Protein 3K53 (pdb70)

Secondary structure (DSSP, 8-state):
---EEEEEEE-SSSSHHHHHHHHHTT-EEEEE-TTSS-EEEEEEEEETTEEEEEEEPPP-S---SS-HHHHHHHHHHHTT--SEEEEEEEGGGHHHHHHHHHHHHHTT--SEEEEEE-HHHHHHHT----HHHHHHHHSS-EEE-BGGGTBTHHHHHHHHHHHHHT------------HHHHHHHHHHHHHHHSSSSTTTS-HHHHHHHHHTT-HHHHHHHHHHS-HHHHHHHHHHHHHHHHT-SS-HHHHHHHHHHHHHHHHHHTT-/---EEEEEEE-TTSSHHHHHHHHHTT-EEEEE-TTSS-EEEEEEEEETTEEEEEEEPPP-S---SSSHHHHHHHHHHHTT--SEEEEEEEGGGHHHHHHHHHHHHHTT--SEEEEEET------B-HHHHHHHHTS-EEE-BTTTTBTHHHHHHHHHHHHTT------------HHHHHHHHHHHTTTSSSTHHHHS-HHHHHHHHHTT-HHHHHHHHHHS-HHHHHHHHHHHHHHHHHSSS-HHHHHHHHHHHHHHHHHHHHB-/---EEEEEEESTTSSHHHHHHHHHTT-EEEEE-TTS--EEEEEEEEETTEEEEEEEPPP-S--SSSSHHHHHHHHHHHTT--SEEEEEEEGGGHHHHHHHHHHHHHTT--SEEEEEETGGG--EE-HHHHHHHHTS-EEEEBTTTTBSHHHHHHHHHHHHHT------------HHHHHHHHHHHHTTTTSHHHHHS-HHHHHHHHHTT-HHHHHHHHTTS-HHHHHHHHHHHHHHHHH-SS-HHHHHHHHHHHHHHHHHHHHEE--/-PPEEEEEEESS-HHHHHHHHHHHTT-EEEEE-TTS--EEEEEEEESSS-EEEEEEPPP-S---SSSHHHHHHHHHHHTT--SEEEEEEEGGGHHHHHHHHHHHHHTT--SEEEEEE--HHHHTTS--B-HHHHHHHT-S-EEE-BGGGTBSHHHHHHHHHHHHTT------------HHHHHHHHHHHHHHTTSHHHHHS-HHHHHHHHHTT-HHHHHHHHHHS-HHHHHHHHHHHHHHHTT-SS-HHHHHHHHHHHHHHHHHHHHB--

Organism: Pyrococcus furiosus (strain ATCC 43587 / DSM 3638 / JCM 8422 / Vc1) (NCBI:txid186497)

Sequence (1070 aa):
MVLKTVALVGNPNVGKTTIFNALTGLRQHVGNWPGVTVEKKEGIMEYREKEFLVVDLPGIYSLTAHSIDELIARNFILDGNADVIVDIVDSTCLMRNLFLTLELFEMEVKNIILVLNKFDLLKKKGAKIDIKKMRKELGVPVIPTNAKKGEGVEELKRMIALMAEGKVTTNPIIPRYDEDIEREIKHISELLRGTPLAEKYPIRWLALKLLQRDEEVIKLVLKYLGQEKMDEILKHISELEEKYKRPLDIVIASQKYEFLEQLLRKFVMVLKTVALVGNPNVGKTTIFNALTGLRQHVGNWPGVTVEKKEGIMEYREKEFLVVDLPGIYSLTAHSIDELIARNFILDGNADVIVDIVDSTCLMRNLFLTLELFEMEVKNIILVLNKFDLLAKIDIKKMRKELGVPVIPTNAKKGEGVEELKRMIALMAEGKVTTNPIIPRYDEDIEREIKHISELLRGTPLAEKYPIRWLALKLLQRDEEVIKLVLKYLGQEKMDEILKHISELEEKYKRPLDIVIASQKYEFLEQLLRKFVVMVLKTVALVGNPNVGKTTIFNALTGLRQHVGNWPGVTVEKKEGIMEYREKEFLVVDLPGIYSLTAHSIDELIARNFILDGNADVIVDIVDSTCLMRNLFLTLELFEMEVKNIILVLNKFDLLAKIDIKKMRKELGVPVIPTNAKKGEGVEELKRMIALMAEGKVTTNPIIPRYDEDIEREIKHISELLRGTPLAEKYPIRWLALKLLQRDEEVIKLVLKYLGQEKMDEILKHISELEEKYKRPLDIVIASQKYEFLEQLLRKFVVHEMVLKTVALVGNPNVGKTTIFNALTGLRQHVGNWPGVTVEKKEGIMEYREKEFLVVDLPGIYSLTAHSIDELIARNFILDGNADVIVDIVDSTCLMRNLFLTLELFEMEVKNIILVLNKFDLLKKKGAKIDIKKMRKELGVPVIPTNAKKGEGVEELKRMIALMAEGKVTTNPIIPRYDEDIEREIKHISELLRGTPLAEKYPIRWLALKLLQRDEEVIKLVLKYLGQEKMDEILKHISELEEKYKRPLDIVIASQKYEFLEQLLRKFVVH

Foldseek 3Di:
DPAAEEEEEWAPPLCLVLLQCLQAPPQKDWDADPPDPHIKIWGWGDDPRDIYIYTYQPHDQAQALPDPRSVVVVCCVLQPVHLAYEYGGALVDCLSTCLRVLRCVQQVDWRYAYEHEPVVVACVVPHFFQQVQLCVLQFHHYFYYHSVVSGRSNVVVVSNVCVSVVNDGTDGDHDDDDDLLVVLLVVQLVLPVDFPQVVRGPSSNLSVNVLQPRPVSLVVCVVRHPPVSSVVSVVSSVVSCVVDDDRPVVVVSVVSSVRVVVSRVRTD/DPAAEEEEEWAPPLCSVLLQCLFAPPFKDWDAPPPDPHIWIWGWGDDPNDIYIYTYQPGDQAQAQPDPRSVVVCVCVQQPVHLAYEQGGNLVCCLSTCLRVQNVVQQVDWRYAYEHEPLVPDDAWDQVLVCVQQFHHYFYDDSVVSPSSNVVVVVNVCVSVVNDGGDGDHDDADPLLVVLLVVQQVVPVVDCVVVRGPSSSLSLNVLQVRVVSLVVSCVTDPPVVSVVSVVSSVVVCVVVVHRSVVRVSVRSSVVVVVSVVVTRD/DDEAEEEEEWAPPQCSVLLQCLFAPPQKDWDADPPDDHIKIWGWGDDPNDIYIYTYQDHDQAQAQPDDSNVVVVCCPLQPVHLAYEYEDALVDPLSTCLRVQNVVQQVDWRYEYEHEPQVVALPFQQVQLCVLQFHHYFYAHSVVSPSSNVVVVSNVCSSVPVDGGDGDHQDFDPLLNVLLVVQLVLCPPQPCVVSGPSSSLSLNVLQVGVVSLVVCVPSHPVVSVVVNVVSNVVSVVPDDPRPVVVVSVSSSVVVVVSCVGGGDDD/DDAAEEEEEWADDVLSVLLVCLFFPVQKDWDAPPPDRHIKMWGWGDDPNHIYIYTYAHHDQAQALPDPRNVVVVVCVLQPVHLAYEQEAAQVCCLSTCLNVQRVVLQVDWRYEYEHEPVCVAVVVPWFFDLVLCCVQQWHHYFYYYRVVGPSSSVVVVSNVCSSVVNGGTDGDHFDAPPLLVVLLVVQLVLCPPFVVVVSGPSSSLSLCLLQVGVVSLVVCCVRPPVVSSVVNVVSSVVSQVVDPDRPVVRVSVSVSVVVVVSCVRTTDD

B-factor: mean 72.71, std 17.11, range [20.0, 121.01]

CATH classification: 3.40.50.300 (+1 more: 1.10.287.1770)

Radius of gyration: 41.49 Å; Cα contacts (8 Å, |Δi|>4): 1842; chains: 4; bounding box: 59×57×132 Å

InterPro domains:
  IPR003373 Ferrous iron transport protein B [TIGR00437] (9-630)
  IPR005225 Small GTP-binding domain [TIGR00231] (4-159)
  IPR006073 GTP binding domain [PR00326] (5-25)
  IPR006073 GTP b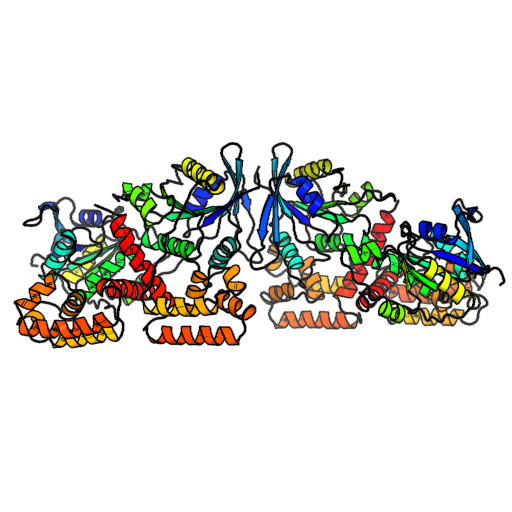inding domain [PR00326] (26-44)
  IPR006073 GTP binding domain [PR00326] (53-68)
  IPR011640 Ferrous iron transport protein B, C-terminal [PF07664] (458-509)
  IPR011642 Nucleoside transporter/FeoB GTPase, Gate domain [PF07670] (353-448)
  IPR011642 Nucleoside transporter/FeoB GTPase, Gate domain [PF07670] (514-634)
  IPR027417 P-loop containing nucleoside triphosphate hydrolase [G3DSA:3.40.50.300] (1-169)
  IPR027417 P-loop containing nucleoside triphosphate hydrolase [SSF52540] (4-172)
  IPR030389 FeoB-type guanine nucleotide-binding (G) domain [PF02421] (4-158)
  IPR030389 FeoB-type guanine nucleotide-binding (G) domain [PS51711] (2-165)
  IPR030389 FeoB-type guanine nucleotide-binding (G) domain [cd01879] (6-165)
  IPR041069 FeoB, cytosolic helical domain [PF17910] (176-267)
  IPR050860 Fe(2+) Transporter FeoB GTPase [PTHR43185] (4-661)

Solvent-accessible surface area: 46391 Å² total; per-residue (Å²): 116,112,106,50,27,0,0,0,0,0,6,46,92,4,13,16,71,50,0,0,65,45,5,3,39,175,126,55,105,87,28,90,17,109,86,44,137,34,103,52,46,38,3,49,0,74,28,189,154,53,74,0,36,0,4,11,0,20,21,5,63,13,3,36,16,113,44,91,47,19,34,21,0,7,74,23,14,26,88,62,73,13,55,0,2,0,1,0,1,16,4,34,12,18,17,27,6,3,9,1,2,2,20,0,1,6,5,46,12,110,45,0,0,0,0,0,2,63,32,66,71,4,98,164,79,58,20,138,11,59,51,176,96,0,80,177,43,2,12,0,2,8,13,40,4,16,9,193,149,38,102,25,13,113,68,0,36,87,24,0,0,46,16,12,75,59,141,29,123,38,120,9,53,52,1,159,12,43,93,39,0,25,123,12,4,123,60,0,9,77,52,0,143,73,25,73,2,14,144,134,37,28,40,48,9,0,0,4,20,4,1,47,102,10,114,58,3,41,127,38,1,72,166,76,14,46,107,132,54,6,67,59,0,54,125,35,2,54,73,0,54,143,104,30,72,39,80,8,53,32,8,1,8,3,22,6,1,12,27,0,19,46,6,27,155,100,4,68,102,74,2,49,2,0,0,0,2,1,1,48,89,2,16,19,66,52,0,0,68,36,6,3,49,141,70,33,12,84,9,24,9,52,60,41,122,34,96,26,44,18,0,2,0,66,21,181,170,56,21,0,0,0,5,13,0,19,21,6,86,21,2,35,9,145,50,91,39,21,35,18,0,6,45,21,16,36,50,41,12,12,42,0,1,0,1,0,1,16,24,73,5,20,2,67,3,1,23,2,1,1,11,2,1,6,7,82,15,110,49,0,0,0,0,2,4,75,73,76,97,115,64,133,38,54,41,181,89,0,78,176,41,2,11,0,2,14,7,44,3,11,8,192,145,37,91,27,13,105,69,0,40,93,30,0,3,47,14,11,79,64,145,30,128,32,108,8,58,69,2,165,3,7,80,42,0,16,119,22,6,106,80,2,9,96,79,0,136,75,20,79,2,38,155,140,55,22,22,51,7,1,0,2,13,0,1,43,96,10,121,63,6,39,139,43,0,63,149,78,20,40,107,115,81,2,57,68,5,34,122,86,0,49,104,17,48,128,107,23,152,35,68,4,57,6,1,0,15,0,7,4,31,10,37,0,24,65,9,1,146,103,0,51,123,126,111,113,49,25,0,0,0,1,0,3,45,73,6,10,16,72,54,0,0,72,37,6,6,44,180,109,65,108,87,29,91,14,109,93,40,136,31,97,53,46,40,4,61,0,73,25,179,158,65,71,0,47,0,4,12,1,19,22,6,68,14,2,34,15,144,49,92,46,19,42,28,0,0,50,25,14,28,90,55,76,12,49,0,2,0,1,1,0,14,4,30,12,13,17,32,7,1,9,1,0,0,12,1,1,6,7,56,14,109,43,1,0,1,0,0,3,40,54,72,100,54,62,127,17,76,45,176,100,0,80,179,40,1,14,0,2,11,9,47,4,10,10,188,142,44,89,25,12,111,64,0,36,93,28,0,1,45,17,12,75,56,162,29,126,26,115,9,52,36,1,122,7,20,110,58,0,35,116,10,5,131,62,0,16,117,29,0,155,65,35,67,0,32,160,125,30,30,31,34,5,0,0,1,12,1,1,37,119,11,92,37,0,41,131,24,0,74,153,94,11,44,91,149,76,7,56,52,1,50,117,46,1,49,110,5,57,155,93,36,154,46,88,11,46,30,3,0,9,2,21,5,2,11,22,0,18,48,4,29,151,100,0,29,85,106,180,113,79,6,48,1,0,0,0,0,1,11,68,37,119,5,10,39,37,0,0,65,35,6,3,42,149,48,35,14,74,13,22,5,52,53,38,115,30,109,18,46,16,0,0,0,90,26,173,187,47,28,0,0,0,6,14,1,18,24,4,71,16,0,31,18,144,41,95,46,18,36,20,0,0,30,24,10,26,43,49,11,11,42,0,1,0,1,4,0,21,3,42,5,9,2,82,3,0,18,1,0,0,12,1,2,6,1,72,23,111,37,1,0,1,0,0,5,51,31,58,58,17,139,128,61,45,18,112,20,50,46,172,82,0,89,178,48,0,10,0,1,11,9,45,4,16,11,196,150,49,97,32,12,103,63,0,28,96,27,0,1,42,15,12,80,63,138,26,114,30,113,10,60,62,2,155,5,12,50,37,0,15,127,15,6,114,70,0,16,79,45,0,166,74,23,100,0,22,159,136,30,28,62,44,5,0,0,4,13,0,0,42,101,10,90,44,1,41,143,32,0,74,146,99,19,43,101,125,52,4,70,73,0,50,128,41,0,48,66,2,59,133,103,46,130,28,77,6,43,8,0,1,12,0,12,6,25,3,39,0,19,51,12,0,141,100,0,36,70,194

Structure (mmCIF, N/CA/C/O backbone):
data_3K53
#
_entry.id   3K53
#
_cell.length_a   55.256
_cell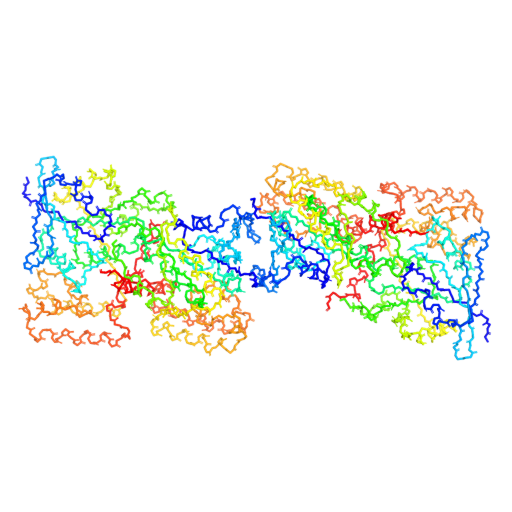.length_b   106.108
_cell.length_c   253.892
_cell.angle_alpha   90.00
_cell.angle_beta   90.00
_cell.angle_gamma   90.00
#
_symmetry.space_group_name_H-M   'P 21 21 21'
#
loop_
_entity.id
_entity.type
_entity.pdbx_description
1 polymer 'Ferrous iron transport protein b'
2 water water
#
loop_
_atom_site.group_PDB
_atom_site.id
_atom_site.type_symbol
_atom_site.label_atom_id
_atom_site.label_alt_id
_atom_site.label_comp_id
_atom_site.label_asym_id
_atom_site.label_entity_id
_atom_site.label_seq_id
_atom_site.pdbx_PDB_ins_code
_atom_site.Cartn_x
_atom_site.Cartn_y
_atom_site.Cartn_z
_atom_site.occupancy
_atom_site.B_iso_or_equiv
_atom_site.auth_seq_id
_atom_site.auth_comp_id
_atom_site.auth_asym_id
_atom_site.auth_atom_id
_atom_site.pdbx_PDB_model_num
ATOM 1 N N . MET A 1 1 ? 5.993 78.693 75.841 1.00 76.64 1 MET A N 1
ATOM 2 C CA . MET A 1 1 ? 7.156 77.927 76.389 1.00 76.25 1 MET A CA 1
ATOM 3 C C . MET A 1 1 ? 7.321 76.571 75.664 1.00 74.50 1 MET A C 1
ATOM 4 O O . MET A 1 1 ? 6.338 75.976 75.198 1.00 74.13 1 MET A O 1
ATOM 9 N N . VAL A 1 2 ? 8.566 76.109 75.542 1.00 70.97 2 VAL A N 1
ATOM 10 C CA . VAL A 1 2 ? 8.834 74.820 74.913 1.00 67.70 2 VAL A CA 1
ATOM 11 C C . VAL A 1 2 ? 8.550 73.798 76.005 1.00 66.60 2 VAL A C 1
ATOM 12 O O . VAL A 1 2 ? 8.593 74.139 77.189 1.00 67.05 2 VAL A O 1
ATOM 16 N N . LEU A 1 3 ? 8.265 72.557 75.626 1.00 63.31 3 LEU A N 1
ATOM 17 C CA . LEU A 1 3 ? 7.967 71.535 76.615 1.00 60.06 3 LEU A CA 1
ATOM 18 C C . LEU A 1 3 ? 9.132 71.282 77.566 1.00 58.70 3 LEU A C 1
ATOM 19 O O . LEU A 1 3 ? 10.166 70.740 77.175 1.00 58.84 3 LEU A O 1
ATOM 24 N N . LYS A 1 4 ? 8.959 71.689 78.819 1.00 56.15 4 LYS A N 1
ATOM 25 C CA . LYS A 1 4 ? 9.974 71.487 79.849 1.00 54.31 4 LYS A CA 1
ATOM 26 C C . LYS A 1 4 ? 9.615 70.223 80.633 1.00 53.24 4 LYS A C 1
ATOM 27 O O . LYS A 1 4 ? 8.438 69.941 80.875 1.00 52.14 4 LYS A O 1
ATOM 33 N N . THR A 1 5 ? 10.626 69.464 81.031 1.00 52.34 5 THR A N 1
ATOM 34 C CA . THR A 1 5 ? 10.382 68.244 81.779 1.00 53.81 5 THR A CA 1
ATOM 35 C C . THR A 1 5 ? 10.665 68.396 83.263 1.00 53.88 5 THR A C 1
ATOM 36 O O . THR A 1 5 ? 11.577 69.107 83.671 1.00 53.86 5 THR A O 1
ATOM 40 N N . VAL A 1 6 ? 9.879 67.716 84.079 1.00 52.88 6 VAL A N 1
ATOM 41 C CA . VAL A 1 6 ? 10.089 67.763 85.501 1.00 52.13 6 VAL A CA 1
ATOM 42 C C . VAL A 1 6 ? 10.114 66.340 85.994 1.00 49.88 6 VAL A C 1
ATOM 43 O O . VAL A 1 6 ? 9.167 65.590 85.787 1.00 48.59 6 VAL A O 1
ATOM 47 N N . ALA A 1 7 ? 11.215 65.971 86.636 1.00 48.70 7 ALA A N 1
ATOM 48 C CA . ALA A 1 7 ? 11.386 64.620 87.168 1.00 48.41 7 ALA A CA 1
ATOM 49 C C . ALA A 1 7 ? 11.228 64.584 88.688 1.00 46.88 7 ALA A C 1
ATOM 50 O O . ALA A 1 7 ? 11.807 65.410 89.389 1.00 47.56 7 ALA A O 1
ATOM 52 N N . LEU A 1 8 ? 10.447 63.635 89.198 1.00 45.72 8 LEU A N 1
ATOM 53 C CA . LEU A 1 8 ? 10.279 63.515 90.644 1.00 45.38 8 LEU A CA 1
ATOM 54 C C . LEU A 1 8 ? 11.104 62.327 91.122 1.00 44.90 8 LEU A C 1
ATOM 55 O O . LEU A 1 8 ? 10.964 61.228 90.603 1.00 44.57 8 LEU A O 1
ATOM 60 N N . VAL A 1 9 ? 11.963 62.541 92.109 1.00 44.63 9 VAL A N 1
ATOM 61 C CA . VAL A 1 9 ? 12.810 61.472 92.614 1.00 44.44 9 VAL A CA 1
ATOM 62 C C . VAL A 1 9 ? 12.803 61.475 94.135 1.00 45.36 9 VAL A C 1
ATOM 63 O O . VAL A 1 9 ? 12.715 62.527 94.735 1.00 47.88 9 VAL A O 1
ATOM 67 N N . GLY A 1 10 ? 12.891 60.309 94.761 1.00 46.73 10 GLY A N 1
ATOM 68 C CA . GLY A 1 10 ? 12.900 60.252 96.216 1.00 48.23 10 GLY A CA 1
ATOM 69 C C . GLY A 1 10 ? 12.766 58.835 96.732 1.00 49.93 10 GLY A C 1
ATOM 70 O O . GLY A 1 10 ? 12.713 57.906 95.935 1.00 51.99 10 GLY A O 1
ATOM 71 N N . ASN A 1 11 ? 12.721 58.648 98.049 1.00 52.00 11 ASN A N 1
ATOM 72 C CA . ASN A 1 11 ? 12.563 57.296 98.593 1.00 54.20 11 ASN A CA 1
ATOM 73 C C . ASN A 1 11 ? 11.137 56.811 98.354 1.00 55.49 11 ASN A C 1
ATOM 74 O O . ASN A 1 11 ? 10.262 57.588 97.985 1.00 55.40 11 ASN A O 1
ATOM 79 N N . PRO A 1 12 ? 10.886 55.508 98.536 1.00 57.76 12 PRO A N 1
ATOM 80 C CA . PRO A 1 12 ? 9.522 55.007 98.328 1.00 58.71 12 PRO A CA 1
ATOM 81 C C . PRO A 1 12 ? 8.678 55.519 99.489 1.00 58.85 12 PRO A C 1
ATOM 82 O O . PRO A 1 12 ? 9.212 55.765 100.569 1.00 57.18 12 PRO A O 1
ATOM 86 N N . ASN A 1 13 ? 7.380 55.692 99.275 1.00 60.54 13 ASN A N 1
ATOM 87 C CA . ASN A 1 13 ? 6.492 56.174 100.341 1.00 65.25 13 ASN A CA 1
ATOM 88 C C . ASN A 1 13 ? 7.019 57.394 101.083 1.00 64.95 13 ASN A C 1
ATOM 89 O O . ASN A 1 13 ? 7.481 57.298 102.218 1.00 67.48 13 ASN A O 1
ATOM 94 N N . VAL A 1 14 ? 6.938 58.545 100.435 1.00 62.89 14 VAL A N 1
ATOM 95 C CA . VAL A 1 14 ? 7.398 59.798 101.017 1.00 61.38 14 VAL A CA 1
ATOM 96 C C . VAL A 1 14 ? 6.407 60.844 100.555 1.00 59.62 14 VAL A C 1
ATOM 97 O O . VAL A 1 14 ? 6.391 61.971 101.045 1.00 58.79 14 VAL A O 1
ATOM 101 N N . GLY A 1 15 ? 5.586 60.449 99.592 1.00 57.90 15 GLY A N 1
ATOM 102 C CA . GLY A 1 15 ? 4.594 61.349 99.062 1.00 57.23 15 GLY A CA 1
ATOM 103 C C . GLY A 1 15 ? 4.834 61.606 97.596 1.00 56.78 15 GLY A C 1
ATOM 104 O O . GLY A 1 15 ? 4.044 62.295 96.953 1.00 55.21 15 GLY A O 1
ATOM 105 N N . LYS A 1 16 ? 5.927 61.059 97.069 1.00 57.54 16 LYS A N 1
ATOM 106 C CA . LYS A 1 16 ? 6.273 61.226 95.661 1.00 56.61 16 LYS A CA 1
ATOM 107 C C . LYS A 1 16 ? 5.044 60.970 94.777 1.00 55.75 16 LYS A C 1
ATOM 108 O O . LYS A 1 16 ? 4.729 61.770 93.901 1.00 53.70 16 LYS A O 1
ATOM 114 N N . THR A 1 17 ? 4.325 59.880 95.018 1.00 55.65 17 THR A N 1
ATOM 115 C CA . THR A 1 17 ? 3.135 59.600 94.213 1.00 56.23 17 THR A CA 1
ATOM 116 C C . THR A 1 17 ? 2.018 60.635 94.420 1.00 56.58 17 THR A C 1
ATOM 117 O O . THR A 1 17 ? 1.326 61.011 93.471 1.00 55.14 17 THR A O 1
ATOM 121 N N . THR A 1 18 ? 1.852 61.086 95.662 1.00 57.55 18 THR A N 1
ATOM 122 C CA . THR A 1 18 ? 0.837 62.079 96.003 1.00 57.68 18 THR A CA 1
ATOM 123 C C . THR A 1 18 ? 1.165 63.420 95.354 1.00 57.60 18 THR A C 1
ATOM 124 O O . THR A 1 18 ? 0.267 64.137 94.917 1.00 57.53 18 THR A O 1
ATOM 128 N N . ILE A 1 19 ? 2.451 63.767 95.320 1.00 56.79 19 ILE A N 1
ATOM 129 C CA . ILE A 1 19 ? 2.876 65.014 94.707 1.00 56.09 19 ILE A CA 1
ATOM 130 C C . ILE A 1 19 ? 2.603 64.852 93.219 1.00 57.70 19 ILE A C 1
ATOM 131 O O . ILE A 1 19 ? 2.046 65.752 92.585 1.00 57.84 19 ILE A O 1
ATOM 136 N N . PHE A 1 20 ? 2.964 63.690 92.669 1.00 57.40 20 PHE A N 1
ATOM 137 C CA . PHE A 1 20 ? 2.752 63.434 91.244 1.00 56.69 20 PHE A CA 1
ATOM 138 C C . PHE A 1 20 ? 1.303 63.600 90.843 1.00 56.40 20 PHE A C 1
ATOM 139 O O . PHE A 1 20 ? 1.010 64.151 89.785 1.00 57.70 20 PHE A O 1
ATOM 147 N N . ASN A 1 21 ? 0.391 63.129 91.682 1.00 55.28 21 ASN A N 1
ATOM 148 C CA . ASN A 1 21 ? -1.017 63.266 91.368 1.00 53.92 21 ASN A CA 1
ATOM 149 C C . ASN A 1 21 ? -1.489 64.700 91.509 1.00 54.42 21 ASN A C 1
ATOM 150 O O . ASN A 1 21 ? -2.285 65.172 90.702 1.00 54.10 21 ASN A O 1
ATOM 155 N N . ALA A 1 22 ? -0.984 65.403 92.516 1.00 54.73 22 ALA A N 1
ATOM 156 C CA . ALA A 1 22 ? -1.370 66.794 92.724 1.00 54.30 22 ALA A CA 1
ATOM 157 C C . ALA A 1 22 ? -0.905 67.648 91.553 1.00 54.43 22 ALA A C 1
ATOM 158 O O . ALA A 1 22 ? -1.613 68.551 91.113 1.00 56.44 22 ALA A O 1
ATOM 160 N N . LEU A 1 23 ? 0.281 67.353 91.036 1.00 53.78 23 LEU A N 1
ATOM 161 C CA . LEU A 1 23 ? 0.823 68.132 89.929 1.00 54.29 23 LEU A CA 1
ATOM 162 C C . LEU A 1 23 ? 0.247 67.802 88.553 1.00 54.60 23 LEU A C 1
ATOM 163 O O . LEU A 1 23 ? 0.169 68.684 87.683 1.00 53.49 23 LEU A O 1
ATOM 168 N N . THR A 1 24 ? -0.162 66.553 88.347 1.00 54.40 24 THR A N 1
ATOM 169 C CA . THR A 1 24 ? -0.658 66.186 87.035 1.00 56.64 24 THR A CA 1
ATOM 170 C C . THR A 1 24 ? -2.143 65.973 86.930 1.00 58.85 24 THR A C 1
ATOM 171 O O . THR A 1 24 ? -2.651 65.732 85.834 1.00 59.68 24 THR A O 1
ATOM 175 N N . GLY A 1 25 ? -2.850 66.072 88.048 1.00 60.79 25 GLY A N 1
ATOM 176 C CA . GLY A 1 25 ? -4.281 65.837 87.992 1.00 62.29 25 GLY A CA 1
ATOM 177 C C . GLY A 1 25 ? -4.446 64.462 87.371 1.00 62.59 25 GLY A C 1
ATOM 178 O O . GLY A 1 25 ? -3.659 63.547 87.660 1.00 63.36 25 GLY A O 1
ATOM 179 N N . LEU A 1 26 ? -5.431 64.279 86.506 1.00 60.97 26 LEU A N 1
ATOM 180 C CA . LEU A 1 26 ? -5.549 62.961 85.923 1.00 62.73 26 LEU A CA 1
ATOM 181 C C . LEU A 1 26 ? -4.933 62.858 84.540 1.00 62.53 26 LEU A C 1
ATOM 182 O O . LEU A 1 26 ? -5.097 61.850 83.849 1.00 62.60 26 LEU A O 1
ATOM 187 N N . ARG A 1 27 ? -4.205 63.900 84.146 1.00 61.64 27 ARG A N 1
ATOM 188 C CA . ARG A 1 27 ? -3.538 63.906 82.851 1.00 61.93 27 ARG A CA 1
ATOM 189 C C . ARG A 1 27 ? -2.246 63.100 82.960 1.00 59.30 27 ARG A C 1
ATOM 190 O O . ARG A 1 27 ? -1.142 63.631 82.807 1.00 58.50 27 ARG A O 1
ATOM 198 N N . GLN A 1 28 ? -2.401 61.807 83.236 1.00 56.43 28 GLN A N 1
ATOM 199 C CA . GLN A 1 28 ? -1.269 60.900 83.387 1.00 54.64 28 GLN A CA 1
ATOM 200 C C . GLN A 1 28 ? -1.285 59.845 82.299 1.00 53.91 28 GLN A C 1
ATOM 201 O O . GLN A 1 28 ? -2.314 59.585 81.700 1.00 53.78 28 GLN A O 1
ATOM 207 N N . HIS A 1 29 ? -0.128 59.257 82.040 1.00 53.84 29 HIS A N 1
ATOM 208 C CA . HIS A 1 29 ? 0.006 58.190 81.060 1.00 53.37 29 HIS A CA 1
ATOM 209 C C . HIS A 1 29 ? 0.811 57.104 81.744 1.00 54.00 29 HIS A C 1
ATOM 210 O O . HIS A 1 29 ? 1.811 57.392 82.398 1.00 54.44 29 HIS A O 1
ATOM 217 N N . VAL A 1 30 ? 0.385 55.854 81.605 1.00 55.31 30 VAL A N 1
ATOM 218 C CA . VAL A 1 30 ? 1.126 54.770 82.229 1.00 55.10 30 VAL A CA 1
ATOM 219 C C . VAL A 1 30 ? 1.760 53.932 81.135 1.00 55.49 30 VAL A C 1
ATOM 220 O O . VAL A 1 30 ? 1.129 53.631 80.131 1.00 56.05 30 VAL A O 1
ATOM 224 N N . GLY A 1 31 ? 3.027 53.600 81.323 1.00 56.83 31 GLY A N 1
ATOM 225 C CA . GLY A 1 31 ? 3.752 52.803 80.345 1.00 57.34 31 GLY A CA 1
ATOM 226 C C . GLY A 1 31 ? 4.919 52.198 81.084 1.00 57.65 31 GLY A C 1
ATOM 227 O O . GLY A 1 31 ? 4.896 52.134 82.308 1.00 57.44 31 GLY A O 1
ATOM 228 N N . ASN A 1 32 ? 5.948 51.754 80.387 1.00 59.05 32 ASN A N 1
ATOM 229 C CA . ASN A 1 32 ? 7.070 51.177 81.110 1.00 60.86 32 ASN A CA 1
ATOM 230 C C . ASN A 1 32 ? 8.412 51.553 80.533 1.00 59.85 32 ASN A C 1
ATOM 231 O O . ASN A 1 32 ? 8.541 51.782 79.332 1.00 58.19 32 ASN A O 1
ATOM 236 N N . TRP A 1 33 ? 9.410 51.590 81.410 1.00 60.51 33 TRP A N 1
ATOM 237 C CA . TRP A 1 33 ? 10.772 51.930 81.035 1.00 61.74 33 TRP A CA 1
ATOM 238 C C . TRP A 1 33 ? 11.356 50.929 80.047 1.00 63.69 33 TRP A C 1
ATOM 239 O O . TRP A 1 33 ? 11.204 49.723 80.209 1.00 64.56 33 TRP A O 1
ATOM 250 N N . PRO A 1 34 ? 12.041 51.426 79.011 1.00 65.72 34 PRO A N 1
ATOM 251 C CA . PRO A 1 34 ? 12.674 50.637 77.952 1.00 67.66 34 PRO A CA 1
ATOM 252 C C . PRO A 1 34 ? 13.280 49.310 78.384 1.00 69.82 34 PRO A C 1
ATOM 253 O O . PRO A 1 34 ? 14.023 49.245 79.366 1.00 70.12 34 PRO A O 1
ATOM 257 N N . GLY A 1 35 ? 12.945 48.254 77.645 1.00 71.43 35 GLY A N 1
ATOM 258 C CA . GLY A 1 35 ? 13.471 46.927 77.928 1.00 72.34 35 GLY A CA 1
ATOM 259 C C . GLY A 1 35 ? 13.577 46.479 79.382 1.00 72.99 35 GLY A C 1
ATOM 260 O O . GLY A 1 35 ? 14.569 45.844 79.774 1.00 71.19 35 GLY A O 1
ATOM 261 N N . VAL A 1 36 ? 12.566 46.822 80.180 1.00 73.51 36 VAL A N 1
ATOM 262 C CA . VAL A 1 36 ? 12.488 46.422 81.586 1.00 73.60 36 VAL A CA 1
ATOM 263 C C . VAL A 1 36 ? 11.032 46.430 82.024 1.00 73.04 36 VAL A C 1
ATOM 264 O O . VAL A 1 36 ? 10.195 47.136 81.446 1.00 72.07 36 VAL A O 1
ATOM 268 N N . THR A 1 37 ? 10.729 45.634 83.044 1.00 73.12 37 THR A N 1
ATOM 269 C CA . THR A 1 37 ? 9.365 45.528 83.554 1.00 73.50 37 THR A CA 1
ATOM 270 C C . THR A 1 37 ? 8.922 46.778 84.311 1.00 72.64 37 THR A C 1
ATOM 271 O O . THR A 1 37 ? 7.737 47.127 84.322 1.00 73.13 37 THR A O 1
ATOM 275 N N . VAL A 1 38 ? 9.883 47.454 84.931 1.00 69.60 38 VAL A N 1
ATOM 276 C CA . VAL A 1 38 ? 9.617 48.669 85.691 1.00 65.78 38 VAL A CA 1
ATOM 277 C C . VAL A 1 38 ? 8.617 49.634 85.036 1.00 63.05 38 VAL A C 1
ATOM 278 O O . VAL A 1 38 ? 8.815 50.095 83.911 1.00 61.52 38 VAL A O 1
ATOM 282 N N . GLU A 1 39 ? 7.552 49.948 85.766 1.00 60.84 39 GLU A N 1
ATOM 283 C CA . GLU A 1 39 ? 6.521 50.865 85.292 1.00 60.11 39 GLU A CA 1
ATOM 284 C C . GLU A 1 39 ? 7.014 52.319 85.237 1.00 59.52 39 GLU A C 1
ATOM 285 O O . GLU A 1 39 ? 7.749 52.774 86.120 1.00 58.64 39 GLU A O 1
ATOM 291 N N . LYS A 1 40 ? 6.608 53.039 84.194 1.00 59.00 40 LYS A N 1
ATOM 292 C CA . LYS A 1 40 ? 6.978 54.438 84.017 1.00 57.97 40 LYS A CA 1
ATOM 293 C C . LYS A 1 40 ? 5.728 55.310 83.937 1.00 57.36 40 LYS A C 1
ATOM 294 O O . LYS A 1 40 ? 4.926 55.178 83.011 1.00 55.66 40 LYS A O 1
ATOM 300 N N . LYS A 1 41 ? 5.562 56.198 84.918 1.00 57.49 41 LYS A N 1
ATOM 301 C CA . LYS A 1 41 ? 4.403 57.088 84.956 1.00 56.76 41 LYS A CA 1
ATOM 302 C C . LYS A 1 41 ? 4.829 58.498 84.579 1.00 55.86 41 LYS A C 1
ATOM 303 O O . LYS A 1 41 ? 5.899 58.947 84.974 1.00 55.98 41 LYS A O 1
ATOM 309 N N . GLU A 1 42 ? 3.988 59.198 83.835 1.00 53.69 42 GLU A N 1
ATOM 310 C CA . GLU A 1 42 ? 4.298 60.557 83.433 1.00 52.70 42 GLU A CA 1
ATOM 311 C C . GLU A 1 42 ? 2.992 61.293 83.152 1.00 51.05 42 GLU A C 1
ATOM 312 O O . GLU A 1 42 ? 1.993 60.666 82.816 1.00 51.70 42 GLU A O 1
ATOM 318 N N . GLY A 1 43 ? 2.989 62.615 83.285 1.00 48.90 43 GLY A N 1
ATOM 319 C CA . GLY A 1 43 ? 1.766 63.354 83.032 1.00 47.43 43 GLY A CA 1
ATOM 320 C C . GLY A 1 43 ? 2.001 64.826 82.783 1.00 47.01 43 GLY A C 1
ATOM 321 O O . GLY A 1 43 ? 3.130 65.304 82.850 1.00 45.57 43 GLY A O 1
ATOM 322 N N . ILE A 1 44 ? 0.938 65.566 82.505 1.00 47.01 44 ILE A N 1
ATOM 323 C CA . ILE A 1 44 ? 1.113 66.984 82.251 1.00 48.99 44 ILE A CA 1
ATOM 324 C C . ILE A 1 44 ? 0.782 67.886 83.432 1.00 50.68 44 ILE A C 1
ATOM 325 O O . ILE A 1 44 ? -0.304 67.778 84.027 1.00 49.77 44 ILE A O 1
ATOM 330 N N . MET A 1 45 ? 1.729 68.766 83.765 1.00 50.76 45 MET A N 1
ATOM 331 C CA . MET A 1 45 ? 1.543 69.744 84.834 1.00 51.72 45 MET A CA 1
ATOM 332 C C . MET A 1 45 ? 1.284 71.085 84.161 1.00 54.25 45 MET A C 1
ATOM 333 O O . MET A 1 45 ? 1.970 71.434 83.196 1.00 55.21 45 MET A O 1
ATOM 338 N N . GLU A 1 46 ? 0.309 71.840 84.664 1.00 56.32 46 GLU A N 1
ATOM 339 C CA . GLU A 1 46 ? 0.000 73.138 84.070 1.00 57.75 46 GLU A CA 1
ATOM 340 C C . GLU A 1 46 ? 0.177 74.281 85.062 1.00 58.73 46 GLU A C 1
ATOM 341 O O . GLU A 1 46 ? -0.093 74.149 86.251 1.00 56.86 46 GLU A O 1
ATOM 347 N N . TYR A 1 47 ? 0.643 75.406 84.546 1.00 61.86 47 TYR A N 1
ATOM 348 C CA . TYR A 1 47 ? 0.878 76.584 85.357 1.00 64.73 47 TYR A CA 1
ATOM 349 C C . TYR A 1 47 ? 0.798 77.836 84.501 1.00 65.71 47 TYR A C 1
ATOM 350 O O . TYR A 1 47 ? 1.700 78.107 83.709 1.00 66.50 47 TYR A O 1
ATOM 359 N N . ARG A 1 48 ? -0.279 78.597 84.661 1.00 67.24 48 ARG A N 1
ATOM 360 C CA . ARG A 1 48 ? -0.453 79.820 83.897 1.00 68.69 48 ARG A CA 1
ATOM 361 C C . ARG A 1 48 ? -0.351 79.491 82.405 1.00 69.65 48 ARG A C 1
ATOM 362 O O . ARG A 1 48 ? 0.308 80.189 81.633 1.00 68.91 48 ARG A O 1
ATOM 370 N N . GLU A 1 49 ? -1.017 78.404 82.028 1.00 70.80 49 GLU A N 1
ATOM 371 C CA . GLU A 1 49 ? -1.064 77.912 80.660 1.00 71.74 49 GLU A CA 1
ATOM 372 C C . GLU A 1 49 ? 0.214 77.277 80.139 1.00 71.62 49 GLU A C 1
ATOM 373 O O . GLU A 1 49 ? 0.231 76.762 79.029 1.00 72.33 49 GLU A O 1
ATOM 379 N N . LYS A 1 50 ? 1.290 77.309 80.915 1.00 71.22 50 LYS A N 1
ATOM 380 C CA . LYS A 1 50 ? 2.516 76.665 80.454 1.00 71.51 50 LYS A CA 1
ATOM 381 C C . LYS A 1 50 ? 2.353 75.179 80.764 1.00 69.61 50 LYS A C 1
ATOM 382 O O . LYS A 1 50 ? 1.797 74.824 81.800 1.00 68.58 50 LYS A O 1
ATOM 388 N N . GLU A 1 51 ? 2.825 74.307 79.882 1.00 67.50 51 GLU A N 1
ATOM 389 C CA . GLU A 1 51 ? 2.692 72.881 80.127 1.00 65.27 51 GLU A CA 1
ATOM 390 C C . GLU A 1 51 ? 4.017 72.209 80.426 1.00 62.17 51 GLU A C 1
ATOM 391 O O . GLU A 1 51 ? 5.026 72.482 79.798 1.00 62.11 51 GLU A O 1
ATOM 397 N N . PHE A 1 52 ? 4.014 71.336 81.416 1.00 58.79 52 PHE A N 1
ATOM 398 C CA . PHE A 1 52 ? 5.229 70.652 81.814 1.00 54.97 52 PHE A CA 1
ATOM 399 C C . PHE A 1 52 ? 5.007 69.159 81.766 1.00 53.74 52 PHE A C 1
ATOM 400 O O . PHE A 1 52 ? 3.894 68.678 82.008 1.00 54.78 52 PHE A O 1
ATOM 408 N N . LEU A 1 53 ? 6.066 68.423 81.458 1.00 51.09 53 LEU A N 1
ATOM 409 C CA . LEU A 1 53 ? 5.972 66.979 81.414 1.00 49.32 53 LEU A CA 1
ATOM 410 C C . LEU A 1 53 ? 6.662 66.396 82.648 1.00 48.41 53 LEU A C 1
ATOM 411 O O . LEU A 1 53 ? 7.891 66.349 82.717 1.00 46.44 53 LEU A O 1
ATOM 416 N N . VAL A 1 54 ? 5.860 65.974 83.625 1.00 46.59 54 VAL A N 1
ATOM 417 C CA . VAL A 1 54 ? 6.384 65.393 84.846 1.00 44.83 54 VAL A CA 1
ATOM 418 C C . VAL A 1 54 ? 6.591 63.904 84.671 1.00 45.07 54 VAL A C 1
ATOM 419 O O . VAL A 1 54 ? 5.714 63.195 84.189 1.00 45.29 54 VAL A O 1
ATOM 423 N N . VAL A 1 55 ? 7.758 63.435 85.079 1.00 45.88 55 VAL A N 1
ATOM 424 C CA . VAL A 1 55 ? 8.095 62.029 84.991 1.00 45.33 55 VAL A CA 1
ATOM 425 C C . VAL A 1 55 ? 8.421 61.574 86.402 1.00 47.31 55 VAL A C 1
ATOM 426 O O . VAL A 1 55 ? 9.242 62.181 87.101 1.00 49.34 55 VAL A O 1
ATOM 430 N N . ASP A 1 56 ? 7.750 60.516 86.836 1.00 48.37 56 ASP A N 1
ATOM 431 C CA . ASP A 1 56 ? 7.952 59.986 88.182 1.00 48.44 56 ASP A CA 1
ATOM 432 C C . ASP A 1 56 ? 8.966 58.846 88.130 1.00 47.64 56 ASP A C 1
ATOM 433 O O . ASP A 1 56 ? 8.709 57.805 87.535 1.00 49.14 56 ASP A O 1
ATOM 438 N N . LEU A 1 57 ? 10.121 59.032 88.738 1.00 47.52 57 LEU A N 1
ATOM 439 C CA . LEU A 1 57 ? 11.113 57.974 88.714 1.00 48.11 57 LEU A CA 1
ATOM 440 C C . LEU A 1 57 ? 10.870 57.012 89.873 1.00 48.19 57 LEU A C 1
ATOM 441 O O . LEU A 1 57 ? 10.464 57.417 90.963 1.00 45.66 57 LEU A O 1
ATOM 446 N N . PRO A 1 58 ? 11.110 55.716 89.649 1.00 49.03 58 PRO A N 1
ATOM 447 C CA . PRO A 1 58 ? 10.897 54.746 90.725 1.00 49.99 58 PRO A CA 1
ATOM 448 C C . PRO A 1 58 ? 11.559 55.202 92.023 1.00 50.20 58 PRO A C 1
ATOM 449 O O . PRO A 1 58 ? 12.641 55.788 91.998 1.00 52.13 58 PRO A O 1
ATOM 453 N N . GLY A 1 59 ? 10.900 54.953 93.153 1.00 49.35 59 GLY A N 1
ATOM 454 C CA . GLY A 1 59 ? 11.469 55.344 94.433 1.00 49.34 59 GLY A CA 1
ATOM 455 C C . GLY A 1 59 ? 12.797 54.647 94.690 1.00 49.54 59 GLY A C 1
ATOM 456 O O . GLY A 1 59 ? 12.941 53.449 94.413 1.00 48.52 59 GLY A O 1
ATOM 457 N N . ILE A 1 60 ? 13.757 55.390 95.236 1.00 49.01 60 ILE A N 1
ATOM 458 C CA . ILE A 1 60 ? 15.093 54.869 95.513 1.00 48.63 60 ILE A CA 1
ATOM 459 C C . ILE A 1 60 ? 15.689 55.489 96.776 1.00 50.32 60 ILE A C 1
ATOM 460 O O . ILE A 1 60 ? 15.249 56.559 97.210 1.00 51.06 60 ILE A O 1
ATOM 465 N N . TYR A 1 61 ? 16.701 54.824 97.346 1.00 50.86 61 TYR A N 1
ATOM 466 C CA . TYR A 1 61 ? 17.378 55.292 98.559 1.00 50.99 61 TYR A CA 1
ATOM 467 C C . TYR A 1 61 ? 18.778 55.789 98.289 1.00 52.31 61 TYR A C 1
ATOM 468 O O . TYR A 1 61 ? 19.441 56.271 99.197 1.00 52.01 61 TYR A O 1
ATOM 477 N N . SER A 1 62 ? 19.226 55.644 97.048 1.00 53.65 62 SER A N 1
ATOM 478 C CA . SER A 1 62 ? 20.555 56.092 96.625 1.00 55.35 62 SER A CA 1
ATOM 479 C C . SER A 1 62 ? 20.678 55.995 95.106 1.00 55.93 62 SER A C 1
ATOM 480 O O . SER A 1 62 ? 19.699 55.729 94.411 1.00 55.98 62 SER A O 1
ATOM 483 N N . LEU A 1 63 ? 21.885 56.207 94.596 1.00 56.50 63 LEU A N 1
ATOM 484 C CA . LEU A 1 63 ? 22.115 56.147 93.156 1.00 57.70 63 LEU A CA 1
ATOM 485 C C . LEU A 1 63 ? 23.313 55.270 92.786 1.00 58.87 63 LEU A C 1
ATOM 486 O O . LEU A 1 63 ? 24.177 55.669 92.001 1.00 60.45 63 LEU A O 1
ATOM 491 N N . THR A 1 64 ? 23.360 54.075 93.365 1.00 59.48 64 THR A N 1
ATOM 492 C CA . THR A 1 64 ? 24.439 53.130 93.094 1.00 58.39 64 THR A CA 1
ATOM 493 C C . THR A 1 64 ? 24.130 52.438 91.782 1.00 57.65 64 THR A C 1
ATOM 494 O O . THR A 1 64 ? 23.234 52.863 91.044 1.00 58.58 64 THR A O 1
ATOM 498 N N . ALA A 1 65 ? 24.865 51.363 91.515 1.00 57.07 65 ALA A N 1
ATOM 499 C CA . ALA A 1 65 ? 24.693 50.583 90.293 1.00 57.77 65 ALA A CA 1
ATOM 500 C C . ALA A 1 65 ? 23.902 49.320 90.603 1.00 57.56 65 ALA A C 1
ATOM 501 O O . ALA A 1 65 ? 23.379 48.653 89.710 1.00 56.31 65 ALA A O 1
ATOM 503 N N . HIS A 1 66 ? 23.807 49.029 91.893 1.00 58.17 66 HIS A N 1
ATOM 504 C CA . HIS A 1 66 ? 23.143 47.846 92.416 1.00 59.45 66 HIS A CA 1
ATOM 505 C C . HIS A 1 66 ? 21.689 47.503 92.064 1.00 59.46 66 HIS A C 1
ATOM 506 O O . HIS A 1 66 ? 21.215 46.430 92.448 1.00 59.08 66 HIS A O 1
ATOM 513 N N . SER A 1 67 ? 20.969 48.366 91.352 1.00 58.76 67 SER A N 1
ATOM 514 C CA . SER A 1 67 ? 19.587 48.013 91.015 1.00 58.15 67 SER A CA 1
ATOM 515 C C . SER A 1 67 ? 18.994 48.703 89.789 1.00 57.72 67 SER A C 1
ATOM 516 O O . SER A 1 67 ? 19.405 49.798 89.410 1.00 58.00 67 SER A O 1
ATOM 519 N N . ILE A 1 68 ? 18.026 48.046 89.159 1.00 57.05 68 ILE A N 1
ATOM 520 C CA . ILE A 1 68 ? 17.380 48.604 87.978 1.00 58.13 68 ILE A CA 1
ATOM 521 C C . ILE A 1 68 ? 16.872 50.004 88.279 1.00 58.83 68 ILE A C 1
ATOM 522 O O . ILE A 1 68 ? 17.195 50.963 87.573 1.00 56.70 68 ILE A O 1
ATOM 527 N N . ASP A 1 69 ? 16.078 50.117 89.341 1.00 60.11 69 ASP A N 1
ATOM 528 C CA . ASP A 1 69 ? 15.513 51.408 89.696 1.00 61.32 69 ASP A CA 1
ATOM 529 C C . ASP A 1 69 ? 16.535 52.524 89.865 1.00 60.88 69 ASP A C 1
ATOM 530 O O . ASP A 1 69 ? 16.326 53.624 89.346 1.00 60.76 69 ASP A O 1
ATOM 535 N N . GLU A 1 70 ? 17.637 52.261 90.561 1.00 58.63 70 GLU A N 1
ATOM 536 C CA . GLU A 1 70 ? 18.632 53.307 90.751 1.00 57.52 70 GLU A CA 1
ATOM 537 C C . GLU A 1 70 ? 19.272 53.710 89.424 1.00 58.22 70 GLU A C 1
ATOM 538 O O . GLU A 1 70 ? 19.579 54.887 89.191 1.00 58.84 70 GLU A O 1
ATOM 544 N N . LEU A 1 71 ? 19.476 52.735 88.547 1.00 56.81 71 LEU A N 1
ATOM 545 C CA . LEU A 1 71 ? 20.087 53.025 87.263 1.00 56.29 71 LEU A CA 1
ATOM 546 C C . LEU A 1 71 ? 19.144 53.808 86.362 1.00 55.68 71 LEU A C 1
ATOM 547 O O . LEU A 1 71 ? 19.589 54.588 85.523 1.00 54.99 71 LEU A O 1
ATOM 552 N N . ILE A 1 72 ? 17.840 53.622 86.542 1.00 55.47 72 ILE A N 1
ATOM 553 C CA . ILE A 1 72 ? 16.881 54.353 85.729 1.00 55.81 72 ILE A CA 1
ATOM 554 C C . ILE A 1 72 ? 16.948 55.836 86.084 1.00 56.46 72 ILE A C 1
ATOM 555 O O . ILE A 1 72 ? 16.970 56.692 85.191 1.00 57.85 72 ILE A O 1
ATOM 560 N N . ALA A 1 73 ? 17.003 56.140 87.380 1.00 56.22 73 ALA A N 1
ATOM 561 C CA . ALA A 1 73 ? 17.081 57.532 87.827 1.00 56.76 73 ALA A CA 1
ATOM 562 C C . ALA A 1 73 ? 18.436 58.088 87.421 1.00 56.44 73 ALA A C 1
ATOM 563 O O . ALA A 1 73 ? 18.546 59.192 86.892 1.00 54.90 73 ALA A O 1
ATOM 565 N N . ARG A 1 74 ? 19.467 57.301 87.686 1.00 57.36 74 ARG A N 1
ATOM 566 C CA . ARG A 1 74 ? 20.835 57.655 87.344 1.00 58.28 74 ARG A CA 1
ATOM 567 C C . ARG A 1 74 ? 20.917 58.142 85.903 1.00 59.15 74 ARG A C 1
ATOM 568 O O . ARG A 1 74 ? 21.312 59.271 85.640 1.00 60.70 74 ARG A O 1
ATOM 576 N N . ASN A 1 75 ? 20.522 57.278 84.973 1.00 59.21 75 ASN A N 1
ATOM 577 C CA . ASN A 1 75 ? 20.587 57.587 83.551 1.00 58.68 75 ASN A CA 1
ATOM 578 C C . ASN A 1 75 ? 19.674 58.718 83.122 1.00 57.09 75 ASN A C 1
ATOM 579 O O . ASN A 1 75 ? 20.116 59.633 82.430 1.00 57.27 75 ASN A O 1
ATOM 584 N N . PHE A 1 76 ? 18.407 58.665 83.528 1.00 55.61 76 PHE A N 1
ATOM 585 C CA . PHE A 1 76 ? 17.456 59.703 83.133 1.00 53.05 76 PHE A CA 1
ATOM 586 C C . PHE A 1 76 ? 17.984 61.090 83.447 1.00 53.49 76 PHE A C 1
ATOM 587 O O . PHE A 1 76 ? 17.911 61.986 82.607 1.00 54.17 76 PHE A O 1
ATOM 595 N N . ILE A 1 77 ? 18.524 61.265 84.647 1.00 53.54 77 ILE A N 1
ATOM 596 C CA . ILE A 1 77 ? 19.043 62.562 85.039 1.00 53.56 77 ILE A CA 1
ATOM 597 C C . ILE A 1 77 ? 20.337 62.916 84.328 1.00 55.21 77 ILE A C 1
ATOM 598 O O . ILE A 1 77 ? 20.433 63.978 83.714 1.00 54.97 77 ILE A O 1
ATOM 603 N N . LEU A 1 78 ? 21.321 62.023 84.396 1.00 57.12 78 LEU A N 1
ATOM 604 C CA . LEU A 1 78 ? 22.627 62.265 83.781 1.00 58.87 78 LEU A CA 1
ATOM 605 C C . LEU A 1 78 ? 22.644 62.517 82.280 1.00 59.90 78 LEU A C 1
ATOM 606 O O . LEU A 1 78 ? 23.518 63.225 81.784 1.00 60.51 78 LEU A O 1
ATOM 611 N N . ASP A 1 79 ? 21.695 61.936 81.555 1.00 60.75 79 ASP A N 1
ATOM 612 C CA . ASP A 1 79 ? 21.652 62.120 80.116 1.00 61.61 79 ASP A CA 1
ATOM 613 C C . ASP A 1 79 ? 20.854 63.367 79.733 1.00 61.61 79 ASP A C 1
ATOM 614 O O . ASP A 1 79 ? 20.466 63.552 78.567 1.00 62.11 79 ASP A O 1
ATOM 619 N N . GLY A 1 80 ? 20.616 64.213 80.731 1.00 59.89 80 GLY A N 1
ATOM 620 C CA . GLY A 1 80 ? 19.900 65.455 80.526 1.00 59.13 80 GLY A CA 1
ATOM 621 C C . GLY A 1 80 ? 18.434 65.400 80.147 1.00 59.27 80 GLY A C 1
ATOM 622 O O . GLY A 1 80 ? 17.950 66.247 79.399 1.00 59.92 80 GLY A O 1
ATOM 623 N N . ASN A 1 81 ? 17.696 64.432 80.659 1.00 59.00 81 ASN A N 1
ATOM 624 C CA . ASN A 1 81 ? 16.286 64.387 80.310 1.00 59.24 81 ASN A CA 1
ATOM 625 C C . ASN A 1 81 ? 15.436 65.220 81.238 1.00 58.22 81 ASN A C 1
ATOM 626 O O . ASN A 1 81 ? 14.234 65.356 81.021 1.00 58.14 81 ASN A O 1
ATOM 631 N N . ALA A 1 82 ? 16.071 65.801 82.251 1.00 57.77 82 ALA A N 1
ATOM 632 C CA . ALA A 1 82 ? 15.342 66.582 83.236 1.00 57.69 82 ALA A CA 1
ATOM 633 C C . ALA A 1 82 ? 15.669 68.064 83.290 1.00 57.57 82 ALA A C 1
ATOM 634 O O . ALA A 1 82 ? 16.776 68.464 83.646 1.00 56.80 82 ALA A O 1
ATOM 636 N N . ASP A 1 83 ? 14.686 68.880 82.931 1.00 57.79 83 ASP A N 1
ATOM 637 C CA . ASP A 1 83 ? 14.850 70.323 82.981 1.00 59.06 83 ASP A CA 1
ATOM 638 C C . ASP A 1 83 ? 14.803 70.762 84.441 1.00 58.36 83 ASP A C 1
ATOM 639 O O . ASP A 1 83 ? 15.506 71.672 84.848 1.00 57.23 83 ASP A O 1
ATOM 644 N N . VAL A 1 84 ? 13.970 70.096 85.226 1.00 57.47 84 VAL A N 1
ATOM 645 C CA . VAL A 1 84 ? 13.839 70.407 86.631 1.00 56.23 84 VAL A CA 1
ATOM 646 C C . VAL A 1 84 ? 13.776 69.105 87.399 1.00 56.02 84 VAL A C 1
ATOM 647 O O . VAL A 1 84 ? 13.135 68.159 86.968 1.00 56.35 84 VAL A O 1
ATOM 651 N N . ILE A 1 85 ? 14.436 69.059 88.546 1.00 55.05 85 ILE A N 1
ATOM 652 C CA . ILE A 1 85 ? 14.441 67.856 89.356 1.00 52.54 85 ILE A CA 1
ATOM 653 C C . ILE A 1 85 ? 13.867 68.137 90.737 1.00 52.26 85 ILE A C 1
ATOM 654 O O . ILE A 1 85 ? 14.464 68.874 91.521 1.00 51.43 85 ILE A O 1
ATOM 659 N N . VAL A 1 86 ? 12.714 67.545 91.035 1.00 51.26 86 VAL A N 1
ATOM 660 C CA . VAL A 1 86 ? 12.080 67.751 92.329 1.00 49.70 86 VAL A CA 1
ATOM 661 C C . VAL A 1 86 ? 12.379 66.587 93.252 1.00 49.62 86 VAL A C 1
ATOM 662 O O . VAL A 1 86 ? 11.917 65.480 93.021 1.00 50.74 86 VAL A O 1
ATOM 666 N N . ASP A 1 87 ? 13.154 66.842 94.298 1.00 49.37 87 ASP A N 1
ATOM 667 C CA . ASP A 1 87 ? 13.512 65.807 95.261 1.00 49.99 87 ASP A CA 1
ATOM 668 C C . ASP A 1 87 ? 12.541 65.795 96.454 1.00 49.66 87 ASP A C 1
ATOM 669 O O . ASP A 1 87 ? 12.583 66.687 97.303 1.00 49.56 87 ASP A O 1
ATOM 674 N N . ILE A 1 88 ? 11.665 64.787 96.514 1.00 50.41 88 ILE A N 1
ATOM 675 C CA . ILE A 1 88 ? 10.671 64.676 97.596 1.00 51.15 88 ILE A CA 1
ATOM 676 C C . ILE A 1 88 ? 11.252 63.950 98.792 1.00 51.83 88 ILE A C 1
ATOM 677 O O . ILE A 1 88 ? 11.735 62.829 98.683 1.00 52.16 88 ILE A O 1
ATOM 682 N N . VAL A 1 89 ? 11.153 64.584 99.947 1.00 53.27 89 VAL A N 1
ATOM 683 C CA . VAL A 1 89 ? 11.715 64.053 101.180 1.00 54.64 89 VAL A CA 1
ATOM 684 C C . VAL A 1 89 ? 10.729 63.977 102.324 1.00 56.23 89 VAL A C 1
ATOM 685 O O . VAL A 1 89 ? 9.900 64.861 102.490 1.00 56.61 89 VAL A O 1
ATOM 689 N N . ASP A 1 90 ? 10.816 62.923 103.123 1.00 59.10 90 ASP A N 1
ATOM 690 C CA . ASP A 1 90 ? 9.926 62.819 104.258 1.00 61.74 90 ASP A CA 1
ATOM 691 C C . ASP A 1 90 ? 10.560 63.613 105.384 1.00 62.23 90 ASP A C 1
ATOM 692 O O . ASP A 1 90 ? 11.634 63.259 105.866 1.00 62.41 90 ASP A O 1
ATOM 697 N N . SER A 1 91 ? 9.893 64.685 105.802 1.00 62.46 91 SER A N 1
ATOM 698 C CA . SER A 1 91 ? 10.403 65.554 106.863 1.00 62.24 91 SER A CA 1
ATOM 699 C C . SER A 1 91 ? 10.609 64.867 108.205 1.00 61.80 91 SER A C 1
ATOM 700 O O . SER A 1 91 ? 11.400 65.332 109.024 1.00 62.01 91 SER A O 1
ATOM 703 N N . THR A 1 92 ? 9.914 63.758 108.425 1.00 61.25 92 THR A N 1
ATOM 704 C CA . THR A 1 92 ? 10.032 63.049 109.687 1.00 62.97 92 THR A CA 1
ATOM 705 C C . THR A 1 92 ? 11.162 62.017 109.757 1.00 64.07 92 THR A C 1
ATOM 706 O O . THR A 1 92 ? 11.299 61.314 110.756 1.00 65.43 92 THR A O 1
ATOM 710 N N . CYS A 1 93 ? 11.976 61.923 108.713 1.00 63.51 93 CYS A N 1
ATOM 711 C CA . CYS A 1 93 ? 13.063 60.954 108.703 1.00 62.19 93 CYS A CA 1
ATOM 712 C C . CYS A 1 93 ? 14.184 61.487 107.793 1.00 60.66 93 CYS A C 1
ATOM 713 O O . CYS A 1 93 ? 14.581 60.840 106.819 1.00 61.33 93 CYS A O 1
ATOM 716 N N . LEU A 1 94 ? 14.697 62.670 108.131 1.00 57.79 94 LEU A N 1
ATOM 717 C CA . LEU A 1 94 ? 15.731 63.327 107.334 1.00 57.05 94 LEU A CA 1
ATOM 718 C C . LEU A 1 94 ? 17.010 62.581 107.020 1.00 56.86 94 LEU A C 1
ATOM 719 O O . LEU A 1 94 ? 17.378 62.505 105.853 1.00 58.55 94 LEU A O 1
ATOM 724 N N . MET A 1 95 ? 17.695 62.043 108.030 1.00 56.15 95 MET A N 1
ATOM 725 C CA . MET A 1 95 ? 18.943 61.300 107.807 1.00 54.55 95 MET A CA 1
ATOM 726 C C . MET A 1 95 ? 18.794 60.317 106.635 1.00 53.95 95 MET A C 1
ATOM 727 O O . MET A 1 95 ? 19.484 60.454 105.628 1.00 53.93 95 MET A O 1
ATOM 732 N N . ARG A 1 96 ? 17.895 59.340 106.750 1.00 50.96 96 ARG A N 1
ATOM 733 C CA . ARG A 1 96 ? 17.701 58.373 105.666 1.00 50.52 96 ARG A CA 1
ATOM 734 C C . ARG A 1 96 ? 17.517 59.097 104.328 1.00 49.63 96 ARG A C 1
ATOM 735 O O . ARG A 1 96 ? 18.297 58.908 103.390 1.00 48.80 96 ARG A O 1
ATOM 743 N N . ASN A 1 97 ? 16.480 59.924 104.256 1.00 47.65 97 ASN A N 1
ATOM 744 C CA . ASN A 1 97 ? 16.161 60.663 103.044 1.00 46.27 97 ASN A CA 1
ATOM 745 C C . ASN A 1 97 ? 17.251 61.534 102.432 1.00 47.05 97 ASN A C 1
ATOM 746 O O . ASN A 1 97 ? 17.446 61.515 101.228 1.00 47.32 97 ASN A O 1
ATOM 751 N N . LEU A 1 98 ? 17.959 62.304 103.251 1.00 48.26 98 LEU A N 1
ATOM 752 C CA . LEU A 1 98 ? 18.976 63.208 102.732 1.00 47.27 98 LEU A CA 1
ATOM 753 C C . LEU A 1 98 ? 20.192 62.546 102.100 1.00 50.46 98 LEU A C 1
ATOM 754 O O . LEU A 1 98 ? 20.931 63.192 101.352 1.00 51.89 98 LEU A O 1
ATOM 759 N N . PHE A 1 99 ? 20.402 61.262 102.376 1.00 51.43 99 PHE A N 1
ATOM 760 C CA . PHE A 1 99 ? 21.525 60.566 101.768 1.00 50.83 99 PHE A CA 1
ATOM 761 C C . PHE A 1 99 ? 21.312 60.668 100.264 1.00 50.80 99 PHE A C 1
ATOM 762 O O . PHE A 1 99 ? 22.214 61.065 99.523 1.00 50.31 99 PHE A O 1
ATOM 770 N N . LEU A 1 100 ? 20.111 60.313 99.818 1.00 49.82 100 LEU A N 1
ATOM 771 C CA . LEU A 1 100 ? 19.789 60.391 98.400 1.00 48.57 100 LEU A CA 1
ATOM 772 C C . LEU A 1 100 ? 19.938 61.816 97.894 1.00 48.57 100 LEU A C 1
ATOM 773 O O . LEU A 1 100 ? 20.318 62.043 96.748 1.00 50.62 100 LEU A O 1
ATOM 778 N N . THR A 1 101 ? 19.647 62.788 98.741 1.00 46.82 101 THR A N 1
ATOM 779 C CA . THR A 1 101 ? 19.771 64.170 98.302 1.00 46.09 101 THR A CA 1
ATOM 780 C C . THR A 1 101 ? 21.231 64.531 98.026 1.00 47.16 101 THR A C 1
ATOM 781 O O . THR A 1 101 ? 21.537 65.214 97.042 1.00 46.17 101 THR A O 1
ATOM 785 N N . LEU A 1 102 ? 22.131 64.061 98.887 1.00 49.44 102 LEU A N 1
ATOM 786 C CA . LEU A 1 102 ? 23.550 64.335 98.720 1.00 50.45 102 LEU A CA 1
ATOM 787 C C . LEU A 1 102 ? 24.067 63.707 97.425 1.00 50.39 102 LEU A C 1
ATOM 788 O O . LEU A 1 102 ? 24.932 64.263 96.756 1.00 51.95 102 LEU A O 1
ATOM 793 N N . GLU A 1 103 ? 23.518 62.559 97.055 1.00 50.54 103 GLU A N 1
ATOM 794 C CA . GLU A 1 103 ? 23.943 61.903 95.833 1.00 52.85 103 GLU A CA 1
ATOM 795 C C . GLU A 1 103 ? 23.569 62.764 94.630 1.00 54.19 103 GLU A C 1
ATOM 796 O O . GLU A 1 103 ? 24.407 63.018 93.760 1.00 55.11 103 GLU A O 1
ATOM 802 N N . LEU A 1 104 ? 22.316 63.214 94.570 1.00 53.98 104 LEU A N 1
ATOM 803 C CA . LEU A 1 104 ? 21.896 64.031 93.439 1.00 53.52 104 LEU A CA 1
ATOM 804 C C . LEU A 1 104 ? 22.827 65.236 93.332 1.00 54.00 104 LEU A C 1
ATOM 805 O O . LEU A 1 104 ? 23.227 65.639 92.235 1.00 53.17 104 LEU A O 1
ATOM 810 N N . PHE A 1 105 ? 23.183 65.809 94.474 1.00 54.56 105 PHE A N 1
ATOM 811 C CA . PHE A 1 105 ? 24.060 66.959 94.455 1.00 55.73 105 PHE A CA 1
ATOM 812 C C . PHE A 1 105 ? 25.399 66.580 93.829 1.00 56.94 105 PHE A C 1
ATOM 813 O O . PHE A 1 105 ? 25.943 67.325 93.008 1.00 58.40 105 PHE A O 1
ATOM 821 N N . GLU A 1 106 ? 25.912 65.408 94.193 1.00 56.66 106 GLU A N 1
ATOM 822 C CA . GLU A 1 106 ? 27.190 64.969 93.678 1.00 56.74 106 GLU A CA 1
ATOM 823 C C . GLU A 1 106 ? 27.180 64.691 92.185 1.00 57.16 106 GLU A C 1
ATOM 824 O O . GLU A 1 106 ? 28.238 64.644 91.562 1.00 57.39 106 GLU A O 1
ATOM 830 N N . MET A 1 107 ? 25.999 64.506 91.601 1.00 57.61 107 MET A N 1
ATOM 831 C CA . MET A 1 107 ? 25.917 64.282 90.162 1.00 56.86 107 MET A CA 1
ATOM 832 C C . MET A 1 107 ? 25.987 65.657 89.489 1.00 58.20 107 MET A C 1
ATOM 833 O O . MET A 1 107 ? 25.692 65.810 88.301 1.00 59.68 107 MET A O 1
ATOM 838 N N . GLU A 1 108 ? 26.396 66.654 90.267 1.00 59.29 108 GLU A N 1
ATOM 839 C CA . GLU A 1 108 ? 26.536 68.028 89.793 1.00 60.13 108 GLU A CA 1
ATOM 840 C C . GLU A 1 108 ? 25.232 68.595 89.273 1.00 59.09 108 GLU A C 1
ATOM 841 O O . GLU A 1 108 ? 25.225 69.576 88.526 1.00 58.08 108 GLU A O 1
ATOM 847 N N . VAL A 1 109 ? 24.129 67.967 89.659 1.00 57.93 109 VAL A N 1
ATOM 848 C CA . VAL A 1 109 ? 22.816 68.446 89.258 1.00 58.04 109 VAL A CA 1
ATOM 849 C C . VAL A 1 109 ? 22.720 69.837 89.870 1.00 56.50 109 VAL A C 1
ATOM 850 O O . VAL A 1 109 ? 23.205 70.049 90.976 1.00 54.84 109 VAL A O 1
ATOM 854 N N . LYS A 1 110 ? 22.115 70.782 89.162 1.00 56.62 110 LYS A N 1
ATOM 855 C CA . LYS A 1 110 ? 22.000 72.135 89.693 1.00 58.48 110 LYS A CA 1
ATOM 856 C C . LYS A 1 110 ? 20.554 72.626 89.743 1.00 58.31 110 LYS A C 1
ATOM 857 O O . LYS A 1 110 ? 20.161 73.349 90.647 1.00 58.88 110 LYS A O 1
ATOM 863 N N . ASN A 1 111 ? 19.770 72.221 88.760 1.00 58.65 111 ASN A N 1
ATOM 864 C CA . ASN A 1 111 ? 18.369 72.601 88.632 1.00 59.58 111 ASN A CA 1
ATOM 865 C C . ASN A 1 111 ? 17.464 71.757 89.551 1.00 58.23 111 ASN A C 1
ATOM 866 O O . ASN A 1 111 ? 16.486 71.157 89.113 1.00 58.66 111 ASN A O 1
ATOM 871 N N . ILE A 1 112 ? 17.770 71.749 90.838 1.00 56.68 112 ILE A N 1
ATOM 872 C CA . ILE A 1 112 ? 17.027 70.926 91.772 1.00 54.78 112 ILE A CA 1
ATOM 873 C C . ILE A 1 112 ? 16.251 71.677 92.842 1.00 54.82 112 ILE A C 1
ATOM 874 O O . ILE A 1 112 ? 16.667 72.725 93.307 1.00 56.06 112 ILE A O 1
ATOM 879 N N . ILE A 1 113 ? 15.106 71.123 93.215 1.00 53.59 113 ILE A N 1
ATOM 880 C CA . ILE A 1 113 ? 14.248 71.701 94.229 1.00 52.57 113 ILE A CA 1
ATOM 881 C C . ILE A 1 113 ? 13.972 70.637 95.284 1.00 53.15 113 ILE A C 1
ATOM 882 O O . ILE A 1 113 ? 13.545 69.536 94.950 1.00 53.98 113 ILE A O 1
ATOM 887 N N . LEU A 1 114 ? 14.204 70.960 96.551 1.00 52.93 114 LEU A N 1
ATOM 888 C CA . LEU A 1 114 ? 13.967 70.008 97.621 1.00 51.50 114 LEU A CA 1
ATOM 889 C C . LEU A 1 114 ? 12.596 70.284 98.230 1.00 51.87 114 LEU A C 1
ATOM 890 O O . LEU A 1 114 ? 12.266 71.426 98.565 1.00 51.47 114 LEU A O 1
ATOM 895 N N . VAL A 1 115 ? 11.801 69.224 98.357 1.00 51.14 115 VAL A N 1
ATOM 896 C CA . VAL A 1 115 ? 10.457 69.310 98.906 1.00 51.92 115 VAL A CA 1
ATOM 897 C C . VAL A 1 115 ? 10.323 68.599 100.248 1.00 53.56 115 VAL A C 1
ATOM 898 O O . VAL A 1 115 ? 10.339 67.377 100.299 1.00 54.66 115 VAL A O 1
ATOM 902 N N . LEU A 1 116 ? 10.200 69.362 101.331 1.00 54.54 116 LEU A N 1
ATOM 903 C CA . LEU A 1 116 ? 10.035 68.785 102.661 1.00 55.43 116 LEU A CA 1
ATOM 904 C C . LEU A 1 116 ? 8.574 68.404 102.828 1.00 54.54 116 LEU A C 1
ATOM 905 O O . LEU A 1 116 ? 7.760 69.247 103.173 1.00 55.35 116 LEU A O 1
ATOM 910 N N . ASN A 1 117 ? 8.237 67.143 102.579 1.00 53.72 117 ASN A N 1
ATOM 911 C CA . ASN A 1 117 ? 6.860 66.704 102.700 1.00 52.49 117 ASN A CA 1
ATOM 912 C C . ASN A 1 117 ? 6.542 66.141 104.065 1.00 53.38 117 ASN A C 1
ATOM 913 O O . ASN A 1 117 ? 7.433 65.807 104.832 1.00 51.62 117 ASN A O 1
ATOM 918 N N . LYS A 1 118 ? 5.254 65.996 104.343 1.00 56.61 118 LYS A N 1
ATOM 919 C CA . LYS A 1 118 ? 4.787 65.519 105.645 1.00 58.16 118 LYS A CA 1
ATOM 920 C C . LYS A 1 118 ? 5.278 66.489 106.712 1.00 60.14 118 LYS A C 1
ATOM 921 O O . LYS A 1 118 ? 5.671 66.086 107.799 1.00 60.87 118 LYS A O 1
ATOM 927 N N . PHE A 1 119 ? 5.244 67.778 106.378 1.00 63.30 119 PHE A N 1
ATOM 928 C CA . PHE A 1 119 ? 5.682 68.831 107.283 1.00 66.69 119 PHE A CA 1
ATOM 929 C C . PHE A 1 119 ? 4.728 68.944 108.462 1.00 68.91 119 PHE A C 1
ATOM 930 O O . PHE A 1 119 ? 5.103 69.417 109.532 1.00 67.71 119 PHE A O 1
ATOM 938 N N . ASP A 1 120 ? 3.485 68.521 108.257 1.00 73.40 120 ASP A N 1
ATOM 939 C CA . ASP A 1 120 ? 2.489 68.565 109.320 1.00 77.04 120 ASP A CA 1
ATOM 940 C C . ASP A 1 120 ? 2.907 67.603 110.432 1.00 78.68 120 ASP A C 1
ATOM 941 O O . ASP A 1 120 ? 2.997 67.995 111.599 1.00 79.06 120 ASP A O 1
ATOM 946 N N . LEU A 1 121 ? 3.184 66.355 110.067 1.00 80.29 121 LEU A N 1
ATOM 947 C CA . LEU A 1 121 ? 3.597 65.345 111.035 1.00 82.17 121 LEU A CA 1
ATOM 948 C C . LEU A 1 121 ? 4.876 65.768 111.753 1.00 84.11 121 LEU A C 1
ATOM 949 O O . LEU A 1 121 ? 5.211 65.250 112.815 1.00 82.78 121 LEU A O 1
ATOM 954 N N . LEU A 1 122 ? 5.587 66.716 111.157 1.00 87.78 122 LEU A N 1
ATOM 955 C CA . LEU A 1 122 ? 6.832 67.226 111.721 1.00 91.46 122 LEU A CA 1
ATOM 956 C C . LEU A 1 122 ? 6.557 68.037 112.976 1.00 94.24 122 LEU A C 1
ATOM 957 O O . LEU A 1 122 ? 6.786 67.572 114.097 1.00 95.14 122 LEU A O 1
ATOM 962 N N . LYS A 1 123 ? 6.067 69.259 112.762 1.00 97.31 123 LYS A N 1
ATOM 963 C CA . LYS A 1 123 ? 5.748 70.197 113.836 1.00 99.56 123 LYS A CA 1
ATOM 964 C C . LYS A 1 123 ? 4.770 69.597 114.849 1.00 100.55 123 LYS A C 1
ATOM 965 O O . LYS A 1 123 ? 4.504 70.195 115.897 1.00 100.87 123 LYS A O 1
ATOM 971 N N . LYS A 1 124 ? 4.240 68.416 114.527 1.00 101.13 124 LYS A N 1
ATOM 972 C CA . LYS A 1 124 ? 3.314 67.709 115.412 1.00 102.03 124 LYS A CA 1
ATOM 973 C C . LYS A 1 124 ? 4.103 66.995 116.517 1.00 102.48 124 LYS A C 1
ATOM 974 O O . LYS A 1 124 ? 3.999 67.350 117.691 1.00 102.35 124 LYS A O 1
ATOM 980 N N . LYS A 1 125 ? 4.893 65.994 116.135 1.00 102.91 125 LYS A N 1
ATOM 981 C CA . LYS A 1 125 ? 5.698 65.251 117.096 1.00 103.34 125 LYS A CA 1
ATOM 982 C C . LYS A 1 125 ? 6.566 66.242 117.868 1.00 103.90 125 LYS A C 1
ATOM 983 O O . LYS A 1 125 ? 7.206 65.887 118.857 1.00 103.97 125 LYS A O 1
ATOM 989 N N . GLY A 1 126 ? 6.582 67.488 117.405 1.00 103.88 126 GLY A N 1
ATOM 990 C CA . GLY A 1 126 ? 7.359 68.517 118.070 1.00 103.23 126 GLY A CA 1
ATOM 991 C C . GLY A 1 126 ? 8.774 68.656 117.547 1.00 102.64 126 GLY A C 1
ATOM 992 O O . GLY A 1 126 ? 9.698 68.913 118.322 1.00 102.24 126 GLY A O 1
ATOM 993 N N . ALA A 1 127 ? 8.947 68.477 116.237 1.00 101.73 127 ALA A N 1
ATOM 994 C CA . ALA A 1 127 ? 10.260 68.603 115.607 1.00 99.83 127 ALA A CA 1
ATOM 995 C C . ALA A 1 127 ? 10.450 70.067 115.232 1.00 98.06 127 ALA A C 1
ATOM 996 O O . ALA A 1 127 ? 9.493 70.842 115.270 1.00 98.28 127 ALA A O 1
ATOM 998 N N . LYS A 1 128 ? 11.666 70.443 114.846 1.00 95.19 128 LYS A N 1
ATOM 999 C CA . LYS A 1 128 ? 11.952 71.839 114.524 1.00 92.08 128 LYS A CA 1
ATOM 1000 C C . LYS A 1 128 ? 12.907 72.078 113.357 1.00 90.35 128 LYS A C 1
ATOM 1001 O O . LYS A 1 128 ? 14.122 72.087 113.549 1.00 90.24 128 LYS A O 1
ATOM 1007 N N . ILE A 1 129 ? 12.384 72.303 112.157 1.00 88.03 129 ILE A N 1
ATOM 1008 C CA . ILE A 1 129 ? 13.273 72.548 111.028 1.00 85.26 129 ILE A CA 1
ATOM 1009 C C . ILE A 1 129 ? 13.300 74.022 110.649 1.00 83.60 129 ILE A C 1
ATOM 1010 O O . ILE A 1 129 ? 12.260 74.609 110.360 1.00 83.67 129 ILE A O 1
ATOM 1015 N N . ASP A 1 130 ? 14.495 74.611 110.656 1.00 81.56 130 ASP A N 1
ATOM 1016 C CA . ASP A 1 130 ? 14.676 76.016 110.305 1.00 80.26 130 ASP A CA 1
ATOM 1017 C C . ASP A 1 130 ? 14.826 76.166 108.790 1.00 79.88 130 ASP A C 1
ATOM 1018 O O . ASP A 1 130 ? 15.926 76.387 108.282 1.00 80.51 130 ASP A O 1
ATOM 1023 N N . ILE A 1 131 ? 13.712 76.058 108.074 1.00 77.68 131 ILE A N 1
ATOM 1024 C CA . ILE A 1 131 ? 13.702 76.160 106.619 1.00 74.87 131 ILE A CA 1
ATOM 1025 C C . ILE A 1 131 ? 14.605 77.234 106.005 1.00 73.59 131 ILE A C 1
ATOM 1026 O O . ILE A 1 131 ? 15.266 76.983 104.996 1.00 73.32 131 ILE A O 1
ATOM 1031 N N . LYS A 1 132 ? 14.651 78.417 106.603 1.00 71.87 132 LYS A N 1
ATOM 1032 C CA . LYS A 1 132 ? 15.485 79.489 106.058 1.00 70.64 132 LYS A CA 1
ATOM 1033 C C . LYS A 1 132 ? 16.964 79.106 106.065 1.00 68.39 132 LYS A C 1
ATOM 1034 O O . LYS A 1 132 ? 17.678 79.300 105.077 1.00 66.81 132 LYS A O 1
ATOM 1040 N N . LYS A 1 133 ? 17.415 78.551 107.184 1.00 67.62 133 LYS A N 1
ATOM 1041 C CA . LYS A 1 133 ? 18.804 78.138 107.323 1.00 66.18 133 LYS A CA 1
ATOM 1042 C C . LYS A 1 133 ? 19.105 76.921 106.445 1.00 64.10 133 LYS A C 1
ATOM 1043 O O . LYS A 1 133 ? 20.165 76.852 105.827 1.00 64.73 133 LYS A O 1
ATOM 1049 N N . MET A 1 134 ? 18.166 75.979 106.371 1.00 60.72 134 MET A N 1
ATOM 1050 C CA . MET A 1 134 ? 18.342 74.782 105.549 1.00 58.97 134 MET A CA 1
ATOM 1051 C C . MET A 1 134 ? 18.570 75.169 104.080 1.00 60.18 134 MET A C 1
ATOM 1052 O O . MET A 1 134 ? 19.453 74.623 103.409 1.00 58.70 134 MET A O 1
ATOM 1057 N N . ARG A 1 135 ? 17.779 76.118 103.584 1.00 61.30 135 ARG A N 1
ATOM 1058 C CA . ARG A 1 135 ? 17.916 76.546 102.201 1.00 62.93 135 ARG A CA 1
ATOM 1059 C C . ARG A 1 135 ? 19.279 77.184 102.000 1.00 62.91 135 ARG A C 1
ATOM 1060 O O . ARG A 1 135 ? 19.929 76.964 100.982 1.00 62.14 135 ARG A O 1
ATOM 1068 N N . LYS A 1 136 ? 19.724 77.971 102.968 1.00 63.92 136 LYS A N 1
ATOM 1069 C CA . LYS A 1 136 ? 21.024 78.621 102.834 1.00 64.74 136 LYS A CA 1
ATOM 1070 C C . LYS A 1 136 ? 22.127 77.572 102.846 1.00 64.35 136 LYS A C 1
ATOM 1071 O O . LYS A 1 136 ? 23.087 77.661 102.081 1.00 64.58 136 LYS A O 1
ATOM 1077 N N . GLU A 1 137 ? 21.968 76.583 103.722 1.00 63.91 137 GLU A N 1
ATOM 1078 C CA . GLU A 1 137 ? 22.922 75.493 103.892 1.00 63.43 137 GLU A CA 1
ATOM 1079 C C . GLU A 1 137 ? 23.043 74.536 102.717 1.00 62.72 137 GLU A C 1
ATOM 1080 O O . GLU A 1 137 ? 24.144 74.270 102.255 1.00 63.29 137 GLU A O 1
ATOM 1086 N N . LEU A 1 138 ? 21.921 73.994 102.252 1.00 61.05 138 LEU A N 1
ATOM 1087 C CA . LEU A 1 138 ? 21.953 73.039 101.154 1.00 58.55 138 LEU A CA 1
ATOM 1088 C C . LEU A 1 138 ? 22.188 73.676 99.796 1.00 58.06 138 LEU A C 1
ATOM 1089 O O . LEU A 1 138 ? 22.692 73.031 98.879 1.00 59.34 138 LEU A O 1
ATOM 1094 N N . GLY A 1 139 ? 21.822 74.940 99.654 1.00 55.97 139 GLY A N 1
ATOM 1095 C CA . GLY A 1 139 ? 22.039 75.601 98.386 1.00 53.12 139 GLY A CA 1
ATOM 1096 C C . GLY A 1 139 ? 20.937 75.431 97.365 1.00 52.53 139 GLY A C 1
ATOM 1097 O O . GLY A 1 139 ? 21.139 75.765 96.197 1.00 53.59 139 GLY A O 1
ATOM 1098 N N . VAL A 1 140 ? 19.781 74.912 97.777 1.00 51.62 140 VAL A N 1
ATOM 1099 C CA . VAL A 1 140 ? 18.646 74.737 96.857 1.00 51.40 140 VAL A CA 1
ATOM 1100 C C . VAL A 1 140 ? 17.342 75.233 97.487 1.00 50.07 140 VAL A C 1
ATOM 1101 O O . VAL A 1 140 ? 17.224 75.350 98.710 1.00 50.01 140 VAL A O 1
ATOM 1105 N N . PRO A 1 141 ? 16.352 75.562 96.660 1.00 48.01 141 PRO A N 1
ATOM 1106 C CA . PRO A 1 141 ? 15.124 76.017 97.306 1.00 46.85 141 PRO A CA 1
ATOM 1107 C C . PRO A 1 141 ? 14.521 74.863 98.116 1.00 45.44 141 PRO A C 1
ATOM 1108 O O . PRO A 1 141 ? 14.762 73.688 97.816 1.00 42.72 141 PRO A O 1
ATOM 1112 N N . VAL A 1 142 ? 13.761 75.206 99.152 1.00 45.44 142 VAL A N 1
ATOM 1113 C CA . VAL A 1 142 ? 13.147 74.218 100.032 1.00 45.91 142 VAL A CA 1
ATOM 1114 C C . VAL A 1 142 ? 11.676 74.521 100.274 1.00 46.48 142 VAL A C 1
ATOM 1115 O O . VAL A 1 142 ? 11.340 75.495 100.935 1.00 46.75 142 VAL A O 1
ATOM 1119 N N . ILE A 1 143 ? 10.800 73.669 99.764 1.00 47.19 143 ILE A N 1
ATOM 1120 C CA . ILE A 1 143 ? 9.386 73.899 99.930 1.00 46.87 143 ILE A CA 1
ATOM 1121 C C . ILE A 1 143 ? 8.698 72.884 100.825 1.00 46.77 143 ILE A C 1
ATOM 1122 O O . ILE A 1 143 ? 8.671 71.688 100.523 1.00 45.59 143 ILE A O 1
ATOM 1127 N N . PRO A 1 144 ? 8.128 73.351 101.944 1.00 46.46 144 PRO A N 1
ATOM 1128 C CA . PRO A 1 144 ? 7.414 72.485 102.889 1.00 46.87 144 PRO A CA 1
ATOM 1129 C C . PRO A 1 144 ? 6.067 72.164 102.250 1.00 48.57 144 PRO A C 1
ATOM 1130 O O . PRO A 1 144 ? 5.450 73.033 101.628 1.00 48.95 144 PRO A O 1
ATOM 1134 N N . THR A 1 145 ? 5.614 70.926 102.388 1.00 49.55 145 THR A N 1
ATOM 1135 C CA . THR A 1 145 ? 4.336 70.526 101.815 1.00 51.91 145 THR A CA 1
ATOM 1136 C C . THR A 1 145 ? 3.676 69.474 102.680 1.00 53.05 145 THR A C 1
ATOM 1137 O O . THR A 1 145 ? 4.292 68.892 103.576 1.00 51.47 145 THR A O 1
ATOM 1141 N N . ASN A 1 146 ? 2.410 69.236 102.372 1.00 55.33 146 ASN A N 1
ATOM 1142 C CA . ASN A 1 146 ? 1.604 68.234 103.040 1.00 58.89 146 ASN A CA 1
ATOM 1143 C C . ASN A 1 146 ? 0.767 67.661 101.900 1.00 60.34 146 ASN A C 1
ATOM 1144 O O . ASN A 1 146 ? -0.450 67.870 101.826 1.00 59.53 146 ASN A O 1
ATOM 1149 N N . ALA A 1 147 ? 1.451 66.960 101.001 1.00 61.02 147 ALA A N 1
ATOM 1150 C CA . ALA A 1 147 ? 0.845 66.366 99.818 1.00 61.36 147 ALA A CA 1
ATOM 1151 C C . ALA A 1 147 ? -0.644 66.027 99.920 1.00 61.56 147 ALA A C 1
ATOM 1152 O O . ALA A 1 147 ? -1.461 66.553 99.170 1.00 61.33 147 ALA A O 1
ATOM 1154 N N . LYS A 1 148 ? -0.979 65.136 100.843 1.00 61.71 148 LYS A N 1
ATOM 1155 C CA . LYS A 1 148 ? -2.345 64.686 101.052 1.00 62.25 148 LYS A CA 1
ATOM 1156 C C . LYS A 1 148 ? -3.342 65.836 101.209 1.00 62.90 148 LYS A C 1
ATOM 1157 O O . LYS A 1 148 ? -4.421 65.802 100.631 1.00 62.52 148 LYS A O 1
ATOM 1163 N N . LYS A 1 149 ? -2.988 66.854 101.986 1.00 63.66 149 LYS A N 1
ATOM 1164 C CA . LYS A 1 149 ? -3.886 67.990 102.191 1.00 64.01 149 LYS A CA 1
ATOM 1165 C C . LYS A 1 149 ? -3.779 69.006 101.041 1.00 64.05 149 LYS A C 1
ATOM 1166 O O . LYS A 1 149 ? -4.611 69.911 100.920 1.00 64.55 149 LYS A O 1
ATOM 1172 N N . GLY A 1 150 ? -2.752 68.858 100.206 1.00 62.97 150 GLY A N 1
ATOM 1173 C CA . GLY A 1 150 ? -2.565 69.759 99.078 1.00 60.69 150 GLY A CA 1
ATOM 1174 C C . GLY A 1 150 ? -1.844 71.059 99.396 1.00 60.45 150 GLY A C 1
ATOM 1175 O O . GLY A 1 150 ? -1.733 71.947 98.550 1.00 60.43 150 GLY A O 1
ATOM 1176 N N . GLU A 1 151 ? -1.327 71.163 100.612 1.00 59.94 151 GLU A N 1
ATOM 1177 C CA . GLU A 1 151 ? -0.646 72.369 101.044 1.00 59.65 151 GLU A CA 1
ATOM 1178 C C . GLU A 1 151 ? 0.800 72.493 100.582 1.00 58.61 151 GLU A C 1
ATOM 1179 O O . GLU A 1 151 ? 1.637 71.624 100.850 1.00 60.92 151 GLU A O 1
ATOM 1185 N N . GLY A 1 152 ? 1.092 73.584 99.883 1.00 57.09 152 GLY A N 1
ATOM 1186 C CA . GLY A 1 152 ? 2.442 73.819 99.394 1.00 54.37 152 GLY A CA 1
ATOM 1187 C C . GLY A 1 152 ? 2.597 73.453 97.932 1.00 54.10 152 GLY A C 1
ATOM 1188 O O . GLY A 1 152 ? 3.517 73.916 97.253 1.00 53.19 152 GLY A O 1
ATOM 1189 N N . VAL A 1 153 ? 1.684 72.625 97.438 1.00 53.28 153 VAL A N 1
ATOM 1190 C CA . VAL A 1 153 ? 1.750 72.200 96.057 1.00 52.76 153 VAL A CA 1
ATOM 1191 C C . VAL A 1 153 ? 1.765 73.368 95.078 1.00 53.62 153 VAL A C 1
ATOM 1192 O O . VAL A 1 153 ? 2.572 73.385 94.135 1.00 53.47 153 VAL A O 1
ATOM 1196 N N . GLU A 1 154 ? 0.888 74.345 95.299 1.00 54.73 154 GLU A N 1
ATOM 1197 C CA . GLU A 1 154 ? 0.822 75.518 94.425 1.00 56.06 154 GLU A CA 1
ATOM 1198 C C . GLU A 1 154 ? 2.131 76.295 94.518 1.00 57.12 154 GLU A C 1
ATOM 1199 O O . GLU A 1 154 ? 2.603 76.847 93.530 1.00 57.02 154 GLU A O 1
ATOM 1205 N N . GLU A 1 155 ? 2.720 76.337 95.707 1.00 58.45 155 GLU A N 1
ATOM 1206 C CA . GLU A 1 155 ? 3.980 77.039 95.873 1.00 59.75 155 GLU A CA 1
ATOM 1207 C C . GLU A 1 155 ? 5.075 76.243 95.158 1.00 58.77 155 GLU A C 1
ATOM 1208 O O . GLU A 1 155 ? 6.071 76.812 94.695 1.00 58.53 155 GLU A O 1
ATOM 1214 N N . LEU A 1 156 ? 4.874 74.930 95.052 1.00 57.76 156 LEU A N 1
ATOM 1215 C CA . LEU A 1 156 ? 5.838 74.056 94.382 1.00 57.54 156 LEU A CA 1
ATOM 1216 C C . LEU A 1 156 ? 5.844 74.310 92.871 1.00 57.68 156 LEU A C 1
ATOM 1217 O O . LEU A 1 156 ? 6.904 74.375 92.245 1.00 56.51 156 LEU A O 1
ATOM 1222 N N . LYS A 1 157 ? 4.655 74.451 92.290 1.00 57.57 157 LYS A N 1
ATOM 1223 C CA . LYS A 1 157 ? 4.537 74.726 90.862 1.00 57.15 157 LYS A CA 1
ATOM 1224 C C . LYS A 1 157 ? 5.217 76.044 90.530 1.00 57.72 157 LYS A C 1
ATOM 1225 O O . LYS A 1 157 ? 5.895 76.175 89.519 1.00 56.85 157 LYS A O 1
ATOM 1231 N N . ARG A 1 158 ? 5.000 77.030 91.392 1.00 59.40 158 ARG A N 1
ATOM 1232 C CA . ARG A 1 158 ? 5.574 78.356 91.223 1.00 60.55 158 ARG A CA 1
ATOM 1233 C C . ARG A 1 158 ? 7.095 78.244 91.087 1.00 59.14 158 ARG A C 1
ATOM 1234 O O . ARG A 1 158 ? 7.686 78.768 90.138 1.00 58.26 158 ARG A O 1
ATOM 1242 N N . MET A 1 159 ? 7.721 77.548 92.037 1.00 56.75 159 MET A N 1
ATOM 1243 C CA . MET A 1 159 ? 9.165 77.377 92.025 1.00 53.03 159 MET A CA 1
ATOM 1244 C C . MET A 1 159 ? 9.583 76.586 90.797 1.00 52.50 159 MET A C 1
ATOM 1245 O O . MET A 1 159 ? 10.535 76.951 90.110 1.00 52.90 159 MET A O 1
ATOM 1250 N N . ILE A 1 160 ? 8.874 75.502 90.511 1.00 52.05 160 ILE A N 1
ATOM 1251 C CA . ILE A 1 160 ? 9.207 74.707 89.341 1.00 51.83 160 ILE A CA 1
ATOM 1252 C C . ILE A 1 160 ? 9.225 75.585 88.099 1.00 51.43 160 ILE A C 1
ATOM 1253 O O . ILE A 1 160 ? 10.226 75.665 87.408 1.00 50.55 160 ILE A O 1
ATOM 1258 N N . ALA A 1 161 ? 8.114 76.251 87.821 1.00 51.34 161 ALA A N 1
ATOM 1259 C CA . ALA A 1 161 ? 8.028 77.092 86.640 1.00 52.90 161 ALA A CA 1
ATOM 1260 C C . ALA A 1 161 ? 9.141 78.138 86.671 1.00 53.86 161 ALA A C 1
ATOM 1261 O O . ALA A 1 161 ? 9.766 78.454 85.656 1.00 53.03 161 ALA A O 1
ATOM 1263 N N . LEU A 1 162 ? 9.396 78.664 87.854 1.00 54.13 162 LEU A N 1
ATOM 1264 C CA . LEU A 1 162 ? 10.424 79.668 87.996 1.00 54.42 162 LEU A CA 1
ATOM 1265 C C . LEU A 1 162 ? 11.798 79.115 87.577 1.00 54.47 162 LEU A C 1
ATOM 1266 O O . LEU A 1 162 ? 12.525 79.746 86.800 1.00 54.04 162 LEU A O 1
ATOM 1271 N N . MET A 1 163 ? 12.151 77.937 88.083 1.00 53.59 163 MET A N 1
ATOM 1272 C CA . MET A 1 163 ? 13.436 77.338 87.741 1.00 53.60 163 MET A CA 1
ATOM 1273 C C . MET A 1 163 ? 13.499 77.012 86.241 1.00 55.07 163 MET A C 1
ATOM 1274 O O . MET A 1 163 ? 14.544 77.170 85.601 1.00 55.75 163 MET A O 1
ATOM 1279 N N . ALA A 1 164 ? 12.381 76.560 85.680 1.00 55.72 164 ALA A N 1
ATOM 1280 C CA . ALA A 1 164 ? 12.348 76.261 84.258 1.00 56.79 164 ALA A CA 1
ATOM 1281 C C . ALA A 1 164 ? 12.675 77.556 83.509 1.00 57.36 164 ALA A C 1
ATOM 1282 O O . ALA A 1 164 ? 13.516 77.552 82.612 1.00 56.97 164 ALA A O 1
ATOM 1284 N N . GLU A 1 165 ? 12.027 78.662 83.878 1.00 57.82 165 GLU A N 1
ATOM 1285 C CA . GLU A 1 165 ? 12.301 79.936 83.215 1.00 60.10 165 GLU A CA 1
ATOM 1286 C C . GLU A 1 165 ? 13.773 80.331 83.399 1.00 60.25 165 GLU A C 1
ATOM 1287 O O . GLU A 1 165 ? 14.293 81.168 82.671 1.00 59.63 165 GLU A O 1
ATOM 1293 N N . GLY A 1 166 ? 14.446 79.722 84.371 1.00 60.99 166 GLY A N 1
ATOM 1294 C CA . GLY A 1 166 ? 15.843 80.047 84.618 1.00 61.13 166 GLY A CA 1
ATOM 1295 C C . GLY A 1 166 ? 15.994 81.268 85.513 1.00 62.81 166 GLY A C 1
ATOM 1296 O O . GLY A 1 166 ? 17.008 81.960 85.462 1.00 63.70 166 GLY A O 1
ATOM 1297 N N . LYS A 1 167 ? 14.993 81.530 86.349 1.00 62.38 167 LYS A N 1
ATOM 1298 C CA . LYS A 1 167 ? 15.023 82.692 87.228 1.00 62.43 167 LYS A CA 1
ATOM 1299 C C . LYS A 1 167 ? 15.405 82.343 88.661 1.00 62.79 167 LYS A C 1
ATOM 1300 O O . LYS A 1 167 ? 15.296 83.177 89.563 1.00 62.91 167 LYS A O 1
ATOM 1306 N N . VAL A 1 168 ? 15.851 81.112 88.877 1.00 61.69 168 VAL A N 1
ATOM 1307 C CA . VAL A 1 168 ? 16.241 80.699 90.212 1.00 59.55 168 VAL A CA 1
ATOM 1308 C C . VAL A 1 168 ? 17.713 80.332 90.243 1.00 60.26 168 VAL A C 1
ATOM 1309 O O . VAL A 1 168 ? 18.227 79.701 89.316 1.00 60.30 168 VAL A O 1
ATOM 1313 N N . THR A 1 169 ? 18.406 80.733 91.299 1.00 59.83 169 THR A N 1
ATOM 1314 C CA . THR A 1 169 ? 19.817 80.394 91.402 1.00 59.16 169 THR A CA 1
ATOM 1315 C C . THR A 1 169 ? 20.042 79.455 92.578 1.00 57.64 169 THR A C 1
ATOM 1316 O O . THR A 1 169 ? 19.382 79.569 93.618 1.00 57.13 169 THR A O 1
ATOM 1320 N N . THR A 1 170 ? 20.952 78.507 92.389 1.00 55.33 170 THR A N 1
ATOM 1321 C CA . THR A 1 170 ? 21.269 77.530 93.418 1.00 54.64 170 THR A CA 1
ATOM 1322 C C . THR A 1 170 ? 22.756 77.253 93.365 1.00 55.10 170 THR A C 1
ATOM 1323 O O . THR A 1 170 ? 23.434 77.625 92.411 1.00 55.22 170 THR A O 1
ATOM 1327 N N . ASN A 1 171 ? 23.247 76.570 94.387 1.00 55.43 171 ASN A N 1
ATOM 1328 C CA . ASN A 1 171 ? 24.656 76.223 94.504 1.00 56.06 171 ASN A CA 1
ATOM 1329 C C . ASN A 1 171 ? 24.661 75.122 95.553 1.00 56.49 171 ASN A C 1
ATOM 1330 O O . ASN A 1 171 ? 25.006 75.353 96.710 1.00 55.17 171 ASN A O 1
ATOM 1335 N N . PRO A 1 172 ? 24.237 73.910 95.153 1.00 57.73 172 PRO A N 1
ATOM 1336 C CA . PRO A 1 172 ? 24.152 72.717 95.999 1.00 58.49 172 PRO A CA 1
ATOM 1337 C C . PRO A 1 172 ? 25.435 72.431 96.742 1.00 58.93 172 PRO A C 1
ATOM 1338 O O . PRO A 1 172 ? 26.479 72.254 96.126 1.00 58.91 172 PRO A O 1
ATOM 1342 N N . ILE A 1 173 ? 25.351 72.385 98.069 1.00 59.34 173 ILE A N 1
ATOM 1343 C CA . ILE A 1 173 ? 26.514 72.117 98.902 1.00 58.98 173 ILE A CA 1
ATOM 1344 C C . ILE A 1 173 ? 27.028 70.728 98.521 1.00 60.31 173 ILE A C 1
ATOM 1345 O O . ILE A 1 173 ? 26.241 69.804 98.365 1.00 59.87 173 ILE A O 1
ATOM 1350 N N . ILE A 1 174 ? 28.337 70.589 98.328 1.00 62.64 174 ILE A N 1
ATOM 1351 C CA . ILE A 1 174 ? 28.920 69.293 97.965 1.00 65.52 174 ILE A CA 1
ATOM 1352 C C . ILE A 1 174 ? 29.760 68.744 99.108 1.00 66.55 174 ILE A C 1
ATOM 1353 O O . ILE A 1 174 ? 30.612 69.435 99.661 1.00 66.83 174 ILE A O 1
ATOM 1358 N N . PRO A 1 175 ? 29.527 67.485 99.483 1.00 67.53 175 PRO A N 1
ATOM 1359 C CA . PRO A 1 175 ? 30.325 66.949 100.583 1.00 67.90 175 PRO A CA 1
ATOM 1360 C C . PRO A 1 175 ? 31.781 66.789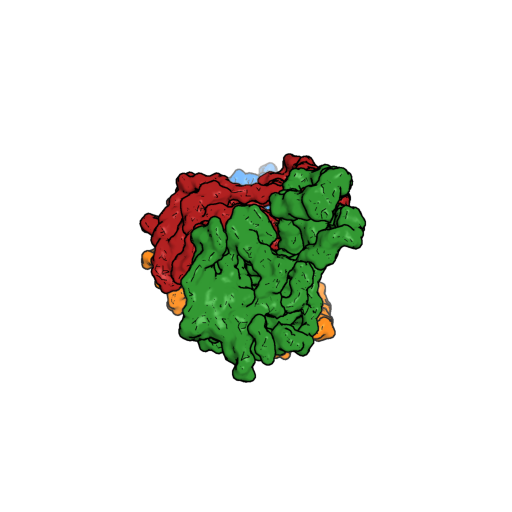 100.197 1.00 69.97 175 PRO A C 1
ATOM 1361 O O . PRO A 1 175 ? 32.095 66.605 99.025 1.00 70.10 175 PRO A O 1
ATOM 1365 N N . ARG A 1 176 ? 32.670 66.885 101.178 1.00 72.51 176 ARG A N 1
ATOM 1366 C CA . ARG A 1 176 ? 34.099 66.703 100.936 1.00 74.58 176 ARG A CA 1
ATOM 1367 C C . ARG A 1 176 ? 34.631 65.588 101.823 1.00 74.99 176 ARG A C 1
ATOM 1368 O O . ARG A 1 176 ? 34.489 65.622 103.046 1.00 75.56 176 ARG A O 1
ATOM 1376 N N . TYR A 1 177 ? 35.226 64.580 101.193 1.00 76.22 177 TYR A N 1
ATOM 1377 C CA . TYR A 1 177 ? 35.768 63.437 101.919 1.00 77.88 177 TYR A CA 1
ATOM 1378 C C . TYR A 1 177 ? 37.156 63.760 102.453 1.00 78.58 177 TYR A C 1
ATOM 1379 O O . TYR A 1 177 ? 37.690 64.840 102.198 1.00 79.03 177 TYR A O 1
ATOM 1388 N N . ASP A 1 178 ? 37.740 62.823 103.192 1.00 80.59 178 ASP A N 1
ATOM 1389 C CA . ASP A 1 178 ? 39.071 63.039 103.757 1.00 82.57 178 ASP A CA 1
ATOM 1390 C C . ASP A 1 178 ? 40.139 63.263 102.690 1.00 84.42 178 ASP A C 1
ATOM 1391 O O . ASP A 1 178 ? 39.942 62.936 101.511 1.00 83.60 178 ASP A O 1
ATOM 1396 N N . GLU A 1 179 ? 41.274 63.807 103.128 1.00 86.62 179 GLU A N 1
ATOM 1397 C CA . GLU A 1 179 ? 42.396 64.117 102.249 1.00 89.19 179 GLU A CA 1
ATOM 1398 C C . GLU A 1 179 ? 42.763 63.027 101.259 1.00 90.19 179 GLU A C 1
ATOM 1399 O O . GLU A 1 179 ? 42.757 63.259 100.044 1.00 90.51 179 GLU A O 1
ATOM 1405 N N . ASP A 1 180 ? 43.083 61.843 101.768 1.00 90.23 180 ASP A N 1
ATOM 1406 C CA . ASP A 1 180 ? 43.452 60.741 100.893 1.00 90.36 180 ASP A CA 1
ATOM 1407 C C . ASP A 1 180 ? 42.419 60.478 99.802 1.00 90.30 180 ASP A C 1
ATOM 1408 O O . ASP A 1 180 ? 42.774 60.288 98.637 1.00 90.36 180 ASP A O 1
ATOM 1413 N N . ILE A 1 181 ? 41.143 60.492 100.163 1.00 89.78 181 ILE A N 1
ATOM 1414 C CA . ILE A 1 181 ? 40.110 60.231 99.174 1.00 89.88 181 ILE A CA 1
ATOM 1415 C C . ILE A 1 181 ? 39.989 61.347 98.150 1.00 90.43 181 ILE A C 1
ATOM 1416 O O . ILE A 1 181 ? 39.698 61.096 96.979 1.00 88.91 181 ILE A O 1
ATOM 1421 N N . GLU A 1 182 ? 40.214 62.581 98.585 1.00 92.03 182 GLU A N 1
ATOM 1422 C CA . GLU A 1 182 ? 40.111 63.712 97.672 1.00 94.02 182 GLU A CA 1
ATOM 1423 C C . GLU A 1 182 ? 41.216 63.689 96.621 1.00 94.23 182 GLU A C 1
ATOM 1424 O O . GLU A 1 182 ? 40.996 64.064 95.463 1.00 93.73 182 GLU A O 1
ATOM 1430 N N . ARG A 1 183 ? 42.404 63.247 97.022 1.00 94.67 183 ARG A N 1
ATOM 1431 C CA . ARG A 1 183 ? 43.525 63.185 96.095 1.00 95.44 183 ARG A CA 1
ATOM 1432 C C . ARG A 1 183 ? 43.237 62.262 94.915 1.00 94.69 183 ARG A C 1
ATOM 1433 O O . ARG A 1 183 ? 43.373 62.669 93.759 1.00 93.88 183 ARG A O 1
ATOM 1441 N N . GLU A 1 184 ? 42.825 61.029 95.198 1.00 93.50 184 GLU A N 1
ATOM 1442 C CA . GLU A 1 184 ? 42.542 60.088 94.123 1.00 92.54 184 GLU A CA 1
ATOM 1443 C C . GLU A 1 184 ? 41.421 60.576 93.227 1.00 92.74 184 GLU A C 1
ATOM 1444 O O . GLU A 1 184 ? 41.357 60.220 92.049 1.00 92.59 184 GLU A O 1
ATOM 1450 N N . ILE A 1 185 ? 40.532 61.389 93.783 1.00 93.10 185 ILE A N 1
ATOM 1451 C CA . ILE A 1 185 ? 39.446 61.937 92.985 1.00 92.96 185 ILE A CA 1
ATOM 1452 C C . ILE A 1 185 ? 40.105 62.946 92.053 1.00 92.95 185 ILE A C 1
ATOM 1453 O O . ILE A 1 185 ? 39.747 63.058 90.878 1.00 92.31 185 ILE A O 1
ATOM 1458 N N . LYS A 1 186 ? 41.089 63.666 92.592 1.00 93.18 186 LYS A N 1
ATOM 1459 C CA . LYS A 1 186 ? 41.820 64.673 91.829 1.00 92.78 186 LYS A CA 1
ATOM 1460 C C . LYS A 1 186 ? 42.499 64.016 90.631 1.00 92.49 186 LYS A C 1
ATOM 1461 O O . LYS A 1 186 ? 42.394 64.499 89.501 1.00 91.91 186 LYS A O 1
ATOM 1467 N N . HIS A 1 187 ? 43.198 62.915 90.887 1.00 91.96 187 HIS A N 1
ATOM 1468 C CA . HIS A 1 187 ? 43.877 62.197 89.821 1.00 91.31 187 HIS A CA 1
ATOM 1469 C C . HIS A 1 187 ? 42.865 61.784 88.764 1.00 90.65 187 HIS A C 1
ATOM 1470 O O . HIS A 1 187 ? 42.779 62.411 87.716 1.00 90.38 187 HIS A O 1
ATOM 1477 N N . ILE A 1 188 ? 42.092 60.741 89.050 1.00 90.20 188 ILE A N 1
ATOM 1478 C CA . ILE A 1 188 ? 41.100 60.241 88.107 1.00 90.23 188 ILE A CA 1
ATOM 1479 C C . ILE A 1 188 ? 40.446 61.365 87.328 1.00 91.08 188 ILE A C 1
ATOM 1480 O O . ILE A 1 188 ? 40.213 61.244 86.125 1.00 90.62 188 ILE A O 1
ATOM 1485 N N . SER A 1 189 ? 40.149 62.460 88.015 1.00 92.37 189 SER A N 1
ATOM 1486 C CA . SER A 1 189 ? 39.537 63.606 87.358 1.00 93.73 189 SER A CA 1
ATOM 1487 C C . SER A 1 189 ? 40.499 64.072 86.262 1.00 94.43 189 SER A C 1
ATOM 1488 O O . SER A 1 189 ? 40.122 64.187 85.095 1.00 95.04 189 SER A O 1
ATOM 1491 N N . GLU A 1 190 ? 41.744 64.330 86.656 1.00 94.30 190 GLU A N 1
ATOM 1492 C CA . GLU A 1 190 ? 42.784 64.767 85.733 1.00 94.47 190 GLU A CA 1
ATOM 1493 C C . GLU A 1 190 ? 42.855 63.837 84.519 1.00 94.55 190 GLU A C 1
ATOM 1494 O O . GLU A 1 190 ? 42.746 64.289 83.375 1.00 95.18 190 GLU A O 1
ATOM 1500 N N . LEU A 1 191 ? 43.024 62.541 84.773 1.00 93.64 191 LEU A N 1
ATOM 1501 C CA . LEU A 1 191 ? 43.108 61.544 83.711 1.00 92.68 191 LEU A CA 1
ATOM 1502 C C . LEU A 1 191 ? 41.879 61.520 82.809 1.00 92.75 191 LEU A C 1
ATOM 1503 O O . LEU A 1 191 ? 41.915 60.932 81.730 1.00 92.53 191 LEU A O 1
ATOM 1508 N N . LEU A 1 192 ? 40.792 62.148 83.246 1.00 93.36 192 LEU A N 1
ATOM 1509 C CA . LEU A 1 192 ? 39.561 62.178 82.456 1.00 94.52 192 LEU A CA 1
ATOM 1510 C C . LEU A 1 192 ? 39.285 63.566 81.889 1.00 95.03 192 LEU A C 1
ATOM 1511 O O . LEU A 1 192 ? 38.517 63.715 80.939 1.00 95.06 192 LEU A O 1
ATOM 1516 N N . ARG A 1 193 ? 39.929 64.571 82.479 1.00 95.77 193 ARG A N 1
ATOM 1517 C CA . ARG A 1 193 ? 39.763 65.977 82.099 1.00 95.82 193 ARG A CA 1
ATOM 1518 C C . ARG A 1 193 ? 39.593 66.262 80.613 1.00 95.23 193 ARG A C 1
ATOM 1519 O O . ARG A 1 193 ? 38.695 67.008 80.218 1.00 94.50 193 ARG A O 1
ATOM 1527 N N . GLY A 1 194 ? 40.458 65.683 79.791 1.00 94.72 194 GLY A N 1
ATOM 1528 C CA . GLY A 1 194 ? 40.347 65.913 78.366 1.00 95.54 194 GLY A CA 1
ATOM 1529 C C . GLY A 1 194 ? 39.860 64.689 77.620 1.00 96.59 194 GLY A C 1
ATOM 1530 O O . GLY A 1 194 ? 40.659 63.956 77.036 1.00 97.24 194 GLY A O 1
ATOM 1531 N N . THR A 1 195 ? 38.550 64.459 77.634 1.00 97.11 195 THR A N 1
ATOM 1532 C CA . THR A 1 195 ? 37.968 63.309 76.944 1.00 97.25 195 THR A CA 1
ATOM 1533 C C . THR A 1 195 ? 36.546 63.609 76.466 1.00 98.38 195 THR A C 1
ATOM 1534 O O . THR A 1 195 ? 35.942 64.603 76.871 1.00 98.52 195 THR A O 1
ATOM 1538 N N . PRO A 1 196 ? 35.999 62.764 75.573 1.00 99.67 196 PRO A N 1
ATOM 1539 C CA . PRO A 1 196 ? 34.635 62.981 75.071 1.00 100.18 196 PRO A CA 1
ATOM 1540 C C . PRO A 1 196 ? 33.626 62.517 76.136 1.00 100.40 196 PRO A C 1
ATOM 1541 O O . PRO A 1 196 ? 32.413 62.724 76.013 1.00 99.86 196 PRO A O 1
ATOM 1545 N N . LEU A 1 197 ? 34.171 61.883 77.176 1.00 100.43 197 LEU A N 1
ATOM 1546 C CA . LEU A 1 197 ? 33.419 61.350 78.312 1.00 99.51 197 LEU A CA 1
ATOM 1547 C C . LEU A 1 197 ? 33.221 62.452 79.348 1.00 100.06 197 LEU A C 1
ATOM 1548 O O . LEU A 1 197 ? 32.086 62.810 79.679 1.00 99.93 197 LEU A O 1
ATOM 1553 N N . ALA A 1 198 ? 34.338 62.981 79.850 1.00 100.31 198 ALA A N 1
ATOM 1554 C CA . ALA A 1 198 ? 34.328 64.045 80.849 1.00 100.38 198 ALA A CA 1
ATOM 1555 C C . ALA A 1 198 ? 33.687 65.305 80.294 1.00 100.11 198 ALA A C 1
ATOM 1556 O O . ALA A 1 198 ? 33.626 66.328 80.966 1.00 99.04 198 ALA A O 1
ATOM 1558 N N . GLU A 1 199 ? 33.204 65.209 79.063 1.00 101.66 199 GLU A N 1
ATOM 1559 C CA . GLU A 1 199 ? 32.554 66.319 78.376 1.00 103.37 199 GLU A CA 1
ATOM 1560 C C . GLU A 1 199 ? 31.041 66.077 78.344 1.00 103.04 199 GLU A C 1
ATOM 1561 O O . GLU A 1 199 ? 30.269 66.925 77.888 1.00 102.70 199 GLU A O 1
ATOM 1567 N N . LYS A 1 200 ? 30.631 64.904 78.826 1.00 102.89 200 LYS A N 1
ATOM 1568 C CA . LYS A 1 200 ? 29.218 64.538 78.882 1.00 102.43 200 LYS A CA 1
ATOM 1569 C C . LYS A 1 200 ? 28.779 64.114 80.286 1.00 101.52 200 LYS A C 1
ATOM 1570 O O . LYS A 1 200 ? 27.595 63.895 80.530 1.00 101.82 200 LYS A O 1
ATOM 1576 N N . TYR A 1 201 ? 29.734 64.006 81.207 1.00 99.82 201 TYR A N 1
ATOM 1577 C CA . TYR A 1 201 ? 29.429 63.627 82.582 1.00 97.86 201 TYR A CA 1
ATOM 1578 C C . TYR A 1 201 ? 30.299 64.382 83.580 1.00 95.91 201 TYR A C 1
ATOM 1579 O O . TYR A 1 201 ? 31.454 64.704 83.303 1.00 96.31 201 TYR A O 1
ATOM 1588 N N . PRO A 1 202 ? 29.749 64.672 84.763 1.00 93.46 202 PRO A N 1
ATOM 1589 C CA . PRO A 1 202 ? 30.490 65.386 85.798 1.00 92.16 202 PRO A CA 1
ATOM 1590 C C . PRO A 1 202 ? 31.773 64.664 86.178 1.00 91.26 202 PRO A C 1
ATOM 1591 O O . PRO A 1 202 ? 31.739 63.563 86.733 1.00 90.88 202 PRO A O 1
ATOM 1595 N N . ILE A 1 203 ? 32.900 65.299 85.869 1.00 90.30 203 ILE A N 1
ATOM 1596 C CA . ILE A 1 203 ? 34.224 64.763 86.159 1.00 89.43 203 ILE A CA 1
ATOM 1597 C C . ILE A 1 203 ? 34.341 64.305 87.611 1.00 88.49 203 ILE A C 1
ATOM 1598 O O . ILE A 1 203 ? 34.853 63.220 87.890 1.00 89.12 203 ILE A O 1
ATOM 1603 N N . ARG A 1 204 ? 33.865 65.146 88.525 1.00 86.53 204 ARG A N 1
ATOM 1604 C CA . ARG A 1 204 ? 33.885 64.860 89.960 1.00 83.80 204 ARG A CA 1
ATOM 1605 C C . ARG A 1 204 ? 33.127 63.567 90.254 1.00 82.87 204 ARG A C 1
ATOM 1606 O O . ARG A 1 204 ? 33.550 62.747 91.067 1.00 81.85 204 ARG A O 1
ATOM 1614 N N . TRP A 1 205 ? 31.998 63.401 89.579 1.00 81.69 205 TRP A N 1
ATOM 1615 C CA . TRP A 1 205 ? 31.165 62.225 89.759 1.00 80.35 205 TRP A CA 1
ATOM 1616 C C . TRP A 1 205 ? 31.850 60.981 89.206 1.00 78.93 205 TRP A C 1
ATOM 1617 O O . TRP A 1 205 ? 32.091 60.018 89.940 1.00 78.69 205 TRP A O 1
ATOM 1628 N N . LEU A 1 206 ? 32.157 60.999 87.910 1.00 76.41 206 LEU A N 1
ATOM 1629 C CA . LEU A 1 206 ? 32.814 59.860 87.279 1.00 73.69 206 LEU A CA 1
ATOM 1630 C C . LEU A 1 206 ? 33.953 59.401 88.174 1.00 72.17 206 LEU A C 1
ATOM 1631 O O . LEU A 1 206 ? 34.142 58.206 88.400 1.00 71.92 206 LEU A O 1
ATOM 1636 N N . ALA A 1 207 ? 34.702 60.356 88.706 1.00 70.85 207 ALA A N 1
ATOM 1637 C CA . ALA A 1 207 ? 35.807 60.009 89.580 1.00 69.29 207 ALA A CA 1
ATOM 1638 C C . ALA A 1 207 ? 35.279 59.234 90.774 1.00 68.04 207 ALA A C 1
ATOM 1639 O O . ALA A 1 207 ? 35.562 58.052 90.929 1.00 67.71 207 ALA A O 1
ATOM 1641 N N . LEU A 1 208 ? 34.498 59.913 91.608 1.00 67.86 208 LEU A N 1
ATOM 1642 C CA . LEU A 1 208 ? 33.912 59.319 92.805 1.00 67.11 208 LEU A CA 1
ATOM 1643 C C . LEU A 1 208 ? 33.371 57.899 92.560 1.00 66.84 208 LEU A C 1
ATOM 1644 O O . LEU A 1 208 ? 33.652 56.987 93.335 1.00 67.11 208 LEU A O 1
ATOM 1649 N N . LYS A 1 209 ? 32.604 57.706 91.485 1.00 65.62 209 LYS A N 1
ATOM 1650 C CA . LYS A 1 209 ? 32.058 56.382 91.175 1.00 64.78 209 LYS A CA 1
ATOM 1651 C C . LYS A 1 209 ? 33.173 55.337 91.059 1.00 65.85 209 LYS A C 1
ATOM 1652 O O . LYS A 1 209 ? 33.117 54.285 91.690 1.00 65.54 209 LYS A O 1
ATOM 1658 N N . LEU A 1 210 ? 34.186 55.635 90.249 1.00 67.51 210 LEU A N 1
ATOM 1659 C CA . LEU A 1 210 ? 35.303 54.722 90.049 1.00 69.38 210 LEU A CA 1
ATOM 1660 C C . LEU A 1 210 ? 36.010 54.280 91.341 1.00 70.30 210 LEU A C 1
ATOM 1661 O O . LEU A 1 210 ? 36.530 53.176 91.407 1.00 71.66 210 LEU A O 1
ATOM 1666 N N . LEU A 1 211 ? 36.035 55.114 92.373 1.00 70.15 211 LEU A N 1
ATOM 1667 C CA . LEU A 1 211 ? 36.688 54.699 93.612 1.00 70.83 211 LEU A CA 1
ATOM 1668 C C . LEU A 1 211 ? 35.920 53.572 94.296 1.00 71.62 211 LEU A C 1
ATOM 1669 O O . LEU A 1 211 ? 36.442 52.900 95.188 1.00 71.72 211 LEU A O 1
ATOM 1674 N N . GLN A 1 212 ? 34.668 53.386 93.898 1.00 72.34 212 GLN A N 1
ATOM 1675 C CA . GLN A 1 212 ? 33.835 52.349 94.489 1.00 72.64 212 GLN A CA 1
ATOM 1676 C C . GLN A 1 212 ? 33.677 51.227 93.467 1.00 74.26 212 GLN A C 1
ATOM 1677 O O . GLN A 1 212 ? 32.954 50.254 93.682 1.00 75.02 212 GLN A O 1
ATOM 1683 N N . ARG A 1 213 ? 34.386 51.375 92.352 1.00 75.46 213 ARG A N 1
ATOM 1684 C CA . ARG A 1 213 ? 34.364 50.393 91.277 1.00 76.72 213 ARG A CA 1
ATOM 1685 C C . ARG A 1 213 ? 32.968 50.236 90.699 1.00 78.30 213 ARG A C 1
ATOM 1686 O O . ARG A 1 213 ? 32.533 49.125 90.397 1.00 77.71 213 ARG A O 1
ATOM 1694 N N . ASP A 1 214 ? 32.281 51.366 90.540 1.00 80.22 214 ASP A N 1
ATOM 1695 C CA . ASP A 1 214 ? 30.927 51.380 89.999 1.00 81.68 214 ASP A CA 1
ATOM 1696 C C . ASP A 1 214 ? 30.836 50.652 88.666 1.00 83.48 214 ASP A C 1
ATOM 1697 O O . ASP A 1 214 ? 31.317 51.132 87.636 1.00 83.82 214 ASP A O 1
ATOM 1702 N N . GLU A 1 215 ? 30.193 49.491 88.711 1.00 85.63 215 GLU A N 1
ATOM 1703 C CA . GLU A 1 215 ? 29.998 48.630 87.558 1.00 87.43 215 GLU A CA 1
ATOM 1704 C C . GLU A 1 215 ? 29.710 49.340 86.239 1.00 87.19 215 GLU A C 1
ATOM 1705 O O . GLU A 1 215 ? 30.414 49.138 85.254 1.00 87.08 215 GLU A O 1
ATOM 1711 N N . GLU A 1 216 ? 28.674 50.170 86.222 1.00 87.02 216 GLU A N 1
ATOM 1712 C CA . GLU A 1 216 ? 28.286 50.871 85.010 1.00 86.49 216 GLU A CA 1
ATOM 1713 C C . GLU A 1 216 ? 29.193 52.008 84.600 1.00 86.81 216 GLU A C 1
ATOM 1714 O O . GLU A 1 216 ? 29.096 52.490 83.476 1.00 87.32 216 GLU A O 1
ATOM 1720 N N . VAL A 1 217 ? 30.064 52.461 85.494 1.00 87.10 217 VAL A N 1
ATOM 1721 C CA . VAL A 1 217 ? 30.964 53.546 85.123 1.00 87.93 217 VAL A CA 1
ATOM 1722 C C . VAL A 1 217 ? 32.158 52.948 84.408 1.00 88.13 217 VAL A C 1
ATOM 1723 O O . VAL A 1 217 ? 32.603 53.464 83.381 1.00 88.86 217 VAL A O 1
ATOM 1727 N N . ILE A 1 218 ? 32.669 51.848 84.952 1.00 87.81 218 ILE A N 1
ATOM 1728 C CA . ILE A 1 218 ? 33.805 51.173 84.350 1.00 87.40 218 ILE A CA 1
ATOM 1729 C C . ILE A 1 218 ? 33.483 50.776 82.908 1.00 88.78 218 ILE A C 1
ATOM 1730 O O . ILE A 1 218 ? 34.299 50.965 82.008 1.00 89.96 218 ILE A O 1
ATOM 1735 N N . LYS A 1 219 ? 32.289 50.243 82.677 1.00 89.40 219 LYS A N 1
ATOM 1736 C CA . LYS A 1 219 ? 31.913 49.859 81.327 1.00 90.75 219 LYS A CA 1
ATOM 1737 C C . LYS A 1 219 ? 31.693 51.101 80.474 1.00 91.71 219 LYS A C 1
ATOM 1738 O O . LYS A 1 219 ? 31.545 51.012 79.257 1.00 91.58 219 LYS A O 1
ATOM 1744 N N . LEU A 1 220 ? 31.667 52.264 81.113 1.00 93.11 220 LEU A N 1
ATOM 1745 C CA . LEU A 1 220 ? 31.454 53.512 80.390 1.00 94.15 220 LEU A CA 1
ATOM 1746 C C . LEU A 1 220 ? 32.790 54.099 79.966 1.00 95.83 220 LEU A C 1
ATOM 1747 O O . LEU A 1 220 ? 32.874 54.786 78.948 1.00 97.68 220 LEU A O 1
ATOM 1752 N N . VAL A 1 221 ? 33.837 53.824 80.741 1.00 97.01 221 VAL A N 1
ATOM 1753 C CA . VAL A 1 221 ? 35.168 54.331 80.421 1.00 98.38 221 VAL A CA 1
ATOM 1754 C C . VAL A 1 221 ? 35.853 53.446 79.372 1.00 100.38 221 VAL A C 1
ATOM 1755 O O . VAL A 1 221 ? 36.748 53.899 78.661 1.00 101.27 221 VAL A O 1
ATOM 1759 N N . LEU A 1 222 ? 35.427 52.187 79.268 1.00 101.75 222 LEU A N 1
ATOM 1760 C CA . LEU A 1 222 ? 36.006 51.271 78.287 1.00 102.52 222 LEU A CA 1
ATOM 1761 C C . LEU A 1 222 ? 35.460 51.549 76.888 1.00 103.65 222 LEU A C 1
ATOM 1762 O O . LEU A 1 222 ? 36.197 51.471 75.908 1.00 104.86 222 LEU A O 1
ATOM 1767 N N . LYS A 1 223 ? 34.172 51.878 76.799 1.00 104.47 223 LYS A N 1
ATOM 1768 C CA . LYS A 1 223 ? 33.526 52.169 75.518 1.00 105.91 223 LYS A CA 1
ATOM 1769 C C . LYS A 1 223 ? 33.877 53.553 74.964 1.00 106.46 223 LYS A C 1
ATOM 1770 O O . LYS A 1 223 ? 34.025 53.728 73.755 1.00 106.82 223 LYS A O 1
ATOM 1776 N N . TYR A 1 224 ? 33.996 54.536 75.849 1.00 106.64 224 TYR A N 1
ATOM 1777 C CA . TYR A 1 224 ? 34.322 55.895 75.434 1.00 106.97 224 TYR A CA 1
ATOM 1778 C C . TYR A 1 224 ? 35.826 56.140 75.354 1.00 107.26 224 TYR A C 1
ATOM 1779 O O . TYR A 1 224 ? 36.294 56.872 74.483 1.00 107.30 224 TYR A O 1
ATOM 1788 N N . LEU A 1 225 ? 36.574 55.533 76.271 1.00 107.50 225 LEU A N 1
ATOM 1789 C CA . LEU A 1 225 ? 38.028 55.671 76.313 1.00 107.92 225 LEU A CA 1
ATOM 1790 C C . LEU A 1 225 ? 38.688 54.299 76.229 1.00 107.36 225 LEU A C 1
ATOM 1791 O O . LEU A 1 225 ? 38.112 53.293 76.642 1.00 107.20 225 LEU A O 1
ATOM 1796 N N . GLY A 1 226 ? 39.900 54.263 75.694 1.00 106.87 226 GLY A N 1
ATOM 1797 C CA . GLY A 1 226 ? 40.599 53.000 75.551 1.00 106.50 226 GLY A CA 1
ATOM 1798 C C . GLY A 1 226 ? 40.617 52.099 76.772 1.00 106.02 226 GLY A C 1
ATOM 1799 O O . GLY A 1 226 ? 40.257 52.508 77.879 1.00 106.12 226 GLY A O 1
ATOM 1800 N N . GLN A 1 227 ? 41.032 50.853 76.552 1.00 105.49 227 GLN A N 1
ATOM 1801 C CA . GLN A 1 227 ? 41.147 49.854 77.612 1.00 105.40 227 GLN A CA 1
ATOM 1802 C C . GLN A 1 227 ? 42.377 50.193 78.447 1.00 106.06 227 GLN A C 1
ATOM 1803 O O . GLN A 1 227 ? 42.474 49.842 79.625 1.00 105.45 227 GLN A O 1
ATOM 1809 N N . GLU A 1 228 ? 43.319 50.876 77.806 1.00 107.58 228 GLU A N 1
ATOM 1810 C CA . GLU A 1 228 ? 44.553 51.296 78.444 1.00 108.63 228 GLU A CA 1
ATOM 1811 C C . GLU A 1 228 ? 44.211 52.425 79.414 1.00 108.02 228 GLU A C 1
ATOM 1812 O O . GLU A 1 228 ? 44.728 52.480 80.533 1.00 107.69 228 GLU A O 1
ATOM 1818 N N . LYS A 1 229 ? 43.324 53.314 78.971 1.00 107.01 229 LYS A N 1
ATOM 1819 C CA . LYS A 1 229 ? 42.880 54.446 79.778 1.00 105.41 229 LYS A CA 1
ATOM 1820 C C . LYS A 1 229 ? 42.289 53.961 81.099 1.00 105.02 229 LYS A C 1
ATOM 1821 O O . LYS A 1 229 ? 42.532 54.552 82.147 1.00 105.30 229 LYS A O 1
ATOM 1827 N N . MET A 1 230 ? 41.521 52.876 81.038 1.00 104.61 230 MET A N 1
ATOM 1828 C CA . MET A 1 230 ? 40.878 52.290 82.217 1.00 104.01 230 MET A CA 1
ATOM 1829 C C . MET A 1 230 ? 41.888 51.664 83.187 1.00 104.84 230 MET A C 1
ATOM 1830 O O . MET A 1 230 ? 41.621 51.572 84.387 1.00 105.37 230 MET A O 1
ATOM 1835 N N . ASP A 1 231 ? 43.041 51.238 82.671 1.00 105.58 231 ASP A N 1
ATOM 1836 C CA . ASP A 1 231 ? 44.077 50.632 83.507 1.00 105.99 231 ASP A CA 1
ATOM 1837 C C . ASP A 1 231 ? 44.857 51.700 84.245 1.00 106.63 231 ASP A C 1
ATOM 1838 O O . ASP A 1 231 ? 45.321 51.483 85.366 1.00 106.61 231 ASP A O 1
ATOM 1843 N N . GLU A 1 232 ? 45.008 52.850 83.598 1.00 107.12 232 GLU A N 1
ATOM 1844 C CA . GLU A 1 232 ? 45.713 53.976 84.195 1.00 107.77 232 GLU A CA 1
ATOM 1845 C C . GLU A 1 232 ? 44.898 54.432 85.406 1.00 106.60 232 GLU A C 1
ATOM 1846 O O . GLU A 1 232 ? 45.442 54.960 86.382 1.00 106.21 232 GLU A O 1
ATOM 1852 N N . ILE A 1 233 ? 43.588 54.211 85.324 1.00 105.15 233 ILE A N 1
ATOM 1853 C CA . ILE A 1 233 ? 42.662 54.556 86.396 1.00 103.44 233 ILE A CA 1
ATOM 1854 C C . ILE A 1 233 ? 42.852 53.541 87.524 1.00 102.49 233 ILE A C 1
ATOM 1855 O O . ILE A 1 233 ? 43.079 53.903 88.678 1.00 102.05 233 ILE A O 1
ATOM 1860 N N . LEU A 1 234 ? 42.772 52.266 87.159 1.00 101.47 234 LEU A N 1
ATOM 1861 C CA . LEU A 1 234 ? 42.900 51.151 88.090 1.00 101.00 234 LEU A CA 1
ATOM 1862 C C . LEU A 1 234 ? 43.978 51.248 89.163 1.00 101.36 234 LEU A C 1
ATOM 1863 O O . LEU A 1 234 ? 43.695 51.037 90.344 1.00 100.72 234 LEU A O 1
ATOM 1868 N N . LYS A 1 235 ? 45.211 51.549 88.769 1.00 101.93 235 LYS A N 1
ATOM 1869 C CA . LYS A 1 235 ? 46.284 51.626 89.751 1.00 101.97 235 LYS A CA 1
ATOM 1870 C C . LYS A 1 235 ? 45.997 52.675 90.818 1.00 101.14 235 LYS A C 1
ATOM 1871 O O . LYS A 1 235 ? 46.392 52.516 91.975 1.00 100.83 235 LYS A O 1
ATOM 1877 N N . HIS A 1 236 ? 45.292 53.734 90.429 1.00 100.46 236 HIS A N 1
ATOM 1878 C CA . HIS A 1 236 ? 44.932 54.798 91.361 1.00 100.12 236 HIS A CA 1
ATOM 1879 C C . HIS A 1 236 ? 43.931 54.287 92.392 1.00 99.59 236 HIS A C 1
ATOM 1880 O O . HIS A 1 236 ? 44.075 54.551 93.586 1.00 99.44 236 HIS A O 1
ATOM 1887 N N . ILE A 1 237 ? 42.918 53.558 91.927 1.00 98.74 237 ILE A N 1
ATOM 1888 C CA . ILE A 1 237 ? 41.898 53.001 92.814 1.00 98.56 237 ILE A CA 1
ATOM 1889 C C . ILE A 1 237 ? 42.561 51.979 93.736 1.00 99.37 237 ILE A C 1
ATOM 1890 O O . ILE A 1 237 ? 42.521 52.098 94.966 1.00 98.90 237 ILE A O 1
ATOM 1895 N N . SER A 1 238 ? 43.157 50.965 93.112 1.00 99.93 238 SER A N 1
ATOM 1896 C CA . SER A 1 238 ? 43.843 49.897 93.822 1.00 99.98 238 SER A CA 1
ATOM 1897 C C . SER A 1 238 ? 44.707 50.548 94.882 1.00 99.86 238 SER A C 1
ATOM 1898 O O . SER A 1 238 ? 44.793 50.079 96.014 1.00 98.42 238 SER A O 1
ATOM 1901 N N . GLU A 1 239 ? 45.333 51.649 94.485 1.00 100.95 239 GLU A N 1
ATOM 1902 C CA . GLU A 1 239 ? 46.205 52.436 95.343 1.00 101.74 239 GLU A CA 1
ATOM 1903 C C . GLU A 1 239 ? 45.494 52.955 96.596 1.00 101.62 239 GLU A C 1
ATOM 1904 O O . GLU A 1 239 ? 45.979 52.781 97.713 1.00 100.81 239 GLU A O 1
ATOM 1910 N N . LEU A 1 240 ? 44.344 53.593 96.405 1.00 101.91 240 LEU A N 1
ATOM 1911 C CA . LEU A 1 240 ? 43.578 54.147 97.515 1.00 101.71 240 LEU A CA 1
ATOM 1912 C C . LEU A 1 240 ? 43.037 53.020 98.386 1.00 101.18 240 LEU A C 1
ATOM 1913 O O . LEU A 1 240 ? 43.107 53.081 99.619 1.00 101.14 240 LEU A O 1
ATOM 1918 N N . GLU A 1 241 ? 42.493 51.996 97.734 1.00 100.14 241 GLU A N 1
ATOM 1919 C CA . GLU A 1 241 ? 41.936 50.847 98.437 1.00 99.47 241 GLU A CA 1
ATOM 1920 C C . GLU A 1 241 ? 42.930 50.326 99.455 1.00 98.92 241 GLU A C 1
ATOM 1921 O O . GLU A 1 241 ? 42.561 49.923 100.558 1.00 98.53 241 GLU A O 1
ATOM 1927 N N . GLU A 1 242 ? 44.198 50.351 99.062 1.00 98.81 242 GLU A N 1
ATOM 1928 C CA . GLU A 1 242 ? 45.304 49.910 99.895 1.00 98.49 242 GLU A CA 1
ATOM 1929 C C . GLU A 1 242 ? 45.354 50.711 101.196 1.00 98.15 242 GLU A C 1
ATOM 1930 O O . GLU A 1 242 ? 45.731 50.186 102.243 1.00 98.01 242 GLU A O 1
ATOM 1936 N N . LYS A 1 243 ? 44.967 51.983 101.120 1.00 97.88 243 LYS A N 1
ATOM 1937 C CA . LYS A 1 243 ? 44.968 52.866 102.284 1.00 97.83 243 LYS A CA 1
ATOM 1938 C C . LYS A 1 243 ? 43.783 52.633 103.215 1.00 96.82 243 LYS A C 1
ATOM 1939 O O . LYS A 1 243 ? 43.714 53.229 104.287 1.00 96.80 243 LYS A O 1
ATOM 1945 N N . TYR A 1 244 ? 42.856 51.771 102.805 1.00 95.87 244 TYR A N 1
ATOM 1946 C CA . TYR A 1 244 ? 41.679 51.466 103.616 1.00 94.27 244 TYR A CA 1
ATOM 1947 C C . TYR A 1 244 ? 41.391 49.978 103.758 1.00 92.31 244 TYR A C 1
ATOM 1948 O O . TYR A 1 244 ? 41.456 49.226 102.783 1.00 91.13 244 TYR A O 1
ATOM 1957 N N . LYS A 1 245 ? 41.058 49.570 104.982 1.00 90.90 245 LYS A N 1
ATOM 1958 C CA . LYS A 1 245 ? 40.724 48.176 105.281 1.00 89.09 245 LYS A CA 1
ATOM 1959 C C . LYS A 1 245 ? 39.315 47.866 104.764 1.00 86.98 245 LYS A C 1
ATOM 1960 O O . LYS A 1 245 ? 39.134 46.957 103.952 1.00 85.92 245 LYS A O 1
ATOM 1966 N N . ARG A 1 246 ? 38.322 48.625 105.225 1.00 85.54 246 ARG A N 1
ATOM 1967 C CA . ARG A 1 246 ? 36.946 48.411 104.783 1.00 83.93 246 ARG A CA 1
ATOM 1968 C C . ARG A 1 246 ? 36.863 48.777 103.311 1.00 80.92 246 ARG A C 1
ATOM 1969 O O . ARG A 1 246 ? 37.753 49.437 102.778 1.00 80.18 246 ARG A O 1
ATOM 1977 N N . PRO A 1 247 ? 35.804 48.333 102.624 1.00 78.21 247 PRO A N 1
ATOM 1978 C CA . PRO A 1 247 ? 35.700 48.677 101.205 1.00 76.15 247 PRO A CA 1
ATOM 1979 C C . PRO A 1 247 ? 35.521 50.187 101.110 1.00 75.21 247 PRO A C 1
ATOM 1980 O O . PRO A 1 247 ? 35.090 50.826 102.077 1.00 75.60 247 PRO A O 1
ATOM 1984 N N . LEU A 1 248 ? 35.850 50.761 99.957 1.00 73.97 248 LEU A N 1
ATOM 1985 C CA . LEU A 1 248 ? 35.729 52.201 99.776 1.00 72.45 248 LEU A CA 1
ATOM 1986 C C . LEU A 1 248 ? 34.295 52.696 99.768 1.00 71.70 248 LEU A C 1
ATOM 1987 O O . LEU A 1 248 ? 33.970 53.682 100.439 1.00 71.45 248 LEU A O 1
ATOM 1992 N N . ASP A 1 249 ? 33.434 52.027 99.008 1.00 70.47 249 ASP A N 1
ATOM 1993 C CA . ASP A 1 249 ? 32.046 52.451 98.958 1.00 69.85 249 ASP A CA 1
ATOM 1994 C C . ASP A 1 249 ? 31.492 52.566 100.378 1.00 69.45 249 ASP A C 1
ATOM 1995 O O . ASP A 1 249 ? 30.734 53.484 100.684 1.00 70.22 249 ASP A O 1
ATOM 2000 N N . ILE A 1 250 ? 31.904 51.661 101.258 1.00 68.72 250 ILE A N 1
ATOM 2001 C CA . ILE A 1 250 ? 31.442 51.706 102.637 1.00 68.12 250 ILE A CA 1
ATOM 2002 C C . ILE A 1 250 ? 32.015 52.914 103.379 1.00 67.27 250 ILE A C 1
ATOM 2003 O O . ILE A 1 250 ? 31.285 53.627 104.069 1.00 66.15 250 ILE A O 1
ATOM 2008 N N . VAL A 1 251 ? 33.315 53.154 103.235 1.00 67.24 251 VAL A N 1
ATOM 2009 C CA . VAL A 1 251 ? 33.934 54.289 103.921 1.00 66.43 251 VAL A CA 1
ATOM 2010 C C . VAL A 1 251 ? 33.422 55.628 103.377 1.00 64.72 251 VAL A C 1
ATOM 2011 O O . VAL A 1 251 ? 33.154 56.559 104.141 1.00 64.27 251 VAL A O 1
ATOM 2015 N N . ILE A 1 252 ? 33.280 55.715 102.058 1.00 63.09 252 ILE A N 1
ATOM 2016 C CA . ILE A 1 252 ? 32.789 56.931 101.418 1.00 63.13 252 ILE A CA 1
ATOM 2017 C C . ILE A 1 252 ? 31.370 57.269 101.914 1.00 63.31 252 ILE A C 1
ATOM 2018 O O . ILE A 1 252 ? 31.090 58.401 102.318 1.00 61.63 252 ILE A O 1
ATOM 2023 N N . ALA A 1 253 ? 30.484 56.278 101.885 1.00 63.09 253 ALA A N 1
ATOM 2024 C CA . ALA A 1 253 ? 29.118 56.474 102.339 1.00 62.99 253 ALA A CA 1
ATOM 2025 C C . ALA A 1 253 ? 29.168 56.865 103.796 1.00 62.59 253 ALA A C 1
ATOM 2026 O O . ALA A 1 253 ? 28.460 57.763 104.242 1.00 63.19 253 ALA A O 1
ATOM 2028 N N . SER A 1 254 ? 30.018 56.170 104.538 1.00 62.93 254 SER A N 1
ATOM 2029 C CA . SER A 1 254 ? 30.180 56.432 105.958 1.00 62.08 254 SER A CA 1
ATOM 2030 C C . SER A 1 254 ? 30.444 57.911 106.188 1.00 61.03 254 SER A C 1
ATOM 2031 O O . SER A 1 254 ? 29.788 58.539 107.005 1.00 59.62 254 SER A O 1
ATOM 2034 N N . GLN A 1 255 ? 31.409 58.460 105.455 1.00 61.62 255 GLN A N 1
ATOM 2035 C CA . GLN A 1 255 ? 31.763 59.873 105.569 1.00 61.47 255 GLN A CA 1
ATOM 2036 C C . GLN A 1 255 ? 30.672 60.789 105.027 1.00 60.21 255 GLN A C 1
ATOM 2037 O O . GLN A 1 255 ? 30.599 61.964 105.392 1.00 59.93 255 GLN A O 1
ATOM 2043 N N . LYS A 1 256 ? 29.839 60.256 104.143 1.00 59.43 256 LYS A N 1
ATOM 2044 C CA . LYS A 1 256 ? 28.742 61.027 103.568 1.00 59.29 256 LYS A CA 1
ATOM 2045 C C . LYS A 1 256 ? 27.726 61.317 104.692 1.00 60.25 256 LYS A C 1
ATOM 2046 O O . LYS A 1 256 ? 27.171 62.417 104.774 1.00 59.34 256 LYS A O 1
ATOM 2052 N N . TYR A 1 257 ? 27.508 60.330 105.562 1.00 61.04 257 TYR A N 1
ATOM 2053 C CA . TYR A 1 257 ? 26.590 60.479 106.691 1.00 63.18 257 TYR A CA 1
ATOM 2054 C C . TYR A 1 257 ? 27.227 61.393 107.715 1.00 64.51 257 TYR A C 1
ATOM 2055 O O . TYR A 1 257 ? 26.552 62.166 108.388 1.00 63.62 257 TYR A O 1
ATOM 2064 N N . GLU A 1 258 ? 28.543 61.271 107.839 1.00 68.56 258 GLU A N 1
ATOM 2065 C CA . GLU A 1 258 ? 29.324 62.078 108.766 1.00 70.97 258 GLU A CA 1
ATOM 2066 C C . GLU A 1 258 ? 29.069 63.520 108.352 1.00 71.59 258 GLU A C 1
ATOM 2067 O O . GLU A 1 258 ? 28.883 64.393 109.186 1.00 71.53 258 GLU A O 1
ATOM 2073 N N . PHE A 1 259 ? 29.041 63.743 107.042 1.00 71.77 259 PHE A N 1
ATOM 2074 C CA . PHE A 1 259 ? 28.792 65.057 106.470 1.00 71.96 259 PHE A CA 1
ATOM 2075 C C . PHE A 1 259 ? 27.374 65.505 106.796 1.00 72.73 259 PHE A C 1
ATOM 2076 O O . PHE A 1 259 ? 27.122 66.688 107.005 1.00 72.06 259 PHE A O 1
ATOM 2084 N N . LEU A 1 260 ? 26.450 64.549 106.827 1.00 73.29 260 LEU A N 1
ATOM 2085 C CA . LEU A 1 260 ? 25.045 64.838 107.099 1.00 72.55 260 LEU A CA 1
ATOM 2086 C C . LEU A 1 260 ? 24.733 65.227 108.531 1.00 73.10 260 LEU A C 1
ATOM 2087 O O . LEU A 1 260 ? 23.933 66.120 108.764 1.00 72.82 260 LEU A O 1
ATOM 2092 N N . GLU A 1 261 ? 25.351 64.553 109.490 1.00 75.00 261 GLU A N 1
ATOM 2093 C CA . GLU A 1 261 ? 25.105 64.859 110.891 1.00 77.37 261 GLU A CA 1
ATOM 2094 C C . GLU A 1 261 ? 25.464 66.303 111.205 1.00 78.49 261 GLU A C 1
ATOM 2095 O O . GLU A 1 261 ? 24.710 67.006 111.866 1.00 78.61 261 GLU A O 1
ATOM 2101 N N . GLN A 1 262 ? 26.625 66.737 110.732 1.00 80.02 262 GLN A N 1
ATOM 2102 C CA . GLN A 1 262 ? 27.075 68.103 110.949 1.00 81.05 262 GLN A CA 1
ATOM 2103 C C . GLN A 1 262 ? 26.203 69.041 110.152 1.00 81.01 262 GLN A C 1
ATOM 2104 O O . GLN A 1 262 ? 25.991 70.184 110.545 1.00 81.29 262 GLN A O 1
ATOM 2110 N N . LEU A 1 263 ? 25.705 68.549 109.023 1.00 80.72 263 LEU A N 1
ATOM 2111 C CA . LEU A 1 263 ? 24.844 69.342 108.163 1.00 80.11 263 LEU A CA 1
ATOM 2112 C C . LEU A 1 263 ? 23.495 69.546 108.851 1.00 80.59 263 LEU A C 1
ATOM 2113 O O . LEU A 1 263 ? 22.946 70.647 108.844 1.00 80.62 263 LEU A O 1
ATOM 2118 N N . LEU A 1 264 ? 22.971 68.487 109.462 1.00 80.25 264 LEU A N 1
ATOM 2119 C CA . LEU A 1 264 ? 21.686 68.564 110.147 1.00 79.49 264 LEU A CA 1
ATOM 2120 C C . LEU A 1 264 ? 21.709 69.437 111.390 1.00 79.55 264 LEU A C 1
ATOM 2121 O O . LEU A 1 264 ? 20.688 70.022 111.744 1.00 79.12 264 LEU A O 1
ATOM 2126 N N . ARG A 1 265 ? 22.859 69.518 112.055 1.00 79.96 265 ARG A N 1
ATOM 2127 C CA . ARG A 1 265 ? 22.981 70.345 113.252 1.00 80.24 265 ARG A CA 1
ATOM 2128 C C . ARG A 1 265 ? 22.685 71.801 112.905 1.00 79.34 265 ARG A C 1
ATOM 2129 O O . ARG A 1 265 ? 21.995 72.497 113.651 1.00 79.59 265 ARG A O 1
ATOM 2137 N N . LYS A 1 266 ? 23.205 72.249 111.764 1.00 78.03 266 LYS A N 1
ATOM 2138 C CA . LYS A 1 266 ? 23.022 73.626 111.321 1.00 77.72 266 LYS A CA 1
ATOM 2139 C C . LYS A 1 266 ? 21.586 74.093 111.052 1.00 78.13 266 LYS A C 1
ATOM 2140 O O . LYS A 1 266 ? 21.362 75.289 110.853 1.00 78.63 266 LYS A O 1
ATOM 2146 N N . PHE A 1 267 ? 20.609 73.191 111.026 1.00 77.68 267 PHE A N 1
ATOM 2147 C CA . PHE A 1 267 ? 19.247 73.649 110.787 1.00 76.67 267 PHE A CA 1
ATOM 2148 C C . PHE A 1 267 ? 18.136 72.872 111.469 1.00 75.96 267 PHE A C 1
ATOM 2149 O O . PHE A 1 267 ? 16.961 73.055 111.155 1.00 75.58 267 PHE A O 1
ATOM 2157 N N . VAL A 1 268 ? 18.503 72.011 112.405 1.00 75.50 268 VAL A N 1
ATOM 2158 C CA . VAL A 1 268 ? 17.507 71.257 113.154 1.00 76.12 268 VAL A CA 1
ATOM 2159 C C . VAL A 1 268 ? 17.796 71.454 114.637 1.00 76.72 268 VAL A C 1
ATOM 2160 O O . VAL A 1 268 ? 17.175 72.353 115.252 1.00 76.49 268 VAL A O 1
ATOM 2164 N N . MET B 1 1 ? 6.909 31.457 140.306 1.00 84.29 1 MET B N 1
ATOM 2165 C CA . MET B 1 1 ? 8.006 32.229 139.656 1.00 83.53 1 MET B CA 1
ATOM 2166 C C . MET B 1 1 ? 8.236 33.584 140.342 1.00 81.93 1 MET B C 1
ATOM 2167 O O . MET B 1 1 ? 7.289 34.241 140.802 1.00 80.50 1 MET B O 1
ATOM 2172 N N . VAL B 1 2 ? 9.504 33.987 140.407 1.00 79.91 2 VAL B N 1
ATOM 2173 C CA . VAL B 1 2 ? 9.883 35.259 140.996 1.00 77.47 2 VAL B CA 1
ATOM 2174 C C . VAL B 1 2 ? 9.220 36.346 140.149 1.00 76.94 2 VAL B C 1
ATOM 2175 O O . VAL B 1 2 ? 8.738 36.068 139.050 1.00 76.38 2 VAL B O 1
ATOM 2179 N N . LEU B 1 3 ? 9.184 37.572 140.662 1.00 76.07 3 LEU B N 1
ATOM 2180 C CA . LEU B 1 3 ? 8.600 38.700 139.933 1.00 73.76 3 LEU B CA 1
ATOM 2181 C C . LEU B 1 3 ? 9.599 39.212 138.903 1.00 73.17 3 LEU B C 1
ATOM 2182 O O . LEU B 1 3 ? 10.623 39.783 139.263 1.00 73.32 3 LEU B O 1
ATOM 2187 N N . LYS B 1 4 ? 9.311 39.006 137.624 1.00 72.38 4 LYS B N 1
ATOM 2188 C CA . LYS B 1 4 ? 10.211 39.470 136.577 1.00 71.07 4 LYS B CA 1
ATOM 2189 C C . LYS B 1 4 ? 9.842 40.889 136.163 1.00 70.38 4 LYS B C 1
ATOM 2190 O O . LYS B 1 4 ? 8.690 41.306 136.288 1.00 70.63 4 LYS B O 1
ATOM 2196 N N . THR B 1 5 ? 10.835 41.622 135.673 1.00 69.04 5 THR B N 1
ATOM 2197 C CA . THR B 1 5 ? 10.645 43.000 135.244 1.00 66.82 5 THR B CA 1
ATOM 2198 C C . THR B 1 5 ? 10.808 43.169 133.739 1.00 65.89 5 THR B C 1
ATOM 2199 O O . THR B 1 5 ? 11.734 42.630 133.131 1.00 65.54 5 THR B O 1
ATOM 2203 N N . VAL B 1 6 ? 9.901 43.929 133.145 1.00 64.10 6 VAL B N 1
ATOM 2204 C CA . VAL B 1 6 ? 9.944 44.191 131.719 1.00 61.92 6 VAL B CA 1
ATOM 2205 C C . VAL B 1 6 ? 10.084 45.698 131.540 1.00 61.23 6 VAL B C 1
ATOM 2206 O O . VAL B 1 6 ? 9.392 46.478 132.202 1.00 60.35 6 VAL B O 1
ATOM 2210 N N . ALA B 1 7 ? 10.981 46.106 130.649 1.00 60.95 7 ALA B N 1
ATOM 2211 C CA . ALA B 1 7 ? 11.211 47.526 130.398 1.00 59.94 7 ALA B CA 1
ATOM 2212 C C . ALA B 1 7 ? 10.844 47.937 128.978 1.00 59.19 7 ALA B C 1
ATOM 2213 O O . ALA B 1 7 ? 11.224 47.266 128.011 1.00 57.42 7 ALA B O 1
ATOM 2215 N N . LEU B 1 8 ? 10.102 49.034 128.850 1.00 58.11 8 LEU B N 1
ATOM 2216 C CA . LEU B 1 8 ? 9.740 49.530 127.527 1.00 57.08 8 LEU B CA 1
ATOM 2217 C C . LEU B 1 8 ? 10.629 50.722 127.170 1.00 56.79 8 LEU B C 1
ATOM 2218 O O . LEU B 1 8 ? 10.695 51.696 127.918 1.00 57.10 8 LEU B O 1
ATOM 2223 N N . VAL B 1 9 ? 11.331 50.624 126.041 1.00 56.04 9 VAL B N 1
ATOM 2224 C CA . VAL B 1 9 ? 12.222 51.685 125.576 1.00 56.16 9 VAL B CA 1
ATOM 2225 C C . VAL B 1 9 ? 12.076 51.921 124.065 1.00 56.47 9 VAL B C 1
ATOM 2226 O O . VAL B 1 9 ? 11.598 51.055 123.324 1.00 57.17 9 VAL B O 1
ATOM 2230 N N . GLY B 1 10 ? 12.486 53.101 123.618 1.00 56.14 10 GLY B N 1
ATOM 2231 C CA . GLY B 1 10 ? 12.393 53.446 122.217 1.00 56.72 10 GLY B CA 1
ATOM 2232 C C . GLY B 1 10 ? 12.345 54.947 122.115 1.00 58.57 10 GLY B C 1
ATOM 2233 O O . GLY B 1 10 ? 12.555 55.642 123.106 1.00 57.64 10 GLY B O 1
ATOM 2234 N N . ASN B 1 11 ? 12.084 55.464 120.923 1.00 61.55 11 ASN B N 1
ATOM 2235 C CA . ASN B 1 11 ? 11.998 56.913 120.756 1.00 64.97 11 ASN B CA 1
ATOM 2236 C C . ASN B 1 11 ? 10.643 57.444 121.212 1.00 66.75 11 ASN B C 1
ATOM 2237 O O . ASN B 1 11 ? 9.716 56.682 121.494 1.00 66.62 11 ASN B O 1
ATOM 2242 N N . PRO B 1 12 ? 10.521 58.772 121.309 1.00 69.33 12 PRO B N 1
ATOM 2243 C CA . PRO B 1 12 ? 9.248 59.365 121.722 1.00 71.31 12 PRO B CA 1
ATOM 2244 C C . PRO B 1 12 ? 8.296 59.174 120.545 1.00 73.27 12 PRO B C 1
ATOM 2245 O O . PRO B 1 12 ? 8.736 59.169 119.397 1.00 74.46 12 PRO B O 1
ATOM 2249 N N . ASN B 1 13 ? 7.010 58.999 120.828 1.00 75.77 13 ASN B N 1
ATOM 2250 C CA . ASN B 1 13 ? 5.998 58.818 119.786 1.00 79.06 13 ASN B CA 1
ATOM 2251 C C . ASN B 1 13 ? 6.249 57.639 118.852 1.00 80.33 13 ASN B C 1
ATOM 2252 O O . ASN B 1 13 ? 6.260 57.784 117.631 1.00 80.59 13 ASN B O 1
ATOM 2257 N N . VAL B 1 14 ? 6.455 56.469 119.433 1.00 81.68 14 VAL B N 1
ATOM 2258 C CA . VAL B 1 14 ? 6.655 55.273 118.639 1.00 82.46 14 VAL B CA 1
ATOM 2259 C C . VAL B 1 14 ? 5.504 54.363 119.045 1.00 82.02 14 VAL B C 1
ATOM 2260 O O . VAL B 1 14 ? 5.307 53.279 118.493 1.00 80.62 14 VAL B O 1
ATOM 2264 N N . GLY B 1 15 ? 4.730 54.849 120.013 1.00 81.55 15 GLY B N 1
ATOM 2265 C CA . GLY B 1 15 ? 3.598 54.102 120.517 1.00 80.75 15 GLY B CA 1
ATOM 2266 C C . GLY B 1 15 ? 3.998 53.328 121.753 1.00 79.64 15 GLY B C 1
ATOM 2267 O O . GLY B 1 15 ? 3.401 52.301 122.078 1.00 79.61 15 GLY B O 1
ATOM 2268 N N . LYS B 1 16 ? 5.021 53.822 122.443 1.00 78.77 16 LYS B N 1
ATOM 2269 C CA . LYS B 1 16 ? 5.510 53.164 123.649 1.00 78.65 16 LYS B CA 1
ATOM 2270 C C . LYS B 1 16 ? 4.424 53.202 124.726 1.00 77.40 16 LYS B C 1
ATOM 2271 O O . LYS B 1 16 ? 4.157 52.196 125.385 1.00 76.26 16 LYS B O 1
ATOM 2277 N N . THR B 1 17 ? 3.790 54.364 124.880 1.00 75.42 17 THR B N 1
ATOM 2278 C CA . THR B 1 17 ? 2.724 54.546 125.860 1.00 72.02 17 THR B CA 1
ATOM 2279 C C . THR B 1 17 ? 1.548 53.665 125.474 1.00 69.50 17 THR B C 1
ATOM 2280 O O . THR B 1 17 ? 0.889 53.076 126.326 1.00 68.25 17 THR B O 1
ATOM 2284 N N . THR B 1 18 ? 1.295 53.574 124.177 1.00 67.36 18 THR B N 1
ATOM 2285 C CA . THR B 1 18 ? 0.200 52.765 123.674 1.00 65.04 18 THR B CA 1
ATOM 2286 C C . THR B 1 18 ? 0.392 51.284 123.986 1.00 63.99 18 THR B C 1
ATOM 2287 O O . THR B 1 18 ? -0.572 50.592 124.320 1.00 64.26 18 THR B O 1
ATOM 2291 N N . ILE B 1 19 ? 1.624 50.788 123.877 1.00 63.03 19 ILE B N 1
ATOM 2292 C CA . ILE B 1 19 ? 1.894 49.375 124.179 1.00 60.76 19 ILE B CA 1
ATOM 2293 C C . ILE B 1 19 ? 1.942 49.131 125.685 1.00 59.67 19 ILE B C 1
ATOM 2294 O O . ILE B 1 19 ? 1.677 48.019 126.147 1.00 57.86 19 ILE B O 1
ATOM 2299 N N . PHE B 1 20 ? 2.282 50.168 126.448 1.00 59.38 20 PHE B N 1
ATOM 2300 C CA . PHE B 1 20 ? 2.328 50.039 127.903 1.00 60.23 20 PHE B CA 1
ATOM 2301 C C . PHE B 1 20 ? 0.898 49.810 128.369 1.00 60.96 20 PHE B C 1
ATOM 2302 O O . PHE B 1 20 ? 0.616 48.832 129.062 1.00 60.13 20 PHE B O 1
ATOM 2310 N N . ASN B 1 21 ? -0.004 50.708 127.975 1.00 61.71 21 ASN B N 1
ATOM 2311 C CA . ASN B 1 21 ? -1.412 50.574 128.341 1.00 62.94 21 ASN B CA 1
ATOM 2312 C C . ASN B 1 21 ? -1.922 49.228 127.830 1.00 63.27 21 ASN B C 1
ATOM 2313 O O . ASN B 1 21 ? -2.659 48.516 128.516 1.00 63.30 21 ASN B O 1
ATOM 2318 N N . ALA B 1 22 ? -1.494 48.872 126.630 1.00 63.74 22 ALA B N 1
ATOM 2319 C CA . ALA B 1 22 ? -1.895 47.618 126.023 1.00 65.54 22 ALA B CA 1
ATOM 2320 C C . ALA B 1 22 ? -1.457 46.390 126.823 1.00 66.55 22 ALA B C 1
ATOM 2321 O O . ALA B 1 22 ? -2.004 45.307 126.643 1.00 66.64 22 ALA B O 1
ATOM 2323 N N . LEU B 1 23 ? -0.478 46.546 127.706 1.00 68.17 23 LEU B N 1
ATOM 2324 C CA . LEU B 1 23 ? 0.001 45.402 128.483 1.00 69.36 23 LEU B CA 1
ATOM 2325 C C . LEU B 1 23 ? -0.400 45.436 129.950 1.00 69.66 23 LEU B C 1
ATOM 2326 O O . LEU B 1 23 ? -0.479 44.397 130.599 1.00 68.75 23 LEU B O 1
ATOM 2331 N N . THR B 1 24 ? -0.663 46.624 130.475 1.00 70.67 24 THR B N 1
ATOM 2332 C CA . THR B 1 24 ? -0.988 46.749 131.885 1.00 72.38 24 THR B CA 1
ATOM 2333 C C . THR B 1 24 ? -2.442 47.066 132.253 1.00 73.45 24 THR B C 1
ATOM 2334 O O . THR B 1 24 ? -2.788 47.119 133.437 1.00 74.05 24 THR B O 1
ATOM 2338 N N . GLY B 1 25 ? -3.294 47.268 131.254 1.00 74.37 25 GLY B N 1
ATOM 2339 C CA . GLY B 1 25 ? -4.686 47.573 131.540 1.00 75.10 25 GLY B CA 1
ATOM 2340 C C . GLY B 1 25 ? -4.830 48.727 132.513 1.00 76.32 25 GLY B C 1
ATOM 2341 O O . GLY B 1 25 ? -4.301 49.813 132.280 1.00 76.70 25 GLY B O 1
ATOM 2342 N N . LEU B 1 26 ? -5.542 48.495 133.611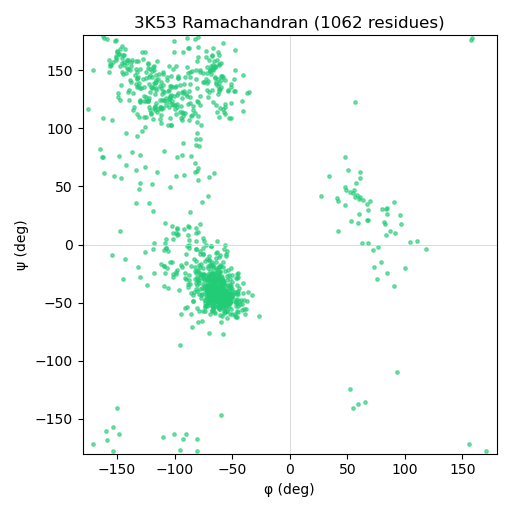 1.00 77.08 26 LEU B N 1
ATOM 2343 C CA . LEU B 1 26 ? -5.749 49.535 134.617 1.00 77.38 26 LEU B CA 1
ATOM 2344 C C . LEU B 1 26 ? -4.714 49.435 135.731 1.00 76.88 26 LEU B C 1
ATOM 2345 O O . LEU B 1 26 ? -4.514 50.388 136.487 1.00 76.30 26 LEU B O 1
ATOM 2350 N N . ARG B 1 27 ? -4.060 48.278 135.815 1.00 76.41 27 ARG B N 1
ATOM 2351 C CA . ARG B 1 27 ? -3.055 48.006 136.838 1.00 77.38 27 ARG B CA 1
ATOM 2352 C C . ARG B 1 27 ? -1.737 48.789 136.673 1.00 77.53 27 ARG B C 1
ATOM 2353 O O . ARG B 1 27 ? -0.654 48.199 136.590 1.00 77.02 27 ARG B O 1
ATOM 2361 N N . GLN B 1 28 ? -1.832 50.117 136.655 1.00 77.20 28 GLN B N 1
ATOM 2362 C CA . GLN B 1 28 ? -0.658 50.968 136.479 1.00 76.32 28 GLN B CA 1
ATOM 2363 C C . GLN B 1 28 ? -0.430 51.866 137.679 1.00 76.03 28 GLN B C 1
ATOM 2364 O O . GLN B 1 28 ? -1.372 52.258 138.362 1.00 75.85 28 GLN B O 1
ATOM 2370 N N . HIS B 1 29 ? 0.829 52.198 137.922 1.00 75.57 29 HIS B N 1
ATOM 2371 C CA . HIS B 1 29 ? 1.196 53.074 139.024 1.00 75.57 29 HIS B CA 1
ATOM 2372 C C . HIS B 1 29 ? 1.889 54.302 138.465 1.00 76.17 29 HIS B C 1
ATOM 2373 O O . HIS B 1 29 ? 2.554 54.225 137.434 1.00 76.01 29 HIS B O 1
ATOM 2380 N N . VAL B 1 30 ? 1.741 55.437 139.138 1.00 76.08 30 VAL B N 1
ATOM 2381 C CA . VAL B 1 30 ? 2.405 56.644 138.676 1.00 75.67 30 VAL B CA 1
ATOM 2382 C C . VAL B 1 30 ? 3.235 57.277 139.783 1.00 75.97 30 VAL B C 1
ATOM 2383 O O . VAL B 1 30 ? 2.735 57.568 140.873 1.00 75.93 30 VAL B O 1
ATOM 2387 N N . GLY B 1 31 ? 4.519 57.456 139.491 1.00 74.87 31 GLY B N 1
ATOM 2388 C CA . GLY B 1 31 ? 5.440 58.053 140.434 1.00 73.37 31 GLY B CA 1
ATOM 2389 C C . GLY B 1 31 ? 6.481 58.796 139.633 1.00 73.33 31 GLY B C 1
ATOM 2390 O O . GLY B 1 31 ? 6.271 59.066 138.456 1.00 73.67 31 GLY B O 1
ATOM 2391 N N . ASN B 1 32 ? 7.607 59.130 140.247 1.00 73.26 32 ASN B N 1
ATOM 2392 C CA . ASN B 1 32 ? 8.652 59.839 139.527 1.00 72.95 32 ASN B CA 1
ATOM 2393 C C . ASN B 1 32 ? 9.989 59.164 139.781 1.00 72.09 32 ASN B C 1
ATOM 2394 O O . ASN B 1 32 ? 10.162 58.477 140.786 1.00 72.29 32 ASN B O 1
ATOM 2399 N N . TRP B 1 33 ? 10.940 59.381 138.879 1.00 71.27 33 TRP B N 1
ATOM 2400 C CA . TRP B 1 33 ? 12.272 58.810 139.028 1.00 70.88 33 TRP B CA 1
ATOM 2401 C C . TRP B 1 33 ? 13.055 59.554 140.117 1.00 70.44 33 TRP B C 1
ATOM 2402 O O . TRP B 1 33 ? 12.980 60.780 140.226 1.00 67.75 33 TRP B O 1
ATOM 2413 N N . PRO B 1 34 ? 13.818 58.811 140.935 1.00 71.36 34 PRO B N 1
ATOM 2414 C CA . PRO B 1 34 ? 14.636 59.313 142.041 1.00 72.84 34 PRO B CA 1
ATOM 2415 C C . PRO B 1 34 ? 15.393 60.606 141.796 1.00 74.41 34 PRO B C 1
ATOM 2416 O O . PRO B 1 34 ? 16.289 60.663 140.960 1.00 76.04 34 PRO B O 1
ATOM 2420 N N . GLY B 1 35 ? 15.019 61.644 142.534 1.00 75.63 35 GLY B N 1
ATOM 2421 C CA . GLY B 1 35 ? 15.691 62.926 142.418 1.00 75.81 35 GLY B CA 1
ATOM 2422 C C . GLY B 1 35 ? 15.399 63.822 141.226 1.00 75.86 35 GLY B C 1
ATOM 2423 O O . GLY B 1 35 ? 15.928 64.928 141.146 1.00 77.02 35 GLY B O 1
ATOM 2424 N N . VAL B 1 36 ? 14.569 63.383 140.292 1.00 74.70 36 VAL B N 1
ATOM 2425 C CA . VAL B 1 36 ? 14.285 64.232 139.145 1.00 72.70 36 VAL B CA 1
ATOM 2426 C C . VAL B 1 36 ? 12.791 64.402 138.899 1.00 72.15 36 VAL B C 1
ATOM 2427 O O . VAL B 1 36 ? 11.968 63.671 139.446 1.00 71.43 36 VAL B O 1
ATOM 2431 N N . THR B 1 37 ? 12.445 65.374 138.070 1.00 72.28 37 THR B N 1
ATOM 2432 C CA . THR B 1 37 ? 11.054 65.655 137.776 1.00 74.09 37 THR B CA 1
ATOM 2433 C C . THR B 1 37 ? 10.418 64.664 136.805 1.00 74.18 37 THR B C 1
ATOM 2434 O O . THR B 1 37 ? 9.192 64.572 136.711 1.00 74.87 37 THR B O 1
ATOM 2438 N N . VAL B 1 38 ? 11.246 63.905 136.102 1.00 73.51 38 VAL B N 1
ATOM 2439 C CA . VAL B 1 38 ? 10.731 62.939 135.142 1.00 72.17 38 VAL B CA 1
ATOM 2440 C C . VAL B 1 38 ? 9.759 61.919 135.726 1.00 72.25 38 VAL B C 1
ATOM 2441 O O . VAL B 1 38 ? 10.120 61.121 136.594 1.00 70.98 38 VAL B O 1
ATOM 2445 N N . GLU B 1 39 ? 8.529 61.942 135.224 1.00 72.37 39 GLU B N 1
ATOM 2446 C CA . GLU B 1 39 ? 7.497 61.007 135.660 1.00 71.53 39 GLU B CA 1
ATOM 2447 C C . GLU B 1 39 ? 7.936 59.556 135.385 1.00 70.39 39 GLU B C 1
ATOM 2448 O O . GLU B 1 39 ? 8.770 59.296 134.507 1.00 70.05 39 GLU B O 1
ATOM 2454 N N . LYS B 1 40 ? 7.372 58.620 136.144 1.00 68.09 40 LYS B N 1
ATOM 2455 C CA . LYS B 1 40 ? 7.698 57.202 136.002 1.00 66.33 40 LYS B CA 1
ATOM 2456 C C . LYS B 1 40 ? 6.424 56.367 136.045 1.00 66.20 40 LYS B C 1
ATOM 2457 O O . LYS B 1 40 ? 5.731 56.334 137.060 1.00 64.74 40 LYS B O 1
ATOM 2463 N N . LYS B 1 41 ? 6.114 55.698 134.940 1.00 67.52 41 LYS B N 1
ATOM 2464 C CA . LYS B 1 41 ? 4.906 54.884 134.862 1.00 68.25 41 LYS B CA 1
ATOM 2465 C C . LYS B 1 41 ? 5.249 53.410 134.871 1.00 67.87 41 LYS B C 1
ATOM 2466 O O . LYS B 1 41 ? 6.017 52.943 134.030 1.00 68.83 41 LYS B O 1
ATOM 2472 N N . GLU B 1 42 ? 4.692 52.678 135.825 1.00 66.68 42 GLU B N 1
ATOM 2473 C CA . GLU B 1 42 ? 4.933 51.248 135.903 1.00 66.71 42 GLU B CA 1
ATOM 2474 C C . GLU B 1 42 ? 3.614 50.521 136.121 1.00 67.82 42 GLU B C 1
ATOM 2475 O O . GLU B 1 42 ? 2.680 51.074 136.697 1.00 67.15 42 GLU B O 1
ATOM 2481 N N . GLY B 1 43 ? 3.521 49.286 135.648 1.00 68.64 43 GLY B N 1
ATOM 2482 C CA . GLY B 1 43 ? 2.285 48.560 135.831 1.00 69.01 43 GLY B CA 1
ATOM 2483 C C . GLY B 1 43 ? 2.488 47.070 135.885 1.00 68.96 43 GLY B C 1
ATOM 2484 O O . GLY B 1 43 ? 3.597 46.586 135.699 1.00 68.39 43 GLY B O 1
ATOM 2485 N N . ILE B 1 44 ? 1.408 46.345 136.151 1.00 69.55 44 ILE B N 1
ATOM 2486 C CA . ILE B 1 44 ? 1.459 44.895 136.213 1.00 69.97 44 ILE B CA 1
ATOM 2487 C C . ILE B 1 44 ? 0.872 44.312 134.940 1.00 69.86 44 ILE B C 1
ATOM 2488 O O . ILE B 1 44 ? -0.227 44.688 134.542 1.00 69.50 44 ILE B O 1
ATOM 2493 N N . MET B 1 45 ? 1.619 43.406 134.309 1.00 71.49 45 MET B N 1
ATOM 2494 C CA . MET B 1 45 ? 1.202 42.725 133.081 1.00 73.36 45 MET B CA 1
ATOM 2495 C C . MET B 1 45 ? 0.907 41.262 133.418 1.00 75.55 45 MET B C 1
ATOM 2496 O O . MET B 1 45 ? 1.711 40.587 134.065 1.00 74.96 45 MET B O 1
ATOM 2501 N N . GLU B 1 46 ? -0.248 40.775 132.977 1.00 78.59 46 GLU B N 1
ATOM 2502 C CA . GLU B 1 46 ? -0.652 39.396 133.234 1.00 81.61 46 GLU B CA 1
ATOM 2503 C C . GLU B 1 46 ? -0.617 38.565 131.946 1.00 82.46 46 GLU B C 1
ATOM 2504 O O . GLU B 1 46 ? -0.852 39.086 130.854 1.00 83.28 46 GLU B O 1
ATOM 2510 N N . TYR B 1 47 ? -0.322 37.275 132.080 1.00 82.94 47 TYR B N 1
ATOM 2511 C CA . TYR B 1 47 ? -0.263 36.373 130.931 1.00 83.94 47 TYR B CA 1
ATOM 2512 C C . TYR B 1 47 ? -0.013 34.931 131.358 1.00 85.44 47 TYR B C 1
ATOM 2513 O O . TYR B 1 47 ? 1.044 34.616 131.922 1.00 84.97 47 TYR B O 1
ATOM 2522 N N . ARG B 1 48 ? -0.979 34.058 131.076 1.00 87.50 48 ARG B N 1
ATOM 2523 C CA . ARG B 1 48 ? -0.857 32.646 131.422 1.00 89.84 48 ARG B CA 1
ATOM 2524 C C . ARG B 1 48 ? -0.641 32.490 132.929 1.00 90.56 48 ARG B C 1
ATOM 2525 O O . ARG B 1 48 ? 0.192 31.693 133.370 1.00 89.65 48 ARG B O 1
ATOM 2533 N N . GLU B 1 49 ? -1.388 33.263 133.710 1.00 92.10 49 GLU B N 1
ATOM 2534 C CA . GLU B 1 49 ? -1.289 33.220 135.166 1.00 93.92 49 GLU B CA 1
ATOM 2535 C C . GLU B 1 49 ? 0.045 33.753 135.693 1.00 94.04 49 GLU B C 1
ATOM 2536 O O . GLU B 1 49 ? 0.286 33.743 136.902 1.00 94.41 49 GLU B O 1
ATOM 2542 N N . LYS B 1 50 ? 0.915 34.200 134.791 1.00 93.28 50 LYS B N 1
ATOM 2543 C CA . LYS B 1 50 ? 2.203 34.749 135.198 1.00 91.51 50 LYS B CA 1
ATOM 2544 C C . LYS B 1 50 ? 2.095 36.266 135.259 1.00 89.07 50 LYS B C 1
ATOM 2545 O O . LYS B 1 50 ? 1.404 36.874 134.440 1.00 88.23 50 LYS B O 1
ATOM 2551 N N . GLU B 1 51 ? 2.770 36.871 136.235 1.00 86.06 51 GLU B N 1
ATOM 2552 C CA . GLU B 1 51 ? 2.737 38.323 136.390 1.00 82.43 51 GLU B CA 1
ATOM 2553 C C . GLU B 1 51 ? 4.093 38.982 136.190 1.00 78.84 51 GLU B C 1
ATOM 2554 O O . GLU B 1 51 ? 5.133 38.475 136.624 1.00 78.03 51 GLU B O 1
ATOM 2560 N N . PHE B 1 52 ? 4.064 40.126 135.518 1.00 74.88 52 PHE B N 1
ATOM 2561 C CA . PHE B 1 52 ? 5.278 40.868 135.213 1.00 70.94 52 PHE B CA 1
ATOM 2562 C C . PHE B 1 52 ? 5.145 42.341 135.579 1.00 66.59 52 PHE B C 1
ATOM 2563 O O . PHE B 1 52 ? 4.103 42.946 135.366 1.00 64.50 52 PHE B O 1
ATOM 2571 N N . LEU B 1 53 ? 6.202 42.907 136.147 1.00 63.44 53 LEU B N 1
ATOM 2572 C CA . LEU B 1 53 ? 6.208 44.323 136.483 1.00 59.89 53 LEU B CA 1
ATOM 2573 C C . LEU B 1 53 ? 6.817 45.031 135.264 1.00 57.80 53 LEU B C 1
ATOM 2574 O O . LEU B 1 53 ? 7.985 44.827 134.930 1.00 57.33 53 LEU B O 1
ATOM 2579 N N . VAL B 1 54 ? 6.003 45.828 134.581 1.00 56.07 54 VAL B N 1
ATOM 2580 C CA . VAL B 1 54 ? 6.443 46.562 133.405 1.00 55.33 54 VAL B CA 1
ATOM 2581 C C . VAL B 1 54 ? 6.771 48.017 133.735 1.00 55.54 54 VAL B C 1
ATOM 2582 O O . VAL B 1 54 ? 5.921 48.783 134.198 1.00 54.11 54 VAL B O 1
ATOM 2586 N N . VAL B 1 55 ? 8.021 48.388 133.493 1.00 56.41 55 VAL B N 1
ATOM 2587 C CA . VAL B 1 55 ? 8.478 49.743 133.757 1.00 56.24 55 VAL B CA 1
ATOM 2588 C C . VAL B 1 55 ? 8.657 50.399 132.405 1.00 56.62 55 VAL B C 1
ATOM 2589 O O . VAL B 1 55 ? 9.345 49.860 131.535 1.00 58.97 55 VAL B O 1
ATOM 2593 N N . ASP B 1 56 ? 8.018 51.543 132.208 1.00 55.22 56 ASP B N 1
ATOM 2594 C CA . ASP B 1 56 ? 8.140 52.243 130.941 1.00 53.06 56 ASP B CA 1
ATOM 2595 C C . ASP B 1 56 ? 9.181 53.337 131.082 1.00 51.46 56 ASP B C 1
ATOM 2596 O O . ASP B 1 56 ? 9.053 54.219 131.929 1.00 51.12 56 ASP B O 1
ATOM 2601 N N . LEU B 1 57 ? 10.221 53.272 130.263 1.00 51.01 57 LEU B N 1
ATOM 2602 C CA . LEU B 1 57 ? 11.289 54.267 130.320 1.00 50.87 57 LEU B CA 1
ATOM 2603 C C . LEU B 1 57 ? 10.988 55.465 129.425 1.00 50.93 57 LEU B C 1
ATOM 2604 O O . LEU B 1 57 ? 10.339 55.337 128.389 1.00 52.26 57 LEU B O 1
ATOM 2609 N N . PRO B 1 58 ? 11.439 56.656 129.827 1.00 51.14 58 PRO B N 1
ATOM 2610 C CA . PRO B 1 58 ? 11.198 57.861 129.020 1.00 51.07 58 PRO B CA 1
ATOM 2611 C C . PRO B 1 58 ? 11.813 57.729 127.635 1.00 52.56 58 PRO B C 1
ATOM 2612 O O . PRO B 1 58 ? 12.951 57.276 127.492 1.00 53.18 58 PRO B O 1
ATOM 2616 N N . GLY B 1 59 ? 11.048 58.119 126.617 1.00 54.42 59 GLY B N 1
ATOM 2617 C CA . GLY B 1 59 ? 11.516 58.033 125.238 1.00 54.33 59 GLY B CA 1
ATOM 2618 C C . GLY B 1 59 ? 12.874 58.660 125.002 1.00 53.95 59 GLY B C 1
ATOM 2619 O O . GLY B 1 59 ? 13.155 59.738 125.511 1.00 54.37 59 GLY B O 1
ATOM 2620 N N . ILE B 1 60 ? 13.717 57.994 124.222 1.00 54.33 60 ILE B N 1
ATOM 2621 C CA . ILE B 1 60 ? 15.049 58.519 123.958 1.00 54.76 60 ILE B CA 1
ATOM 2622 C C . ILE B 1 60 ? 15.560 58.200 122.553 1.00 57.83 60 ILE B C 1
ATOM 2623 O O . ILE B 1 60 ? 15.126 57.231 121.919 1.00 58.81 60 ILE B O 1
ATOM 2628 N N . TYR B 1 61 ? 16.497 59.015 122.075 1.00 60.64 61 TYR B N 1
ATOM 2629 C CA . TYR B 1 61 ? 17.058 58.829 120.734 1.00 61.34 61 TYR B CA 1
ATOM 2630 C C . TYR B 1 61 ? 18.395 58.089 120.715 1.00 60.77 61 TYR B C 1
ATOM 2631 O O . TYR B 1 61 ? 18.772 57.490 119.704 1.00 59.39 61 TYR B O 1
ATOM 2640 N N . SER B 1 62 ? 19.089 58.112 121.846 1.00 59.81 62 SER B N 1
ATOM 2641 C CA . SER B 1 62 ? 20.362 57.425 121.967 1.00 59.60 62 SER B CA 1
ATOM 2642 C C . SER B 1 62 ? 20.679 57.255 123.444 1.00 59.60 62 SER B C 1
ATOM 2643 O O . SER B 1 62 ? 19.902 57.691 124.296 1.00 58.25 62 SER B O 1
ATOM 2646 N N . LEU B 1 63 ? 21.814 56.625 123.743 1.00 60.24 63 LEU B N 1
ATOM 2647 C CA . LEU B 1 63 ? 22.216 56.385 125.123 1.00 59.82 63 LEU B CA 1
ATOM 2648 C C . LEU B 1 63 ? 23.485 57.113 125.526 1.00 60.40 63 LEU B C 1
ATOM 2649 O O . LEU B 1 63 ? 24.479 56.480 125.860 1.00 61.06 63 LEU B O 1
ATOM 2654 N N . THR B 1 64 ? 23.458 58.441 125.499 1.00 61.22 64 THR B N 1
ATOM 2655 C CA . THR B 1 64 ? 24.635 59.211 125.883 1.00 62.04 64 THR B CA 1
ATOM 2656 C C . THR B 1 64 ? 24.441 59.717 127.305 1.00 62.09 64 THR B C 1
ATOM 2657 O O . THR B 1 64 ? 23.591 59.206 128.038 1.00 62.48 64 THR B O 1
ATOM 2661 N N . ALA B 1 65 ? 25.225 60.714 127.697 1.00 61.39 65 ALA B N 1
ATOM 2662 C CA . ALA B 1 65 ? 25.113 61.258 129.039 1.00 62.58 65 ALA B CA 1
ATOM 2663 C C . ALA B 1 65 ? 24.717 62.730 128.970 1.00 63.61 65 ALA B C 1
ATOM 2664 O O . ALA B 1 65 ? 25.025 63.513 129.874 1.00 62.38 65 ALA B O 1
ATOM 2666 N N . HIS B 1 66 ? 23.999 63.080 127.906 1.00 64.58 66 HIS B N 1
ATOM 2667 C CA . HIS B 1 66 ? 23.584 64.456 127.667 1.00 66.76 66 HIS B CA 1
ATOM 2668 C C . HIS B 1 66 ? 22.180 64.829 128.095 1.00 67.74 66 HIS B C 1
ATOM 2669 O O . HIS B 1 66 ? 21.680 65.883 127.708 1.00 68.62 66 HIS B O 1
ATOM 2676 N N . SER B 1 67 ? 21.538 63.986 128.890 1.00 68.34 67 SER B N 1
ATOM 2677 C CA . SER B 1 67 ? 20.174 64.271 129.316 1.00 67.07 67 SER B CA 1
ATOM 2678 C C . SER B 1 67 ? 19.736 63.294 130.389 1.00 67.89 67 SER B C 1
ATOM 2679 O O . SER B 1 67 ? 20.192 62.154 130.404 1.00 67.84 67 SER B O 1
ATOM 2682 N N . ILE B 1 68 ? 18.852 63.735 131.281 1.00 68.53 68 ILE B N 1
ATOM 2683 C CA . ILE B 1 68 ? 18.377 62.876 132.357 1.00 70.28 68 ILE B CA 1
ATOM 2684 C C . ILE B 1 68 ? 17.800 61.577 131.809 1.00 68.98 68 ILE B C 1
ATOM 2685 O O . ILE B 1 68 ? 18.163 60.489 132.233 1.00 69.49 68 ILE B O 1
ATOM 2690 N N . ASP B 1 69 ? 16.904 61.697 130.848 1.00 67.89 69 ASP B N 1
ATOM 2691 C CA . ASP B 1 69 ? 16.261 60.530 130.290 1.00 67.73 69 ASP B CA 1
ATOM 2692 C C . ASP B 1 69 ? 17.182 59.475 129.694 1.00 66.69 69 ASP B C 1
ATOM 2693 O O . ASP B 1 69 ? 16.945 58.280 129.869 1.00 66.55 69 ASP B O 1
ATOM 2698 N N . GLU B 1 70 ? 18.231 59.886 128.996 1.00 65.25 70 GLU B N 1
ATOM 2699 C CA . GLU B 1 70 ? 19.140 58.892 128.435 1.00 63.83 70 GLU B CA 1
ATOM 2700 C C . GLU B 1 70 ? 19.895 58.206 129.575 1.00 62.86 70 GLU B C 1
ATOM 2701 O O . GLU B 1 70 ? 20.282 57.038 129.471 1.00 63.24 70 GLU B O 1
ATOM 2707 N N . LEU B 1 71 ? 20.112 58.938 130.661 1.00 60.56 71 LEU B N 1
ATOM 2708 C CA . LEU B 1 71 ? 20.801 58.373 131.802 1.00 59.10 71 LEU B CA 1
ATOM 2709 C C . LEU B 1 71 ? 19.847 57.559 132.659 1.00 59.50 71 LEU B C 1
ATOM 2710 O O . LEU B 1 71 ? 20.280 56.674 133.388 1.00 59.03 71 LEU B O 1
ATOM 2715 N N . ILE B 1 72 ? 18.551 57.849 132.590 1.00 59.08 72 ILE B N 1
ATOM 2716 C CA . ILE B 1 72 ? 17.608 57.062 133.372 1.00 59.10 72 ILE B CA 1
ATOM 2717 C C . ILE B 1 72 ? 17.624 55.674 132.749 1.00 59.71 72 ILE B C 1
ATOM 2718 O O . ILE B 1 72 ? 17.668 54.660 133.455 1.00 60.22 72 ILE B O 1
ATOM 2723 N N . ALA B 1 73 ? 17.624 55.645 131.420 1.00 59.67 73 ALA B N 1
ATOM 2724 C CA . ALA B 1 73 ? 17.636 54.400 130.673 1.00 61.12 73 ALA B CA 1
ATOM 2725 C C . ALA B 1 73 ? 18.919 53.587 130.839 1.00 62.94 73 ALA B C 1
ATOM 2726 O O . ALA B 1 73 ? 18.852 52.420 131.215 1.00 63.53 73 ALA B O 1
ATOM 2728 N N . ARG B 1 74 ? 20.085 54.182 130.581 1.00 64.53 74 ARG B N 1
ATOM 2729 C CA . ARG B 1 74 ? 21.328 53.414 130.698 1.00 65.10 74 ARG B CA 1
ATOM 2730 C C . ARG B 1 74 ? 21.545 52.908 132.117 1.00 65.12 74 ARG B C 1
ATOM 2731 O O . ARG B 1 74 ? 22.007 51.782 132.311 1.00 66.28 74 ARG B O 1
ATOM 2739 N N . ASN B 1 75 ? 21.216 53.720 133.114 1.00 64.27 75 ASN B N 1
ATOM 2740 C CA . ASN B 1 75 ? 21.390 53.276 134.489 1.00 63.70 75 ASN B CA 1
ATOM 2741 C C . ASN B 1 75 ? 20.505 52.082 134.798 1.00 63.59 75 ASN B C 1
ATOM 2742 O O . ASN B 1 75 ? 20.954 51.115 135.404 1.00 64.02 75 ASN B O 1
ATOM 2747 N N . PHE B 1 76 ? 19.248 52.152 134.369 1.00 62.81 76 PHE B N 1
ATOM 2748 C CA . PHE B 1 76 ? 18.290 51.080 134.619 1.00 60.87 76 PHE B CA 1
ATOM 2749 C C . PHE B 1 76 ? 18.702 49.768 133.971 1.00 61.04 76 PHE B C 1
ATOM 2750 O O . PHE B 1 76 ? 18.648 48.720 134.613 1.00 60.00 76 PHE B O 1
ATOM 2758 N N . ILE B 1 77 ? 19.105 49.823 132.702 1.00 60.66 77 ILE B N 1
ATOM 2759 C CA . ILE B 1 77 ? 19.506 48.620 131.991 1.00 60.54 77 ILE B CA 1
ATOM 2760 C C . ILE B 1 77 ? 20.849 48.078 132.499 1.00 61.78 77 ILE B C 1
ATOM 2761 O O . ILE B 1 77 ? 20.958 46.897 132.811 1.00 61.15 77 ILE B O 1
ATOM 2766 N N . LEU B 1 78 ? 21.867 48.935 132.589 1.00 63.90 78 LEU B N 1
ATOM 2767 C CA . LEU B 1 78 ? 23.194 48.502 133.046 1.00 66.24 78 LEU B CA 1
ATOM 2768 C C . LEU B 1 78 ? 23.205 47.854 134.428 1.00 67.75 78 LEU B C 1
ATOM 2769 O O . LEU B 1 78 ? 23.657 46.720 134.578 1.00 69.37 78 LEU B O 1
ATOM 2774 N N . ASP B 1 79 ? 22.724 48.585 135.432 1.00 67.63 79 ASP B N 1
ATOM 2775 C CA . ASP B 1 79 ? 22.673 48.101 136.806 1.00 67.91 79 ASP B CA 1
ATOM 2776 C C . ASP B 1 79 ? 21.885 46.783 136.944 1.00 68.26 79 ASP B C 1
ATOM 2777 O O . ASP B 1 79 ? 21.793 46.217 138.039 1.00 69.36 79 ASP B O 1
ATOM 2782 N N . GLY B 1 80 ? 21.309 46.311 135.840 1.00 67.80 80 GLY B N 1
ATOM 2783 C CA . GLY B 1 80 ? 20.575 45.057 135.846 1.00 66.61 80 GLY B CA 1
ATOM 2784 C C . GLY B 1 80 ? 19.133 45.015 136.321 1.00 66.02 80 GLY B C 1
ATOM 2785 O O . GLY B 1 80 ? 18.647 43.941 136.651 1.00 66.30 80 GLY B O 1
ATOM 2786 N N . ASN B 1 81 ? 18.436 46.145 136.353 1.00 66.78 81 ASN B N 1
ATOM 2787 C CA . ASN B 1 81 ? 17.042 46.150 136.793 1.00 68.01 81 ASN B CA 1
ATOM 2788 C C . ASN B 1 81 ? 16.075 45.591 135.768 1.00 68.52 81 ASN B C 1
ATOM 2789 O O . ASN B 1 81 ? 14.889 45.500 136.046 1.00 70.07 81 ASN B O 1
ATOM 2794 N N . ALA B 1 82 ? 16.563 45.224 134.589 1.00 68.39 82 ALA B N 1
ATOM 2795 C CA . ALA B 1 82 ? 15.677 44.703 133.549 1.00 69.06 82 ALA B CA 1
ATOM 2796 C C . ALA B 1 82 ? 15.879 43.228 133.207 1.00 69.79 82 ALA B C 1
ATOM 2797 O O . ALA B 1 82 ? 16.950 42.827 132.748 1.00 72.01 82 ALA B O 1
ATOM 2799 N N . ASP B 1 83 ? 14.846 42.420 133.423 1.00 68.50 83 ASP B N 1
ATOM 2800 C CA . ASP B 1 83 ? 14.931 41.002 133.105 1.00 66.67 83 ASP B CA 1
ATOM 2801 C C . ASP B 1 83 ? 14.689 40.810 131.630 1.00 65.71 83 ASP B C 1
ATOM 2802 O O . ASP B 1 83 ? 15.255 39.920 131.007 1.00 65.73 83 ASP B O 1
ATOM 2807 N N . VAL B 1 84 ? 13.834 41.669 131.086 1.00 64.95 84 VAL B N 1
ATOM 2808 C CA . VAL B 1 84 ? 13.475 41.652 129.679 1.00 63.60 84 VAL B CA 1
ATOM 2809 C C . VAL B 1 84 ? 13.384 43.087 129.185 1.00 63.35 84 VAL B C 1
ATOM 2810 O O . VAL B 1 84 ? 12.776 43.934 129.844 1.00 64.62 84 VAL B O 1
ATOM 2814 N N . ILE B 1 85 ? 13.995 43.355 128.033 1.00 61.60 85 ILE B N 1
ATOM 2815 C CA . ILE B 1 85 ? 13.985 44.688 127.442 1.00 57.83 85 ILE B CA 1
ATOM 2816 C C . ILE B 1 85 ? 13.128 44.669 126.189 1.00 55.36 85 ILE B C 1
ATOM 2817 O O . ILE B 1 85 ? 13.446 43.968 125.237 1.00 52.83 85 ILE B O 1
ATOM 2822 N N . VAL B 1 86 ? 12.046 45.428 126.166 1.00 56.29 86 VAL B N 1
ATOM 2823 C CA . VAL B 1 86 ? 11.233 45.461 124.961 1.00 58.21 86 VAL B CA 1
ATOM 2824 C C . VAL B 1 86 ? 11.534 46.772 124.240 1.00 58.80 86 VAL B C 1
ATOM 2825 O O . VAL B 1 86 ? 11.080 47.843 124.649 1.00 58.54 86 VAL B O 1
ATOM 2829 N N . ASP B 1 87 ? 12.335 46.673 123.180 1.00 58.99 87 ASP B N 1
ATOM 2830 C CA . ASP B 1 87 ? 12.738 47.833 122.385 1.00 59.81 87 ASP B CA 1
ATOM 2831 C C . ASP B 1 87 ? 11.705 48.091 121.289 1.00 60.63 87 ASP B C 1
ATOM 2832 O O . ASP B 1 87 ? 11.624 47.344 120.317 1.00 62.11 87 ASP B O 1
ATOM 2837 N N . ILE B 1 88 ? 10.923 49.154 121.456 1.00 61.05 88 ILE B N 1
ATOM 2838 C CA . ILE B 1 88 ? 9.865 49.502 120.511 1.00 61.88 88 ILE B CA 1
ATOM 2839 C C . ILE B 1 88 ? 10.309 50.490 119.435 1.00 63.08 88 ILE B C 1
ATOM 2840 O O . ILE B 1 88 ? 10.816 51.581 119.715 1.00 61.53 88 ILE B O 1
ATOM 2845 N N . VAL B 1 89 ? 10.083 50.103 118.189 1.00 65.35 89 VAL B N 1
ATOM 2846 C CA . VAL B 1 89 ? 10.495 50.926 117.065 1.00 68.21 89 VAL B CA 1
ATOM 2847 C C . VAL B 1 89 ? 9.373 51.410 116.155 1.00 70.26 89 VAL B C 1
ATOM 2848 O O . VAL B 1 89 ? 8.474 50.644 115.799 1.00 70.41 89 VAL B O 1
ATOM 2852 N N . ASP B 1 90 ? 9.436 52.693 115.796 1.00 71.66 90 ASP B N 1
ATOM 2853 C CA . ASP B 1 90 ? 8.466 53.285 114.886 1.00 72.95 90 ASP B CA 1
ATOM 2854 C C . ASP B 1 90 ? 8.891 52.787 113.510 1.00 72.70 90 ASP B C 1
ATOM 2855 O O . ASP B 1 90 ? 9.866 53.274 112.938 1.00 73.13 90 ASP B O 1
ATOM 2860 N N . SER B 1 91 ? 8.162 51.802 112.995 1.00 71.21 91 SER B N 1
ATOM 2861 C CA . SER B 1 91 ? 8.468 51.199 111.700 1.00 68.41 91 SER B CA 1
ATOM 2862 C C . SER B 1 91 ? 8.658 52.155 110.515 1.00 67.39 91 SER B C 1
ATOM 2863 O O . SER B 1 91 ? 9.279 51.790 109.514 1.00 65.86 91 SER B O 1
ATOM 2866 N N . THR B 1 92 ? 8.150 53.377 110.618 1.00 66.80 92 THR B N 1
ATOM 2867 C CA . THR B 1 92 ? 8.278 54.305 109.503 1.00 66.97 92 THR B CA 1
ATOM 2868 C C . THR B 1 92 ? 9.632 55.002 109.352 1.00 67.39 92 THR B C 1
ATOM 2869 O O . THR B 1 92 ? 9.929 55.545 108.289 1.00 69.66 92 THR B O 1
ATOM 2873 N N . CYS B 1 93 ? 10.454 55.005 110.396 1.00 66.55 93 CYS B N 1
ATOM 2874 C CA . CYS B 1 93 ? 11.775 55.628 110.296 1.00 65.72 93 CYS B CA 1
ATOM 2875 C C . CYS B 1 93 ? 12.783 54.665 110.902 1.00 63.34 93 CYS B C 1
ATOM 2876 O O . CYS B 1 93 ? 13.419 54.941 111.919 1.00 62.53 93 CYS B O 1
ATOM 2879 N N . LEU B 1 94 ? 12.916 53.514 110.256 1.00 61.19 94 LEU B N 1
ATOM 2880 C CA . LEU B 1 94 ? 13.825 52.495 110.727 1.00 59.21 94 LEU B CA 1
ATOM 2881 C C . LEU B 1 94 ? 15.250 52.965 110.981 1.00 58.06 94 LEU B C 1
ATOM 2882 O O . LEU B 1 94 ? 15.831 52.604 112.007 1.00 59.15 94 LEU B O 1
ATOM 2887 N N . MET B 1 95 ? 15.814 53.777 110.085 1.00 55.45 95 MET B N 1
ATOM 2888 C CA . MET B 1 95 ? 17.188 54.231 110.288 1.00 52.77 95 MET B CA 1
ATOM 2889 C C . MET B 1 95 ? 17.399 54.899 111.643 1.00 53.87 95 MET B C 1
ATOM 2890 O O . MET B 1 95 ? 18.253 54.461 112.422 1.00 53.98 95 MET B O 1
ATOM 2895 N N . ARG B 1 96 ? 16.627 55.945 111.927 1.00 54.02 96 ARG B N 1
ATOM 2896 C CA . ARG B 1 96 ? 16.751 56.648 113.197 1.00 55.65 96 ARG B CA 1
ATOM 2897 C C . ARG B 1 96 ? 16.459 55.759 114.406 1.00 55.91 96 ARG B C 1
ATOM 2898 O O . ARG B 1 96 ? 17.173 55.819 115.415 1.00 55.02 96 ARG B O 1
ATOM 2906 N N . ASN B 1 97 ? 15.418 54.935 114.299 1.00 55.42 97 ASN B N 1
ATOM 2907 C CA . ASN B 1 97 ? 15.027 54.066 115.403 1.00 56.64 97 ASN B CA 1
ATOM 2908 C C . ASN B 1 97 ? 15.999 52.939 115.712 1.00 56.23 97 ASN B C 1
ATOM 2909 O O . ASN B 1 97 ? 16.288 52.684 116.888 1.00 56.79 97 ASN B O 1
ATOM 2914 N N . LEU B 1 98 ? 16.497 52.257 114.681 1.00 54.64 98 LEU B N 1
ATOM 2915 C CA . LEU B 1 98 ? 17.448 51.172 114.909 1.00 52.79 98 LEU B CA 1
ATOM 2916 C C . LEU B 1 98 ? 18.766 51.719 115.451 1.00 54.28 98 LEU B C 1
ATOM 2917 O O . LEU B 1 98 ? 19.595 50.965 115.963 1.00 53.78 98 LEU B O 1
ATOM 2922 N N . PHE B 1 99 ? 18.965 53.030 115.339 1.00 54.67 99 PHE B N 1
ATOM 2923 C CA . PHE B 1 99 ? 20.191 53.628 115.837 1.00 56.41 99 PHE B CA 1
ATOM 2924 C C . PHE B 1 99 ? 20.252 53.388 117.348 1.00 57.30 99 PHE B C 1
ATOM 2925 O O . PHE B 1 99 ? 21.310 53.101 117.896 1.00 56.64 99 PHE B O 1
ATOM 2933 N N . LEU B 1 100 ? 19.112 53.500 118.023 1.00 57.98 100 LEU B N 1
ATOM 2934 C CA . LEU B 1 100 ? 19.072 53.274 119.463 1.00 56.98 100 LEU B CA 1
ATOM 2935 C C . LEU B 1 100 ? 19.278 51.787 119.712 1.00 56.41 100 LEU B C 1
ATOM 2936 O O . LEU B 1 100 ? 20.047 51.391 120.587 1.00 53.99 100 LEU B O 1
ATOM 2941 N N . THR B 1 101 ? 18.592 50.962 118.932 1.00 56.27 101 THR B N 1
ATOM 2942 C CA . THR B 1 101 ? 18.743 49.519 119.062 1.00 57.67 101 THR B CA 1
ATOM 2943 C C . THR B 1 101 ? 20.256 49.202 119.113 1.00 57.32 101 THR B C 1
ATOM 2944 O O . THR B 1 101 ? 20.742 48.481 119.986 1.00 54.85 101 THR B O 1
ATOM 2948 N N . LEU B 1 102 ? 20.995 49.768 118.167 1.00 58.03 102 LEU B N 1
ATOM 2949 C CA . LEU B 1 102 ? 22.426 49.559 118.099 1.00 57.51 102 LEU B CA 1
ATOM 2950 C C . LEU B 1 102 ? 23.108 49.962 119.406 1.00 58.29 102 LEU B C 1
ATOM 2951 O O . LEU B 1 102 ? 23.887 49.194 119.959 1.00 58.93 102 LEU B O 1
ATOM 2956 N N . GLU B 1 103 ? 22.818 51.157 119.909 1.00 59.38 103 GLU B N 1
ATOM 2957 C CA . GLU B 1 103 ? 23.429 51.601 121.160 1.00 59.85 103 GLU B CA 1
ATOM 2958 C C . GLU B 1 103 ? 23.096 50.601 122.269 1.00 58.45 103 GLU B C 1
ATOM 2959 O O . GLU B 1 103 ? 23.913 50.389 123.171 1.00 56.72 103 GLU B O 1
ATOM 2965 N N . LEU B 1 104 ? 21.899 50.001 122.203 1.00 57.24 104 LEU B N 1
ATOM 2966 C CA . LEU B 1 104 ? 21.469 49.024 123.207 1.00 54.60 104 LEU B CA 1
ATOM 2967 C C . LEU B 1 104 ? 22.296 47.777 123.063 1.00 53.30 104 LEU B C 1
ATOM 2968 O O . LEU B 1 104 ? 22.837 47.257 124.036 1.00 53.30 104 LEU B O 1
ATOM 2973 N N . PHE B 1 105 ? 22.400 47.297 121.834 1.00 52.81 105 PHE B N 1
ATOM 2974 C CA . PHE B 1 105 ? 23.176 46.105 121.581 1.00 54.55 105 PHE B CA 1
ATOM 2975 C C . PHE B 1 105 ? 24.615 46.268 122.094 1.00 55.64 105 PHE B C 1
ATOM 2976 O O . PHE B 1 105 ? 25.141 45.407 122.800 1.00 54.98 105 PHE B O 1
ATOM 2984 N N . GLU B 1 106 ? 25.233 47.396 121.770 1.00 56.75 106 GLU B N 1
ATOM 2985 C CA . GLU B 1 106 ? 26.597 47.660 122.185 1.00 58.33 106 GLU B CA 1
ATOM 2986 C C . GLU B 1 106 ? 26.800 47.639 123.694 1.00 60.02 106 GLU B C 1
ATOM 2987 O O . GLU B 1 106 ? 27.893 47.323 124.168 1.00 60.47 106 GLU B O 1
ATOM 2993 N N . MET B 1 107 ? 25.754 47.963 124.447 1.00 61.11 107 MET B N 1
ATOM 2994 C CA . MET B 1 107 ? 25.824 47.959 125.909 1.00 62.79 107 MET B CA 1
ATOM 2995 C C . MET B 1 107 ? 25.862 46.486 126.341 1.00 65.00 107 MET B C 1
ATOM 2996 O O . MET B 1 107 ? 25.925 46.155 127.522 1.00 65.69 107 MET B O 1
ATOM 3001 N N . GLU B 1 108 ? 25.824 45.615 125.338 1.00 68.18 108 GLU B N 1
ATOM 3002 C CA . GLU B 1 108 ? 25.870 44.164 125.499 1.00 70.67 108 GLU B CA 1
ATOM 3003 C C . GLU B 1 108 ? 24.676 43.482 126.148 1.00 69.40 108 GLU B C 1
ATOM 3004 O O . GLU B 1 108 ? 24.806 42.438 126.777 1.00 68.40 108 GLU B O 1
ATOM 3010 N N . VAL B 1 109 ? 23.509 44.082 125.967 1.00 69.64 109 VAL B N 1
ATOM 3011 C CA . VAL B 1 109 ? 22.261 43.515 126.459 1.00 70.52 109 VAL B CA 1
ATOM 3012 C C . VAL B 1 109 ? 22.049 42.288 125.575 1.00 69.71 109 VAL B C 1
ATOM 3013 O O . VAL B 1 109 ? 22.481 42.276 124.423 1.00 69.87 109 VAL B O 1
ATOM 3017 N N . LYS B 1 110 ? 21.397 41.262 126.103 1.00 69.40 110 LYS B N 1
ATOM 3018 C CA . LYS B 1 110 ? 21.155 40.050 125.329 1.00 69.37 110 LYS B CA 1
ATOM 3019 C C . LYS B 1 110 ? 19.687 39.647 125.410 1.00 69.05 110 LYS B C 1
ATOM 3020 O O . LYS B 1 110 ? 19.150 39.023 124.505 1.00 68.94 110 LYS B O 1
ATOM 3026 N N . ASN B 1 111 ? 19.044 40.020 126.505 1.00 69.09 111 ASN B N 1
ATOM 3027 C CA . ASN B 1 111 ? 17.651 39.685 126.747 1.00 70.22 111 ASN B CA 1
ATOM 3028 C C . ASN B 1 111 ? 16.697 40.771 126.252 1.00 68.28 111 ASN B C 1
ATOM 3029 O O . ASN B 1 111 ? 15.903 41.326 127.007 1.00 69.81 111 ASN B O 1
ATOM 3034 N N . ILE B 1 112 ? 16.759 41.045 124.958 1.00 65.59 112 ILE B N 1
ATOM 3035 C CA . ILE B 1 112 ? 15.938 42.084 124.358 1.00 61.26 112 ILE B CA 1
ATOM 3036 C C . ILE B 1 112 ? 15.021 41.591 123.241 1.00 60.32 112 ILE B C 1
ATOM 3037 O O . ILE B 1 112 ? 15.328 40.613 122.562 1.00 58.90 112 ILE B O 1
ATOM 3042 N N . ILE B 1 113 ? 13.885 42.271 123.079 1.00 59.92 113 ILE B N 1
ATOM 3043 C CA . ILE B 1 113 ? 12.908 41.956 122.032 1.00 58.76 113 ILE B CA 1
ATOM 3044 C C . ILE B 1 113 ? 12.667 43.216 121.209 1.00 59.23 113 ILE B C 1
ATOM 3045 O O . ILE B 1 113 ? 12.635 44.331 121.747 1.00 59.40 113 ILE B O 1
ATOM 3050 N N . LEU B 1 114 ? 12.487 43.028 119.906 1.00 59.71 114 LEU B N 1
ATOM 3051 C CA . LEU B 1 114 ? 12.291 44.143 118.985 1.00 61.07 114 LEU B CA 1
ATOM 3052 C C . LEU B 1 114 ? 10.876 44.206 118.396 1.00 61.47 114 LEU B C 1
ATOM 3053 O O . LEU B 1 114 ? 10.479 43.356 117.596 1.00 60.74 114 LEU B O 1
ATOM 3058 N N . VAL B 1 115 ? 10.133 45.234 118.799 1.00 61.71 115 VAL B N 1
ATOM 3059 C CA . VAL B 1 115 ? 8.768 45.463 118.339 1.00 61.57 115 VAL B CA 1
ATOM 3060 C C . VAL B 1 115 ? 8.743 46.556 117.258 1.00 63.21 115 VAL B C 1
ATOM 3061 O O . VAL B 1 115 ? 9.162 47.701 117.488 1.00 62.04 115 VAL B O 1
ATOM 3065 N N . LEU B 1 116 ? 8.262 46.182 116.075 1.00 64.73 116 LEU B N 1
ATOM 3066 C CA . LEU B 1 116 ? 8.167 47.105 114.949 1.00 66.67 116 LEU B CA 1
ATOM 3067 C C . LEU B 1 116 ? 6.779 47.712 114.943 1.00 67.26 116 LEU B C 1
ATOM 3068 O O . LEU B 1 116 ? 5.938 47.325 114.155 1.00 67.89 116 LEU B O 1
ATOM 3073 N N . ASN B 1 117 ? 6.541 48.669 115.825 1.00 69.78 117 ASN B N 1
ATOM 3074 C CA . ASN B 1 117 ? 5.234 49.311 115.923 1.00 71.69 117 ASN B CA 1
ATOM 3075 C C . ASN B 1 117 ? 4.887 50.149 114.687 1.00 72.03 117 ASN B C 1
ATOM 3076 O O . ASN B 1 117 ? 5.744 50.418 113.844 1.00 70.23 117 ASN B O 1
ATOM 3081 N N . LYS B 1 118 ? 3.628 50.577 114.616 1.00 73.62 118 LYS B N 1
ATOM 3082 C CA . LYS B 1 118 ? 3.113 51.364 113.495 1.00 76.23 118 LYS B CA 1
ATOM 3083 C C . LYS B 1 118 ? 3.410 50.626 112.201 1.00 79.21 118 LYS B C 1
ATOM 3084 O O . LYS B 1 118 ? 3.419 51.217 111.125 1.00 79.73 118 LYS B O 1
ATOM 3090 N N . PHE B 1 119 ? 3.651 49.323 112.326 1.00 82.58 119 PHE B N 1
ATOM 3091 C CA . PHE B 1 119 ? 3.965 48.459 111.194 1.00 85.29 119 PHE B CA 1
ATOM 3092 C C . PHE B 1 119 ? 2.864 48.534 110.150 1.00 87.31 119 PHE B C 1
ATOM 3093 O O . PHE B 1 119 ? 3.082 48.255 108.973 1.00 86.92 119 PHE B O 1
ATOM 3101 N N . ASP B 1 120 ? 1.681 48.933 110.597 1.00 90.09 120 ASP B N 1
ATOM 3102 C CA . ASP B 1 120 ? 0.522 49.041 109.733 1.00 91.98 120 ASP B CA 1
ATOM 3103 C C . ASP B 1 120 ? 0.623 50.200 108.752 1.00 91.91 120 ASP B C 1
ATOM 3104 O O . ASP B 1 120 ? -0.352 50.910 108.538 1.00 92.39 120 ASP B O 1
ATOM 3109 N N . LEU B 1 121 ? 1.796 50.411 108.167 1.00 92.00 121 LEU B N 1
ATOM 3110 C CA . LEU B 1 121 ? 1.943 51.482 107.191 1.00 92.37 121 LEU B CA 1
ATOM 3111 C C . LEU B 1 121 ? 2.620 50.988 105.898 1.00 94.41 121 LEU B C 1
ATOM 3112 O O . LEU B 1 121 ? 3.807 51.222 105.650 1.00 94.32 121 LEU B O 1
ATOM 3117 N N . LEU B 1 122 ? 1.797 50.292 105.101 1.00 96.18 122 LEU B N 1
ATOM 3118 C CA . LEU B 1 122 ? 2.099 49.666 103.798 1.00 96.76 122 LEU B CA 1
ATOM 3119 C C . LEU B 1 122 ? 2.522 48.203 103.942 1.00 97.28 122 LEU B C 1
ATOM 3120 O O . LEU B 1 122 ? 2.105 47.343 103.157 1.00 97.81 122 LEU B O 1
ATOM 3125 N N . ALA B 1 127 ? 5.809 49.202 103.004 1.00 108.74 127 ALA B N 1
ATOM 3126 C CA . ALA B 1 127 ? 6.214 48.178 102.046 1.00 108.65 127 ALA B CA 1
ATOM 3127 C C . ALA B 1 127 ? 6.217 46.774 102.664 1.00 108.23 127 ALA B C 1
ATOM 3128 O O . ALA B 1 127 ? 5.398 46.456 103.536 1.00 108.12 127 ALA B O 1
ATOM 3130 N N . LYS B 1 128 ? 7.137 45.933 102.201 1.00 107.15 128 LYS B N 1
ATOM 3131 C CA . LYS B 1 128 ? 7.239 44.577 102.711 1.00 106.25 128 LYS B CA 1
ATOM 3132 C C . LYS B 1 128 ? 8.628 44.331 103.271 1.00 105.71 128 LYS B C 1
ATOM 3133 O O . LYS B 1 128 ? 9.624 44.409 102.552 1.00 105.90 128 LYS B O 1
ATOM 3139 N N . ILE B 1 129 ? 8.682 44.041 104.565 1.00 104.46 129 ILE B N 1
ATOM 3140 C CA . ILE B 1 129 ? 9.935 43.775 105.249 1.00 102.09 129 ILE B CA 1
ATOM 3141 C C . ILE B 1 129 ? 9.985 42.304 105.603 1.00 100.19 129 ILE B C 1
ATOM 3142 O O . ILE B 1 129 ? 9.025 41.753 106.131 1.00 99.98 129 ILE B O 1
ATOM 3147 N N . ASP B 1 130 ? 11.103 41.662 105.309 1.00 98.09 130 ASP B N 1
ATOM 3148 C CA . ASP B 1 130 ? 11.230 40.255 105.629 1.00 96.94 130 ASP B CA 1
ATOM 3149 C C . ASP B 1 130 ? 11.597 40.132 107.102 1.00 95.34 130 ASP B C 1
ATOM 3150 O O . ASP B 1 130 ? 12.777 40.146 107.448 1.00 94.68 130 ASP B O 1
ATOM 3155 N N . ILE B 1 131 ? 10.592 40.026 107.968 1.00 93.26 131 ILE B N 1
ATOM 3156 C CA . ILE B 1 131 ? 10.846 39.889 109.402 1.00 90.92 131 ILE B CA 1
ATOM 3157 C C . ILE B 1 131 ? 11.826 38.736 109.667 1.00 89.84 131 ILE B C 1
ATOM 3158 O O . ILE B 1 131 ? 12.819 38.900 110.386 1.00 89.14 131 ILE B O 1
ATOM 3163 N N . LYS B 1 132 ? 11.545 37.579 109.073 1.00 88.90 132 LYS B N 1
ATOM 3164 C CA . LYS B 1 132 ? 12.395 36.398 109.225 1.00 87.61 132 LYS B CA 1
ATOM 3165 C C . LYS B 1 132 ? 13.862 36.779 109.075 1.00 86.25 132 LYS B C 1
ATOM 3166 O O . LYS B 1 132 ? 14.726 36.296 109.808 1.00 85.10 132 LYS B O 1
ATOM 3172 N N . LYS B 1 133 ? 14.137 37.667 108.129 1.00 85.43 133 LYS B N 1
ATOM 3173 C CA . LYS B 1 133 ? 15.502 38.105 107.895 1.00 84.68 133 LYS B CA 1
ATOM 3174 C C . LYS B 1 133 ? 15.946 39.032 109.026 1.00 83.34 133 LYS B C 1
ATOM 3175 O O . LYS B 1 133 ? 16.976 38.785 109.663 1.00 82.13 133 LYS B O 1
ATOM 3181 N N . MET B 1 134 ? 15.164 40.084 109.280 1.00 82.23 134 MET B N 1
ATOM 3182 C CA . MET B 1 134 ? 15.484 41.019 110.353 1.00 80.91 134 MET B CA 1
ATOM 3183 C C . MET B 1 134 ? 15.878 40.222 111.592 1.00 81.53 134 MET B C 1
ATOM 3184 O O . MET B 1 134 ? 16.858 40.551 112.258 1.00 81.48 134 MET B O 1
ATOM 3189 N N . ARG B 1 135 ? 15.133 39.155 111.883 1.00 81.93 135 ARG B N 1
ATOM 3190 C CA . ARG B 1 135 ? 15.422 38.338 113.057 1.00 82.32 135 ARG B CA 1
ATOM 3191 C C . ARG B 1 135 ? 16.813 37.713 112.993 1.00 81.26 135 ARG B C 1
ATOM 3192 O O . ARG B 1 135 ? 17.599 37.835 113.934 1.00 80.13 135 ARG B O 1
ATOM 3200 N N . LYS B 1 136 ? 17.125 37.048 111.888 1.00 81.04 136 LYS B N 1
ATOM 3201 C CA . LYS B 1 136 ? 18.431 36.420 111.763 1.00 81.55 136 LYS B CA 1
ATOM 3202 C C . LYS B 1 136 ? 19.552 37.464 111.777 1.00 81.45 136 LYS B C 1
ATOM 3203 O O . LYS B 1 136 ? 20.576 37.289 112.450 1.00 82.50 136 LYS B O 1
ATOM 3209 N N . GLU B 1 137 ? 19.345 38.550 111.036 1.00 79.43 137 GLU B N 1
ATOM 3210 C CA . GLU B 1 137 ? 20.327 39.626 110.931 1.00 77.28 137 GLU B CA 1
ATOM 3211 C C . GLU B 1 137 ? 20.661 40.321 112.246 1.00 74.70 137 GLU B C 1
ATOM 3212 O O . GLU B 1 137 ? 21.829 40.458 112.600 1.00 74.18 137 GLU B O 1
ATOM 3218 N N . LEU B 1 138 ? 19.637 40.763 112.965 1.00 71.11 138 LEU B N 1
ATOM 3219 C CA . LEU B 1 138 ? 19.853 41.456 114.221 1.00 67.83 138 LEU B CA 1
ATOM 3220 C C . LEU B 1 138 ? 20.121 40.491 115.375 1.00 67.05 138 LEU B C 1
ATOM 3221 O O . LEU B 1 138 ? 20.795 40.842 116.345 1.00 66.15 138 LEU B O 1
ATOM 3226 N N . GLY B 1 139 ? 19.591 39.276 115.278 1.00 67.06 139 GLY B N 1
ATOM 3227 C CA . GLY B 1 139 ? 19.822 38.295 116.327 1.00 67.05 139 GLY B CA 1
ATOM 3228 C C . GLY B 1 139 ? 18.910 38.374 117.537 1.00 66.96 139 GLY B C 1
ATOM 3229 O O . GLY B 1 139 ? 19.311 38.029 118.656 1.00 66.98 139 GLY B O 1
ATOM 3230 N N . VAL B 1 140 ? 17.680 38.821 117.313 1.00 66.19 140 VAL B N 1
ATOM 3231 C CA . VAL B 1 140 ? 16.700 38.940 118.384 1.00 66.53 140 VAL B CA 1
ATOM 3232 C C . VAL B 1 140 ? 15.311 38.769 117.793 1.00 67.28 140 VAL B C 1
ATOM 3233 O O . VAL B 1 140 ? 15.128 38.866 116.574 1.00 66.22 140 VAL B O 1
ATOM 3237 N N . PRO B 1 141 ? 14.314 38.488 118.643 1.00 67.72 141 PRO B N 1
ATOM 3238 C CA . PRO B 1 141 ? 12.959 38.330 118.125 1.00 68.88 141 PRO B CA 1
ATOM 3239 C C . PRO B 1 141 ? 12.451 39.662 117.582 1.00 70.29 141 PRO B C 1
ATOM 3240 O O . PRO B 1 141 ? 12.867 40.731 118.025 1.00 70.49 141 PRO B O 1
ATOM 3244 N N . VAL B 1 142 ? 11.567 39.591 116.600 1.00 71.50 142 VAL B N 1
ATOM 3245 C CA . VAL B 1 142 ? 11.014 40.788 116.011 1.00 71.96 142 VAL B CA 1
ATOM 3246 C C . VAL B 1 142 ? 9.519 40.553 115.874 1.00 72.80 142 VAL B C 1
ATOM 3247 O O . VAL B 1 142 ? 9.082 39.630 115.189 1.00 73.26 142 VAL B O 1
ATOM 3251 N N . ILE B 1 143 ? 8.737 41.384 116.552 1.00 73.60 143 ILE B N 1
ATOM 3252 C CA . ILE B 1 143 ? 7.294 41.255 116.528 1.00 74.03 143 ILE B CA 1
ATOM 3253 C C . ILE B 1 143 ? 6.629 42.510 115.998 1.00 74.67 143 ILE B C 1
ATOM 3254 O O . ILE B 1 143 ? 6.684 43.569 116.636 1.00 75.09 143 ILE B O 1
ATOM 3259 N N . PRO B 1 144 ? 6.000 42.412 114.815 1.00 74.94 144 PRO B N 1
ATOM 3260 C CA . PRO B 1 144 ? 5.308 43.552 114.197 1.00 75.07 144 PRO B CA 1
ATOM 3261 C C . PRO B 1 144 ? 4.035 43.836 114.991 1.00 75.79 144 PRO B C 1
ATOM 3262 O O . PRO B 1 144 ? 3.339 42.911 115.411 1.00 75.42 144 PRO B O 1
ATOM 3266 N N . THR B 1 145 ? 3.733 45.107 115.211 1.00 76.76 145 THR B N 1
ATOM 3267 C CA . THR B 1 145 ? 2.537 45.444 115.967 1.00 78.90 145 THR B CA 1
ATOM 3268 C C . THR B 1 145 ? 1.798 46.662 115.445 1.00 80.46 145 THR B C 1
ATOM 3269 O O . THR B 1 145 ? 2.384 47.568 114.839 1.00 79.51 145 THR B O 1
ATOM 3273 N N . ASN B 1 146 ? 0.492 46.653 115.690 1.00 82.92 146 ASN B N 1
ATOM 3274 C CA . ASN B 1 146 ? -0.391 47.756 115.349 1.00 84.85 146 ASN B CA 1
ATOM 3275 C C . ASN B 1 146 ? -1.041 48.011 116.696 1.00 85.45 146 ASN B C 1
ATOM 3276 O O . ASN B 1 146 ? -2.228 47.763 116.891 1.00 85.02 146 ASN B O 1
ATOM 3281 N N . ALA B 1 147 ? -0.226 48.467 117.637 1.00 86.64 147 ALA B N 1
ATOM 3282 C CA . ALA B 1 147 ? -0.674 48.732 118.993 1.00 87.85 147 ALA B CA 1
ATOM 3283 C C . ALA B 1 147 ? -2.008 49.467 119.064 1.00 88.50 147 ALA B C 1
ATOM 3284 O O . ALA B 1 147 ? -2.903 49.053 119.796 1.00 88.78 147 ALA B O 1
ATOM 3286 N N . LYS B 1 148 ? -2.144 50.548 118.299 1.00 89.18 148 LYS B N 1
ATOM 3287 C CA . LYS B 1 148 ? -3.370 51.339 118.313 1.00 89.42 148 LYS B CA 1
ATOM 3288 C C . LYS B 1 148 ? -4.588 50.493 117.979 1.00 89.63 148 LYS B C 1
ATOM 3289 O O . LYS B 1 148 ? -5.713 50.987 117.956 1.00 90.60 148 LYS B O 1
ATOM 3295 N N . LYS B 1 149 ? -4.358 49.213 117.721 1.00 89.77 149 LYS B N 1
ATOM 3296 C CA . LYS B 1 149 ? -5.436 48.296 117.405 1.00 90.80 149 LYS B CA 1
ATOM 3297 C C . LYS B 1 149 ? -5.286 47.047 118.252 1.00 90.65 149 LYS B C 1
ATOM 3298 O O . LYS B 1 149 ? -6.238 46.292 118.432 1.00 91.73 149 LYS B O 1
ATOM 3304 N N . GLY B 1 150 ? -4.086 46.836 118.778 1.00 89.98 150 GLY B N 1
ATOM 3305 C CA . GLY B 1 150 ? -3.843 45.674 119.616 1.00 89.58 150 GLY B CA 1
ATOM 3306 C C . GLY B 1 150 ? -3.342 44.440 118.884 1.00 89.84 150 GLY B C 1
ATOM 3307 O O . GLY B 1 150 ? -3.269 43.349 119.460 1.00 88.86 150 GLY B O 1
ATOM 3308 N N . GLU B 1 151 ? -2.989 44.600 117.614 1.00 90.85 151 GLU B N 1
ATOM 3309 C CA . GLU B 1 151 ? -2.499 43.474 116.840 1.00 92.39 151 GLU B CA 1
ATOM 3310 C C . GLU B 1 151 ? -1.095 43.099 117.269 1.00 92.13 151 GLU B C 1
ATOM 3311 O O . GLU B 1 151 ? -0.279 43.965 117.580 1.00 93.14 151 GLU B O 1
ATOM 3317 N N . GLY B 1 152 ? -0.818 41.802 117.281 1.00 91.01 152 GLY B N 1
ATOM 3318 C CA . GLY B 1 152 ? 0.497 41.338 117.672 1.00 89.48 152 GLY B CA 1
ATOM 3319 C C . GLY B 1 152 ? 0.733 41.397 119.168 1.00 88.62 152 GLY B C 1
ATOM 3320 O O . GLY B 1 152 ? 1.499 40.595 119.703 1.00 89.71 152 GLY B O 1
ATOM 3321 N N . VAL B 1 153 ? 0.084 42.343 119.844 1.00 86.49 153 VAL B N 1
ATOM 3322 C CA . VAL B 1 153 ? 0.237 42.493 121.286 1.00 83.84 153 VAL B CA 1
ATOM 3323 C C . VAL B 1 153 ? 0.290 41.147 122.001 1.00 83.28 153 VAL B C 1
ATOM 3324 O O . VAL B 1 153 ? 1.162 40.914 122.831 1.00 82.13 153 VAL B O 1
ATOM 3328 N N . GLU B 1 154 ? -0.638 40.259 121.674 1.00 83.33 154 GLU B N 1
ATOM 3329 C CA . GLU B 1 154 ? -0.665 38.942 122.291 1.00 84.19 154 GLU B CA 1
ATOM 3330 C C . GLU B 1 154 ? 0.629 38.183 121.986 1.00 83.61 154 GLU B C 1
ATOM 3331 O O . GLU B 1 154 ? 1.185 37.482 122.838 1.00 81.65 154 GLU B O 1
ATOM 3337 N N . GLU B 1 155 ? 1.104 38.322 120.757 1.00 84.39 155 GLU B N 1
ATOM 3338 C CA . GLU B 1 155 ? 2.326 37.652 120.348 1.00 84.91 155 GLU B CA 1
ATOM 3339 C C . GLU B 1 155 ? 3.486 38.198 121.180 1.00 83.99 155 GLU B C 1
ATOM 3340 O O . GLU B 1 155 ? 4.458 37.491 121.466 1.00 83.13 155 GLU B O 1
ATOM 3346 N N . LEU B 1 156 ? 3.366 39.464 121.570 1.00 82.66 156 LEU B N 1
ATOM 3347 C CA . LEU B 1 156 ? 4.381 40.118 122.383 1.00 80.87 156 LEU B CA 1
ATOM 3348 C C . LEU B 1 156 ? 4.397 39.477 123.769 1.00 80.34 156 LEU B C 1
ATOM 3349 O O . LEU B 1 156 ? 5.429 38.966 124.212 1.00 79.78 156 LEU B O 1
ATOM 3354 N N . LYS B 1 157 ? 3.243 39.492 124.439 1.00 79.04 157 LYS B N 1
ATOM 3355 C CA . LYS B 1 157 ? 3.112 38.906 125.770 1.00 77.62 157 LYS B CA 1
ATOM 3356 C C . LYS B 1 157 ? 3.756 37.527 125.834 1.00 77.60 157 LYS B C 1
ATOM 3357 O O . LYS B 1 157 ? 4.502 37.222 126.763 1.00 78.07 157 LYS B O 1
ATOM 3363 N N . ARG B 1 158 ? 3.465 36.696 124.839 1.00 77.33 158 ARG B N 1
ATOM 3364 C CA . ARG B 1 158 ? 4.015 35.346 124.793 1.00 76.59 158 ARG B CA 1
ATOM 3365 C C . ARG B 1 158 ? 5.540 35.363 124.731 1.00 74.11 158 ARG B C 1
ATOM 3366 O O . ARG B 1 158 ? 6.212 34.674 125.501 1.00 72.86 158 ARG B O 1
ATOM 3374 N N . MET B 1 159 ? 6.075 36.164 123.812 1.00 72.03 159 MET B N 1
ATOM 3375 C CA . MET B 1 159 ? 7.516 36.258 123.631 1.00 71.22 159 MET B CA 1
ATOM 3376 C C . MET B 1 159 ? 8.207 36.842 124.864 1.00 71.86 159 MET B C 1
ATOM 3377 O O . MET B 1 159 ? 9.339 36.468 125.180 1.00 72.50 159 MET B O 1
ATOM 3382 N N . ILE B 1 160 ? 7.537 37.760 125.555 1.00 71.80 160 ILE B N 1
ATOM 3383 C CA . ILE B 1 160 ? 8.108 38.336 126.764 1.00 72.00 160 ILE B CA 1
ATOM 3384 C C . ILE B 1 160 ? 8.120 37.217 127.801 1.00 72.92 160 ILE B C 1
ATOM 3385 O O . ILE B 1 160 ? 9.148 36.914 128.409 1.00 72.33 160 ILE B O 1
ATOM 3390 N N . ALA B 1 161 ? 6.963 36.593 127.981 1.00 74.14 161 ALA B N 1
ATOM 3391 C CA . ALA B 1 161 ? 6.828 35.508 128.934 1.00 75.14 161 ALA B CA 1
ATOM 3392 C C . ALA B 1 161 ? 7.807 34.393 128.602 1.00 75.35 161 ALA B C 1
ATOM 3393 O O . ALA B 1 161 ? 8.305 33.709 129.501 1.00 76.42 161 ALA B O 1
ATOM 3395 N N . LEU B 1 162 ? 8.088 34.212 127.315 1.00 73.86 162 LEU B N 1
ATOM 3396 C CA . LEU B 1 162 ? 9.002 33.161 126.895 1.00 72.33 162 LEU B CA 1
ATOM 3397 C C . LEU B 1 162 ? 10.448 33.499 127.218 1.00 72.05 162 LEU B C 1
ATOM 3398 O O . LEU B 1 162 ? 11.210 32.636 127.656 1.00 72.37 162 LEU B O 1
ATOM 3403 N N . MET B 1 163 ? 10.831 34.752 126.995 1.00 71.88 163 MET B N 1
ATOM 3404 C CA . MET B 1 163 ? 12.201 35.175 127.273 1.00 71.62 163 MET B CA 1
ATOM 3405 C C . MET B 1 163 ? 12.462 35.158 128.773 1.00 72.67 163 MET B C 1
ATOM 3406 O O . MET B 1 163 ? 13.519 34.710 129.221 1.00 73.91 163 MET B O 1
ATOM 3411 N N . ALA B 1 164 ? 11.493 35.640 129.547 1.00 73.34 164 ALA B N 1
ATOM 3412 C CA . ALA B 1 164 ? 11.625 35.663 130.996 1.00 74.83 164 ALA B CA 1
ATOM 3413 C C . ALA B 1 164 ? 12.048 34.277 131.502 1.00 75.78 164 ALA B C 1
ATOM 3414 O O . ALA B 1 164 ? 12.913 34.166 132.373 1.00 74.25 164 ALA B O 1
ATOM 3416 N N . GLU B 1 165 ? 11.441 33.231 130.941 1.00 77.73 165 GLU B N 1
ATOM 3417 C CA . GLU B 1 165 ? 11.750 31.850 131.320 1.00 80.28 165 GLU B CA 1
ATOM 3418 C C . GLU B 1 165 ? 13.146 31.415 130.874 1.00 81.17 165 GLU B C 1
ATOM 3419 O O . GLU B 1 165 ? 13.671 30.410 131.356 1.00 81.62 165 GLU B O 1
ATOM 3425 N N . GLY B 1 166 ? 13.731 32.151 129.931 1.00 81.91 166 GLY B N 1
ATOM 3426 C CA . GLY B 1 166 ? 15.059 31.816 129.445 1.00 82.29 166 GLY B CA 1
ATOM 3427 C C . GLY B 1 166 ? 15.044 30.760 128.360 1.00 82.62 166 GLY B C 1
ATOM 3428 O O . GLY B 1 166 ? 15.984 29.976 128.246 1.00 82.47 166 GLY B O 1
ATOM 3429 N N . LYS B 1 167 ? 13.978 30.748 127.562 1.00 82.73 167 LYS B N 1
ATOM 3430 C CA . LYS B 1 167 ? 13.823 29.783 126.474 1.00 82.77 167 LYS B CA 1
ATOM 3431 C C . LYS B 1 167 ? 13.981 30.430 125.104 1.00 81.79 167 LYS B C 1
ATOM 3432 O O . LYS B 1 167 ? 13.553 29.868 124.097 1.00 81.52 167 LYS B O 1
ATOM 3438 N N . VAL B 1 168 ? 14.584 31.611 125.061 1.00 80.79 168 VAL B N 1
ATOM 3439 C CA . VAL B 1 168 ? 14.776 32.303 123.794 1.00 79.72 168 VAL B CA 1
ATOM 3440 C C . VAL B 1 168 ? 16.246 32.606 123.545 1.00 78.46 168 VAL B C 1
ATOM 3441 O O . VAL B 1 168 ? 16.900 33.262 124.349 1.00 78.12 168 VAL B O 1
ATOM 3445 N N . THR B 1 169 ? 16.766 32.131 122.421 1.00 77.45 169 THR B N 1
ATOM 3446 C CA . THR B 1 169 ? 18.168 32.367 122.098 1.00 76.74 169 THR B CA 1
ATOM 3447 C C . THR B 1 169 ? 18.344 33.693 121.386 1.00 75.26 169 THR B C 1
ATOM 3448 O O . THR B 1 169 ? 17.543 34.053 120.529 1.00 75.35 169 THR B O 1
ATOM 3452 N N . THR B 1 170 ? 19.390 34.423 121.757 1.00 73.73 170 THR B N 1
ATOM 3453 C CA . THR B 1 170 ? 19.668 35.715 121.139 1.00 72.38 170 THR B CA 1
ATOM 3454 C C . THR B 1 170 ? 21.154 35.911 120.948 1.00 70.75 170 THR B C 1
ATOM 3455 O O . THR B 1 170 ? 21.972 35.295 121.620 1.00 70.28 170 THR B O 1
ATOM 3459 N N . ASN B 1 171 ? 21.490 36.800 120.032 1.00 69.60 171 ASN B N 1
ATOM 3460 C CA . ASN B 1 171 ? 22.869 37.122 119.741 1.00 68.90 171 ASN B CA 1
ATOM 3461 C C . ASN B 1 171 ? 22.788 38.403 118.946 1.00 67.95 171 ASN B C 1
ATOM 3462 O O . ASN B 1 171 ? 22.793 38.396 117.722 1.00 67.95 171 ASN B O 1
ATOM 3467 N N . PRO B 1 172 ? 22.658 39.531 119.646 1.00 68.03 172 PRO B N 1
ATOM 3468 C CA . PRO B 1 172 ? 22.568 40.829 118.976 1.00 68.38 172 PRO B CA 1
ATOM 3469 C C . PRO B 1 172 ? 23.821 41.196 118.174 1.00 68.82 172 PRO B C 1
ATOM 3470 O O . PRO B 1 172 ? 24.948 41.123 118.674 1.00 67.66 172 PRO B O 1
ATOM 3474 N N . ILE B 1 173 ? 23.595 41.589 116.922 1.00 69.03 173 ILE B N 1
ATOM 3475 C CA . ILE B 1 173 ? 24.659 41.982 116.010 1.00 68.77 173 ILE B CA 1
ATOM 3476 C C . ILE B 1 173 ? 25.430 43.174 116.566 1.00 69.22 173 ILE B C 1
ATOM 3477 O O . ILE B 1 173 ? 24.842 44.136 117.053 1.00 69.81 173 ILE B O 1
ATOM 3482 N N . ILE B 1 174 ? 26.753 43.099 116.508 1.00 69.57 174 ILE B N 1
ATOM 3483 C CA . ILE B 1 174 ? 27.589 44.182 116.998 1.00 70.87 174 ILE B CA 1
ATOM 3484 C C . ILE B 1 174 ? 28.353 44.813 115.845 1.00 72.33 174 ILE B C 1
ATOM 3485 O O . ILE B 1 174 ? 29.163 44.160 115.194 1.00 72.17 174 ILE B O 1
ATOM 3490 N N . PRO B 1 175 ? 28.096 46.098 115.571 1.00 74.02 175 PRO B N 1
ATOM 3491 C CA . PRO B 1 175 ? 28.775 46.806 114.482 1.00 75.05 175 PRO B CA 1
ATOM 3492 C C . PRO B 1 175 ? 30.279 46.949 114.716 1.00 75.60 175 PRO B C 1
ATOM 3493 O O . PRO B 1 175 ? 30.726 47.136 115.851 1.00 75.70 175 PRO B O 1
ATOM 3497 N N . ARG B 1 176 ? 31.039 46.853 113.625 1.00 75.11 176 ARG B N 1
ATOM 3498 C CA . ARG B 1 176 ? 32.493 46.956 113.639 1.00 75.49 176 ARG B CA 1
ATOM 3499 C C . ARG B 1 176 ? 32.902 48.321 113.044 1.00 74.43 176 ARG B C 1
ATOM 3500 O O . ARG B 1 176 ? 32.280 48.808 112.112 1.00 73.06 176 ARG B O 1
ATOM 3508 N N . TYR B 1 177 ? 33.949 48.938 113.570 1.00 74.64 177 TYR B N 1
ATOM 3509 C CA . TYR B 1 177 ? 34.374 50.247 113.076 1.00 75.52 177 TYR B CA 1
ATOM 3510 C C . TYR B 1 177 ? 35.699 50.207 112.303 1.00 76.48 177 TYR B C 1
ATOM 3511 O O . TYR B 1 177 ? 36.164 49.134 111.919 1.00 76.12 177 TYR B O 1
ATOM 3520 N N . ASP B 1 178 ? 36.298 51.379 112.077 1.00 77.37 178 ASP B N 1
ATOM 3521 C CA . ASP B 1 178 ? 37.581 51.483 111.367 1.00 78.96 178 ASP B CA 1
ATOM 3522 C C . ASP B 1 178 ? 38.688 50.783 112.152 1.00 79.86 178 ASP B C 1
ATOM 3523 O O . ASP B 1 178 ? 38.573 50.601 113.364 1.00 79.84 178 ASP B O 1
ATOM 3528 N N . GLU B 1 179 ? 39.765 50.410 111.462 1.00 81.11 179 GLU B N 1
ATOM 3529 C CA . GLU B 1 179 ? 40.903 49.769 112.120 1.00 81.69 179 GLU B CA 1
ATOM 3530 C C . GLU B 1 179 ? 41.326 50.703 113.235 1.00 81.52 179 GLU B C 1
ATOM 3531 O O . GLU B 1 179 ? 41.554 50.291 114.365 1.00 80.34 179 GLU B O 1
ATOM 3537 N N . ASP B 1 180 ? 41.430 51.976 112.879 1.00 82.55 180 ASP B N 1
ATOM 3538 C CA . ASP B 1 180 ? 41.835 53.026 113.797 1.00 83.69 180 ASP B CA 1
ATOM 3539 C C . ASP B 1 180 ? 40.922 53.076 115.010 1.00 83.47 180 ASP B C 1
ATOM 3540 O O . ASP B 1 180 ? 41.390 53.236 116.136 1.00 84.20 180 ASP B O 1
ATOM 3545 N N . ILE B 1 181 ? 39.618 52.951 114.786 1.00 83.00 181 ILE B N 1
ATOM 3546 C CA . ILE B 1 181 ? 38.680 52.977 115.898 1.00 81.52 181 ILE B CA 1
ATOM 3547 C C . ILE B 1 181 ? 38.811 51.648 116.623 1.00 80.66 181 ILE B C 1
ATOM 3548 O O . ILE B 1 181 ? 38.952 51.615 117.841 1.00 79.81 181 ILE B O 1
ATOM 3553 N N . GLU B 1 182 ? 38.796 50.555 115.866 1.00 80.19 182 GLU B N 1
ATOM 3554 C CA . GLU B 1 182 ? 38.918 49.229 116.457 1.00 80.71 182 GLU B CA 1
ATOM 3555 C C . GLU B 1 182 ? 40.237 49.021 117.204 1.00 81.59 182 GLU B C 1
ATOM 3556 O O . GLU B 1 182 ? 40.289 48.266 118.174 1.00 80.95 182 GLU B O 1
ATOM 3562 N N . ARG B 1 183 ? 41.302 49.679 116.759 1.00 83.04 183 ARG B N 1
ATOM 3563 C CA . ARG B 1 183 ? 42.595 49.519 117.418 1.00 85.27 183 ARG B CA 1
ATOM 3564 C C . ARG B 1 183 ? 42.601 50.256 118.758 1.00 85.98 183 ARG B C 1
ATOM 3565 O O . ARG B 1 183 ? 43.021 49.699 119.780 1.00 86.60 183 ARG B O 1
ATOM 3573 N N . GLU B 1 184 ? 42.137 51.503 118.761 1.00 85.61 184 GLU B N 1
ATOM 3574 C CA . GLU B 1 184 ? 42.085 52.268 119.999 1.00 84.44 184 GLU B CA 1
ATOM 3575 C C . GLU B 1 184 ? 41.097 51.599 120.964 1.00 83.20 184 GLU B C 1
ATOM 3576 O O . GLU B 1 184 ? 41.232 51.730 122.177 1.00 82.25 184 GLU B O 1
ATOM 3582 N N . ILE B 1 185 ? 40.108 50.887 120.416 1.00 82.40 185 ILE B N 1
ATOM 3583 C CA . ILE B 1 185 ? 39.117 50.166 121.224 1.00 81.96 185 ILE B CA 1
ATOM 3584 C C . ILE B 1 185 ? 39.890 49.072 121.953 1.00 82.68 185 ILE B C 1
ATOM 3585 O O . ILE B 1 185 ? 39.807 48.929 123.177 1.00 81.44 185 ILE B O 1
ATOM 3590 N N . LYS B 1 186 ? 40.646 48.306 121.168 1.00 83.35 186 LYS B N 1
ATOM 3591 C CA . LYS B 1 186 ? 41.444 47.196 121.668 1.00 83.72 186 LYS B CA 1
ATOM 3592 C C . LYS B 1 186 ? 42.373 47.601 122.809 1.00 84.12 186 LYS B C 1
ATOM 3593 O O . LYS B 1 186 ? 42.479 46.887 123.807 1.00 82.80 186 LYS B O 1
ATOM 3599 N N . HIS B 1 187 ? 43.035 48.747 122.674 1.00 85.01 187 HIS B N 1
ATOM 3600 C CA . HIS B 1 187 ? 43.952 49.197 123.710 1.00 87.78 187 HIS B CA 1
ATOM 3601 C C . HIS B 1 187 ? 43.284 49.666 124.995 1.00 88.63 187 HIS B C 1
ATOM 3602 O O . HIS B 1 187 ? 43.818 49.450 126.084 1.00 89.19 187 HIS B O 1
ATOM 3609 N N . ILE B 1 188 ? 42.124 50.305 124.887 1.00 89.29 188 ILE B N 1
ATOM 3610 C CA . ILE B 1 188 ? 41.425 50.757 126.084 1.00 89.27 188 ILE B CA 1
ATOM 3611 C C . ILE B 1 188 ? 41.004 49.499 126.841 1.00 90.26 188 ILE B C 1
ATOM 3612 O O . ILE B 1 188 ? 41.031 49.458 128.068 1.00 89.09 188 ILE B O 1
ATOM 3617 N N . SER B 1 189 ? 40.632 48.471 126.081 1.00 92.37 189 SER B N 1
ATOM 3618 C CA . SER B 1 189 ? 40.182 47.193 126.630 1.00 93.61 189 SER B CA 1
ATOM 3619 C C . SER B 1 189 ? 41.278 46.404 127.351 1.00 93.96 189 SER B C 1
ATOM 3620 O O . SER B 1 189 ? 41.127 46.044 128.519 1.00 94.05 189 SER B O 1
ATOM 3623 N N . GLU B 1 190 ? 42.374 46.127 126.649 1.00 94.52 190 GLU B N 1
ATOM 3624 C CA . GLU B 1 190 ? 43.495 45.382 127.226 1.00 94.72 190 GLU B CA 1
ATOM 3625 C C . GLU B 1 190 ? 44.305 46.277 128.162 1.00 94.05 190 GLU B C 1
ATOM 3626 O O . GLU B 1 190 ? 45.531 46.168 128.235 1.00 94.00 190 GLU B O 1
ATOM 3632 N N . LEU B 1 191 ? 43.600 47.152 128.877 1.00 93.78 191 LEU B N 1
ATOM 3633 C CA . LEU B 1 191 ? 44.206 48.097 129.813 1.00 94.28 191 LEU B CA 1
ATOM 3634 C C . LEU B 1 191 ? 43.150 48.437 130.854 1.00 94.36 191 LEU B C 1
ATOM 3635 O O . LEU B 1 191 ? 43.419 49.083 131.870 1.00 93.01 191 LEU B O 1
ATOM 3640 N N . LEU B 1 192 ? 41.938 47.979 130.570 1.00 95.50 192 LEU B N 1
ATOM 3641 C CA . LEU B 1 192 ? 40.786 48.209 131.419 1.00 96.57 192 LEU B CA 1
ATOM 3642 C C . LEU B 1 192 ? 40.291 46.859 131.907 1.00 97.40 192 LEU B C 1
ATOM 3643 O O . LEU B 1 192 ? 39.649 46.770 132.952 1.00 96.75 192 LEU B O 1
ATOM 3648 N N . ARG B 1 193 ? 40.592 45.811 131.138 1.00 99.31 193 ARG B N 1
ATOM 3649 C CA . ARG B 1 193 ? 40.162 44.459 131.491 1.00 101.36 193 ARG B CA 1
ATOM 3650 C C . ARG B 1 193 ? 41.033 43.948 132.628 1.00 102.24 193 ARG B C 1
ATOM 3651 O O . ARG B 1 193 ? 40.784 42.885 133.207 1.00 102.19 193 ARG B O 1
ATOM 3659 N N . GLY B 1 194 ? 42.067 44.728 132.922 1.00 102.68 194 GLY B N 1
ATOM 3660 C CA . GLY B 1 194 ? 42.961 44.420 134.016 1.00 103.29 194 GLY B CA 1
ATOM 3661 C C . GLY B 1 194 ? 42.525 45.400 135.084 1.00 104.02 194 GLY B C 1
ATOM 3662 O O . GLY B 1 194 ? 43.334 46.128 135.661 1.00 103.82 194 GLY B O 1
ATOM 3663 N N . THR B 1 195 ? 41.217 45.426 135.319 1.00 104.71 195 THR B N 1
ATOM 3664 C CA . THR B 1 195 ? 40.610 46.319 136.295 1.00 105.45 195 THR B CA 1
ATOM 3665 C C . THR B 1 195 ? 39.270 45.718 136.728 1.00 105.79 195 THR B C 1
ATOM 3666 O O . THR B 1 195 ? 38.598 45.046 135.942 1.00 105.45 195 THR B O 1
ATOM 3670 N N . PRO B 1 196 ? 38.867 45.948 137.988 1.00 106.16 196 PRO B N 1
ATOM 3671 C CA . PRO B 1 196 ? 37.604 45.431 138.530 1.00 106.13 196 PRO B CA 1
ATOM 3672 C C . PRO B 1 196 ? 36.359 45.760 137.690 1.00 105.77 196 PRO B C 1
ATOM 3673 O O . PRO B 1 196 ? 35.366 45.034 137.742 1.00 106.31 196 PRO B O 1
ATOM 3677 N N . LEU B 1 197 ? 36.415 46.858 136.935 1.00 104.77 197 LEU B N 1
ATOM 3678 C CA . LEU B 1 197 ? 35.299 47.291 136.089 1.00 103.09 197 LEU B CA 1
ATOM 3679 C C . LEU B 1 197 ? 34.734 46.138 135.274 1.00 102.42 197 LEU B C 1
ATOM 3680 O O . LEU B 1 197 ? 33.528 45.883 135.293 1.00 101.94 197 LEU B O 1
ATOM 3685 N N . ALA B 1 198 ? 35.616 45.452 134.555 1.00 101.68 198 ALA B N 1
ATOM 3686 C CA . ALA B 1 198 ? 35.231 44.322 133.725 1.00 101.47 198 ALA B CA 1
ATOM 3687 C C . ALA B 1 198 ? 34.194 43.426 134.407 1.00 100.92 198 ALA B C 1
ATOM 3688 O O . ALA B 1 198 ? 33.343 42.844 133.745 1.00 100.79 198 ALA B O 1
ATOM 3690 N N . GLU B 1 199 ? 34.264 43.320 135.730 1.00 100.75 199 GLU B N 1
ATOM 3691 C CA . GLU B 1 199 ? 33.324 42.494 136.485 1.00 100.42 199 GLU B CA 1
ATOM 3692 C C . GLU B 1 199 ? 31.913 43.087 136.501 1.00 99.57 199 GLU B C 1
ATOM 3693 O O . GLU B 1 199 ? 30.927 42.347 136.487 1.00 99.26 199 GLU B O 1
ATOM 3699 N N . LYS B 1 200 ? 31.822 44.417 136.532 1.00 97.96 200 LYS B N 1
ATOM 3700 C CA . LYS B 1 200 ? 30.529 45.101 136.582 1.00 96.32 200 LYS B CA 1
ATOM 3701 C C . LYS B 1 200 ? 29.995 45.693 135.282 1.00 94.03 200 LYS B C 1
ATOM 3702 O O . LYS B 1 200 ? 28.780 45.816 135.106 1.00 93.15 200 LYS B O 1
ATOM 3708 N N . TYR B 1 201 ? 30.889 46.072 134.378 1.00 91.69 201 TYR B N 1
ATOM 3709 C CA . TYR B 1 201 ? 30.460 46.661 133.118 1.00 88.91 201 TYR B CA 1
ATOM 3710 C C . TYR B 1 201 ? 31.055 45.966 131.910 1.00 86.05 201 TYR B C 1
ATOM 3711 O O . TYR B 1 201 ? 32.057 45.260 132.010 1.00 84.86 201 TYR B O 1
ATOM 3720 N N . PRO B 1 202 ? 30.424 46.145 130.743 1.00 83.84 202 PRO B N 1
ATOM 3721 C CA . PRO B 1 202 ? 30.908 45.542 129.499 1.00 81.79 202 PRO B CA 1
ATOM 3722 C C . PRO B 1 202 ? 32.065 46.416 128.994 1.00 79.72 202 PRO B C 1
ATOM 3723 O O . PRO B 1 202 ? 31.902 47.624 128.797 1.00 77.93 202 PRO B O 1
ATOM 3727 N N . ILE B 1 203 ? 33.234 45.808 128.809 1.00 77.66 203 ILE B N 1
ATOM 3728 C CA . ILE B 1 203 ? 34.423 46.535 128.369 1.00 75.93 203 ILE B CA 1
ATOM 3729 C C . ILE B 1 203 ? 34.262 47.270 127.039 1.00 74.13 203 ILE B C 1
ATOM 3730 O O . ILE B 1 203 ? 34.536 48.471 126.940 1.00 71.84 203 ILE B O 1
ATOM 3735 N N . ARG B 1 204 ? 33.822 46.534 126.024 1.00 72.87 204 ARG B N 1
ATOM 3736 C CA . ARG B 1 204 ? 33.596 47.085 124.692 1.00 71.13 204 ARG B CA 1
ATOM 3737 C C . ARG B 1 204 ? 32.817 48.394 124.790 1.00 69.80 204 ARG B C 1
ATOM 3738 O O . ARG B 1 204 ? 33.193 49.404 124.200 1.00 69.84 204 ARG B O 1
ATOM 3746 N N . TRP B 1 205 ? 31.723 48.363 125.537 1.00 67.86 205 TRP B N 1
ATOM 3747 C CA . TRP B 1 205 ? 30.902 49.543 125.715 1.00 67.46 205 TRP B CA 1
ATOM 3748 C C . TRP B 1 205 ? 31.739 50.668 126.332 1.00 68.95 205 TRP B C 1
ATOM 3749 O O . TRP B 1 205 ? 31.926 51.725 125.729 1.00 69.35 205 TRP B O 1
ATOM 3760 N N . LEU B 1 206 ? 32.244 50.415 127.537 1.00 70.51 206 LEU B N 1
ATOM 3761 C CA . LEU B 1 206 ? 33.049 51.367 128.296 1.00 70.81 206 LEU B CA 1
ATOM 3762 C C . LEU B 1 206 ? 34.095 52.084 127.452 1.00 71.10 206 LEU B C 1
ATOM 3763 O O . LEU B 1 206 ? 34.365 53.270 127.649 1.00 70.99 206 LEU B O 1
ATOM 3768 N N . ALA B 1 207 ? 34.683 51.364 126.508 1.00 71.46 207 ALA B N 1
ATOM 3769 C CA . ALA B 1 207 ? 35.690 51.954 125.635 1.00 71.78 207 ALA B CA 1
ATOM 3770 C C . ALA B 1 207 ? 35.034 52.895 124.634 1.00 71.89 207 ALA B C 1
ATOM 3771 O O . ALA B 1 207 ? 35.451 54.040 124.492 1.00 72.18 207 ALA B O 1
ATOM 3773 N N . LEU B 1 208 ? 34.017 52.397 123.933 1.00 71.60 208 LEU B N 1
ATOM 3774 C CA . LEU B 1 208 ? 33.290 53.194 122.951 1.00 70.99 208 LEU B CA 1
ATOM 3775 C C . LEU B 1 208 ? 32.899 54.540 123.553 1.00 71.64 208 LEU B C 1
ATOM 3776 O O . LEU B 1 208 ? 33.009 55.590 122.909 1.00 70.90 208 LEU B O 1
ATOM 3781 N N . LYS B 1 209 ? 32.436 54.498 124.796 1.00 71.48 209 LYS B N 1
ATOM 3782 C CA . LYS B 1 209 ? 32.009 55.700 125.482 1.00 71.47 209 LYS B CA 1
ATOM 3783 C C . LYS B 1 209 ? 33.182 56.635 125.750 1.00 71.60 209 LYS B C 1
ATOM 3784 O O . LYS B 1 209 ? 33.068 57.851 125.578 1.00 71.87 209 LYS B O 1
ATOM 3790 N N . LEU B 1 210 ? 34.312 56.073 126.165 1.00 71.21 210 LEU B N 1
ATOM 3791 C CA . LEU B 1 210 ? 35.480 56.896 126.441 1.00 71.20 210 LEU B CA 1
ATOM 3792 C C . LEU B 1 210 ? 35.925 57.662 125.202 1.00 70.78 210 LEU B C 1
ATOM 3793 O O . LEU B 1 210 ? 36.149 58.868 125.275 1.00 69.54 210 LEU B O 1
ATOM 3798 N N . LEU B 1 211 ? 36.048 56.970 124.070 1.00 70.82 211 LEU B N 1
ATOM 3799 C CA . LEU B 1 211 ? 36.451 57.614 122.820 1.00 70.98 211 LEU B CA 1
ATOM 3800 C C . LEU B 1 211 ? 35.570 58.824 122.552 1.00 71.17 211 LEU B C 1
ATOM 3801 O O . LEU B 1 211 ? 36.021 59.829 121.998 1.00 71.10 211 LEU B O 1
ATOM 3806 N N . GLN B 1 212 ? 34.308 58.719 122.943 1.00 71.89 212 GLN B N 1
ATOM 3807 C CA . GLN B 1 212 ? 33.360 59.795 122.730 1.00 72.64 212 GLN B CA 1
ATOM 3808 C C . GLN B 1 212 ? 33.359 60.789 123.886 1.00 73.46 212 GLN B C 1
ATOM 3809 O O . GLN B 1 212 ? 32.529 61.688 123.946 1.00 74.37 212 GLN B O 1
ATOM 3815 N N . ARG B 1 213 ? 34.317 60.626 124.789 1.00 73.68 213 ARG B N 1
ATOM 3816 C CA . ARG B 1 213 ? 34.451 61.486 125.956 1.00 73.61 213 ARG B CA 1
ATOM 3817 C C . ARG B 1 213 ? 33.176 61.535 126.784 1.00 73.80 213 ARG B C 1
ATOM 3818 O O . ARG B 1 213 ? 32.732 62.604 127.185 1.00 73.32 213 ARG B O 1
ATOM 3826 N N . ASP B 1 214 ? 32.591 60.370 127.048 1.00 74.81 214 ASP B N 1
ATOM 3827 C CA . ASP B 1 214 ? 31.366 60.311 127.835 1.00 76.24 214 ASP B CA 1
ATOM 3828 C C . ASP B 1 214 ? 31.623 60.883 129.216 1.00 77.70 214 ASP B C 1
ATOM 3829 O O . ASP B 1 214 ? 32.420 60.350 129.974 1.00 77.17 214 ASP B O 1
ATOM 3834 N N . GLU B 1 215 ? 30.940 61.969 129.540 1.00 80.33 215 GLU B N 1
ATOM 3835 C CA . GLU B 1 215 ? 31.096 62.611 130.830 1.00 83.76 215 GLU B CA 1
ATOM 3836 C C . GLU B 1 215 ? 31.082 61.619 131.998 1.00 84.96 215 GLU B C 1
ATOM 3837 O O . GLU B 1 215 ? 31.976 61.631 132.846 1.00 85.80 215 GLU B O 1
ATOM 3843 N N . GLU B 1 216 ? 30.075 60.750 132.022 1.00 85.58 216 GLU B N 1
ATOM 3844 C CA . GLU B 1 216 ? 29.908 59.768 133.091 1.00 85.95 216 GLU B CA 1
ATOM 3845 C C . GLU B 1 216 ? 30.911 58.624 133.165 1.00 85.45 216 GLU B C 1
ATOM 3846 O O . GLU B 1 216 ? 31.411 58.310 134.239 1.00 84.41 216 GLU B O 1
ATOM 3852 N N . VAL B 1 217 ? 31.194 57.985 132.039 1.00 86.53 217 VAL B N 1
ATOM 3853 C CA . VAL B 1 217 ? 32.137 56.876 132.038 1.00 87.94 217 VAL B CA 1
ATOM 3854 C C . VAL B 1 217 ? 33.553 57.357 132.295 1.00 89.17 217 VAL B C 1
ATOM 3855 O O . VAL B 1 217 ? 34.316 56.706 133.003 1.00 88.34 217 VAL B O 1
ATOM 3859 N N . ILE B 1 218 ? 33.903 58.497 131.712 1.00 91.63 218 ILE B N 1
ATOM 3860 C CA . ILE B 1 218 ? 35.236 59.057 131.885 1.00 94.28 218 ILE B CA 1
ATOM 3861 C C . ILE B 1 218 ? 35.483 59.313 133.374 1.00 94.72 218 ILE B C 1
ATOM 3862 O O . ILE B 1 218 ? 36.623 59.287 133.836 1.00 95.70 218 ILE B O 1
ATOM 3867 N N . LYS B 1 219 ? 34.406 59.542 134.120 1.00 94.53 219 LYS B N 1
ATOM 3868 C CA . LYS B 1 219 ? 34.507 59.789 135.552 1.00 95.42 219 LYS B CA 1
ATOM 3869 C C . LYS B 1 219 ? 34.830 58.484 136.287 1.00 95.46 219 LYS B C 1
ATOM 3870 O O . LYS B 1 219 ? 35.757 58.415 137.096 1.00 95.80 219 LYS B O 1
ATOM 3876 N N . LEU B 1 220 ? 34.054 57.449 135.991 1.00 95.07 220 LEU B N 1
ATOM 3877 C CA . LEU B 1 220 ? 34.232 56.135 136.602 1.00 94.41 220 LEU B CA 1
ATOM 3878 C C . LEU B 1 220 ? 35.602 55.513 136.298 1.00 94.32 220 LEU B C 1
ATOM 3879 O O . LEU B 1 220 ? 36.294 55.043 137.201 1.00 94.10 220 LEU B O 1
ATOM 3884 N N . VAL B 1 221 ? 35.975 55.502 135.022 1.00 94.26 221 VAL B N 1
ATOM 3885 C CA . VAL B 1 221 ? 37.243 54.929 134.582 1.00 94.15 221 VAL B CA 1
ATOM 3886 C C . VAL B 1 221 ? 38.439 55.684 135.151 1.00 94.75 221 VAL B C 1
ATOM 3887 O O . VAL B 1 221 ? 39.568 55.192 135.122 1.00 94.82 221 VAL B O 1
ATOM 3891 N N . LEU B 1 222 ? 38.185 56.881 135.674 1.00 95.19 222 LEU B N 1
ATOM 3892 C CA . LEU B 1 222 ? 39.236 57.712 136.263 1.00 94.52 222 LEU B CA 1
ATOM 3893 C C . LEU B 1 222 ? 39.451 57.317 137.727 1.00 94.44 222 LEU B C 1
ATOM 3894 O O . LEU B 1 222 ? 40.482 57.616 138.325 1.00 94.86 222 LEU B O 1
ATOM 3899 N N . LYS B 1 223 ? 38.464 56.635 138.292 1.00 94.69 223 LYS B N 1
ATOM 3900 C CA . LYS B 1 223 ? 38.518 56.188 139.673 1.00 94.65 223 LYS B CA 1
ATOM 3901 C C . LYS B 1 223 ? 39.395 54.943 139.850 1.00 94.30 223 LYS B C 1
ATOM 3902 O O . LYS B 1 223 ? 39.839 54.647 140.955 1.00 94.13 223 LYS B O 1
ATOM 3908 N N . TYR B 1 224 ? 39.656 54.218 138.767 1.00 94.07 224 TYR B N 1
ATOM 3909 C CA . TYR B 1 224 ? 40.486 53.016 138.852 1.00 94.37 224 TYR B CA 1
ATOM 3910 C C . TYR B 1 224 ? 41.854 53.220 138.199 1.00 96.10 224 TYR B C 1
ATOM 3911 O O . TYR B 1 224 ? 42.792 52.460 138.453 1.00 95.93 224 TYR B O 1
ATOM 3920 N N . LEU B 1 225 ? 41.963 54.240 137.353 1.00 97.77 225 LEU B N 1
ATOM 3921 C CA . LEU B 1 225 ? 43.221 54.546 136.674 1.00 99.44 225 LEU B CA 1
ATOM 3922 C C . LEU B 1 225 ? 43.836 55.836 137.208 1.00 100.92 225 LEU B C 1
ATOM 3923 O O . LEU B 1 225 ? 43.126 56.766 137.594 1.00 101.58 225 LEU B O 1
ATOM 3928 N N . GLY B 1 226 ? 45.159 55.896 137.237 1.00 102.20 226 GLY B N 1
ATOM 3929 C CA . GLY B 1 226 ? 45.795 57.102 137.723 1.00 103.93 226 GLY B CA 1
ATOM 3930 C C . GLY B 1 226 ? 45.453 58.228 136.777 1.00 104.37 226 GLY B C 1
ATOM 3931 O O . GLY B 1 226 ? 45.342 58.002 135.574 1.00 104.69 226 GLY B O 1
ATOM 3932 N N . GLN B 1 227 ? 45.263 59.431 137.307 1.00 104.38 227 GLN B N 1
ATOM 3933 C CA . GLN B 1 227 ? 44.953 60.577 136.460 1.00 105.09 227 GLN B CA 1
ATOM 3934 C C . GLN B 1 227 ? 45.922 60.588 135.277 1.00 105.07 227 GLN B C 1
ATOM 3935 O O . GLN B 1 227 ? 45.589 61.053 134.187 1.00 104.96 227 GLN B O 1
ATOM 3941 N N . GLU B 1 228 ? 47.118 60.056 135.504 1.00 105.54 228 GLU B N 1
ATOM 3942 C CA . GLU B 1 228 ? 48.151 59.996 134.478 1.00 107.56 228 GLU B CA 1
ATOM 3943 C C . GLU B 1 228 ? 47.723 59.189 133.249 1.00 107.87 228 GLU B C 1
ATOM 3944 O O . GLU B 1 228 ? 47.686 59.715 132.136 1.00 108.64 228 GLU B O 1
ATOM 3950 N N . LYS B 1 229 ? 47.411 57.910 133.456 1.00 107.10 229 LYS B N 1
ATOM 3951 C CA . LYS B 1 229 ? 46.993 57.032 132.368 1.00 105.18 229 LYS B CA 1
ATOM 3952 C C . LYS B 1 229 ? 45.757 57.547 131.645 1.00 104.34 229 LYS B C 1
ATOM 3953 O O . LYS B 1 229 ? 45.605 57.327 130.447 1.00 103.76 229 LYS B O 1
ATOM 3959 N N . MET B 1 230 ? 44.869 58.227 132.365 1.00 103.53 230 MET B N 1
ATOM 3960 C CA . MET B 1 230 ? 43.670 58.754 131.731 1.00 103.22 230 MET B CA 1
ATOM 3961 C C . MET B 1 230 ? 44.054 59.881 130.776 1.00 104.04 230 MET B C 1
ATOM 3962 O O . MET B 1 230 ? 43.282 60.245 129.891 1.00 104.29 230 MET B O 1
ATOM 3967 N N . ASP B 1 231 ? 45.253 60.428 130.949 1.00 105.17 231 ASP B N 1
ATOM 3968 C CA . ASP B 1 231 ? 45.722 61.499 130.073 1.00 106.03 231 ASP B CA 1
ATOM 3969 C C . ASP B 1 231 ? 46.414 60.884 128.867 1.00 106.17 231 ASP B C 1
ATOM 3970 O O . ASP B 1 231 ? 46.352 61.427 127.764 1.00 105.57 231 ASP B O 1
ATOM 3975 N N . GLU B 1 232 ? 47.083 59.753 129.093 1.00 106.59 232 GLU B N 1
ATOM 3976 C CA . GLU B 1 232 ? 47.771 59.033 128.025 1.00 107.14 232 GLU B CA 1
ATOM 3977 C C . GLU B 1 232 ? 46.692 58.545 127.060 1.00 106.98 232 GLU B C 1
ATOM 3978 O O . GLU B 1 232 ? 46.892 58.508 125.846 1.00 107.15 232 GLU B O 1
ATOM 3984 N N . ILE B 1 233 ? 45.545 58.179 127.628 1.00 106.14 233 ILE B N 1
ATOM 3985 C CA . ILE B 1 233 ? 44.401 57.685 126.874 1.00 105.14 233 ILE B CA 1
ATOM 3986 C C . ILE B 1 233 ? 43.675 58.836 126.181 1.00 104.65 233 ILE B C 1
ATOM 3987 O O . ILE B 1 233 ? 43.279 58.721 125.018 1.00 104.39 233 ILE B O 1
ATOM 3992 N N . LEU B 1 234 ? 43.498 59.941 126.900 1.00 103.12 234 LEU B N 1
ATOM 3993 C CA . LEU B 1 234 ? 42.841 61.114 126.337 1.00 101.69 234 LEU B CA 1
ATOM 3994 C C . LEU B 1 234 ? 43.727 61.680 125.231 1.00 101.22 234 LEU B C 1
ATOM 3995 O O . LEU B 1 234 ? 43.239 62.230 124.242 1.00 101.39 234 LEU B O 1
ATOM 4000 N N . LYS B 1 235 ? 45.036 61.530 125.408 1.00 100.48 235 LYS B N 1
ATOM 4001 C CA . LYS B 1 235 ? 46.015 62.011 124.438 1.00 99.01 235 LYS B CA 1
ATOM 4002 C C . LYS B 1 235 ? 45.827 61.268 123.115 1.00 98.19 235 LYS B C 1
ATOM 4003 O O . LYS B 1 235 ? 45.753 61.891 122.053 1.00 97.63 235 LYS B O 1
ATOM 4009 N N . HIS B 1 236 ? 45.749 59.938 123.191 1.00 97.83 236 HIS B N 1
ATOM 4010 C CA . HIS B 1 236 ? 45.566 59.093 122.008 1.00 97.74 236 HIS B CA 1
ATOM 4011 C C . HIS B 1 236 ? 44.230 59.387 121.352 1.00 96.91 236 HIS B C 1
ATOM 4012 O O . HIS B 1 236 ? 44.104 59.364 120.127 1.00 96.56 236 HIS B O 1
ATOM 4019 N N . ILE B 1 237 ? 43.233 59.661 122.184 1.00 96.26 237 ILE B N 1
ATOM 4020 C CA . ILE B 1 237 ? 41.901 59.992 121.710 1.00 94.99 237 ILE B CA 1
ATOM 4021 C C . ILE B 1 237 ? 41.980 61.320 120.947 1.00 95.33 237 ILE B C 1
ATOM 4022 O O . ILE B 1 237 ? 41.323 61.497 119.916 1.00 94.76 237 ILE B O 1
ATOM 4027 N N . SER B 1 238 ? 42.806 62.239 121.451 1.00 95.99 238 SER B N 1
ATOM 4028 C CA . SER B 1 238 ? 42.989 63.551 120.827 1.00 96.62 238 SER B CA 1
ATOM 4029 C C . SER B 1 238 ? 43.628 63.419 119.457 1.00 96.74 238 SER B C 1
ATOM 4030 O O . SER B 1 238 ? 43.318 64.183 118.547 1.00 96.44 238 SER B O 1
ATOM 4033 N N . GLU B 1 239 ? 44.533 62.459 119.313 1.00 97.61 239 GLU B N 1
ATOM 4034 C CA . GLU B 1 239 ? 45.185 62.248 118.032 1.00 98.48 239 GLU B CA 1
ATOM 4035 C C . GLU B 1 239 ? 44.174 61.606 117.086 1.00 97.72 239 GLU B C 1
ATOM 4036 O O . GLU B 1 239 ? 44.150 61.915 115.895 1.00 97.05 239 GLU B O 1
ATOM 4042 N N . LEU B 1 240 ? 43.337 60.714 117.613 1.00 96.79 240 LEU B N 1
ATOM 4043 C CA . LEU B 1 240 ? 42.311 60.093 116.786 1.00 95.34 240 LEU B CA 1
ATOM 4044 C C . LEU B 1 240 ? 41.455 61.249 116.309 1.00 95.68 240 LEU B C 1
ATOM 4045 O O . LEU B 1 240 ? 41.107 61.340 115.135 1.00 95.42 240 LEU B O 1
ATOM 4050 N N . GLU B 1 241 ? 41.133 62.139 117.242 1.00 96.31 241 GLU B N 1
ATOM 4051 C CA . GLU B 1 241 ? 40.333 63.316 116.941 1.00 97.36 241 GLU B CA 1
ATOM 4052 C C . GLU B 1 241 ? 41.054 64.177 115.905 1.00 98.93 241 GLU B C 1
ATOM 4053 O O . GLU B 1 241 ? 40.484 65.138 115.389 1.00 99.00 241 GLU B O 1
ATOM 4059 N N . GLU B 1 242 ? 42.309 63.835 115.612 1.00 100.64 242 GLU B N 1
ATOM 4060 C CA . GLU B 1 242 ? 43.101 64.567 114.617 1.00 101.43 242 GLU B CA 1
ATOM 4061 C C . GLU B 1 242 ? 42.925 63.926 113.236 1.00 100.27 242 GLU B C 1
ATOM 4062 O O . GLU B 1 242 ? 42.560 64.610 112.274 1.00 99.95 242 GLU B O 1
ATOM 4068 N N . LYS B 1 243 ? 43.190 62.622 113.135 1.00 98.37 243 LYS B N 1
ATOM 4069 C CA . LYS B 1 243 ? 43.019 61.927 111.861 1.00 96.83 243 LYS B CA 1
ATOM 4070 C C . LYS B 1 243 ? 41.642 62.339 111.345 1.00 95.31 243 LYS B C 1
ATOM 4071 O O . LYS B 1 243 ? 41.519 62.951 110.281 1.00 94.55 243 LYS B O 1
ATOM 4077 N N . TYR B 1 244 ? 40.610 62.004 112.116 1.00 93.29 244 TYR B N 1
ATOM 4078 C CA . TYR B 1 244 ? 39.249 62.377 111.768 1.00 90.61 244 TYR B CA 1
ATOM 4079 C C . TYR B 1 244 ? 39.148 63.844 112.158 1.00 90.99 244 TYR B C 1
ATOM 4080 O O . TYR B 1 244 ? 39.348 64.195 113.321 1.00 90.36 244 TYR B O 1
ATOM 4089 N N . LYS B 1 245 ? 38.861 64.704 111.191 1.00 90.85 245 LYS B N 1
ATOM 4090 C CA . LYS B 1 245 ? 38.746 66.128 111.477 1.00 90.58 245 LYS B CA 1
ATOM 4091 C C . LYS B 1 245 ? 37.635 66.331 112.506 1.00 89.65 245 LYS B C 1
ATOM 4092 O O . LYS B 1 245 ? 37.804 67.018 113.522 1.00 89.17 245 LYS B O 1
ATOM 4098 N N . ARG B 1 246 ? 36.503 65.699 112.223 1.00 88.07 246 ARG B N 1
ATOM 4099 C CA . ARG B 1 246 ? 35.312 65.755 113.056 1.00 85.68 246 ARG B CA 1
ATOM 4100 C C . ARG B 1 246 ? 35.529 65.027 114.391 1.00 83.14 246 ARG B C 1
ATOM 4101 O O . ARG B 1 246 ? 36.356 64.128 114.476 1.00 82.16 246 ARG B O 1
ATOM 4109 N N . PRO B 1 247 ? 34.802 65.420 115.456 1.00 81.18 247 PRO B N 1
ATOM 4110 C CA . PRO B 1 247 ? 34.977 64.741 116.751 1.00 79.13 247 PRO B CA 1
ATOM 4111 C C . PRO B 1 247 ? 34.476 63.297 116.675 1.00 77.59 247 PRO B C 1
ATOM 4112 O O . PRO B 1 247 ? 33.704 62.944 115.782 1.00 76.20 247 PRO B O 1
ATOM 4116 N N . LEU B 1 248 ? 34.898 62.468 117.622 1.00 77.28 248 LEU B N 1
ATOM 4117 C CA . LEU B 1 248 ? 34.552 61.052 117.593 1.00 77.30 248 LEU B CA 1
ATOM 4118 C C . LEU B 1 248 ? 33.109 60.572 117.681 1.00 76.39 248 LEU B C 1
ATOM 4119 O O . LEU B 1 248 ? 32.793 59.521 117.112 1.00 76.04 248 LEU B O 1
ATOM 4124 N N . ASP B 1 249 ? 32.230 61.293 118.376 1.00 75.47 249 ASP B N 1
ATOM 4125 C CA . ASP B 1 249 ? 30.838 60.845 118.452 1.00 74.74 249 ASP B CA 1
ATOM 4126 C C . ASP B 1 249 ? 30.228 60.811 117.051 1.00 73.78 249 ASP B C 1
ATOM 4127 O O . ASP B 1 249 ? 29.477 59.899 116.708 1.00 74.08 249 ASP B O 1
ATOM 4132 N N . ILE B 1 250 ? 30.585 61.802 116.240 1.00 72.64 250 ILE B N 1
ATOM 4133 C CA . ILE B 1 250 ? 30.096 61.919 114.874 1.00 70.56 250 ILE B CA 1
ATOM 4134 C C . ILE B 1 250 ? 30.641 60.832 113.959 1.00 69.60 250 ILE B C 1
ATOM 4135 O O . ILE B 1 250 ? 29.933 60.356 113.078 1.00 70.10 250 ILE B O 1
ATOM 4140 N N . VAL B 1 251 ? 31.896 60.443 114.154 1.00 68.52 251 VAL B N 1
ATOM 4141 C CA . VAL B 1 251 ? 32.490 59.411 113.313 1.00 66.30 251 VAL B CA 1
ATOM 4142 C C . VAL B 1 251 ? 31.881 58.058 113.635 1.00 64.31 251 VAL B C 1
ATOM 4143 O O . VAL B 1 251 ? 31.562 57.287 112.739 1.00 64.45 251 VAL B O 1
ATOM 4147 N N . ILE B 1 252 ? 31.717 57.770 114.919 1.00 63.25 252 ILE B N 1
ATOM 4148 C CA . ILE B 1 252 ? 31.129 56.497 115.325 1.00 61.42 252 ILE B CA 1
ATOM 4149 C C . ILE B 1 252 ? 29.688 56.416 114.835 1.00 60.41 252 ILE B C 1
ATOM 4150 O O . ILE B 1 252 ? 29.228 55.366 114.385 1.00 59.45 252 ILE B O 1
ATOM 4155 N N . ALA B 1 253 ? 28.981 57.534 114.907 1.00 60.60 253 ALA B N 1
ATOM 4156 C CA . ALA B 1 253 ? 27.605 57.564 114.456 1.00 61.66 253 ALA B CA 1
ATOM 4157 C C . ALA B 1 253 ? 27.559 57.363 112.942 1.00 61.89 253 ALA B C 1
ATOM 4158 O O . ALA B 1 253 ? 26.766 56.572 112.430 1.00 61.17 253 ALA B O 1
ATOM 4160 N N . SER B 1 254 ? 28.430 58.064 112.227 1.00 62.70 254 SER B N 1
ATOM 4161 C CA . SER B 1 254 ? 28.460 57.958 110.776 1.00 64.59 254 SER B CA 1
ATOM 4162 C C . SER B 1 254 ? 28.633 56.515 110.345 1.00 64.99 254 SER B C 1
ATOM 4163 O O . SER B 1 254 ? 28.079 56.085 109.342 1.00 64.56 254 SER B O 1
ATOM 4166 N N . GLN B 1 255 ? 29.407 55.761 111.107 1.00 65.67 255 GLN B N 1
ATOM 4167 C CA . GLN B 1 255 ? 29.637 54.376 110.754 1.00 65.74 255 GLN B CA 1
ATOM 4168 C C . GLN B 1 255 ? 28.482 53.465 111.174 1.00 65.55 255 GLN B C 1
ATOM 4169 O O . GLN B 1 255 ? 28.297 52.387 110.600 1.00 64.56 255 GLN B O 1
ATOM 4175 N N . LYS B 1 256 ? 27.706 53.905 112.166 1.00 65.84 256 LYS B N 1
ATOM 4176 C CA . LYS B 1 256 ? 26.537 53.151 112.612 1.00 65.98 256 LYS B CA 1
ATOM 4177 C C . LYS B 1 256 ? 25.460 53.281 111.520 1.00 66.46 256 LYS B C 1
ATOM 4178 O O . LYS B 1 256 ? 24.827 52.292 111.141 1.00 66.46 256 LYS B O 1
ATOM 4184 N N . TYR B 1 257 ? 25.271 54.502 111.030 1.00 66.48 257 TYR B N 1
ATOM 4185 C CA . TYR B 1 257 ? 24.271 54.778 110.007 1.00 67.05 257 TYR B CA 1
ATOM 4186 C C . TYR B 1 257 ? 24.501 53.949 108.747 1.00 68.32 257 TYR B C 1
ATOM 4187 O O . TYR B 1 257 ? 23.553 53.430 108.158 1.00 68.75 257 TYR B O 1
ATOM 4196 N N . GLU B 1 258 ? 25.759 53.828 108.335 1.00 69.29 258 GLU B N 1
ATOM 4197 C CA . GLU B 1 258 ? 26.080 53.082 107.130 1.00 71.09 258 GLU B CA 1
ATOM 4198 C C . GLU B 1 258 ? 25.842 51.604 107.381 1.00 70.81 258 GLU B C 1
ATOM 4199 O O . GLU B 1 258 ? 25.382 50.885 106.491 1.00 70.44 258 GLU B O 1
ATOM 4205 N N . PHE B 1 259 ? 26.160 51.159 108.597 1.00 70.73 259 PHE B N 1
ATOM 4206 C CA . PHE B 1 259 ? 25.971 49.765 108.991 1.00 71.78 259 PHE B CA 1
ATOM 4207 C C . PHE B 1 259 ? 24.489 49.450 108.829 1.00 72.64 259 PHE B C 1
ATOM 4208 O O . PHE B 1 259 ? 24.101 48.388 108.334 1.00 72.70 259 PHE B O 1
ATOM 4216 N N . LEU B 1 260 ? 23.671 50.408 109.246 1.00 72.67 260 LEU B N 1
ATOM 4217 C CA . LEU B 1 260 ? 22.234 50.284 109.162 1.00 73.10 260 LEU B CA 1
ATOM 4218 C C . LEU B 1 260 ? 21.745 50.350 107.713 1.00 74.59 260 LEU B C 1
ATOM 4219 O O . LEU B 1 260 ? 20.843 49.610 107.338 1.00 74.82 260 LEU B O 1
ATOM 4224 N N . GLU B 1 261 ? 22.340 51.220 106.900 1.00 76.17 261 GLU B N 1
ATOM 4225 C CA . GLU B 1 261 ? 21.935 51.334 105.499 1.00 77.55 261 GLU B CA 1
ATOM 4226 C C . GLU B 1 261 ? 22.206 50.032 104.772 1.00 76.80 261 GLU B C 1
ATOM 4227 O O . GLU B 1 261 ? 21.642 49.780 103.707 1.00 76.81 261 GLU B O 1
ATOM 4233 N N . GLN B 1 262 ? 23.098 49.221 105.336 1.00 75.90 262 GLN B N 1
ATOM 4234 C CA . GLN B 1 262 ? 23.438 47.927 104.750 1.00 75.06 262 GLN B CA 1
ATOM 4235 C C . GLN B 1 262 ? 22.400 46.913 105.205 1.00 72.84 262 GLN B C 1
ATOM 4236 O O . GLN B 1 262 ? 21.852 46.158 104.404 1.00 72.24 262 GLN B O 1
ATOM 4242 N N . LEU B 1 263 ? 22.148 46.908 106.508 1.00 70.34 263 LEU B N 1
ATOM 4243 C CA . LEU B 1 263 ? 21.173 46.015 107.109 1.00 68.79 263 LEU B CA 1
ATOM 4244 C C . LEU B 1 263 ? 19.802 46.315 106.524 1.00 67.40 263 LEU B C 1
ATOM 4245 O O . LEU B 1 263 ? 19.011 45.409 106.270 1.00 68.14 263 LEU B O 1
ATOM 4250 N N . LEU B 1 264 ? 19.522 47.589 106.293 1.00 65.50 264 LEU B N 1
ATOM 4251 C CA . LEU B 1 264 ? 18.226 47.960 105.757 1.00 65.62 264 LEU B CA 1
ATOM 4252 C C . LEU B 1 264 ? 18.002 47.465 104.323 1.00 67.47 264 LEU B C 1
ATOM 4253 O O . LEU B 1 264 ? 16.872 47.141 103.943 1.00 66.56 264 LEU B O 1
ATOM 4258 N N . ARG B 1 265 ? 19.071 47.398 103.534 1.00 70.41 265 ARG B N 1
ATOM 4259 C CA . ARG B 1 265 ? 18.968 46.916 102.161 1.00 72.68 265 ARG B CA 1
ATOM 4260 C C . ARG B 1 265 ? 18.583 45.445 102.189 1.00 74.53 265 ARG B C 1
ATOM 4261 O O . ARG B 1 265 ? 17.906 44.951 101.289 1.00 74.28 265 ARG B O 1
ATOM 4269 N N . LYS B 1 266 ? 19.024 44.751 103.233 1.00 75.88 266 LYS B N 1
ATOM 4270 C CA . LYS B 1 266 ? 18.738 43.335 103.386 1.00 77.81 266 LYS B CA 1
ATOM 4271 C C . LYS B 1 266 ? 17.318 43.089 103.881 1.00 78.71 266 LYS B C 1
ATOM 4272 O O . LYS B 1 266 ? 16.747 42.032 103.630 1.00 77.22 266 LYS B O 1
ATOM 4278 N N . PHE B 1 267 ? 16.746 44.062 104.581 1.00 81.10 267 PHE B N 1
ATOM 4279 C CA . PHE B 1 267 ? 15.391 43.898 105.096 1.00 85.34 267 PHE B CA 1
ATOM 4280 C C . PHE B 1 267 ? 14.325 44.235 104.068 1.00 88.23 267 PHE B C 1
ATOM 4281 O O . PHE B 1 267 ? 13.369 43.478 103.878 1.00 88.06 267 PHE B O 1
ATOM 4289 N N . VAL B 1 268 ? 14.479 45.386 103.426 1.00 91.99 268 VAL B N 1
ATOM 4290 C CA . VAL B 1 268 ? 13.526 45.817 102.420 1.00 95.86 268 VAL B CA 1
ATOM 4291 C C . VAL B 1 268 ? 13.424 44.746 101.348 1.00 98.46 268 VAL B C 1
ATOM 4292 O O . VAL B 1 268 ? 14.380 44.506 100.609 1.00 98.58 268 VAL B O 1
ATOM 4296 N N . VAL B 1 269 ? 12.261 44.099 101.284 1.00 101.42 269 VAL B N 1
ATOM 4297 C CA . VAL B 1 269 ? 12.007 43.038 100.309 1.00 103.50 269 VAL B CA 1
ATOM 4298 C C . VAL B 1 269 ? 12.281 43.543 98.896 1.00 104.08 269 VAL B C 1
ATOM 4299 O O . VAL B 1 269 ? 12.354 44.781 98.731 1.00 104.40 269 VAL B O 1
ATOM 4303 N N . MET C 1 1 ? 37.539 42.713 206.864 1.00 79.08 1 MET C N 1
ATOM 4304 C CA . MET C 1 1 ? 36.664 43.688 206.149 1.00 78.99 1 MET C CA 1
ATOM 4305 C C . MET C 1 1 ? 35.281 43.821 206.810 1.00 78.55 1 MET C C 1
ATOM 4306 O O . MET C 1 1 ? 34.704 42.842 207.307 1.00 78.05 1 MET C O 1
ATOM 4311 N N . VAL C 1 2 ? 34.763 45.048 206.820 1.00 76.53 2 VAL C N 1
ATOM 4312 C CA . VAL C 1 2 ? 33.446 45.323 207.366 1.00 73.56 2 VAL C CA 1
ATOM 4313 C C . VAL C 1 2 ? 32.446 44.913 206.281 1.00 72.71 2 VAL C C 1
ATOM 4314 O O . VAL C 1 2 ? 32.842 44.485 205.195 1.00 72.44 2 VAL C O 1
ATOM 4318 N N . LEU C 1 3 ? 31.155 45.039 206.561 1.00 70.65 3 LEU C N 1
ATOM 4319 C CA . LEU C 1 3 ? 30.158 44.652 205.578 1.00 67.92 3 LEU C CA 1
ATOM 4320 C C . LEU C 1 3 ? 29.925 45.746 204.548 1.00 67.06 3 LEU C C 1
ATOM 4321 O O . LEU C 1 3 ? 29.407 46.816 204.870 1.00 68.99 3 LEU C O 1
ATOM 4326 N N . LYS C 1 4 ? 30.310 45.473 203.307 1.00 65.21 4 LYS C N 1
ATOM 4327 C CA . LYS C 1 4 ? 30.155 46.436 202.216 1.00 64.74 4 LYS C CA 1
ATOM 4328 C C . LYS C 1 4 ? 28.857 46.217 201.452 1.00 63.46 4 LYS C C 1
ATOM 4329 O O . LYS C 1 4 ? 28.546 45.098 201.069 1.00 65.06 4 LYS C O 1
ATOM 4335 N N . THR C 1 5 ? 28.103 47.281 201.223 1.00 61.06 5 THR C N 1
ATOM 4336 C CA . THR C 1 5 ? 26.854 47.150 200.493 1.00 59.59 5 THR C CA 1
ATOM 4337 C C . THR C 1 5 ? 27.036 47.496 199.025 1.00 58.20 5 THR C C 1
ATOM 4338 O O . THR C 1 5 ? 27.824 48.376 198.676 1.00 56.91 5 THR C O 1
ATOM 4342 N N . VAL C 1 6 ? 26.310 46.790 198.165 1.00 55.75 6 VAL C N 1
ATOM 4343 C CA . VAL C 1 6 ? 26.390 47.026 196.728 1.00 54.80 6 VAL C CA 1
ATOM 4344 C C . VAL C 1 6 ? 24.985 47.162 196.182 1.00 53.59 6 VAL C C 1
ATOM 4345 O O . VAL C 1 6 ? 24.241 46.181 196.127 1.00 53.26 6 VAL C O 1
ATOM 4349 N N . ALA C 1 7 ? 24.620 48.376 195.781 1.00 52.71 7 ALA C N 1
ATOM 4350 C CA . ALA C 1 7 ? 23.287 48.619 195.242 1.00 51.30 7 ALA C CA 1
ATOM 4351 C C . ALA C 1 7 ? 23.228 48.420 193.738 1.00 49.86 7 ALA C C 1
ATOM 4352 O O . ALA C 1 7 ? 24.036 48.964 192.999 1.00 49.20 7 ALA C O 1
ATOM 4354 N N . LEU C 1 8 ? 22.283 47.611 193.287 1.00 50.21 8 LEU C N 1
ATOM 4355 C CA . LEU C 1 8 ? 22.106 47.396 191.863 1.00 50.59 8 LEU C CA 1
ATOM 4356 C C . LEU C 1 8 ? 20.964 48.315 191.432 1.00 51.52 8 LEU C C 1
ATOM 4357 O O . LEU C 1 8 ? 19.884 48.314 192.050 1.00 51.74 8 LEU C O 1
ATOM 4362 N N . VAL C 1 9 ? 21.210 49.102 190.386 1.00 51.67 9 VAL C N 1
ATOM 4363 C CA . VAL C 1 9 ? 20.221 50.039 189.865 1.00 51.10 9 VAL C CA 1
ATOM 4364 C C . VAL C 1 9 ? 20.208 50.011 188.340 1.00 51.26 9 VAL C C 1
ATOM 4365 O O . VAL C 1 9 ? 21.191 49.615 187.703 1.00 49.67 9 VAL C O 1
ATOM 4369 N N . GLY C 1 10 ? 19.087 50.431 187.761 1.00 52.01 10 GLY C N 1
ATOM 4370 C CA . GLY C 1 10 ? 18.956 50.458 186.313 1.00 53.01 10 GLY C CA 1
ATOM 4371 C C . GLY C 1 10 ? 17.509 50.451 185.878 1.00 53.45 10 GLY C C 1
ATOM 4372 O O . GLY C 1 10 ? 16.615 50.385 186.720 1.00 54.27 10 GLY C O 1
ATOM 4373 N N . ASN C 1 11 ? 17.272 50.526 184.568 1.00 54.43 11 ASN C N 1
ATOM 4374 C CA . ASN C 1 11 ? 15.909 50.509 184.032 1.00 53.74 11 ASN C CA 1
ATOM 4375 C C . ASN C 1 11 ? 15.315 49.134 184.199 1.00 53.06 11 ASN C C 1
ATOM 4376 O O . ASN C 1 11 ? 16.039 48.156 184.315 1.00 54.14 11 ASN C O 1
ATOM 4381 N N . PRO C 1 12 ? 13.981 49.033 184.185 1.00 52.46 12 PRO C N 1
ATOM 4382 C CA . PRO C 1 12 ? 13.334 47.723 184.333 1.00 52.70 12 PRO C CA 1
ATOM 4383 C C . PRO C 1 12 ? 13.670 46.824 183.137 1.00 54.51 12 PRO C C 1
ATOM 4384 O O . PRO C 1 12 ? 13.946 47.310 182.035 1.00 54.73 12 PRO C O 1
ATOM 4388 N N . ASN C 1 13 ? 13.661 45.518 183.365 1.00 55.55 13 ASN C N 1
ATOM 4389 C CA . ASN C 1 13 ? 13.894 44.529 182.312 1.00 57.37 13 ASN C CA 1
ATOM 4390 C C . ASN C 1 13 ? 15.144 44.669 181.453 1.00 57.41 13 ASN C C 1
ATOM 4391 O O . ASN C 1 13 ? 15.057 44.541 180.229 1.00 58.06 13 ASN C O 1
ATOM 4396 N N . VAL C 1 14 ? 16.298 44.929 182.059 1.00 58.13 14 VAL C N 1
ATOM 4397 C CA . VAL C 1 14 ? 17.527 45.034 181.273 1.00 58.60 14 VAL C CA 1
ATOM 4398 C C . VAL C 1 14 ? 18.463 43.948 181.747 1.00 58.27 14 VAL C C 1
ATOM 4399 O O . VAL C 1 14 ? 19.596 43.833 181.276 1.00 59.47 14 VAL C O 1
ATOM 4403 N N . GLY C 1 15 ? 17.979 43.163 182.700 1.00 57.72 15 GLY C N 1
ATOM 4404 C CA . GLY C 1 15 ? 18.769 42.074 183.223 1.00 56.90 15 GLY C CA 1
ATOM 4405 C C . GLY C 1 15 ? 19.226 42.311 184.638 1.00 57.42 15 GLY C C 1
ATOM 4406 O O . GLY C 1 15 ? 19.948 41.491 185.208 1.00 58.09 15 GLY C O 1
ATOM 4407 N N . LYS C 1 16 ? 18.807 43.423 185.221 1.00 57.88 16 LYS C N 1
ATOM 4408 C CA . LYS C 1 16 ? 19.212 43.719 186.584 1.00 57.99 16 LYS C CA 1
ATOM 4409 C C . LYS C 1 16 ? 18.842 42.570 187.529 1.00 58.17 16 LYS C C 1
ATOM 4410 O O . LYS C 1 16 ? 19.658 42.135 188.349 1.00 57.18 16 LYS C O 1
ATOM 4416 N N . THR C 1 17 ? 17.620 42.065 187.400 1.00 57.42 17 THR C N 1
ATOM 4417 C CA . THR C 1 17 ? 17.168 40.979 188.259 1.00 57.72 17 THR C CA 1
ATOM 4418 C C . THR C 1 17 ? 17.987 39.709 188.082 1.00 58.20 17 THR C C 1
ATOM 4419 O O . THR C 1 17 ? 18.108 38.915 189.019 1.00 57.77 17 THR C O 1
ATOM 4423 N N . THR C 1 18 ? 18.551 39.503 186.895 1.00 58.93 18 THR C N 1
ATOM 4424 C CA . THR C 1 18 ? 19.339 38.296 186.685 1.00 58.75 18 THR C CA 1
ATOM 4425 C C . THR C 1 18 ? 20.814 38.464 187.088 1.00 57.98 18 THR C C 1
ATOM 4426 O O . THR C 1 18 ? 21.475 37.491 187.436 1.00 58.59 18 THR C O 1
ATOM 4430 N N . ILE C 1 19 ? 21.332 39.690 187.052 1.00 56.89 19 ILE C N 1
ATOM 4431 C CA . ILE C 1 19 ? 22.709 39.943 187.498 1.00 54.77 19 ILE C CA 1
ATOM 4432 C C . ILE C 1 19 ? 22.661 39.694 189.006 1.00 53.31 19 ILE C C 1
ATOM 4433 O O . ILE C 1 19 ? 23.572 39.125 189.600 1.00 51.66 19 ILE C O 1
ATOM 4438 N N . PHE C 1 20 ? 21.574 40.139 189.618 1.00 52.96 20 PHE C N 1
ATOM 4439 C CA . PHE C 1 20 ? 21.399 39.969 191.042 1.00 52.59 20 PHE C CA 1
ATOM 4440 C C . PHE C 1 20 ? 21.452 38.498 191.411 1.00 52.94 20 PHE C C 1
ATOM 4441 O O . PHE C 1 20 ? 22.031 38.132 192.434 1.00 53.11 20 PHE C O 1
ATOM 4449 N N . ASN C 1 21 ? 20.849 37.652 190.578 1.00 52.32 21 ASN C N 1
ATOM 4450 C CA . ASN C 1 21 ? 20.866 36.215 190.837 1.00 51.29 21 ASN C CA 1
ATOM 4451 C C . ASN C 1 21 ? 22.283 35.679 190.698 1.00 52.63 21 ASN C C 1
ATOM 4452 O O . ASN C 1 21 ? 22.754 34.917 191.543 1.00 54.01 21 ASN C O 1
ATOM 4457 N N . ALA C 1 22 ? 22.957 36.080 189.627 1.00 51.98 22 ALA C N 1
ATOM 4458 C CA . ALA C 1 22 ? 24.314 35.628 189.372 1.00 52.16 22 ALA C CA 1
ATOM 4459 C C . ALA C 1 22 ? 25.243 36.112 190.471 1.00 52.71 22 ALA C C 1
ATOM 4460 O O . ALA C 1 22 ? 26.295 35.521 190.714 1.00 51.99 22 ALA C O 1
ATOM 4462 N N . LEU C 1 23 ? 24.848 37.184 191.146 1.00 53.05 23 LEU C N 1
ATOM 4463 C CA . LEU C 1 23 ? 25.675 37.719 192.207 1.00 55.21 23 LEU C CA 1
ATOM 4464 C C . LEU C 1 23 ? 25.433 37.057 193.556 1.00 56.70 23 LEU C C 1
ATOM 4465 O O . LEU C 1 23 ? 26.373 36.736 194.273 1.00 57.35 23 LEU C O 1
ATOM 4470 N N . THR C 1 24 ? 24.178 36.814 193.887 1.00 57.78 24 THR C N 1
ATOM 4471 C CA . THR C 1 24 ? 23.855 36.251 195.182 1.00 59.11 24 THR C CA 1
ATOM 4472 C C . THR C 1 24 ? 23.594 34.746 195.281 1.00 60.89 24 THR C C 1
ATOM 4473 O O . THR C 1 24 ? 23.751 34.155 196.362 1.00 62.25 24 THR C O 1
ATOM 4477 N N . GLY C 1 25 ? 23.195 34.119 194.177 1.00 60.82 25 GLY C N 1
ATOM 4478 C CA . GLY C 1 25 ? 22.903 32.698 194.221 1.00 60.89 25 GLY C CA 1
ATOM 4479 C C . GLY C 1 25 ? 21.703 32.456 195.114 1.00 61.56 25 GLY C C 1
ATOM 4480 O O . GLY C 1 25 ? 20.719 33.183 195.050 1.00 61.22 25 GLY C O 1
ATOM 4481 N N . LEU C 1 26 ? 21.784 31.447 195.969 1.00 62.74 26 LEU C N 1
ATOM 4482 C CA . LEU C 1 26 ? 20.677 31.130 196.867 1.00 63.63 26 LEU C CA 1
ATOM 4483 C C . LEU C 1 26 ? 20.557 32.048 198.089 1.00 62.98 26 LEU C C 1
ATOM 4484 O O . LEU C 1 26 ? 19.468 32.196 198.655 1.00 62.68 26 LEU C O 1
ATOM 4489 N N . ARG C 1 27 ? 21.672 32.657 198.492 1.00 61.68 27 ARG C N 1
ATOM 4490 C CA . ARG C 1 27 ? 21.686 33.551 199.650 1.00 59.70 27 ARG C CA 1
ATOM 4491 C C . ARG C 1 27 ? 20.855 34.831 199.437 1.00 58.51 27 ARG C C 1
ATOM 4492 O O . ARG C 1 27 ? 21.390 35.936 199.474 1.00 57.70 27 ARG C O 1
ATOM 4500 N N . GLN C 1 28 ? 19.548 34.683 199.224 1.00 56.90 28 GLN C N 1
ATOM 4501 C CA . GLN C 1 28 ? 18.686 35.838 199.008 1.00 55.12 28 GLN C CA 1
ATOM 4502 C C . GLN C 1 28 ? 17.609 35.953 200.062 1.00 55.02 28 GLN C C 1
ATOM 4503 O O . GLN C 1 28 ? 17.193 34.959 200.641 1.00 56.09 28 GL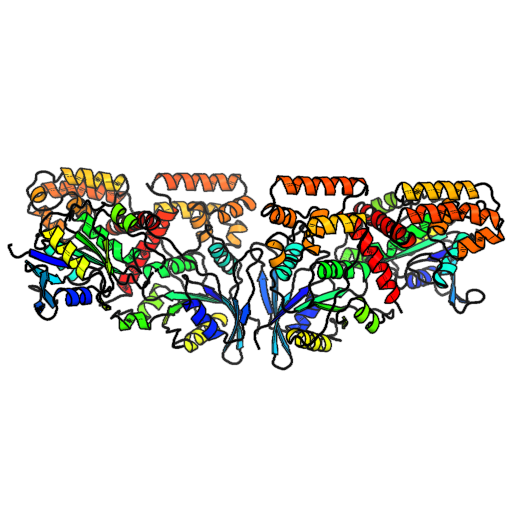N C O 1
ATOM 4509 N N . HIS C 1 29 ? 17.155 37.178 200.296 1.00 55.77 29 HIS C N 1
ATOM 4510 C CA . HIS C 1 29 ? 16.104 37.456 201.267 1.00 56.76 29 HIS C CA 1
ATOM 4511 C C . HIS C 1 29 ? 15.079 38.372 200.617 1.00 57.25 29 HIS C C 1
ATOM 4512 O O . HIS C 1 29 ? 15.434 39.279 199.865 1.00 56.23 29 HIS C O 1
ATOM 4519 N N . VAL C 1 30 ? 13.808 38.150 200.916 1.00 57.13 30 VAL C N 1
ATOM 4520 C CA . VAL C 1 30 ? 12.780 38.990 200.337 1.00 58.76 30 VAL C CA 1
ATOM 4521 C C . VAL C 1 30 ? 11.986 39.657 201.432 1.00 59.85 30 VAL C C 1
ATOM 4522 O O . VAL C 1 30 ? 11.548 39.007 202.376 1.00 61.03 30 VAL C O 1
ATOM 4526 N N . GLY C 1 31 ? 11.816 40.963 201.303 1.00 60.80 31 GLY C N 1
ATOM 4527 C CA . GLY C 1 31 ? 11.062 41.727 202.276 1.00 62.70 31 GLY C CA 1
ATOM 4528 C C . GLY C 1 31 ? 10.560 42.905 201.485 1.00 64.29 31 GLY C C 1
ATOM 4529 O O . GLY C 1 31 ? 10.447 42.804 200.259 1.00 64.84 31 GLY C O 1
ATOM 4530 N N . ASN C 1 32 ? 10.245 44.012 202.140 1.00 65.12 32 ASN C N 1
ATOM 4531 C CA . ASN C 1 32 ? 9.797 45.168 201.386 1.00 67.53 32 ASN C CA 1
ATOM 4532 C C . ASN C 1 32 ? 10.273 46.459 202.021 1.00 68.09 32 ASN C C 1
ATOM 4533 O O . ASN C 1 32 ? 10.691 46.473 203.176 1.00 69.30 32 ASN C O 1
ATOM 4538 N N . TRP C 1 33 ? 10.225 47.545 201.261 1.00 67.92 33 TRP C N 1
ATOM 4539 C CA . TRP C 1 33 ? 10.683 48.819 201.778 1.00 68.08 33 TRP C CA 1
ATOM 4540 C C . TRP C 1 33 ? 9.682 49.425 202.753 1.00 68.06 33 TRP C C 1
ATOM 4541 O O . TRP C 1 33 ? 8.475 49.241 202.609 1.00 66.50 33 TRP C O 1
ATOM 4552 N N . PRO C 1 34 ? 10.180 50.158 203.765 1.00 69.60 34 PRO C N 1
ATOM 4553 C CA . PRO C 1 34 ? 9.403 50.827 204.811 1.00 70.15 34 PRO C CA 1
ATOM 4554 C C . PRO C 1 34 ? 8.240 51.617 204.250 1.00 72.29 34 PRO C C 1
ATOM 4555 O O . PRO C 1 34 ? 8.308 52.114 203.134 1.00 73.46 34 PRO C O 1
ATOM 4559 N N . GLY C 1 35 ? 7.174 51.733 205.032 1.00 74.40 35 GLY C N 1
ATOM 4560 C CA . GLY C 1 35 ? 6.001 52.491 204.620 1.00 76.15 35 GLY C CA 1
ATOM 4561 C C . GLY C 1 35 ? 5.488 52.366 203.191 1.00 77.71 35 GLY C C 1
ATOM 4562 O O . GLY C 1 35 ? 4.642 53.168 202.778 1.00 79.04 35 GLY C O 1
ATOM 4563 N N . VAL C 1 36 ? 5.976 51.392 202.425 1.00 78.07 36 VAL C N 1
ATOM 4564 C CA . VAL C 1 36 ? 5.506 51.223 201.045 1.00 78.07 36 VAL C CA 1
ATOM 4565 C C . VAL C 1 36 ? 5.354 49.746 200.686 1.00 77.65 36 VAL C C 1
ATOM 4566 O O . VAL C 1 36 ? 5.954 48.869 201.318 1.00 77.76 36 VAL C O 1
ATOM 4570 N N . THR C 1 37 ? 4.543 49.473 199.672 1.00 76.19 37 THR C N 1
ATOM 4571 C CA . THR C 1 37 ? 4.317 48.101 199.258 1.00 76.60 37 THR C CA 1
ATOM 4572 C C . THR C 1 37 ? 5.177 47.756 198.063 1.00 76.20 37 THR C C 1
ATOM 4573 O O . THR C 1 37 ? 4.665 47.386 197.010 1.00 76.74 37 THR C O 1
ATOM 4577 N N . VAL C 1 38 ? 6.487 47.881 198.227 1.00 73.94 38 VAL C N 1
ATOM 4578 C CA . VAL C 1 38 ? 7.405 47.570 197.154 1.00 71.44 38 VAL C CA 1
ATOM 4579 C C . VAL C 1 38 ? 8.383 46.547 197.677 1.00 70.52 38 VAL C C 1
ATOM 4580 O O . VAL C 1 38 ? 9.004 46.746 198.721 1.00 70.24 38 VAL C O 1
ATOM 4584 N N . GLU C 1 39 ? 8.520 45.447 196.949 1.00 69.72 39 GLU C N 1
ATOM 4585 C CA . GLU C 1 39 ? 9.419 44.374 197.355 1.00 69.13 39 GLU C CA 1
ATOM 4586 C C . GLU C 1 39 ? 10.871 44.831 197.486 1.00 67.38 39 GLU C C 1
ATOM 4587 O O . GLU C 1 39 ? 11.322 45.686 196.723 1.00 67.04 39 GLU C O 1
ATOM 4593 N N . LYS C 1 40 ? 11.591 44.269 198.458 1.00 65.24 40 LYS C N 1
ATOM 4594 C CA . LYS C 1 40 ? 13.008 44.590 198.664 1.00 64.47 40 LYS C CA 1
ATOM 4595 C C . LYS C 1 40 ? 13.860 43.318 198.678 1.00 64.46 40 LYS C C 1
ATOM 4596 O O . LYS C 1 40 ? 13.806 42.524 199.612 1.00 65.13 40 LYS C O 1
ATOM 4602 N N . LYS C 1 41 ? 14.660 43.132 197.642 1.00 64.76 41 LYS C N 1
ATOM 4603 C CA . LYS C 1 41 ? 15.490 41.946 197.559 1.00 65.20 41 LYS C CA 1
ATOM 4604 C C . LYS C 1 41 ? 16.931 42.269 197.904 1.00 65.54 41 LYS C C 1
ATOM 4605 O O . LYS C 1 41 ? 17.462 43.281 197.474 1.00 65.68 41 LYS C O 1
ATOM 4611 N N . GLU C 1 42 ? 17.555 41.406 198.696 1.00 65.90 42 GLU C N 1
ATOM 4612 C CA . GLU C 1 42 ? 18.946 41.585 199.096 1.00 65.24 42 GLU C CA 1
ATOM 4613 C C . GLU C 1 42 ? 19.582 40.227 199.257 1.00 64.45 42 GLU C C 1
ATOM 4614 O O . GLU C 1 42 ? 18.902 39.257 199.535 1.00 65.44 42 GLU C O 1
ATOM 4620 N N . GLY C 1 43 ? 20.890 40.153 199.078 1.00 63.87 43 GLY C N 1
ATOM 4621 C CA . GLY C 1 43 ? 21.561 38.881 199.211 1.00 63.92 43 GLY C CA 1
ATOM 4622 C C . GLY C 1 43 ? 23.035 39.058 199.476 1.00 64.74 43 GLY C C 1
ATOM 4623 O O . GLY C 1 43 ? 23.546 40.170 199.498 1.00 65.61 43 GLY C O 1
ATOM 4624 N N . ILE C 1 44 ? 23.726 37.947 199.670 1.00 65.58 44 ILE C N 1
ATOM 4625 C CA . ILE C 1 44 ? 25.149 37.979 199.937 1.00 66.18 44 ILE C CA 1
ATOM 4626 C C . ILE C 1 44 ? 25.930 37.664 198.680 1.00 65.98 44 ILE C C 1
ATOM 4627 O O . ILE C 1 44 ? 25.577 36.758 197.940 1.00 66.56 44 ILE C O 1
ATOM 4632 N N . MET C 1 45 ? 26.978 38.436 198.433 1.00 66.10 45 MET C N 1
ATOM 4633 C CA . MET C 1 45 ? 27.847 38.217 197.288 1.00 67.35 45 MET C CA 1
ATOM 4634 C C . MET C 1 45 ? 29.198 37.885 197.879 1.00 70.09 45 MET C C 1
ATOM 4635 O O . MET C 1 45 ? 29.616 38.504 198.863 1.00 68.67 45 MET C O 1
ATOM 4640 N N . GLU C 1 46 ? 29.887 36.916 197.285 1.00 73.58 46 GLU C N 1
ATOM 4641 C CA . GLU C 1 46 ? 31.190 36.525 197.794 1.00 75.92 46 GLU C CA 1
ATOM 4642 C C . GLU C 1 46 ? 32.271 36.493 196.733 1.00 76.76 46 GLU C C 1
ATOM 4643 O O . GLU C 1 46 ? 32.072 35.987 195.627 1.00 76.09 46 GLU C O 1
ATOM 4649 N N . TYR C 1 47 ? 33.420 37.053 197.089 1.00 78.47 47 TYR C N 1
ATOM 4650 C CA . TYR C 1 47 ? 34.566 37.105 196.198 1.00 80.73 47 TYR C CA 1
ATOM 4651 C C . TYR C 1 47 ? 35.827 37.019 197.042 1.00 82.72 47 TYR C C 1
ATOM 4652 O O . TYR C 1 47 ? 36.007 37.820 197.961 1.00 82.75 47 TYR C O 1
ATOM 4661 N N . ARG C 1 48 ? 36.687 36.047 196.740 1.00 84.67 48 ARG C N 1
ATOM 4662 C CA . ARG C 1 48 ? 37.935 35.874 197.472 1.00 87.26 48 ARG C CA 1
ATOM 4663 C C . ARG C 1 48 ? 37.704 35.881 198.983 1.00 87.64 48 ARG C C 1
ATOM 4664 O O . ARG C 1 48 ? 38.409 36.569 199.719 1.00 87.35 48 ARG C O 1
ATOM 4672 N N . GLU C 1 49 ? 36.714 35.129 199.446 1.00 88.23 49 GLU C N 1
ATOM 4673 C CA . GLU C 1 49 ? 36.421 35.062 200.877 1.00 88.52 49 GLU C CA 1
ATOM 4674 C C . GLU C 1 49 ? 36.000 36.380 201.518 1.00 85.94 49 GLU C C 1
ATOM 4675 O O . GLU C 1 49 ? 35.776 36.428 202.727 1.00 85.74 49 GLU C O 1
ATOM 4681 N N . LYS C 1 50 ? 35.915 37.448 200.725 1.00 83.29 50 LYS C N 1
ATOM 4682 C CA . LYS C 1 50 ? 35.316 38.708 201.178 1.00 81.34 50 LYS C CA 1
ATOM 4683 C C . LYS C 1 50 ? 33.821 38.677 200.840 1.00 78.80 50 LYS C C 1
ATOM 4684 O O . LYS C 1 50 ? 33.424 38.153 199.796 1.00 78.62 50 LYS C O 1
ATOM 4690 N N . GLU C 1 51 ? 33.001 39.248 201.716 1.00 75.41 51 GLU C N 1
ATOM 4691 C CA . GLU C 1 51 ? 31.563 39.254 201.503 1.00 72.40 51 GLU C CA 1
ATOM 4692 C C . GLU C 1 51 ? 30.898 40.618 201.430 1.00 70.21 51 GLU C C 1
ATOM 4693 O O . GLU C 1 51 ? 31.277 41.569 202.118 1.00 69.93 51 GLU C O 1
ATOM 4699 N N . PHE C 1 52 ? 29.872 40.685 200.588 1.00 68.05 52 PHE C N 1
ATOM 4700 C CA . PHE C 1 52 ? 29.136 41.919 200.339 1.00 64.63 52 PHE C CA 1
ATOM 4701 C C . PHE C 1 52 ? 27.623 41.756 200.375 1.00 60.64 52 PHE C C 1
ATOM 4702 O O . PHE C 1 52 ? 27.080 40.790 199.850 1.00 59.16 52 PHE C O 1
ATOM 4710 N N . LEU C 1 53 ? 26.940 42.709 200.990 1.00 56.87 53 LEU C N 1
ATOM 4711 C CA . LEU C 1 53 ? 25.493 42.670 201.011 1.00 53.05 53 LEU C CA 1
ATOM 4712 C C . LEU C 1 53 ? 25.052 43.372 199.712 1.00 53.70 53 LEU C C 1
ATOM 4713 O O . LEU C 1 53 ? 25.430 44.522 199.462 1.00 53.62 53 LEU C O 1
ATOM 4718 N N . VAL C 1 54 ? 24.300 42.675 198.863 1.00 52.51 54 VAL C N 1
ATOM 4719 C CA . VAL C 1 54 ? 23.831 43.268 197.617 1.00 51.31 54 VAL C CA 1
ATOM 4720 C C . VAL C 1 54 ? 22.365 43.671 197.731 1.00 52.26 54 VAL C C 1
ATOM 4721 O O . VAL C 1 54 ? 21.504 42.830 197.992 1.00 52.02 54 VAL C O 1
ATOM 4725 N N . VAL C 1 55 ? 22.075 44.952 197.536 1.00 51.82 55 VAL C N 1
ATOM 4726 C CA . VAL C 1 55 ? 20.699 45.403 197.621 1.00 53.35 55 VAL C CA 1
ATOM 4727 C C . VAL C 1 55 ? 20.224 45.791 196.242 1.00 54.79 55 VAL C C 1
ATOM 4728 O O . VAL C 1 55 ? 20.827 46.628 195.572 1.00 56.16 55 VAL C O 1
ATOM 4732 N N . ASP C 1 56 ? 19.134 45.171 195.818 1.00 54.92 56 ASP C N 1
ATOM 4733 C CA . ASP C 1 56 ? 18.575 45.423 194.497 1.00 55.16 56 ASP C CA 1
ATOM 4734 C C . ASP C 1 56 ? 17.499 46.511 194.570 1.00 53.36 56 ASP C C 1
ATOM 4735 O O . ASP C 1 56 ? 16.447 46.313 195.188 1.00 52.78 56 ASP C O 1
ATOM 4740 N N . LEU C 1 57 ? 17.776 47.655 193.944 1.00 52.50 57 LEU C N 1
ATOM 4741 C CA . LEU C 1 57 ? 16.841 48.779 193.929 1.00 51.80 57 LEU C CA 1
ATOM 4742 C C . LEU C 1 57 ? 15.775 48.580 192.855 1.00 52.66 57 LEU C C 1
ATOM 4743 O O . LEU C 1 57 ? 16.024 47.956 191.832 1.00 53.07 57 LEU C O 1
ATOM 4748 N N . PRO C 1 58 ? 14.568 49.111 193.071 1.00 53.21 58 PRO C N 1
ATOM 4749 C CA . PRO C 1 58 ? 13.529 48.927 192.054 1.00 53.07 58 PRO C CA 1
ATOM 4750 C C . PRO C 1 58 ? 13.880 49.611 190.744 1.00 52.60 58 PRO C C 1
ATOM 4751 O O . PRO C 1 58 ? 14.414 50.723 190.736 1.00 52.25 58 PRO C O 1
ATOM 4755 N N . GLY C 1 59 ? 13.581 48.937 189.639 1.00 52.74 59 GLY C N 1
ATOM 4756 C CA . GLY C 1 59 ? 13.865 49.492 188.327 1.00 54.54 59 GLY C CA 1
ATOM 4757 C C . GLY C 1 59 ? 13.287 50.878 188.119 1.00 55.89 59 GLY C C 1
ATOM 4758 O O . GLY C 1 59 ? 12.119 51.134 188.415 1.00 56.41 59 GLY C O 1
ATOM 4759 N N . ILE C 1 60 ? 14.112 51.782 187.604 1.00 56.15 60 ILE C N 1
ATOM 4760 C CA . ILE C 1 60 ? 13.685 53.152 187.360 1.00 55.71 60 ILE C CA 1
ATOM 4761 C C . ILE C 1 60 ? 14.316 53.728 186.099 1.00 56.02 60 ILE C C 1
ATOM 4762 O O . ILE C 1 60 ? 15.365 53.264 185.640 1.00 55.50 60 ILE C O 1
ATOM 4767 N N . TYR C 1 61 ? 13.662 54.741 185.542 1.00 56.33 61 TYR C N 1
ATOM 4768 C CA . TYR C 1 61 ? 14.150 55.395 184.336 1.00 56.09 61 TYR C CA 1
ATOM 4769 C C . TYR C 1 61 ? 14.899 56.679 184.643 1.00 56.59 61 TYR C C 1
ATOM 4770 O O . TYR C 1 61 ? 15.754 57.100 183.874 1.00 59.15 61 TYR C O 1
ATOM 4779 N N . SER C 1 62 ? 14.590 57.291 185.777 1.00 55.52 62 SER C N 1
ATOM 4780 C CA . SER C 1 62 ? 15.259 58.524 186.174 1.00 54.78 62 SER C CA 1
ATOM 4781 C C . SER C 1 62 ? 15.260 58.678 187.687 1.00 53.91 62 SER C C 1
ATOM 4782 O O . SER C 1 62 ? 14.781 57.798 188.410 1.00 53.71 62 SER C O 1
ATOM 4785 N N . LEU C 1 63 ? 15.804 59.789 188.166 1.00 54.15 63 LEU C N 1
ATOM 4786 C CA . LEU C 1 63 ? 15.852 60.035 189.598 1.00 54.73 63 LEU C CA 1
ATOM 4787 C C . LEU C 1 63 ? 15.094 61.298 190.005 1.00 54.68 63 LEU C C 1
ATOM 4788 O O . LEU C 1 63 ? 15.626 62.164 190.695 1.00 55.33 63 LEU C O 1
ATOM 4793 N N . THR C 1 64 ? 13.846 61.401 189.569 1.00 54.82 64 THR C N 1
ATOM 4794 C CA . THR C 1 64 ? 13.026 62.552 189.909 1.00 56.40 64 THR C CA 1
ATOM 4795 C C . THR C 1 64 ? 12.323 62.186 191.199 1.00 57.89 64 THR C C 1
ATOM 4796 O O . THR C 1 64 ? 12.729 61.241 191.877 1.00 59.73 64 THR C O 1
ATOM 4800 N N . ALA C 1 65 ? 11.269 62.922 191.530 1.00 59.06 65 ALA C N 1
ATOM 4801 C CA . ALA C 1 65 ? 10.499 62.652 192.740 1.00 60.55 65 ALA C CA 1
ATOM 4802 C C . ALA C 1 65 ? 9.044 62.396 192.352 1.00 61.31 65 ALA C C 1
ATOM 4803 O O . ALA C 1 65 ? 8.126 62.755 193.081 1.00 61.63 65 ALA C O 1
ATOM 4805 N N . HIS C 1 66 ? 8.845 61.756 191.205 1.00 63.64 66 HIS C N 1
ATOM 4806 C CA . HIS C 1 66 ? 7.504 61.488 190.701 1.00 66.27 66 HIS C CA 1
ATOM 4807 C C . HIS C 1 66 ? 6.990 60.068 190.907 1.00 67.31 66 HIS C C 1
ATOM 4808 O O . HIS C 1 66 ? 5.914 59.720 190.427 1.00 68.19 66 HIS C O 1
ATOM 4815 N N . SER C 1 67 ? 7.757 59.241 191.605 1.00 67.78 67 SER C N 1
ATOM 4816 C CA . SER C 1 67 ? 7.334 57.870 191.859 1.00 67.29 67 SER C CA 1
ATOM 4817 C C . SER C 1 67 ? 8.051 57.339 193.091 1.00 67.15 67 SER C C 1
ATOM 4818 O O . SER C 1 67 ? 9.102 57.854 193.482 1.00 67.86 67 SER C O 1
ATOM 4821 N N . ILE C 1 68 ? 7.481 56.311 193.707 1.00 66.53 68 ILE C N 1
ATOM 4822 C CA . ILE C 1 68 ? 8.081 55.748 194.898 1.00 65.14 68 ILE C CA 1
ATOM 4823 C C . ILE C 1 68 ? 9.405 55.077 194.585 1.00 64.77 68 ILE C C 1
ATOM 4824 O O . ILE C 1 68 ? 10.401 55.322 195.265 1.00 64.52 68 ILE C O 1
ATOM 4829 N N . ASP C 1 69 ? 9.429 54.247 193.547 1.00 63.87 69 ASP C N 1
ATOM 4830 C CA . ASP C 1 69 ? 10.661 53.556 193.193 1.00 62.93 69 ASP C CA 1
ATOM 4831 C C . ASP C 1 69 ? 11.830 54.516 192.974 1.00 61.83 69 ASP C C 1
ATOM 4832 O O . ASP C 1 69 ? 12.960 54.234 193.381 1.00 61.90 69 ASP C O 1
ATOM 4837 N N . GLU C 1 70 ? 11.569 55.655 192.343 1.00 60.16 70 GLU C N 1
ATOM 4838 C CA . GLU C 1 70 ? 12.639 56.609 192.107 1.00 60.07 70 GLU C CA 1
ATOM 4839 C C . GLU C 1 70 ? 13.197 57.091 193.439 1.00 60.38 70 GLU C C 1
ATOM 4840 O O . GLU C 1 70 ? 14.406 57.025 193.685 1.00 60.38 70 GLU C O 1
ATOM 4846 N N . LEU C 1 71 ? 12.315 57.561 194.311 1.00 60.73 71 LEU C N 1
ATOM 4847 C CA . LEU C 1 71 ? 12.755 58.038 195.610 1.00 59.67 71 LEU C CA 1
ATOM 4848 C C . LEU C 1 71 ? 13.501 56.983 196.425 1.00 59.14 71 LEU C C 1
ATOM 4849 O O . LEU C 1 71 ? 14.462 57.318 197.117 1.00 59.49 71 LEU C O 1
ATOM 4854 N N . ILE C 1 72 ? 13.084 55.718 196.357 1.00 57.79 72 ILE C N 1
ATOM 4855 C CA . ILE C 1 72 ? 13.793 54.689 197.109 1.00 56.09 72 ILE C CA 1
ATOM 4856 C C . ILE C 1 72 ? 15.244 54.707 196.659 1.00 55.66 72 ILE C C 1
ATOM 4857 O O . ILE C 1 72 ? 16.160 54.799 197.475 1.00 55.62 72 ILE C O 1
ATOM 4862 N N . ALA C 1 73 ? 15.452 54.641 195.351 1.00 54.74 73 ALA C N 1
ATOM 4863 C CA . ALA C 1 73 ? 16.803 54.626 194.827 1.00 55.59 73 ALA C CA 1
ATOM 4864 C C . ALA C 1 73 ? 17.589 55.872 195.184 1.00 55.98 73 ALA C C 1
ATOM 4865 O O . ALA C 1 73 ? 18.736 55.772 195.606 1.00 55.93 73 ALA C O 1
ATOM 4867 N N . ARG C 1 74 ? 16.994 57.050 195.046 1.00 57.88 74 ARG C N 1
ATOM 4868 C CA . ARG C 1 74 ? 17.771 58.250 195.351 1.00 61.75 74 ARG C CA 1
ATOM 4869 C C . ARG C 1 74 ? 18.102 58.386 196.832 1.00 63.04 74 ARG C C 1
ATOM 4870 O O . ARG C 1 74 ? 19.244 58.699 197.195 1.00 62.36 74 ARG C O 1
ATOM 4878 N N . ASN C 1 75 ? 17.118 58.139 197.691 1.00 63.67 75 ASN C N 1
ATOM 4879 C CA . ASN C 1 75 ? 17.356 58.272 199.113 1.00 64.60 75 ASN C CA 1
ATOM 4880 C C . ASN C 1 75 ? 18.373 57.279 199.600 1.00 65.26 75 ASN C C 1
ATOM 4881 O O . ASN C 1 75 ? 19.258 57.624 200.374 1.00 66.53 75 ASN C O 1
ATOM 4886 N N . PHE C 1 76 ? 18.262 56.047 199.125 1.00 65.21 76 PHE C N 1
ATOM 4887 C CA . PHE C 1 76 ? 19.197 55.013 199.520 1.00 63.15 76 PHE C CA 1
ATOM 4888 C C . PHE C 1 76 ? 20.617 55.427 199.128 1.00 63.09 76 PHE C C 1
ATOM 4889 O O . PHE C 1 76 ? 21.561 55.133 199.859 1.00 62.31 76 PHE C O 1
ATOM 4897 N N . ILE C 1 77 ? 20.778 56.108 197.988 1.00 62.63 77 ILE C N 1
ATOM 4898 C CA . ILE C 1 77 ? 22.114 56.541 197.559 1.00 63.51 77 ILE C CA 1
ATOM 4899 C C . ILE C 1 77 ? 22.595 57.791 198.308 1.00 65.45 77 ILE C C 1
ATOM 4900 O O . ILE C 1 77 ? 23.658 57.776 198.933 1.00 65.47 77 ILE C O 1
ATOM 4905 N N . LEU C 1 78 ? 21.822 58.874 198.237 1.00 67.44 78 LEU C N 1
ATOM 4906 C CA . LEU C 1 78 ? 22.211 60.116 198.903 1.00 69.47 78 LEU C CA 1
ATOM 4907 C C . LEU C 1 78 ? 22.526 59.902 200.367 1.00 69.04 78 LEU C C 1
ATOM 4908 O O . LEU C 1 78 ? 23.502 60.440 200.877 1.00 70.57 78 LEU C O 1
ATOM 4913 N N . ASP C 1 79 ? 21.701 59.125 201.052 1.00 67.87 79 ASP C N 1
ATOM 4914 C CA . ASP C 1 79 ? 21.950 58.876 202.459 1.00 67.53 79 ASP C CA 1
ATOM 4915 C C . ASP C 1 79 ? 23.210 58.027 202.657 1.00 66.60 79 ASP C C 1
ATOM 4916 O O . ASP C 1 79 ? 23.602 57.737 203.779 1.00 66.90 79 ASP C O 1
ATOM 4921 N N . GLY C 1 80 ? 23.844 57.635 201.557 1.00 66.16 80 GLY C N 1
ATOM 4922 C CA . GLY C 1 80 ? 25.068 56.853 201.635 1.00 66.30 80 GLY C CA 1
ATOM 4923 C C . GLY C 1 80 ? 24.954 55.418 202.119 1.00 66.84 80 GLY C C 1
ATOM 4924 O O . GLY C 1 80 ? 25.837 54.924 202.822 1.00 66.77 80 GLY C O 1
ATOM 4925 N N . ASN C 1 81 ? 23.883 54.729 201.745 1.00 66.66 81 ASN C N 1
ATOM 4926 C CA . ASN C 1 81 ? 23.727 53.355 202.172 1.00 66.31 81 ASN C CA 1
ATOM 4927 C C . ASN C 1 81 ? 24.415 52.404 201.209 1.00 65.26 81 ASN C C 1
ATOM 4928 O O . ASN C 1 81 ? 24.407 51.195 201.423 1.00 64.68 81 ASN C O 1
ATOM 4933 N N . ALA C 1 82 ? 25.022 52.942 200.155 1.00 63.38 82 ALA C N 1
ATOM 4934 C CA . ALA C 1 82 ? 25.703 52.099 199.179 1.00 62.02 82 ALA C CA 1
ATOM 4935 C C . ALA C 1 82 ? 27.205 52.332 199.100 1.00 61.27 82 ALA C C 1
ATOM 4936 O O . ALA C 1 82 ? 27.650 53.439 198.822 1.00 61.48 82 ALA C O 1
ATOM 4938 N N . ASP C 1 83 ? 27.981 51.280 199.338 1.00 60.80 83 ASP C N 1
ATOM 4939 C CA . ASP C 1 83 ? 29.434 51.365 199.280 1.00 60.44 83 ASP C CA 1
ATOM 4940 C C . ASP C 1 83 ? 29.920 51.301 197.825 1.00 61.41 83 ASP C C 1
ATOM 4941 O O . ASP C 1 83 ? 30.930 51.901 197.464 1.00 59.82 83 ASP C O 1
ATOM 4946 N N . VAL C 1 84 ? 29.178 50.569 197.000 1.00 62.43 84 VAL C N 1
ATOM 4947 C CA . VAL C 1 84 ? 29.462 50.422 195.580 1.00 63.42 84 VAL C CA 1
ATOM 4948 C C . VAL C 1 84 ? 28.116 50.493 194.862 1.00 64.12 84 VAL C C 1
ATOM 4949 O O . VAL C 1 84 ? 27.113 49.977 195.355 1.00 64.84 84 VAL C O 1
ATOM 4953 N N . ILE C 1 85 ? 28.083 51.140 193.705 1.00 63.36 85 ILE C N 1
ATOM 4954 C CA . ILE C 1 85 ? 26.840 51.259 192.956 1.00 63.38 85 ILE C CA 1
ATOM 4955 C C . ILE C 1 85 ? 27.041 50.681 191.578 1.00 63.45 85 ILE C C 1
ATOM 4956 O O . ILE C 1 85 ? 27.956 51.083 190.870 1.00 63.02 85 ILE C O 1
ATOM 4961 N N . VAL C 1 86 ? 26.197 49.719 191.211 1.00 63.22 86 VAL C N 1
ATOM 4962 C CA . VAL C 1 86 ? 26.289 49.087 189.902 1.00 62.84 86 VAL C CA 1
ATOM 4963 C C . VAL C 1 86 ? 25.107 49.436 188.996 1.00 63.04 86 VAL C C 1
ATOM 4964 O O . VAL C 1 86 ? 23.961 49.106 189.277 1.00 63.18 86 VAL C O 1
ATOM 4968 N N . ASP C 1 87 ? 25.421 50.113 187.898 1.00 63.46 87 ASP C N 1
ATOM 4969 C CA . ASP C 1 87 ? 24.437 50.542 186.914 1.00 62.95 87 ASP C CA 1
ATOM 4970 C C . ASP C 1 87 ? 24.287 49.500 185.803 1.00 62.09 87 ASP C C 1
ATOM 4971 O O . ASP C 1 87 ? 25.205 49.317 185.005 1.00 62.53 87 ASP C O 1
ATOM 4976 N N . ILE C 1 88 ? 23.143 48.824 185.748 1.00 60.79 88 ILE C N 1
ATOM 4977 C CA . ILE C 1 88 ? 22.918 47.823 184.705 1.00 60.17 88 ILE C CA 1
ATOM 4978 C C . ILE C 1 88 ? 22.312 48.495 183.475 1.00 59.94 88 ILE C C 1
ATOM 4979 O O . ILE C 1 88 ? 21.232 49.090 183.545 1.00 60.65 88 ILE C O 1
ATOM 4984 N N . VAL C 1 89 ? 23.000 48.386 182.346 1.00 59.48 89 VAL C N 1
ATOM 4985 C CA . VAL C 1 89 ? 22.542 49.008 181.117 1.00 60.26 89 VAL C CA 1
ATOM 4986 C C . VAL C 1 89 ? 22.339 48.043 179.973 1.00 60.59 89 VAL C C 1
ATOM 4987 O O . VAL C 1 89 ? 23.166 47.172 179.746 1.00 61.39 89 VAL C O 1
ATOM 4991 N N . ASP C 1 90 ? 21.251 48.222 179.230 1.00 61.07 90 ASP C N 1
ATOM 4992 C CA . ASP C 1 90 ? 20.959 47.387 178.066 1.00 60.56 90 ASP C CA 1
ATOM 4993 C C . ASP C 1 90 ? 21.803 47.921 176.909 1.00 61.62 90 ASP C C 1
ATOM 4994 O O . ASP C 1 90 ? 21.493 48.976 176.359 1.00 61.73 90 ASP C O 1
ATOM 4999 N N . SER C 1 91 ? 22.868 47.202 176.547 1.00 62.53 91 SER C N 1
ATOM 5000 C CA . SER C 1 91 ? 23.775 47.607 175.457 1.00 62.44 91 SER C CA 1
ATOM 5001 C C . SER C 1 91 ? 23.048 47.933 174.162 1.00 61.95 91 SER C C 1
ATOM 5002 O O . SER C 1 91 ? 23.510 48.747 173.364 1.00 60.06 91 SER C O 1
ATOM 5005 N N . THR C 1 92 ? 21.917 47.275 173.951 1.00 62.00 92 THR C N 1
ATOM 5006 C CA . THR C 1 92 ? 21.151 47.466 172.736 1.00 63.15 92 THR C CA 1
ATOM 5007 C C . THR C 1 92 ? 20.248 48.693 172.710 1.00 63.85 92 THR C C 1
ATOM 5008 O O . THR C 1 92 ? 19.637 48.985 171.689 1.00 64.34 92 THR C O 1
ATOM 5012 N N . CYS C 1 93 ? 20.174 49.423 173.814 1.00 63.55 93 CYS C N 1
ATOM 5013 C CA . CYS C 1 93 ? 19.310 50.588 173.858 1.00 64.02 93 CYS C CA 1
ATOM 5014 C C . CYS C 1 93 ? 19.910 51.683 174.747 1.00 62.66 93 CYS C C 1
ATOM 5015 O O . CYS C 1 93 ? 19.287 52.151 175.695 1.00 63.06 93 CYS C O 1
ATOM 5018 N N . LEU C 1 94 ? 21.127 52.093 174.409 1.00 61.23 94 LEU C N 1
ATOM 5019 C CA . LEU C 1 94 ? 21.863 53.113 175.155 1.00 60.32 94 LEU C CA 1
ATOM 5020 C C . LEU C 1 94 ? 21.184 54.452 175.450 1.00 58.99 94 LEU C C 1
ATOM 5021 O O . LEU C 1 94 ? 21.056 54.834 176.607 1.00 60.72 94 LEU C O 1
ATOM 5026 N N . MET C 1 95 ? 20.784 55.186 174.423 1.00 57.17 95 MET C N 1
ATOM 5027 C CA . MET C 1 95 ? 20.127 56.477 174.641 1.00 55.73 95 MET C CA 1
ATOM 5028 C C . MET C 1 95 ? 19.168 56.427 175.853 1.00 55.37 95 MET C C 1
ATOM 5029 O O . MET C 1 95 ? 19.352 57.168 176.815 1.00 53.91 95 MET C O 1
ATOM 5034 N N . ARG C 1 96 ? 18.167 55.545 175.797 1.00 53.56 96 ARG C N 1
ATOM 5035 C CA . ARG C 1 96 ? 17.190 55.389 176.866 1.00 53.39 96 ARG C CA 1
ATOM 5036 C C . ARG C 1 96 ? 17.824 55.078 178.226 1.00 52.74 96 ARG C C 1
ATOM 5037 O O . ARG C 1 96 ? 17.500 55.721 179.227 1.00 52.58 96 ARG C O 1
ATOM 5045 N N . ASN C 1 97 ? 18.718 54.091 178.251 1.00 51.75 97 ASN C N 1
ATOM 5046 C CA . ASN C 1 97 ? 19.386 53.657 179.477 1.00 50.62 97 ASN C CA 1
ATOM 5047 C C . ASN C 1 97 ? 20.358 54.622 180.131 1.00 49.77 97 ASN C C 1
ATOM 5048 O O . ASN C 1 97 ? 20.369 54.747 181.346 1.00 50.09 97 ASN C O 1
ATOM 5053 N N . LEU C 1 98 ? 21.179 55.303 179.345 1.00 48.99 98 LEU C N 1
ATOM 5054 C CA . LEU C 1 98 ? 22.160 56.221 179.913 1.00 48.37 98 LEU C CA 1
ATOM 5055 C C . LEU C 1 98 ? 21.608 57.504 180.546 1.00 46.95 98 LEU C C 1
ATOM 5056 O O . LEU C 1 98 ? 22.339 58.204 181.266 1.00 47.44 98 LEU C O 1
ATOM 5061 N N . PHE C 1 99 ? 20.337 57.823 180.292 1.00 43.95 99 PHE C N 1
ATOM 5062 C CA . PHE C 1 99 ? 19.751 59.022 180.887 1.00 42.09 99 PHE C CA 1
ATOM 5063 C C . PHE C 1 99 ? 19.836 58.862 182.414 1.00 42.60 99 PHE C C 1
ATOM 5064 O O . PHE C 1 99 ? 20.220 59.784 183.135 1.00 40.59 99 PHE C O 1
ATOM 5072 N N . LEU C 1 100 ? 19.481 57.669 182.892 1.00 42.55 100 LEU C N 1
ATOM 5073 C CA . LEU C 1 100 ? 19.542 57.363 184.313 1.00 41.38 100 LEU C CA 1
ATOM 5074 C C . LEU C 1 100 ? 20.989 57.373 184.778 1.00 42.44 100 LEU C C 1
ATOM 5075 O O . LEU C 1 100 ? 21.286 57.732 185.928 1.00 41.39 100 LEU C O 1
ATOM 5080 N N . THR C 1 101 ? 21.885 56.954 183.891 1.00 44.33 101 THR C N 1
ATOM 5081 C CA . THR C 1 101 ? 23.305 56.933 184.214 1.00 45.95 101 THR C CA 1
ATOM 5082 C C . THR C 1 101 ? 23.716 58.367 184.552 1.00 46.39 101 THR C C 1
ATOM 5083 O O . THR C 1 101 ? 24.345 58.608 185.597 1.00 45.28 101 THR C O 1
ATOM 5087 N N . LEU C 1 102 ? 23.331 59.316 183.687 1.00 46.56 102 LEU C N 1
ATOM 5088 C CA . LEU C 1 102 ? 23.640 60.727 183.916 1.00 46.78 102 LEU C CA 1
ATOM 5089 C C . LEU C 1 102 ? 23.044 61.215 185.236 1.00 47.75 102 LEU C C 1
ATOM 5090 O O . LEU C 1 102 ? 23.735 61.847 186.037 1.00 46.80 102 LEU C O 1
ATOM 5095 N N . GLU C 1 103 ? 21.764 60.922 185.459 1.00 48.79 103 GLU C N 1
ATOM 5096 C CA . GLU C 1 103 ? 21.100 61.309 186.698 1.00 50.55 103 GLU C CA 1
ATOM 5097 C C . GLU C 1 103 ? 21.989 60.862 187.854 1.00 50.28 103 GLU C C 1
ATOM 5098 O O . GLU C 1 103 ? 22.137 61.566 188.850 1.00 49.26 103 GLU C O 1
ATOM 5104 N N . LEU C 1 104 ? 22.567 59.673 187.711 1.00 49.85 104 LEU C N 1
ATOM 5105 C CA . LEU C 1 104 ? 23.440 59.124 188.733 1.00 50.45 104 LEU C CA 1
ATOM 5106 C C . LEU C 1 104 ? 24.749 59.881 188.830 1.00 51.68 104 LEU C C 1
ATOM 5107 O O . LEU C 1 104 ? 25.198 60.206 189.932 1.00 52.48 104 LEU C O 1
ATOM 5112 N N . PHE C 1 105 ? 25.368 60.171 187.693 1.00 52.28 105 PHE C N 1
ATOM 5113 C CA . PHE C 1 105 ? 26.637 60.887 187.730 1.00 52.73 105 PHE C CA 1
ATOM 5114 C C . PHE C 1 105 ? 26.490 62.247 188.402 1.00 55.62 105 PHE C C 1
ATOM 5115 O O . PHE C 1 105 ? 27.394 62.696 189.113 1.00 57.08 105 PHE C O 1
ATOM 5123 N N . GLU C 1 106 ? 25.335 62.881 188.208 1.00 58.11 106 GLU C N 1
ATOM 5124 C CA . GLU C 1 106 ? 25.079 64.194 188.790 1.00 60.01 106 GLU C CA 1
ATOM 5125 C C . GLU C 1 106 ? 24.893 64.174 190.297 1.00 62.06 106 GLU C C 1
ATOM 5126 O O . GLU C 1 106 ? 24.999 65.217 190.932 1.00 64.42 106 GLU C O 1
ATOM 5132 N N . MET C 1 107 ? 24.606 63.012 190.880 1.00 63.82 107 MET C N 1
ATOM 5133 C CA . MET C 1 107 ? 24.463 62.938 192.336 1.00 65.13 107 MET C CA 1
ATOM 5134 C C . MET C 1 107 ? 25.855 62.985 192.966 1.00 66.11 107 MET C C 1
ATOM 5135 O O . MET C 1 107 ? 26.007 62.854 194.176 1.00 65.67 107 MET C O 1
ATOM 5140 N N . GLU C 1 108 ? 26.859 63.189 192.115 1.00 67.73 108 GLU C N 1
ATOM 5141 C CA . GLU C 1 108 ? 28.252 63.274 192.530 1.00 70.59 108 GLU C CA 1
ATOM 5142 C C . GLU C 1 108 ? 28.803 61.948 193.053 1.00 70.72 108 GLU C C 1
ATOM 5143 O O . GLU C 1 108 ? 29.805 61.903 193.767 1.00 69.68 108 GLU C O 1
ATOM 5149 N N . VAL C 1 109 ? 28.143 60.866 192.667 1.00 71.14 109 VAL C N 1
ATOM 5150 C CA . VAL C 1 109 ? 28.552 59.531 193.060 1.00 70.64 109 VAL C CA 1
ATOM 5151 C C . VAL C 1 109 ? 29.860 59.169 192.351 1.00 70.50 109 VAL C C 1
ATOM 5152 O O . VAL C 1 109 ? 29.981 59.341 191.136 1.00 70.59 109 VAL C O 1
ATOM 5156 N N . LYS C 1 110 ? 30.838 58.667 193.104 1.00 70.05 110 LYS C N 1
ATOM 5157 C CA . LYS C 1 110 ? 32.129 58.294 192.523 1.00 69.23 110 LYS C CA 1
ATOM 5158 C C . LYS C 1 110 ? 32.285 56.796 192.414 1.00 66.96 110 LYS C C 1
ATOM 5159 O O . LYS C 1 110 ? 32.846 56.284 191.458 1.00 65.79 110 LYS C O 1
ATOM 5165 N N . ASN C 1 111 ? 31.782 56.095 193.414 1.00 66.86 111 ASN C N 1
ATOM 5166 C CA . ASN C 1 111 ? 31.880 54.640 193.464 1.00 66.87 111 ASN C CA 1
ATOM 5167 C C . ASN C 1 111 ? 30.778 54.005 192.629 1.00 64.32 111 ASN C C 1
ATOM 5168 O O . ASN C 1 111 ? 29.846 53.415 193.166 1.00 64.96 111 ASN C O 1
ATOM 5173 N N . ILE C 1 112 ? 30.880 54.131 191.313 1.00 61.04 112 ILE C N 1
ATOM 5174 C CA . ILE C 1 112 ? 29.865 53.568 190.442 1.00 57.57 112 ILE C CA 1
ATOM 5175 C C . ILE C 1 112 ? 30.531 52.747 189.349 1.00 56.96 112 ILE C C 1
ATOM 5176 O O . ILE C 1 112 ? 31.676 52.992 188.984 1.00 55.58 112 ILE C O 1
ATOM 5181 N N . ILE C 1 113 ? 29.822 51.739 188.864 1.00 58.12 113 ILE C N 1
ATOM 5182 C CA . ILE C 1 113 ? 30.335 50.852 187.828 1.00 59.03 113 ILE C CA 1
ATOM 5183 C C . ILE C 1 113 ? 29.238 50.617 186.804 1.00 60.20 113 ILE C C 1
ATOM 5184 O O . ILE C 1 113 ? 28.107 50.279 187.160 1.00 59.90 113 ILE C O 1
ATOM 5189 N N . LEU C 1 114 ? 29.573 50.792 185.533 1.00 61.44 114 LEU C N 1
ATOM 5190 C CA . LEU C 1 114 ? 28.596 50.598 184.483 1.00 63.10 114 LEU C CA 1
ATOM 5191 C C . LEU C 1 114 ? 28.685 49.167 183.981 1.00 62.89 114 LEU C C 1
ATOM 5192 O O . LEU C 1 114 ? 29.767 48.665 183.700 1.00 62.98 114 LEU C O 1
ATOM 5197 N N . VAL C 1 115 ? 27.541 48.505 183.893 1.00 62.19 115 VAL C N 1
ATOM 5198 C CA . VAL C 1 115 ? 27.490 47.134 183.412 1.00 61.89 115 VAL C CA 1
ATOM 5199 C C . VAL C 1 115 ? 26.770 47.113 182.071 1.00 62.36 115 VAL C C 1
ATOM 5200 O O . VAL C 1 115 ? 25.600 47.484 181.998 1.00 61.38 115 VAL C O 1
ATOM 5204 N N . LEU C 1 116 ? 27.473 46.705 181.014 1.00 63.43 116 LEU C N 1
ATOM 5205 C CA . LEU C 1 116 ? 26.878 46.632 179.681 1.00 65.28 116 LEU C CA 1
ATOM 5206 C C . LEU C 1 116 ? 26.328 45.239 179.442 1.00 66.71 116 LEU C C 1
ATOM 5207 O O . LEU C 1 116 ? 26.999 44.370 178.894 1.00 66.61 116 LEU C O 1
ATOM 5212 N N . ASN C 1 117 ? 25.091 45.034 179.855 1.00 67.47 117 ASN C N 1
ATOM 5213 C CA . ASN C 1 117 ? 24.464 43.744 179.704 1.00 68.46 117 ASN C CA 1
ATOM 5214 C C . ASN C 1 117 ? 23.934 43.496 178.297 1.00 70.20 117 ASN C C 1
ATOM 5215 O O . ASN C 1 117 ? 23.712 44.429 177.520 1.00 68.04 117 ASN C O 1
ATOM 5220 N N . LYS C 1 118 ? 23.716 42.218 177.998 1.00 72.25 118 LYS C N 1
ATOM 5221 C CA . LYS C 1 118 ? 23.219 41.776 176.700 1.00 73.87 118 LYS C CA 1
ATOM 5222 C C . LYS C 1 118 ? 24.189 42.179 175.586 1.00 75.66 118 LYS C C 1
ATOM 5223 O O . LYS C 1 118 ? 23.800 42.319 174.429 1.00 75.12 118 LYS C O 1
ATOM 5229 N N . PHE C 1 119 ? 25.459 42.334 175.947 1.00 79.12 119 PHE C N 1
ATOM 5230 C CA . PHE C 1 119 ? 26.495 42.729 174.999 1.00 83.09 119 PHE C CA 1
ATOM 5231 C C . PHE C 1 119 ? 26.559 41.829 173.766 1.00 84.97 119 PHE C C 1
ATOM 5232 O O . PHE C 1 119 ? 26.707 42.312 172.644 1.00 85.10 119 PHE C O 1
ATOM 5240 N N . ASP C 1 120 ? 26.451 40.522 173.982 1.00 88.03 120 ASP C N 1
ATOM 5241 C CA . ASP C 1 120 ? 26.490 39.541 172.896 1.00 90.34 120 ASP C CA 1
ATOM 5242 C C . ASP C 1 120 ? 25.399 39.790 171.850 1.00 91.06 120 ASP C C 1
ATOM 5243 O O . ASP C 1 120 ? 25.492 39.297 170.723 1.00 90.65 120 ASP C O 1
ATOM 5248 N N . LEU C 1 121 ? 24.371 40.548 172.228 1.00 91.76 121 LEU C N 1
ATOM 5249 C CA . LEU C 1 121 ? 23.261 40.859 171.328 1.00 92.60 121 LEU C CA 1
ATOM 5250 C C . LEU C 1 121 ? 23.483 42.113 170.482 1.00 93.23 121 LEU C C 1
ATOM 5251 O O . LEU C 1 121 ? 22.535 42.647 169.906 1.00 94.04 121 LEU C O 1
ATOM 5256 N N . LEU C 1 122 ? 24.729 42.575 170.408 1.00 93.57 122 LEU C N 1
ATOM 5257 C CA . LEU C 1 122 ? 25.074 43.759 169.615 1.00 93.61 122 LEU C CA 1
ATOM 5258 C C . LEU C 1 122 ? 25.414 43.384 168.170 1.00 93.63 122 LEU C C 1
ATOM 5259 O O . LEU C 1 122 ? 25.693 42.220 167.860 1.00 93.49 122 LEU C O 1
ATOM 5264 N N . ALA C 1 127 ? 25.869 47.314 164.807 1.00 92.97 127 ALA C N 1
ATOM 5265 C CA . ALA C 1 127 ? 26.040 48.113 166.019 1.00 92.60 127 ALA C CA 1
ATOM 5266 C C . ALA C 1 127 ? 27.207 47.593 166.858 1.00 91.86 127 ALA C C 1
ATOM 5267 O O . ALA C 1 127 ? 27.224 46.427 167.261 1.00 91.55 127 ALA C O 1
ATOM 5269 N N . LYS C 1 128 ? 28.178 48.465 167.119 1.00 90.73 128 LYS C N 1
ATOM 5270 C CA . LYS C 1 128 ? 29.357 48.099 167.901 1.00 89.59 128 LYS C CA 1
ATOM 5271 C C . LYS C 1 128 ? 29.660 49.148 168.972 1.00 87.88 128 LYS C C 1
ATOM 5272 O O . LYS C 1 128 ? 29.410 50.335 168.776 1.00 87.27 128 LYS C O 1
ATOM 5278 N N . ILE C 1 129 ? 30.210 48.712 170.100 1.00 86.34 129 ILE C N 1
ATOM 5279 C CA . ILE C 1 129 ? 30.550 49.631 171.183 1.00 85.01 129 ILE C CA 1
ATOM 5280 C C . ILE C 1 129 ? 32.052 49.620 171.416 1.00 84.62 129 ILE C C 1
ATOM 5281 O O . ILE C 1 129 ? 32.604 48.596 171.797 1.00 84.27 129 ILE C O 1
ATOM 5286 N N . ASP C 1 130 ? 32.718 50.743 171.190 1.00 84.32 130 ASP C N 1
ATOM 5287 C CA . ASP C 1 130 ? 34.158 50.796 171.423 1.00 85.03 130 ASP C CA 1
ATOM 5288 C C . ASP C 1 130 ? 34.298 50.959 172.928 1.00 84.74 130 ASP C C 1
ATOM 5289 O O . ASP C 1 130 ? 34.425 52.074 173.424 1.00 85.77 130 ASP C O 1
ATOM 5294 N N . ILE C 1 131 ? 34.277 49.849 173.654 1.00 84.08 131 ILE C N 1
ATOM 5295 C CA . ILE C 1 131 ? 34.358 49.893 175.111 1.00 83.36 131 ILE C CA 1
ATOM 5296 C C . ILE C 1 131 ? 35.411 50.808 175.726 1.00 83.11 131 ILE C C 1
ATOM 5297 O O . ILE C 1 131 ? 35.076 51.690 176.518 1.00 82.31 131 ILE C O 1
ATOM 5302 N N . LYS C 1 132 ? 36.678 50.601 175.379 1.00 83.29 132 LYS C N 1
ATOM 5303 C CA . LYS C 1 132 ? 37.738 51.427 175.946 1.00 82.62 132 LYS C CA 1
ATOM 5304 C C . LYS C 1 132 ? 37.417 52.894 175.727 1.00 81.47 132 LYS C C 1
ATOM 5305 O O . LYS C 1 132 ? 37.590 53.721 176.627 1.00 80.91 132 LYS C O 1
ATOM 5311 N N . LYS C 1 133 ? 36.926 53.211 174.535 1.00 79.72 133 LYS C N 1
ATOM 5312 C CA . LYS C 1 133 ? 36.578 54.585 174.221 1.00 78.45 133 LYS C CA 1
ATOM 5313 C C . LYS C 1 133 ? 35.419 55.025 175.132 1.00 77.53 133 LYS C C 1
ATOM 5314 O O . LYS C 1 133 ? 35.343 56.188 175.554 1.00 78.19 133 LYS C O 1
ATOM 5320 N N . MET C 1 134 ? 34.533 54.086 175.453 1.00 74.66 134 MET C N 1
ATOM 5321 C CA . MET C 1 134 ? 33.402 54.373 176.327 1.00 71.30 134 MET C CA 1
ATOM 5322 C C . MET C 1 134 ? 33.895 54.544 177.768 1.00 71.51 134 MET C C 1
ATOM 5323 O O . MET C 1 134 ? 33.488 55.479 178.463 1.00 71.29 134 MET C O 1
ATOM 5328 N N . ARG C 1 135 ? 34.781 53.655 178.216 1.00 71.16 135 ARG C N 1
ATOM 5329 C CA . ARG C 1 135 ? 35.293 53.750 179.578 1.00 72.69 135 ARG C CA 1
ATOM 5330 C C . ARG C 1 135 ? 35.962 55.102 179.799 1.00 72.61 135 ARG C C 1
ATOM 5331 O O . ARG C 1 135 ? 35.783 55.740 180.844 1.00 71.53 135 ARG C O 1
ATOM 5339 N N . LYS C 1 136 ? 36.732 55.533 178.805 1.00 72.03 136 LYS C N 1
ATOM 5340 C CA . LYS C 1 136 ? 37.440 56.796 178.890 1.00 71.12 136 LYS C CA 1
ATOM 5341 C C . LYS C 1 136 ? 36.494 57.996 178.874 1.00 69.50 136 LYS C C 1
ATOM 5342 O O . LYS C 1 136 ? 36.715 58.974 179.590 1.00 68.64 136 LYS C O 1
ATOM 5348 N N . GLU C 1 137 ? 35.441 57.915 178.063 1.00 68.73 137 GLU C N 1
ATOM 5349 C CA . GLU C 1 137 ? 34.463 58.997 177.949 1.00 68.61 137 GLU C CA 1
ATOM 5350 C C . GLU C 1 137 ? 33.566 59.191 179.172 1.00 67.22 137 GLU C C 1
ATOM 5351 O O . GLU C 1 137 ? 33.204 60.325 179.502 1.00 67.76 137 GLU C O 1
ATOM 5357 N N . LEU C 1 138 ? 33.198 58.094 179.833 1.00 64.27 138 LEU C N 1
ATOM 5358 C CA . LEU C 1 138 ? 32.340 58.174 181.006 1.00 61.33 138 LEU C CA 1
ATOM 5359 C C . LEU C 1 138 ? 33.140 58.310 182.302 1.00 60.30 138 LEU C C 1
ATOM 5360 O O . LEU C 1 138 ? 32.670 58.916 183.272 1.00 60.81 138 LEU C O 1
ATOM 5365 N N . GLY C 1 139 ? 34.348 57.753 182.323 1.00 58.81 139 GLY C N 1
ATOM 5366 C CA . GLY C 1 139 ? 35.186 57.872 183.506 1.00 57.12 139 GLY C CA 1
ATOM 5367 C C . GLY C 1 139 ? 34.887 56.918 184.647 1.00 57.04 139 GLY C C 1
ATOM 5368 O O . GLY C 1 139 ? 35.084 57.250 185.814 1.00 56.70 139 GLY C O 1
ATOM 5369 N N . VAL C 1 140 ? 34.399 55.735 184.311 1.00 56.12 140 VAL C N 1
ATOM 5370 C CA . VAL C 1 140 ? 34.091 54.717 185.301 1.00 56.17 140 VAL C CA 1
ATOM 5371 C C . VAL C 1 140 ? 34.332 53.378 184.618 1.00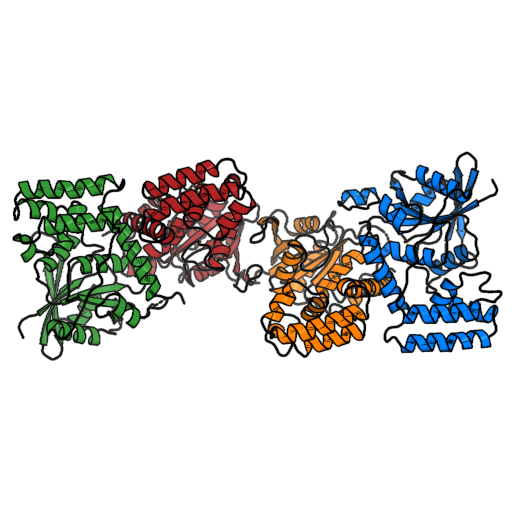 56.77 140 VAL C C 1
ATOM 5372 O O . VAL C 1 140 ? 34.463 53.315 183.390 1.00 58.03 140 VAL C O 1
ATOM 5376 N N . PRO C 1 141 ? 34.441 52.292 185.394 1.00 56.01 141 PRO C N 1
ATOM 5377 C CA . PRO C 1 141 ? 34.662 51.026 184.691 1.00 56.21 141 PRO C CA 1
ATOM 5378 C C . PRO C 1 141 ? 33.428 50.596 183.899 1.00 56.29 141 PRO C C 1
ATOM 5379 O O . PRO C 1 141 ? 32.295 50.918 184.254 1.00 55.53 141 PRO C O 1
ATOM 5383 N N . VAL C 1 142 ? 33.660 49.891 182.805 1.00 57.00 142 VAL C N 1
ATOM 5384 C CA . VAL C 1 142 ? 32.573 49.422 181.966 1.00 58.90 142 VAL C CA 1
ATOM 5385 C C . VAL C 1 142 ? 32.715 47.933 181.718 1.00 59.87 142 VAL C C 1
ATOM 5386 O O . VAL C 1 142 ? 33.466 47.512 180.843 1.00 60.98 142 VAL C O 1
ATOM 5390 N N . ILE C 1 143 ? 31.995 47.131 182.485 1.00 61.50 143 ILE C N 1
ATOM 5391 C CA . ILE C 1 143 ? 32.076 45.693 182.305 1.00 63.75 143 ILE C CA 1
ATOM 5392 C C . ILE C 1 143 ? 31.007 45.212 181.339 1.00 64.76 143 ILE C C 1
ATOM 5393 O O . ILE C 1 143 ? 29.851 45.603 181.445 1.00 65.37 143 ILE C O 1
ATOM 5398 N N . PRO C 1 144 ? 31.393 44.382 180.360 1.00 66.90 144 PRO C N 1
ATOM 5399 C CA . PRO C 1 144 ? 30.473 43.821 179.362 1.00 68.61 144 PRO C CA 1
ATOM 5400 C C . PRO C 1 144 ? 30.010 42.501 179.955 1.00 69.87 144 PRO C C 1
ATOM 5401 O O . PRO C 1 144 ? 30.820 41.774 180.530 1.00 69.61 144 PRO C O 1
ATOM 5405 N N . THR C 1 145 ? 28.726 42.187 179.841 1.00 71.35 145 THR C N 1
ATOM 5406 C CA . THR C 1 145 ? 28.242 40.938 180.402 1.00 73.27 145 THR C CA 1
ATOM 5407 C C . THR C 1 145 ? 27.075 40.343 179.662 1.00 74.00 145 THR C C 1
ATOM 5408 O O . THR C 1 145 ? 26.437 40.986 178.840 1.00 73.33 145 THR C O 1
ATOM 5412 N N . ASN C 1 146 ? 26.814 39.089 179.997 1.00 76.49 146 ASN C N 1
ATOM 5413 C CA . ASN C 1 146 ? 25.719 38.300 179.464 1.00 79.79 146 ASN C CA 1
ATOM 5414 C C . ASN C 1 146 ? 25.216 37.626 180.731 1.00 81.43 146 ASN C C 1
ATOM 5415 O O . ASN C 1 146 ? 25.550 36.476 181.008 1.00 82.40 146 ASN C O 1
ATOM 5420 N N . ALA C 1 147 ? 24.445 38.365 181.518 1.00 83.21 147 ALA C N 1
ATOM 5421 C CA . ALA C 1 147 ? 23.923 37.851 182.774 1.00 84.99 147 ALA C CA 1
ATOM 5422 C C . ALA C 1 147 ? 23.313 36.463 182.622 1.00 86.44 147 ALA C C 1
ATOM 5423 O O . ALA C 1 147 ? 23.504 35.590 183.472 1.00 86.60 147 ALA C O 1
ATOM 5425 N N . LYS C 1 148 ? 22.592 36.257 181.527 1.00 87.69 148 LYS C N 1
ATOM 5426 C CA . LYS C 1 148 ? 21.932 34.986 181.280 1.00 88.94 148 LYS C CA 1
ATOM 5427 C C . LYS C 1 148 ? 22.905 33.821 181.176 1.00 89.51 148 LYS C C 1
ATOM 5428 O O . LYS C 1 148 ? 22.748 32.824 181.874 1.00 89.48 148 LYS C O 1
ATOM 5434 N N . LYS C 1 149 ? 23.910 33.950 180.314 1.00 90.12 149 LYS C N 1
ATOM 5435 C CA . LYS C 1 149 ? 24.908 32.896 180.121 1.00 91.15 149 LYS C CA 1
ATOM 5436 C C . LYS C 1 149 ? 26.016 32.886 181.184 1.00 91.31 149 LYS C C 1
ATOM 5437 O O . LYS C 1 149 ? 26.881 32.011 181.181 1.00 92.01 149 LYS C O 1
ATOM 5443 N N . GLY C 1 150 ? 25.987 33.857 182.090 1.00 91.03 150 GLY C N 1
ATOM 5444 C CA . GLY C 1 150 ? 26.985 33.920 183.144 1.00 89.98 150 GLY C CA 1
ATOM 5445 C C . GLY C 1 150 ? 28.311 34.563 182.776 1.00 89.83 150 GLY C C 1
ATOM 5446 O O . GLY C 1 150 ? 29.302 34.390 183.485 1.00 89.68 150 GLY C O 1
ATOM 5447 N N . GLU C 1 151 ? 28.337 35.314 181.680 1.00 89.86 151 GLU C N 1
ATOM 5448 C CA . GLU C 1 151 ? 29.568 35.958 181.238 1.00 88.81 151 GLU C CA 1
ATOM 5449 C C . GLU C 1 151 ? 29.804 37.321 181.871 1.00 87.28 151 GLU C C 1
ATOM 5450 O O . GLU C 1 151 ? 28.859 38.035 182.198 1.00 87.52 151 GLU C O 1
ATOM 5456 N N . GLY C 1 152 ? 31.078 37.666 182.053 1.00 85.69 152 GLY C N 1
ATOM 5457 C CA . GLY C 1 152 ? 31.443 38.945 182.645 1.00 81.52 152 GLY C CA 1
ATOM 5458 C C . GLY C 1 152 ? 31.187 39.053 184.138 1.00 78.72 152 GLY C C 1
ATOM 5459 O O . GLY C 1 152 ? 31.762 39.913 184.816 1.00 77.22 152 GLY C O 1
ATOM 5460 N N . VAL C 1 153 ? 30.323 38.178 184.648 1.00 76.95 153 VAL C N 1
ATOM 5461 C CA . VAL C 1 153 ? 29.968 38.158 186.065 1.00 75.47 153 VAL C CA 1
ATOM 5462 C C . VAL C 1 153 ? 31.181 38.080 186.989 1.00 75.31 153 VAL C C 1
ATOM 5463 O O . VAL C 1 153 ? 31.282 38.823 187.960 1.00 74.61 153 VAL C O 1
ATOM 5467 N N . GLU C 1 154 ? 32.100 37.176 186.689 1.00 75.66 154 GLU C N 1
ATOM 5468 C CA . GLU C 1 154 ? 33.282 37.032 187.514 1.00 75.78 154 GLU C CA 1
ATOM 5469 C C . GLU C 1 154 ? 34.048 38.345 187.536 1.00 74.75 154 GLU C C 1
ATOM 5470 O O . GLU C 1 154 ? 34.481 38.800 188.595 1.00 74.91 154 GLU C O 1
ATOM 5476 N N . GLU C 1 155 ? 34.207 38.957 186.369 1.00 73.49 155 GLU C N 1
ATOM 5477 C CA . GLU C 1 155 ? 34.919 40.224 186.274 1.00 72.68 155 GLU C CA 1
ATOM 5478 C C . GLU C 1 155 ? 34.177 41.310 187.065 1.00 71.36 155 GLU C C 1
ATOM 5479 O O . GLU C 1 155 ? 34.794 42.138 187.737 1.00 70.22 155 GLU C O 1
ATOM 5485 N N . LEU C 1 156 ? 32.851 41.305 186.993 1.00 70.20 156 LEU C N 1
ATOM 5486 C CA . LEU C 1 156 ? 32.076 42.292 187.734 1.00 69.17 156 LEU C CA 1
ATOM 5487 C C . LEU C 1 156 ? 32.421 42.178 189.224 1.00 68.30 156 LEU C C 1
ATOM 5488 O O . LEU C 1 156 ? 32.712 43.176 189.876 1.00 67.26 156 LEU C O 1
ATOM 5493 N N . LYS C 1 157 ? 32.405 40.959 189.757 1.00 68.68 157 LYS C N 1
ATOM 5494 C CA . LYS C 1 157 ? 32.742 40.740 191.168 1.00 68.80 157 LYS C CA 1
ATOM 5495 C C . LYS C 1 157 ? 34.120 41.311 191.486 1.00 69.12 157 LYS C C 1
ATOM 5496 O O . LYS C 1 157 ? 34.292 42.026 192.470 1.00 68.40 157 LYS C O 1
ATOM 5502 N N . ARG C 1 158 ? 35.105 40.995 190.650 1.00 70.15 158 ARG C N 1
ATOM 5503 C CA . ARG C 1 158 ? 36.456 41.488 190.885 1.00 71.68 158 ARG C CA 1
ATOM 5504 C C . ARG C 1 158 ? 36.484 43.012 190.973 1.00 70.33 158 ARG C C 1
ATOM 5505 O O . ARG C 1 158 ? 37.123 43.571 191.874 1.00 70.51 158 ARG C O 1
ATOM 5513 N N . MET C 1 159 ? 35.787 43.679 190.047 1.00 68.12 159 MET C N 1
ATOM 5514 C CA . MET C 1 159 ? 35.737 45.143 190.031 1.00 65.49 159 MET C CA 1
ATOM 5515 C C . MET C 1 159 ? 34.942 45.680 191.234 1.00 63.50 159 MET C C 1
ATOM 5516 O O . MET C 1 159 ? 35.349 46.658 191.855 1.00 62.96 159 MET C O 1
ATOM 5521 N N . ILE C 1 160 ? 33.823 45.043 191.574 1.00 60.77 160 ILE C N 1
ATOM 5522 C CA . ILE C 1 160 ? 33.038 45.492 192.717 1.00 58.28 160 ILE C CA 1
ATOM 5523 C C . ILE C 1 160 ? 33.934 45.449 193.951 1.00 59.08 160 ILE C C 1
ATOM 5524 O O . ILE C 1 160 ? 33.920 46.358 194.790 1.00 57.89 160 ILE C O 1
ATOM 5529 N N . ALA C 1 161 ? 34.716 44.380 194.061 1.00 59.70 161 ALA C N 1
ATOM 5530 C CA . ALA C 1 161 ? 35.615 44.214 195.195 1.00 60.30 161 ALA C CA 1
ATOM 5531 C C . ALA C 1 161 ? 36.681 45.287 195.131 1.00 60.68 161 ALA C C 1
ATOM 5532 O O . ALA C 1 161 ? 36.872 46.051 196.076 1.00 60.92 161 ALA C O 1
ATOM 5534 N N . LEU C 1 162 ? 37.375 45.332 194.003 1.00 60.89 162 LEU C N 1
ATOM 5535 C CA . LEU C 1 162 ? 38.426 46.312 193.799 1.00 62.44 162 LEU C CA 1
ATOM 5536 C C . LEU C 1 162 ? 38.008 47.707 194.279 1.00 63.58 162 LEU C C 1
ATOM 5537 O O . LEU C 1 162 ? 38.726 48.343 195.057 1.00 64.38 162 LEU C O 1
ATOM 5542 N N . MET C 1 163 ? 36.838 48.162 193.825 1.00 63.94 163 MET C N 1
ATOM 5543 C CA . MET C 1 163 ? 36.297 49.477 194.170 1.00 63.19 163 MET C CA 1
ATOM 5544 C C . MET C 1 163 ? 35.942 49.634 195.640 1.00 64.76 163 MET C C 1
ATOM 5545 O O . MET C 1 163 ? 36.171 50.690 196.223 1.00 65.66 163 MET C O 1
ATOM 5550 N N . ALA C 1 164 ? 35.376 48.592 196.240 1.00 66.92 164 ALA C N 1
ATOM 5551 C CA . ALA C 1 164 ? 35.008 48.640 197.656 1.00 68.58 164 ALA C CA 1
ATOM 5552 C C . ALA C 1 164 ? 36.270 48.851 198.479 1.00 70.66 164 ALA C C 1
ATOM 5553 O O . ALA C 1 164 ? 36.261 49.542 199.499 1.00 69.77 164 ALA C O 1
ATOM 5555 N N . GLU C 1 165 ? 37.348 48.234 198.005 1.00 73.28 165 GLU C N 1
ATOM 5556 C CA . GLU C 1 165 ? 38.664 48.302 198.627 1.00 76.09 165 GLU C CA 1
ATOM 5557 C C . GLU C 1 165 ? 39.271 49.705 198.479 1.00 76.65 165 GLU C C 1
ATOM 5558 O O . GLU C 1 165 ? 40.023 50.166 199.341 1.00 77.13 165 GLU C O 1
ATOM 5564 N N . GLY C 1 166 ? 38.940 50.380 197.385 1.00 76.90 166 GLY C N 1
ATOM 5565 C CA . GLY C 1 166 ? 39.460 51.713 197.155 1.00 77.30 166 GLY C CA 1
ATOM 5566 C C . GLY C 1 166 ? 40.566 51.749 196.119 1.00 77.88 166 GLY C C 1
ATOM 5567 O O . GLY C 1 166 ? 41.136 52.802 195.850 1.00 78.69 166 GLY C O 1
ATOM 5568 N N . LYS C 1 167 ? 40.877 50.603 195.530 1.00 77.85 167 LYS C N 1
ATOM 5569 C CA . LYS C 1 167 ? 41.934 50.554 194.533 1.00 78.64 167 LYS C CA 1
ATOM 5570 C C . LYS C 1 167 ? 41.493 51.006 193.144 1.00 78.56 167 LYS C C 1
ATOM 5571 O O . LYS C 1 167 ? 42.232 50.835 192.175 1.00 78.70 167 LYS C O 1
ATOM 5577 N N . VAL C 1 168 ? 40.301 51.580 193.036 1.00 77.92 168 VAL C N 1
ATOM 5578 C CA . VAL C 1 168 ? 39.820 52.034 191.737 1.00 77.79 168 VAL C CA 1
ATOM 5579 C C . VAL C 1 168 ? 39.543 53.521 191.733 1.00 78.45 168 VAL C C 1
ATOM 5580 O O . VAL C 1 168 ? 38.956 54.042 192.677 1.00 79.35 168 VAL C O 1
ATOM 5584 N N . THR C 1 169 ? 39.968 54.212 190.680 1.00 78.48 169 THR C N 1
ATOM 5585 C CA . THR C 1 169 ? 39.699 55.647 190.594 1.00 77.68 169 THR C CA 1
ATOM 5586 C C . THR C 1 169 ? 38.723 55.910 189.462 1.00 75.79 169 THR C C 1
ATOM 5587 O O . THR C 1 169 ? 38.803 55.300 188.386 1.00 74.47 169 THR C O 1
ATOM 5591 N N . THR C 1 170 ? 37.796 56.823 189.729 1.00 73.44 170 THR C N 1
ATOM 5592 C CA . THR C 1 170 ? 36.768 57.188 188.772 1.00 70.95 170 THR C CA 1
ATOM 5593 C C . THR C 1 170 ? 36.555 58.691 188.753 1.00 70.18 170 THR C C 1
ATOM 5594 O O . THR C 1 170 ? 36.814 59.390 189.733 1.00 69.45 170 THR C O 1
ATOM 5598 N N . ASN C 1 171 ? 36.084 59.181 187.617 1.00 70.63 171 ASN C N 1
ATOM 5599 C CA . ASN C 1 171 ? 35.770 60.591 187.458 1.00 71.15 171 ASN C CA 1
ATOM 5600 C C . ASN C 1 171 ? 34.610 60.641 186.478 1.00 70.26 171 ASN C C 1
ATOM 5601 O O . ASN C 1 171 ? 34.777 60.959 185.304 1.00 70.99 171 ASN C O 1
ATOM 5606 N N . PRO C 1 172 ? 33.411 60.303 186.956 1.00 69.21 172 PRO C N 1
ATOM 5607 C CA . PRO C 1 172 ? 32.225 60.307 186.104 1.00 69.25 172 PRO C CA 1
ATOM 5608 C C . PRO C 1 172 ? 32.002 61.665 185.444 1.00 68.26 172 PRO C C 1
ATOM 5609 O O . PRO C 1 172 ? 31.856 62.684 186.120 1.00 66.25 172 PRO C O 1
ATOM 5613 N N . ILE C 1 173 ? 31.984 61.662 184.118 1.00 68.29 173 ILE C N 1
ATOM 5614 C CA . ILE C 1 173 ? 31.778 62.880 183.371 1.00 68.57 173 ILE C CA 1
ATOM 5615 C C . ILE C 1 173 ? 30.475 63.494 183.833 1.00 69.76 173 ILE C C 1
ATOM 5616 O O . ILE C 1 173 ? 29.518 62.788 184.104 1.00 69.70 173 ILE C O 1
ATOM 5621 N N . ILE C 1 174 ? 30.446 64.813 183.944 1.00 71.09 174 ILE C N 1
ATOM 5622 C CA . ILE C 1 174 ? 29.247 65.498 184.388 1.00 71.81 174 ILE C CA 1
ATOM 5623 C C . ILE C 1 174 ? 28.714 66.414 183.304 1.00 73.30 174 ILE C C 1
ATOM 5624 O O . ILE C 1 174 ? 29.396 67.337 182.860 1.00 73.87 174 ILE C O 1
ATOM 5629 N N . PRO C 1 175 ? 27.476 66.160 182.857 1.00 74.52 175 PRO C N 1
ATOM 5630 C CA . PRO C 1 175 ? 26.816 66.943 181.812 1.00 74.51 175 PRO C CA 1
ATOM 5631 C C . PRO C 1 175 ? 26.932 68.440 182.033 1.00 74.22 175 PRO C C 1
ATOM 5632 O O . PRO C 1 175 ? 26.698 68.928 183.134 1.00 74.43 175 PRO C O 1
ATOM 5636 N N . ARG C 1 176 ? 27.317 69.155 180.983 1.00 75.06 176 ARG C N 1
ATOM 5637 C CA . ARG C 1 176 ? 27.434 70.606 181.031 1.00 76.69 176 ARG C CA 1
ATOM 5638 C C . ARG C 1 176 ? 26.217 71.143 180.283 1.00 76.35 176 ARG C C 1
ATOM 5639 O O . ARG C 1 176 ? 25.948 70.732 179.155 1.00 75.96 176 ARG C O 1
ATOM 5647 N N . TYR C 1 177 ? 25.475 72.047 180.908 1.00 76.36 177 TYR C N 1
ATOM 5648 C CA . TYR C 1 177 ? 24.299 72.619 180.273 1.00 76.47 177 TYR C CA 1
ATOM 5649 C C . TYR C 1 177 ? 24.652 73.916 179.545 1.00 77.10 177 TYR C C 1
ATOM 5650 O O . TYR C 1 177 ? 25.825 74.207 179.338 1.00 77.97 177 TYR C O 1
ATOM 5659 N N . ASP C 1 178 ? 23.657 74.693 179.137 1.00 77.83 178 ASP C N 1
ATOM 5660 C CA . ASP C 1 178 ? 23.956 75.938 178.433 1.00 78.67 178 ASP C CA 1
ATOM 5661 C C . ASP C 1 178 ? 24.233 77.088 179.396 1.00 79.16 178 ASP C C 1
ATOM 5662 O O . ASP C 1 178 ? 23.683 77.139 180.494 1.00 78.83 178 ASP C O 1
ATOM 5667 N N . GLU C 1 179 ? 25.085 78.012 178.964 1.00 80.47 179 GLU C N 1
ATOM 5668 C CA . GLU C 1 179 ? 25.486 79.165 179.763 1.00 81.49 179 GLU C CA 1
ATOM 5669 C C . GLU C 1 179 ? 24.444 79.752 180.721 1.00 80.35 179 GLU C C 1
ATOM 5670 O O . GLU C 1 179 ? 24.768 80.068 181.859 1.00 80.07 179 GLU C O 1
ATOM 5676 N N . ASP C 1 180 ? 23.202 79.905 180.283 1.00 79.33 180 ASP C N 1
ATOM 5677 C CA . ASP C 1 180 ? 22.192 80.463 181.173 1.00 79.32 180 ASP C CA 1
ATOM 5678 C C . ASP C 1 180 ? 21.876 79.557 182.355 1.00 79.02 180 ASP C C 1
ATOM 5679 O O . ASP C 1 180 ? 21.831 80.015 183.498 1.00 79.00 180 ASP C O 1
ATOM 5684 N N . ILE C 1 181 ? 21.646 78.275 182.083 1.00 78.38 181 ILE C N 1
ATOM 5685 C CA . ILE C 1 181 ? 21.349 77.319 183.148 1.00 77.29 181 ILE C CA 1
ATOM 5686 C C . ILE C 1 181 ? 22.598 77.166 184.004 1.00 77.17 181 ILE C C 1
ATOM 5687 O O . ILE C 1 181 ? 22.549 77.249 185.225 1.00 75.64 181 ILE C O 1
ATOM 5692 N N . GLU C 1 182 ? 23.726 76.964 183.342 1.00 78.48 182 GLU C N 1
ATOM 5693 C CA . GLU C 1 182 ? 24.986 76.793 184.033 1.00 80.32 182 GLU C CA 1
ATOM 5694 C C . GLU C 1 182 ? 25.291 77.950 184.985 1.00 81.91 182 GLU C C 1
ATOM 5695 O O . GLU C 1 182 ? 25.879 77.742 186.055 1.00 81.67 182 GLU C O 1
ATOM 5701 N N . ARG C 1 183 ? 24.889 79.163 184.610 1.00 83.53 183 ARG C N 1
ATOM 5702 C CA . ARG C 1 183 ? 25.149 80.322 185.458 1.00 84.59 183 ARG C CA 1
ATOM 5703 C C . ARG C 1 183 ? 24.286 80.341 186.718 1.00 85.01 183 ARG C C 1
ATOM 5704 O O . ARG C 1 183 ? 24.744 80.773 187.776 1.00 85.25 183 ARG C O 1
ATOM 5712 N N . GLU C 1 184 ? 23.045 79.874 186.621 1.00 85.75 184 GLU C N 1
ATOM 5713 C CA . GLU C 1 184 ? 22.193 79.842 187.803 1.00 86.76 184 GLU C CA 1
ATOM 5714 C C . GLU C 1 184 ? 22.683 78.753 188.748 1.00 86.15 184 GLU C C 1
ATOM 5715 O O . GLU C 1 184 ? 22.710 78.935 189.963 1.00 86.19 184 GLU C O 1
ATOM 5721 N N . ILE C 1 185 ? 23.077 77.619 188.180 1.00 86.06 185 ILE C N 1
ATOM 5722 C CA . ILE C 1 185 ? 23.598 76.513 188.969 1.00 86.14 185 ILE C CA 1
ATOM 5723 C C . ILE C 1 185 ? 24.781 77.042 189.760 1.00 86.18 185 ILE C C 1
ATOM 5724 O O . ILE C 1 185 ? 25.039 76.602 190.872 1.00 86.28 185 ILE C O 1
ATOM 5729 N N . LYS C 1 186 ? 25.496 77.992 189.165 1.00 86.60 186 LYS C N 1
ATOM 5730 C CA . LYS C 1 186 ? 26.662 78.606 189.790 1.00 86.32 186 LYS C CA 1
ATOM 5731 C C . LYS C 1 186 ? 26.251 79.495 190.949 1.00 86.19 186 LYS C C 1
ATOM 5732 O O . LYS C 1 186 ? 26.780 79.376 192.051 1.00 86.58 186 LYS C O 1
ATOM 5738 N N . HIS C 1 187 ? 25.291 80.377 190.705 1.00 85.78 187 HIS C N 1
ATOM 5739 C CA . HIS C 1 187 ? 24.848 81.287 191.744 1.00 85.45 187 HIS C CA 1
ATOM 5740 C C . HIS C 1 187 ? 24.051 80.620 192.851 1.00 85.86 187 HIS C C 1
ATOM 5741 O O . HIS C 1 187 ? 24.228 80.956 194.024 1.00 85.04 187 HIS C O 1
ATOM 5748 N N . ILE C 1 188 ? 23.184 79.675 192.503 1.00 86.76 188 ILE C N 1
ATOM 5749 C CA . ILE C 1 188 ? 22.417 78.989 193.537 1.00 87.96 188 ILE C CA 1
ATOM 5750 C C . ILE C 1 188 ? 23.389 78.170 194.375 1.00 89.51 188 ILE C C 1
ATOM 5751 O O . ILE C 1 188 ? 23.211 78.030 195.580 1.00 89.66 188 ILE C O 1
ATOM 5756 N N . SER C 1 189 ? 24.427 77.643 193.738 1.00 90.91 189 SER C N 1
ATOM 5757 C CA . SER C 1 189 ? 25.413 76.851 194.456 1.00 93.00 189 SER C CA 1
ATOM 5758 C C . SER C 1 189 ? 26.021 77.622 195.618 1.00 94.36 189 SER C C 1
ATOM 5759 O O . SER C 1 189 ? 25.941 77.176 196.759 1.00 95.61 189 SER C O 1
ATOM 5762 N N . GLU C 1 190 ? 26.627 78.773 195.339 1.00 95.81 190 GLU C N 1
ATOM 5763 C CA . GLU C 1 190 ? 27.246 79.569 196.398 1.00 96.70 190 GLU C CA 1
ATOM 5764 C C . GLU C 1 190 ? 26.221 80.132 197.374 1.00 96.80 190 GLU C C 1
ATOM 5765 O O . GLU C 1 190 ? 26.542 80.420 198.522 1.00 96.46 190 GLU C O 1
ATOM 5771 N N . LEU C 1 191 ? 24.986 80.290 196.921 1.00 97.08 191 LEU C N 1
ATOM 5772 C CA . LEU C 1 191 ? 23.940 80.790 197.793 1.00 97.29 191 LEU C CA 1
ATOM 5773 C C . LEU C 1 191 ? 23.507 79.625 198.683 1.00 97.45 191 LEU C C 1
ATOM 5774 O O . LEU C 1 191 ? 22.436 79.655 199.291 1.00 96.72 191 LEU C O 1
ATOM 5779 N N . LEU C 1 192 ? 24.363 78.602 198.740 1.00 98.53 192 LEU C N 1
ATOM 5780 C CA . LEU C 1 192 ? 24.150 77.384 199.531 1.00 99.40 192 LEU C CA 1
ATOM 5781 C C . LEU C 1 192 ? 25.473 76.872 200.086 1.00 99.82 192 LEU C C 1
ATOM 5782 O O . LEU C 1 192 ? 25.505 76.236 201.135 1.00 99.57 192 LEU C O 1
ATOM 5787 N N . ARG C 1 193 ? 26.556 77.132 199.357 1.00 100.89 193 ARG C N 1
ATOM 5788 C CA . ARG C 1 193 ? 27.898 76.694 199.745 1.00 101.80 193 ARG C CA 1
ATOM 5789 C C . ARG C 1 193 ? 28.251 77.069 201.185 1.00 102.06 193 ARG C C 1
ATOM 5790 O O . ARG C 1 193 ? 27.997 78.194 201.625 1.00 101.94 193 ARG C O 1
ATOM 5798 N N . GLY C 1 194 ? 28.845 76.124 201.911 1.00 101.99 194 GLY C N 1
ATOM 5799 C CA . GLY C 1 194 ? 29.213 76.380 203.292 1.00 101.71 194 GLY C CA 1
ATOM 5800 C C . GLY C 1 194 ? 28.135 76.020 204.307 1.00 101.46 194 GLY C C 1
ATOM 5801 O O . GLY C 1 194 ? 28.445 75.560 205.404 1.00 101.55 194 GLY C O 1
ATOM 5802 N N . THR C 1 195 ? 26.869 76.225 203.953 1.00 100.85 195 THR C N 1
ATOM 5803 C CA . THR C 1 195 ? 25.762 75.913 204.856 1.00 100.27 195 THR C CA 1
ATOM 5804 C C . THR C 1 195 ? 25.804 74.434 205.256 1.00 100.58 195 THR C C 1
ATOM 5805 O O . THR C 1 195 ? 26.611 73.669 204.726 1.00 100.56 195 THR C O 1
ATOM 5809 N N . PRO C 1 196 ? 24.937 74.012 206.201 1.00 100.80 196 PRO C N 1
ATOM 5810 C CA . PRO C 1 196 ? 24.931 72.606 206.626 1.00 100.39 196 PRO C CA 1
ATOM 5811 C C . PRO C 1 196 ? 24.688 71.630 205.475 1.00 100.85 196 PRO C C 1
ATOM 5812 O O . PRO C 1 196 ? 25.227 70.520 205.467 1.00 99.90 196 PRO C O 1
ATOM 5816 N N . LEU C 1 197 ? 23.877 72.050 204.505 1.00 101.91 197 LEU C N 1
ATOM 5817 C CA . LEU C 1 197 ? 23.565 71.215 203.352 1.00 102.76 197 LEU C CA 1
ATOM 5818 C C . LEU C 1 197 ? 24.814 70.864 202.576 1.00 104.28 197 LEU C C 1
ATOM 5819 O O . LEU C 1 197 ? 25.000 69.719 202.182 1.00 105.28 197 LEU C O 1
ATOM 5824 N N . ALA C 1 198 ? 25.671 71.854 202.360 1.00 105.54 198 ALA C N 1
ATOM 5825 C CA . ALA C 1 198 ? 26.905 71.631 201.616 1.00 106.12 198 ALA C CA 1
ATOM 5826 C C . ALA C 1 198 ? 27.612 70.369 202.089 1.00 106.44 198 ALA C C 1
ATOM 5827 O O . ALA C 1 198 ? 28.213 69.653 201.291 1.00 105.72 198 ALA C O 1
ATOM 5829 N N . GLU C 1 199 ? 27.521 70.096 203.387 1.00 107.29 199 GLU C N 1
ATOM 5830 C CA . GLU C 1 199 ? 28.168 68.927 203.972 1.00 108.11 199 GLU C CA 1
ATOM 5831 C C . GLU C 1 199 ? 27.404 67.622 203.787 1.00 107.08 199 GLU C C 1
ATOM 5832 O O . GLU C 1 199 ? 28.015 66.586 203.529 1.00 107.70 199 GLU C O 1
ATOM 5838 N N . LYS C 1 200 ? 26.079 67.665 203.918 1.00 105.43 200 LYS C N 1
ATOM 5839 C CA . LYS C 1 200 ? 25.262 66.454 203.795 1.00 103.65 200 LYS C CA 1
ATOM 5840 C C . LYS C 1 200 ? 24.762 66.113 202.394 1.00 101.84 200 LYS C C 1
ATOM 5841 O O . LYS C 1 200 ? 24.332 64.989 202.143 1.00 101.80 200 LYS C O 1
ATOM 5847 N N . TYR C 1 201 ? 24.814 67.074 201.482 1.00 99.79 201 TYR C N 1
ATOM 5848 C CA . TYR C 1 201 ? 24.355 66.835 200.120 1.00 96.95 201 TYR C CA 1
ATOM 5849 C C . TYR C 1 201 ? 25.206 67.579 199.108 1.00 93.59 201 TYR C C 1
ATOM 5850 O O . TYR C 1 201 ? 25.840 68.586 199.425 1.00 93.07 201 TYR C O 1
ATOM 5859 N N . PRO C 1 202 ? 25.256 67.076 197.874 1.00 90.67 202 PRO C N 1
ATOM 5860 C CA . PRO C 1 202 ? 26.058 67.761 196.858 1.00 88.87 202 PRO C CA 1
ATOM 5861 C C . PRO C 1 202 ? 25.307 68.994 196.329 1.00 86.19 202 PRO C C 1
ATOM 5862 O O . PRO C 1 202 ? 24.144 68.899 195.934 1.00 85.78 202 PRO C O 1
ATOM 5866 N N . ILE C 1 203 ? 25.971 70.150 196.348 1.00 83.65 203 ILE C N 1
ATOM 5867 C CA . ILE C 1 203 ? 25.358 71.397 195.892 1.00 80.54 203 ILE C CA 1
ATOM 5868 C C . ILE C 1 203 ? 24.968 71.370 194.426 1.00 78.06 203 ILE C C 1
ATOM 5869 O O . ILE C 1 203 ? 23.819 71.655 194.080 1.00 77.41 203 ILE C O 1
ATOM 5874 N N . ARG C 1 204 ? 25.928 71.042 193.568 1.00 75.08 204 ARG C N 1
ATOM 5875 C CA . ARG C 1 204 ? 25.680 70.967 192.132 1.00 72.12 204 ARG C CA 1
ATOM 5876 C C . ARG C 1 204 ? 24.319 70.335 191.938 1.00 70.69 204 ARG C C 1
ATOM 5877 O O . ARG C 1 204 ? 23.432 70.905 191.295 1.00 70.28 204 ARG C O 1
ATOM 5885 N N . TRP C 1 205 ? 24.173 69.147 192.520 1.00 68.38 205 TRP C N 1
ATOM 5886 C CA . TRP C 1 205 ? 22.937 68.378 192.457 1.00 66.32 205 TRP C CA 1
ATOM 5887 C C . TRP C 1 205 ? 21.740 69.172 192.987 1.00 64.79 205 TRP C C 1
ATOM 5888 O O . TRP C 1 205 ? 20.731 69.315 192.294 1.00 62.97 205 TRP C O 1
ATOM 5899 N N . LEU C 1 206 ? 21.868 69.668 194.219 1.00 64.71 206 LEU C N 1
ATOM 5900 C CA . LEU C 1 206 ? 20.826 70.467 194.873 1.00 65.27 206 LEU C CA 1
ATOM 5901 C C . LEU C 1 206 ? 20.369 71.615 193.973 1.00 64.73 206 LEU C C 1
ATOM 5902 O O . LEU C 1 206 ? 19.168 71.880 193.846 1.00 63.18 206 LEU C O 1
ATOM 5907 N N . ALA C 1 207 ? 21.331 72.293 193.354 1.00 64.57 207 ALA C N 1
ATOM 5908 C CA . ALA C 1 207 ? 21.013 73.399 192.457 1.00 65.83 207 ALA C CA 1
ATOM 5909 C C . ALA C 1 207 ? 20.143 72.890 191.315 1.00 66.19 207 ALA C C 1
ATOM 5910 O O . ALA C 1 207 ? 19.066 73.430 191.059 1.00 66.66 207 ALA C O 1
ATOM 5912 N N . LEU C 1 208 ? 20.614 71.843 190.636 1.00 67.06 208 LEU C N 1
ATOM 5913 C CA . LEU C 1 208 ? 19.879 71.256 189.517 1.00 67.60 208 LEU C CA 1
ATOM 5914 C C . LEU C 1 208 ? 18.445 70.862 189.880 1.00 68.15 208 LEU C C 1
ATOM 5915 O O . LEU C 1 208 ? 17.538 71.075 189.083 1.00 68.53 208 LEU C O 1
ATOM 5920 N N . LYS C 1 209 ? 18.238 70.293 191.072 1.00 68.99 209 LYS C N 1
ATOM 5921 C CA . LYS C 1 209 ? 16.893 69.880 191.488 1.00 69.29 209 LYS C CA 1
ATOM 5922 C C . LYS C 1 209 ? 16.069 71.104 191.861 1.00 69.87 209 LYS C C 1
ATOM 5923 O O . LYS C 1 209 ? 14.873 71.163 191.572 1.00 69.88 209 LYS C O 1
ATOM 5929 N N . LEU C 1 210 ? 16.697 72.083 192.504 1.00 70.77 210 LEU C N 1
ATOM 5930 C CA . LEU C 1 210 ? 15.969 73.290 192.855 1.00 72.28 210 LEU C CA 1
ATOM 5931 C C . LEU C 1 210 ? 15.407 73.905 191.571 1.00 73.21 210 LEU C C 1
ATOM 5932 O O . LEU C 1 210 ? 14.213 74.204 191.486 1.00 73.11 210 LEU C O 1
ATOM 5937 N N . LEU C 1 211 ? 16.258 74.061 190.559 1.00 73.49 211 LEU C N 1
ATOM 5938 C CA . LEU C 1 211 ? 15.823 74.630 189.288 1.00 73.78 211 LEU C CA 1
ATOM 5939 C C . LEU C 1 211 ? 14.625 73.893 188.703 1.00 74.32 211 LEU C C 1
ATOM 5940 O O . LEU C 1 211 ? 13.845 74.476 187.955 1.00 74.02 211 LEU C O 1
ATOM 5945 N N . GLN C 1 212 ? 14.474 72.612 189.029 1.00 74.79 212 GLN C N 1
ATOM 5946 C CA . GLN C 1 212 ? 13.351 71.849 188.490 1.00 75.68 212 GLN C CA 1
ATOM 5947 C C . GLN C 1 212 ? 12.200 71.790 189.481 1.00 76.29 212 GLN C C 1
ATOM 5948 O O . GLN C 1 212 ? 11.223 71.075 189.271 1.00 74.37 212 GLN C O 1
ATOM 5954 N N . ARG C 1 213 ? 12.311 72.569 190.552 1.00 78.42 213 ARG C N 1
ATOM 5955 C CA . ARG C 1 213 ? 11.272 72.593 191.570 1.00 80.97 213 ARG C CA 1
ATOM 5956 C C . ARG C 1 213 ? 10.990 71.142 191.959 1.00 81.00 213 ARG C C 1
ATOM 5957 O O . ARG C 1 213 ? 9.897 70.615 191.724 1.00 80.13 213 ARG C O 1
ATOM 5965 N N . ASP C 1 214 ? 12.002 70.493 192.524 1.00 80.82 214 ASP C N 1
ATOM 5966 C CA . ASP C 1 214 ? 11.895 69.107 192.960 1.00 80.28 214 ASP C CA 1
ATOM 5967 C C . ASP C 1 214 ? 11.270 69.110 194.348 1.00 80.29 214 ASP C C 1
ATOM 5968 O O . ASP C 1 214 ? 11.831 69.682 195.283 1.00 79.51 214 ASP C O 1
ATOM 5973 N N . GLU C 1 215 ? 10.108 68.474 194.472 1.00 80.88 215 GLU C N 1
ATOM 5974 C CA . GLU C 1 215 ? 9.385 68.410 195.740 1.00 82.76 215 GLU C CA 1
ATOM 5975 C C . GLU C 1 215 ? 10.262 68.158 196.970 1.00 84.45 215 GLU C C 1
ATOM 5976 O O . GLU C 1 215 ? 10.261 68.952 197.917 1.00 84.46 215 GLU C O 1
ATOM 5982 N N . GLU C 1 216 ? 11.020 67.067 196.961 1.00 85.97 216 GLU C N 1
ATOM 5983 C CA . GLU C 1 216 ? 11.860 66.753 198.101 1.00 86.65 216 GLU C CA 1
ATOM 5984 C C . GLU C 1 216 ? 12.841 67.862 198.436 1.00 87.09 216 GLU C C 1
ATOM 5985 O O . GLU C 1 216 ? 12.856 68.345 199.564 1.00 88.33 216 GLU C O 1
ATOM 5991 N N . VAL C 1 217 ? 13.661 68.266 197.466 1.00 87.32 217 VAL C N 1
ATOM 5992 C CA . VAL C 1 217 ? 14.663 69.307 197.703 1.00 87.43 217 VAL C CA 1
ATOM 5993 C C . VAL C 1 217 ? 14.047 70.642 198.093 1.00 87.85 217 VAL C C 1
ATOM 5994 O O . VAL C 1 217 ? 14.645 71.421 198.836 1.00 87.60 217 VAL C O 1
ATOM 5998 N N . ILE C 1 218 ? 12.851 70.906 197.581 1.00 88.69 218 ILE C N 1
ATOM 5999 C CA . ILE C 1 218 ? 12.147 72.134 197.912 1.00 88.90 218 ILE C CA 1
ATOM 6000 C C . ILE C 1 218 ? 12.080 72.184 199.432 1.00 89.71 218 ILE C C 1
ATOM 6001 O O . ILE C 1 218 ? 12.665 73.063 200.066 1.00 89.45 218 ILE C O 1
ATOM 6006 N N . LYS C 1 219 ? 11.387 71.211 200.008 1.00 90.59 219 LYS C N 1
ATOM 6007 C CA . LYS C 1 219 ? 11.231 71.137 201.449 1.00 91.52 219 LYS C CA 1
ATOM 6008 C C . LYS C 1 219 ? 12.575 71.123 202.158 1.00 92.83 219 LYS C C 1
ATOM 6009 O O . LYS C 1 219 ? 12.760 71.827 203.143 1.00 91.84 219 LYS C O 1
ATOM 6015 N N . LEU C 1 220 ? 13.517 70.338 201.644 1.00 95.69 220 LEU C N 1
ATOM 6016 C CA . LEU C 1 220 ? 14.841 70.221 202.258 1.00 98.68 220 LEU C CA 1
ATOM 6017 C C . LEU C 1 220 ? 15.697 71.493 202.289 1.00 100.69 220 LEU C C 1
ATOM 6018 O O . LEU C 1 220 ? 16.772 71.506 202.897 1.00 100.26 220 LEU C O 1
ATOM 6023 N N . VAL C 1 221 ? 15.242 72.556 201.632 1.00 103.43 221 VAL C N 1
ATOM 6024 C CA . VAL C 1 221 ? 15.991 73.809 201.642 1.00 106.03 221 VAL C CA 1
ATOM 6025 C C . VAL C 1 221 ? 15.324 74.750 202.637 1.00 107.67 221 VAL C C 1
ATOM 6026 O O . VAL C 1 221 ? 15.969 75.634 203.196 1.00 107.91 221 VAL C O 1
ATOM 6030 N N . LEU C 1 222 ? 14.030 74.544 202.864 1.00 109.60 222 LEU C N 1
ATOM 6031 C CA . LEU C 1 222 ? 13.279 75.372 203.800 1.00 111.47 222 LEU C CA 1
ATOM 6032 C C . LEU C 1 222 ? 13.756 75.199 205.240 1.00 113.04 222 LEU C C 1
ATOM 6033 O O . LEU C 1 222 ? 13.885 76.183 205.970 1.00 113.44 222 LEU C O 1
ATOM 6038 N N . LYS C 1 223 ? 14.026 73.959 205.648 1.00 114.73 223 LYS C N 1
ATOM 6039 C CA . LYS C 1 223 ? 14.468 73.711 207.017 1.00 116.61 223 LYS C CA 1
ATOM 6040 C C . LYS C 1 223 ? 15.967 73.875 207.262 1.00 117.21 223 LYS C C 1
ATOM 6041 O O . LYS C 1 223 ? 16.373 74.838 207.913 1.00 117.56 223 LYS C O 1
ATOM 6047 N N . TYR C 1 224 ? 16.790 72.958 206.753 1.00 117.77 224 TYR C N 1
ATOM 6048 C CA . TYR C 1 224 ? 18.239 73.044 206.967 1.00 118.37 224 TYR C CA 1
ATOM 6049 C C . TYR C 1 224 ? 18.807 74.448 206.759 1.00 118.84 224 TYR C C 1
ATOM 6050 O O . TYR C 1 224 ? 19.828 74.804 207.354 1.00 118.72 224 TYR C O 1
ATOM 6059 N N . LEU C 1 225 ? 18.144 75.234 205.910 1.00 119.55 225 LEU C N 1
ATOM 6060 C CA . LEU C 1 225 ? 18.554 76.610 205.622 1.00 120.11 225 LEU C CA 1
ATOM 6061 C C . LEU C 1 225 ? 17.353 77.548 205.697 1.00 120.68 225 LEU C C 1
ATOM 6062 O O . LEU C 1 225 ? 16.243 77.188 205.305 1.00 120.86 225 LEU C O 1
ATOM 6067 N N . GLY C 1 226 ? 17.589 78.753 206.205 1.00 121.01 226 GLY C N 1
ATOM 6068 C CA . GLY C 1 226 ? 16.522 79.727 206.344 1.00 120.96 226 GLY C CA 1
ATOM 6069 C C . GLY C 1 226 ? 15.543 79.783 205.188 1.00 120.67 226 GLY C C 1
ATOM 6070 O O . GLY C 1 226 ? 15.915 79.563 204.036 1.00 120.44 226 GLY C O 1
ATOM 6071 N N . GLN C 1 227 ? 14.283 80.068 205.503 1.00 120.51 227 GLN C N 1
ATOM 6072 C CA . GLN C 1 227 ? 13.242 80.182 204.488 1.00 120.29 227 GLN C CA 1
ATOM 6073 C C . GLN C 1 227 ? 13.469 81.535 203.803 1.00 119.73 227 GLN C C 1
ATOM 6074 O O . GLN C 1 227 ? 13.004 81.778 202.689 1.00 119.51 227 GLN C O 1
ATOM 6080 N N . GLU C 1 228 ? 14.194 82.409 204.497 1.00 119.14 228 GLU C N 1
ATOM 6081 C CA . GLU C 1 228 ? 14.545 83.733 203.986 1.00 117.97 228 GLU C CA 1
ATOM 6082 C C . GLU C 1 228 ? 15.651 83.525 202.957 1.00 117.61 228 GLU C C 1
ATOM 6083 O O . GLU C 1 228 ? 15.833 84.328 202.040 1.00 117.89 228 GLU C O 1
ATOM 6089 N N . LYS C 1 229 ? 16.392 82.434 203.128 1.00 117.04 229 LYS C N 1
ATOM 6090 C CA . LYS C 1 229 ? 17.480 82.090 202.224 1.00 115.81 229 LYS C CA 1
ATOM 6091 C C . LYS C 1 229 ? 16.897 81.430 200.971 1.00 115.15 229 LYS C C 1
ATOM 6092 O O . LYS C 1 229 ? 17.460 81.547 199.884 1.00 115.38 229 LYS C O 1
ATOM 6098 N N . MET C 1 230 ? 15.761 80.748 201.130 1.00 114.53 230 MET C N 1
ATOM 6099 C CA . MET C 1 230 ? 15.092 80.065 200.017 1.00 113.32 230 MET C CA 1
ATOM 6100 C C . MET C 1 230 ? 14.393 81.058 199.083 1.00 113.55 230 MET C C 1
ATOM 6101 O O . MET C 1 230 ? 14.269 80.814 197.881 1.00 113.82 230 MET C O 1
ATOM 6106 N N . ASP C 1 231 ? 13.926 82.175 199.632 1.00 113.67 231 ASP C N 1
ATOM 6107 C CA . ASP C 1 231 ? 13.280 83.179 198.802 1.00 113.45 231 ASP C CA 1
ATOM 6108 C C . ASP C 1 231 ? 14.360 83.760 197.892 1.00 112.89 231 ASP C C 1
ATOM 6109 O O . ASP C 1 231 ? 14.073 84.271 196.805 1.00 112.83 231 ASP C O 1
ATOM 6114 N N . GLU C 1 232 ? 15.609 83.659 198.345 1.00 111.87 232 GLU C N 1
ATOM 6115 C CA . GLU C 1 232 ? 16.759 84.152 197.589 1.00 110.78 232 GLU C CA 1
ATOM 6116 C C . GLU C 1 232 ? 17.019 83.213 196.400 1.00 111.12 232 GLU C C 1
ATOM 6117 O O . GLU C 1 232 ? 17.378 83.661 195.305 1.00 111.19 232 GLU C O 1
ATOM 6123 N N . ILE C 1 233 ? 16.831 81.913 196.628 1.00 111.30 233 ILE C N 1
ATOM 6124 C CA . ILE C 1 233 ? 17.016 80.898 195.590 1.00 111.12 233 ILE C CA 1
ATOM 6125 C C . ILE C 1 233 ? 15.860 81.015 194.596 1.00 110.23 233 ILE C C 1
ATOM 6126 O O . ILE C 1 233 ? 16.018 80.740 193.406 1.00 109.79 233 ILE C O 1
ATOM 6131 N N . LEU C 1 234 ? 14.696 81.416 195.104 1.00 109.43 234 LEU C N 1
ATOM 6132 C CA . LEU C 1 234 ? 13.499 81.591 194.285 1.00 108.58 234 LEU C CA 1
ATOM 6133 C C . LEU C 1 234 ? 13.750 82.659 193.223 1.00 107.91 234 LEU C C 1
ATOM 6134 O O . LEU C 1 234 ? 13.042 82.736 192.215 1.00 107.03 234 LEU C O 1
ATOM 6139 N N . LYS C 1 235 ? 14.763 83.483 193.471 1.00 107.46 235 LYS C N 1
ATOM 6140 C CA . LYS C 1 235 ? 15.137 84.549 192.555 1.00 107.18 235 LYS C CA 1
ATOM 6141 C C . LYS C 1 235 ? 15.882 83.970 191.352 1.00 107.11 235 LYS C C 1
ATOM 6142 O O . LYS C 1 235 ? 15.393 84.016 190.223 1.00 107.26 235 LYS C O 1
ATOM 6148 N N . HIS C 1 236 ? 17.064 83.419 191.604 1.00 106.97 236 HIS C N 1
ATOM 6149 C CA . HIS C 1 236 ? 17.872 82.827 190.548 1.00 106.69 236 HIS C CA 1
ATOM 6150 C C . HIS C 1 236 ? 17.080 81.787 189.758 1.00 107.41 236 HIS C C 1
ATOM 6151 O O . HIS C 1 236 ? 17.413 81.485 188.612 1.00 107.31 236 HIS C O 1
ATOM 6158 N N . ILE C 1 237 ? 16.025 81.248 190.367 1.00 108.04 237 ILE C N 1
ATOM 6159 C CA . ILE C 1 237 ? 15.203 80.242 189.701 1.00 107.78 237 ILE C CA 1
ATOM 6160 C C . ILE C 1 237 ? 14.159 80.860 188.776 1.00 107.68 237 ILE C C 1
ATOM 6161 O O . ILE C 1 237 ? 13.916 80.352 187.685 1.00 107.80 237 ILE C O 1
ATOM 6166 N N . SER C 1 238 ? 13.536 81.950 189.207 1.00 107.57 238 SER C N 1
ATOM 6167 C CA . SER C 1 238 ? 12.531 82.598 188.373 1.00 106.93 238 SER C CA 1
ATOM 6168 C C . SER C 1 238 ? 13.200 83.289 187.186 1.00 106.43 238 SER C C 1
ATOM 6169 O O . SER C 1 238 ? 12.593 83.441 186.122 1.00 105.69 238 SER C O 1
ATOM 6172 N N . GLU C 1 239 ? 14.460 83.680 187.377 1.00 106.17 239 GLU C N 1
ATOM 6173 C CA . GLU C 1 239 ? 15.244 84.363 186.345 1.00 105.93 239 GLU C CA 1
ATOM 6174 C C . GLU C 1 239 ? 15.505 83.452 185.147 1.00 105.55 239 GLU C C 1
ATOM 6175 O O . GLU C 1 239 ? 15.416 83.882 183.993 1.00 105.90 239 GLU C O 1
ATOM 6181 N N . LEU C 1 240 ? 15.828 82.194 185.430 1.00 104.45 240 LEU C N 1
ATOM 6182 C CA . LEU C 1 240 ? 16.089 81.218 184.380 1.00 102.81 240 LEU C CA 1
ATOM 6183 C C . LEU C 1 240 ? 14.770 80.779 183.760 1.00 101.19 240 LEU C C 1
ATOM 6184 O O . LEU C 1 240 ? 14.695 80.504 182.564 1.00 100.74 240 LEU C O 1
ATOM 6189 N N . GLU C 1 241 ? 13.733 80.724 184.589 1.00 99.52 241 GLU C N 1
ATOM 6190 C CA . GLU C 1 241 ? 12.407 80.318 184.149 1.00 98.28 241 GLU C CA 1
ATOM 6191 C C . GLU C 1 241 ? 11.840 81.253 183.095 1.00 96.53 241 GLU C C 1
ATOM 6192 O O . GLU C 1 241 ? 11.198 80.804 182.140 1.00 95.97 241 GLU C O 1
ATOM 6198 N N . GLU C 1 242 ? 12.079 82.549 183.270 1.00 94.56 242 GLU C N 1
ATOM 6199 C CA . GLU C 1 242 ? 11.599 83.541 182.320 1.00 93.80 242 GLU C CA 1
ATOM 6200 C C . GLU C 1 242 ? 12.002 83.185 180.890 1.00 92.71 242 GLU C C 1
ATOM 6201 O O . GLU C 1 242 ? 11.165 83.172 179.983 1.00 92.52 242 GLU C O 1
ATOM 6207 N N . LYS C 1 243 ? 13.285 82.879 180.703 1.00 91.25 243 LYS C N 1
ATOM 6208 C CA . LYS C 1 243 ? 13.844 82.540 179.389 1.00 88.51 243 LYS C CA 1
ATOM 6209 C C . LYS C 1 243 ? 13.131 81.424 178.601 1.00 87.19 243 LYS C C 1
ATOM 6210 O O . LYS C 1 243 ? 12.945 81.531 177.386 1.00 85.88 243 LYS C O 1
ATOM 6216 N N . TYR C 1 244 ? 12.730 80.360 179.287 1.00 85.78 244 TYR C N 1
ATOM 6217 C CA . TYR C 1 244 ? 12.081 79.239 178.615 1.00 83.83 244 TYR C CA 1
ATOM 6218 C C . TYR C 1 244 ? 10.573 79.246 178.797 1.00 83.44 244 TYR C C 1
ATOM 6219 O O . TYR C 1 244 ? 10.059 79.741 179.804 1.00 83.40 244 TYR C O 1
ATOM 6228 N N . LYS C 1 245 ? 9.871 78.694 177.809 1.00 82.91 245 LYS C N 1
ATOM 6229 C CA . LYS C 1 245 ? 8.419 78.594 177.875 1.00 81.96 245 LYS C CA 1
ATOM 6230 C C . LYS C 1 245 ? 8.102 77.266 178.553 1.00 80.52 245 LYS C C 1
ATOM 6231 O O . LYS C 1 245 ? 7.371 77.227 179.541 1.00 81.75 245 LYS C O 1
ATOM 6237 N N . ARG C 1 246 ? 8.663 76.183 178.021 1.00 77.81 246 ARG C N 1
ATOM 6238 C CA . ARG C 1 246 ? 8.469 74.853 178.589 1.00 74.51 246 ARG C CA 1
ATOM 6239 C C . ARG C 1 246 ? 9.023 74.869 180.017 1.00 70.87 246 ARG C C 1
ATOM 6240 O O . ARG C 1 246 ? 9.876 75.691 180.350 1.00 70.16 246 ARG C O 1
ATOM 6248 N N . PRO C 1 247 ? 8.531 73.980 180.890 1.00 67.17 247 PRO C N 1
ATOM 6249 C CA . PRO C 1 247 ? 9.066 73.981 182.255 1.00 65.44 247 PRO C CA 1
ATOM 6250 C C . PRO C 1 247 ? 10.542 73.546 182.293 1.00 64.67 247 PRO C C 1
ATOM 6251 O O . PRO C 1 247 ? 10.995 72.756 181.457 1.00 65.40 247 PRO C O 1
ATOM 6255 N N . LEU C 1 248 ? 11.287 74.058 183.268 1.00 62.17 248 LEU C N 1
ATOM 6256 C CA . LEU C 1 248 ? 12.704 73.745 183.380 1.00 59.99 248 LEU C CA 1
ATOM 6257 C C . LEU C 1 248 ? 13.104 72.270 183.384 1.00 59.88 248 LEU C C 1
ATOM 6258 O O . LEU C 1 248 ? 14.150 71.896 182.841 1.00 56.79 248 LEU C O 1
ATOM 6263 N N . ASP C 1 249 ? 12.287 71.427 183.995 1.00 61.65 249 ASP C N 1
ATOM 6264 C CA . ASP C 1 249 ?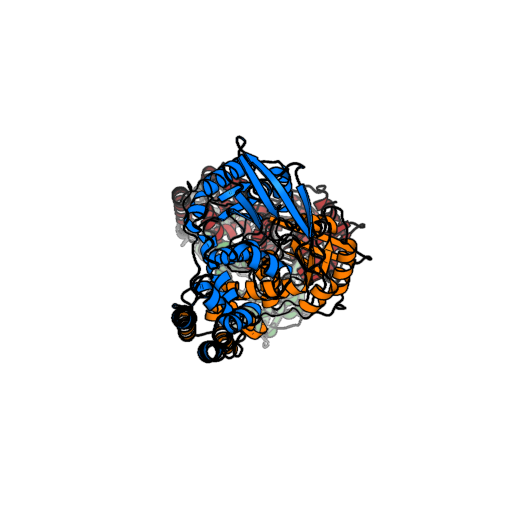 12.605 70.010 184.051 1.00 63.16 249 ASP C CA 1
ATOM 6265 C C . ASP C 1 249 ? 12.673 69.393 182.641 1.00 63.10 249 ASP C C 1
ATOM 6266 O O . ASP C 1 249 ? 13.440 68.457 182.399 1.00 62.64 249 ASP C O 1
ATOM 6271 N N . ILE C 1 250 ? 11.887 69.932 181.711 1.00 61.66 250 ILE C N 1
ATOM 6272 C CA . ILE C 1 250 ? 11.884 69.431 180.343 1.00 60.60 250 ILE C CA 1
ATOM 6273 C C . ILE C 1 250 ? 13.124 69.959 179.631 1.00 59.61 250 ILE C C 1
ATOM 6274 O O . ILE C 1 250 ? 13.809 69.226 178.910 1.00 59.48 250 ILE C O 1
ATOM 6279 N N . VAL C 1 251 ? 13.410 71.238 179.845 1.00 56.38 251 VAL C N 1
ATOM 6280 C CA . VAL C 1 251 ? 14.574 71.855 179.239 1.00 55.31 251 VAL C CA 1
ATOM 6281 C C . VAL C 1 251 ? 15.842 71.093 179.619 1.00 55.40 251 VAL C C 1
ATOM 6282 O O . VAL C 1 251 ? 16.679 70.794 178.762 1.00 55.65 251 VAL C O 1
ATOM 6286 N N . ILE C 1 252 ? 15.984 70.790 180.906 1.00 54.72 252 ILE C N 1
ATOM 6287 C CA . ILE C 1 252 ? 17.150 70.058 181.389 1.00 53.17 252 ILE C CA 1
ATOM 6288 C C . ILE C 1 252 ? 17.155 68.610 180.871 1.00 51.58 252 ILE C C 1
ATOM 6289 O O . ILE C 1 252 ? 18.208 68.063 180.531 1.00 50.53 252 ILE C O 1
ATOM 6294 N N . ALA C 1 253 ? 15.977 68.000 180.781 1.00 49.65 253 ALA C N 1
ATOM 6295 C CA . ALA C 1 253 ? 15.899 66.627 180.309 1.00 50.93 253 ALA C CA 1
ATOM 6296 C C . ALA C 1 253 ? 16.313 66.583 178.852 1.00 52.72 253 ALA C C 1
ATOM 6297 O O . ALA C 1 253 ? 17.105 65.721 178.438 1.00 53.34 253 ALA C O 1
ATOM 6299 N N . SER C 1 254 ? 15.796 67.520 178.064 1.00 53.95 254 SER C N 1
ATOM 6300 C CA . SER C 1 254 ? 16.152 67.522 176.659 1.00 54.42 254 SER C CA 1
ATOM 6301 C C . SER C 1 254 ? 17.653 67.794 176.527 1.00 53.32 254 SER C C 1
ATOM 6302 O O . SER C 1 254 ? 18.323 67.177 175.697 1.00 52.23 254 SER C O 1
ATOM 6305 N N . GLN C 1 255 ? 18.192 68.687 177.357 1.00 52.06 255 GLN C N 1
ATOM 6306 C CA . GLN C 1 255 ? 19.622 68.987 177.266 1.00 51.50 255 GLN C CA 1
ATOM 6307 C C . GLN C 1 255 ? 20.524 67.808 177.656 1.00 52.61 255 GLN C C 1
ATOM 6308 O O . GLN C 1 255 ? 21.667 67.704 177.185 1.00 51.55 255 GLN C O 1
ATOM 6314 N N . LYS C 1 256 ? 20.015 66.917 178.506 1.00 52.66 256 LYS C N 1
ATOM 6315 C CA . LYS C 1 256 ? 20.784 65.742 178.870 1.00 51.92 256 LYS C CA 1
ATOM 6316 C C . LYS C 1 256 ? 20.909 64.873 177.607 1.00 51.74 256 LYS C C 1
ATOM 6317 O O . LYS C 1 256 ? 21.999 64.410 177.279 1.00 50.91 256 LYS C O 1
ATOM 6323 N N . TYR C 1 257 ? 19.794 64.660 176.902 1.00 50.42 257 TYR C N 1
ATOM 6324 C CA . TYR C 1 257 ? 19.792 63.867 175.671 1.00 50.96 257 TYR C CA 1
ATOM 6325 C C . TYR C 1 257 ? 20.702 64.513 174.629 1.00 52.42 257 TYR C C 1
ATOM 6326 O O . TYR C 1 257 ? 21.272 63.828 173.763 1.00 52.33 257 TYR C O 1
ATOM 6335 N N . GLU C 1 258 ? 20.817 65.838 174.705 1.00 54.13 258 GLU C N 1
ATOM 6336 C CA . GLU C 1 258 ? 21.676 66.574 173.796 1.00 57.70 258 GLU C CA 1
ATOM 6337 C C . GLU C 1 258 ? 23.087 66.048 174.031 1.00 58.96 258 GLU C C 1
ATOM 6338 O O . GLU C 1 258 ? 23.750 65.582 173.107 1.00 59.14 258 GLU C O 1
ATOM 6344 N N . PHE C 1 259 ? 23.513 66.123 175.292 1.00 61.03 259 PHE C N 1
ATOM 6345 C CA . PHE C 1 259 ? 24.828 65.680 175.754 1.00 62.80 259 PHE C CA 1
ATOM 6346 C C . PHE C 1 259 ? 25.036 64.189 175.469 1.00 62.35 259 PHE C C 1
ATOM 6347 O O . PHE C 1 259 ? 26.146 63.738 175.182 1.00 61.06 259 PHE C O 1
ATOM 6355 N N . LEU C 1 260 ? 23.953 63.432 175.547 1.00 61.76 260 LEU C N 1
ATOM 6356 C CA . LEU C 1 260 ? 23.997 62.005 175.321 1.00 62.34 260 LEU C CA 1
ATOM 6357 C C . LEU C 1 260 ? 24.211 61.676 173.842 1.00 63.06 260 LEU C C 1
ATOM 6358 O O . LEU C 1 260 ? 24.807 60.655 173.504 1.00 62.02 260 LEU C O 1
ATOM 6363 N N . GLU C 1 261 ? 23.722 62.539 172.958 1.00 64.46 261 GLU C N 1
ATOM 6364 C CA . GLU C 1 261 ? 23.890 62.314 171.528 1.00 65.43 261 GLU C CA 1
ATOM 6365 C C . GLU C 1 261 ? 25.349 62.510 171.133 1.00 67.26 261 GLU C C 1
ATOM 6366 O O . GLU C 1 261 ? 25.931 61.702 170.403 1.00 67.73 261 GLU C O 1
ATOM 6372 N N . GLN C 1 262 ? 25.925 63.610 171.609 1.00 68.17 262 GLN C N 1
ATOM 6373 C CA . GLN C 1 262 ? 27.307 63.942 171.320 1.00 69.54 262 GLN C CA 1
ATOM 6374 C C . GLN C 1 262 ? 28.194 62.873 171.895 1.00 70.15 262 GLN C C 1
ATOM 6375 O O . GLN C 1 262 ? 29.213 62.513 171.302 1.00 71.09 262 GLN C O 1
ATOM 6381 N N . LEU C 1 263 ? 27.794 62.368 173.059 1.00 69.70 263 LEU C N 1
ATOM 6382 C CA . LEU C 1 263 ? 28.540 61.331 173.753 1.00 69.23 263 LEU C CA 1
ATOM 6383 C C . LEU C 1 263 ? 28.529 60.011 172.983 1.00 69.97 263 LEU C C 1
ATOM 6384 O O . LEU C 1 263 ? 29.576 59.425 172.740 1.00 69.22 263 LEU C O 1
ATOM 6389 N N . LEU C 1 264 ? 27.354 59.542 172.582 1.00 71.56 264 LEU C N 1
ATOM 6390 C CA . LEU C 1 264 ? 27.286 58.283 171.847 1.00 73.47 264 LEU C CA 1
ATOM 6391 C C . LEU C 1 264 ? 28.021 58.329 170.515 1.00 75.23 264 LEU C C 1
ATOM 6392 O O . LEU C 1 264 ? 28.640 57.344 170.117 1.00 75.82 264 LEU C O 1
ATOM 6397 N N . ARG C 1 265 ? 27.946 59.468 169.830 1.00 77.50 265 ARG C N 1
ATOM 6398 C CA . ARG C 1 265 ? 28.620 59.652 168.547 1.00 79.43 265 ARG C CA 1
ATOM 6399 C C . ARG C 1 265 ? 30.080 59.228 168.670 1.00 81.09 265 ARG C C 1
ATOM 6400 O O . ARG C 1 265 ? 30.694 58.831 167.686 1.00 81.43 265 ARG C O 1
ATOM 6408 N N . LYS C 1 266 ? 30.633 59.306 169.876 1.00 83.44 266 LYS C N 1
ATOM 6409 C CA . LYS C 1 266 ? 32.031 58.960 170.083 1.00 86.62 266 LYS C CA 1
ATOM 6410 C C . LYS C 1 266 ? 32.372 57.478 170.214 1.00 89.02 266 LYS C C 1
ATOM 6411 O O . LYS C 1 266 ? 33.216 56.979 169.477 1.00 89.89 266 LYS C O 1
ATOM 6417 N N . PHE C 1 267 ? 31.736 56.759 171.131 1.00 91.37 267 PHE C N 1
ATOM 6418 C CA . PHE C 1 267 ? 32.085 55.355 171.289 1.00 93.62 267 PHE C CA 1
ATOM 6419 C C . PHE C 1 267 ? 31.198 54.337 170.588 1.00 95.36 267 PHE C C 1
ATOM 6420 O O . PHE C 1 267 ? 31.366 53.134 170.782 1.00 96.20 267 PHE C O 1
ATOM 6428 N N . VAL C 1 268 ? 30.274 54.799 169.755 1.00 97.03 268 VAL C N 1
ATOM 6429 C CA . VAL C 1 268 ? 29.402 53.872 169.047 1.00 98.56 268 VAL C CA 1
ATOM 6430 C C . VAL C 1 268 ? 29.580 53.959 167.541 1.00 100.43 268 VAL C C 1
ATOM 6431 O O . VAL C 1 268 ? 29.984 54.993 167.011 1.00 101.10 268 VAL C O 1
ATOM 6435 N N . VAL C 1 269 ? 29.290 52.859 166.856 1.00 102.29 269 VAL C N 1
ATOM 6436 C CA . VAL C 1 269 ? 29.416 52.803 165.407 1.00 104.79 269 VAL C CA 1
ATOM 6437 C C . VAL C 1 269 ? 28.406 51.840 164.786 1.00 106.56 269 VAL C C 1
ATOM 6438 O O . VAL C 1 269 ? 28.263 50.694 165.220 1.00 106.60 269 VAL C O 1
ATOM 6442 N N . HIS C 1 270 ? 27.710 52.328 163.764 1.00 108.54 270 HIS C N 1
ATOM 6443 C CA . HIS C 1 270 ? 26.696 51.557 163.051 1.00 109.72 270 HIS C CA 1
ATOM 6444 C C . HIS C 1 270 ? 27.392 50.719 161.975 1.00 109.89 270 HIS C C 1
ATOM 6445 O O . HIS C 1 270 ? 27.918 51.263 161.000 1.00 109.79 270 HIS C O 1
ATOM 6452 N N . GLU C 1 271 ? 27.385 49.401 162.178 1.00 110.33 271 GLU C N 1
ATOM 6453 C CA . GLU C 1 271 ? 28.021 48.415 161.295 1.00 110.45 271 GLU C CA 1
ATOM 6454 C C . GLU C 1 271 ? 29.380 47.999 161.881 1.00 110.51 271 GLU C C 1
ATOM 6455 O O . GLU C 1 271 ? 30.397 48.107 161.160 1.00 110.69 271 GLU C O 1
ATOM 6462 N N . MET D 1 1 ? -8.687 48.170 139.408 1.00 91.72 1 MET D N 1
ATOM 6463 C CA . MET D 1 1 ? -8.154 49.206 140.335 1.00 91.68 1 MET D CA 1
ATOM 6464 C C . MET D 1 1 ? -6.663 49.420 140.084 1.00 89.95 1 MET D C 1
ATOM 6465 O O . MET D 1 1 ? -5.931 48.469 139.779 1.00 90.46 1 MET D O 1
ATOM 6470 N N . VAL D 1 2 ? -6.225 50.670 140.228 1.00 87.01 2 VAL D N 1
ATOM 6471 C CA . VAL D 1 2 ? -4.833 51.047 140.014 1.00 84.98 2 VAL D CA 1
ATOM 6472 C C . VAL D 1 2 ? -3.863 50.287 140.929 1.00 83.86 2 VAL D C 1
ATOM 6473 O O . VAL D 1 2 ? -4.193 49.972 142.073 1.00 84.83 2 VAL D O 1
ATOM 6477 N N . LEU D 1 3 ? -2.672 49.985 140.414 1.00 81.32 3 LEU D N 1
ATOM 6478 C CA . LEU D 1 3 ? -1.646 49.289 141.191 1.00 78.10 3 LEU D CA 1
ATOM 6479 C C . LEU D 1 3 ? -1.198 50.219 142.311 1.00 76.21 3 LEU D C 1
ATOM 6480 O O . LEU D 1 3 ? -0.768 51.341 142.058 1.00 75.65 3 LEU D O 1
ATOM 6485 N N . LYS D 1 4 ? -1.318 49.762 143.551 1.00 74.20 4 LYS D N 1
ATOM 6486 C CA . LYS D 1 4 ? -0.921 50.577 144.691 1.00 72.26 4 LYS D CA 1
ATOM 6487 C C . LYS D 1 4 ? 0.465 50.186 145.194 1.00 70.83 4 LYS D C 1
ATOM 6488 O O . LYS D 1 4 ? 0.905 49.050 145.021 1.00 69.44 4 LYS D O 1
ATOM 6494 N N . THR D 1 5 ? 1.150 51.138 145.815 1.00 68.74 5 THR D N 1
ATOM 6495 C CA . THR D 1 5 ? 2.484 50.895 146.330 1.00 66.64 5 THR D CA 1
ATOM 6496 C C . THR D 1 5 ? 2.540 51.019 147.844 1.00 66.24 5 THR D C 1
ATOM 6497 O O . THR D 1 5 ? 1.899 51.897 148.434 1.00 65.44 5 THR D O 1
ATOM 6501 N N . VAL D 1 6 ? 3.333 50.138 148.454 1.00 65.96 6 VAL D N 1
ATOM 6502 C CA . VAL D 1 6 ? 3.531 50.107 149.903 1.00 65.31 6 VAL D CA 1
ATOM 6503 C C . VAL D 1 6 ? 5.029 50.077 150.219 1.00 64.19 6 VAL D C 1
ATOM 6504 O O . VAL D 1 6 ? 5.751 49.179 149.782 1.00 62.11 6 VAL D O 1
ATOM 6508 N N . ALA D 1 7 ? 5.489 51.046 150.997 1.00 63.95 7 ALA D N 1
ATOM 6509 C CA . ALA D 1 7 ? 6.901 51.122 151.329 1.00 64.60 7 ALA D CA 1
ATOM 6510 C C . ALA D 1 7 ? 7.200 50.694 152.753 1.00 64.49 7 ALA D C 1
ATOM 6511 O O . ALA D 1 7 ? 6.544 51.125 153.699 1.00 65.15 7 ALA D O 1
ATOM 6513 N N . LEU D 1 8 ? 8.204 49.842 152.896 1.00 63.31 8 LEU D N 1
ATOM 6514 C CA . LEU D 1 8 ? 8.618 49.370 154.205 1.00 61.48 8 LEU D CA 1
ATOM 6515 C C . LEU D 1 8 ? 9.834 50.196 154.612 1.00 60.57 8 LEU D C 1
ATOM 6516 O O . LEU D 1 8 ? 10.871 50.135 153.959 1.00 60.95 8 LEU D O 1
ATOM 6521 N N . VAL D 1 9 ? 9.708 50.970 155.684 1.00 59.27 9 VAL D N 1
ATOM 6522 C CA . VAL D 1 9 ? 10.809 51.794 156.157 1.00 58.22 9 VAL D CA 1
ATOM 6523 C C . VAL D 1 9 ? 11.109 51.427 157.621 1.00 59.27 9 VAL D C 1
ATOM 6524 O O . VAL D 1 9 ? 10.232 50.906 158.320 1.00 58.84 9 VAL D O 1
ATOM 6528 N N . GLY D 1 10 ? 12.333 51.691 158.084 1.00 59.39 10 GLY D N 1
ATOM 6529 C CA . GLY D 1 10 ? 12.668 51.390 159.467 1.00 59.89 10 GLY D CA 1
ATOM 6530 C C . GLY D 1 10 ? 14.140 51.207 159.782 1.00 60.00 10 GLY D C 1
ATOM 6531 O O . GLY D 1 10 ? 14.987 51.238 158.888 1.00 59.23 10 GLY D O 1
ATOM 6532 N N . ASN D 1 11 ? 14.453 51.015 161.062 1.00 60.01 11 ASN D N 1
ATOM 6533 C CA . ASN D 1 11 ? 15.841 50.819 161.474 1.00 61.77 11 ASN D CA 1
ATOM 6534 C C . ASN D 1 11 ? 16.416 49.571 160.828 1.00 62.90 11 ASN D C 1
ATOM 6535 O O . ASN D 1 11 ? 15.681 48.660 160.470 1.00 62.82 11 ASN D O 1
ATOM 6540 N N . PRO D 1 12 ? 17.745 49.515 160.663 1.00 65.27 12 PRO D N 1
ATOM 6541 C CA . PRO D 1 12 ? 18.359 48.336 160.049 1.00 67.76 12 PRO D CA 1
ATOM 6542 C C . PRO D 1 12 ? 17.909 47.026 160.710 1.00 70.50 12 PRO D C 1
ATOM 6543 O O . PRO D 1 12 ? 18.280 46.727 161.844 1.00 70.82 12 PRO D O 1
ATOM 6547 N N . ASN D 1 13 ? 17.090 46.262 159.979 1.00 74.53 13 ASN D N 1
ATOM 6548 C CA . ASN D 1 13 ? 16.553 44.970 160.445 1.00 74.80 13 ASN D CA 1
ATOM 6549 C C . ASN D 1 13 ? 16.327 43.885 159.377 1.00 73.79 13 ASN D C 1
ATOM 6550 O O . ASN D 1 13 ? 15.888 44.148 158.258 1.00 71.38 13 ASN D O 1
ATOM 6555 N N . VAL D 1 14 ? 16.705 42.661 159.731 1.00 74.34 14 VAL D N 1
ATOM 6556 C CA . VAL D 1 14 ? 16.383 41.503 158.919 1.00 74.58 14 VAL D CA 1
ATOM 6557 C C . VAL D 1 14 ? 14.918 41.291 159.221 1.00 74.48 14 VAL D C 1
ATOM 6558 O O . VAL D 1 14 ? 14.234 40.478 158.598 1.00 74.82 14 VAL D O 1
ATOM 6562 N N . GLY D 1 15 ? 14.456 42.057 160.201 1.00 74.05 15 GLY D N 1
ATOM 6563 C CA . GLY D 1 15 ? 13.060 42.067 160.611 1.00 71.97 15 GLY D CA 1
ATOM 6564 C C . GLY D 1 15 ? 12.199 42.751 159.566 1.00 70.30 15 GLY D C 1
ATOM 6565 O O . GLY D 1 15 ? 11.068 42.328 159.302 1.00 69.72 15 GLY D O 1
ATOM 6566 N N . LYS D 1 16 ? 12.730 43.819 158.971 1.00 69.52 16 LYS D N 1
ATOM 6567 C CA . LYS D 1 16 ? 12.013 44.531 157.912 1.00 68.52 16 LYS D CA 1
ATOM 6568 C C . LYS D 1 16 ? 12.032 43.559 156.729 1.00 69.10 16 LYS D C 1
ATOM 6569 O O . LYS D 1 16 ? 11.078 43.475 155.955 1.00 69.61 16 LYS D O 1
ATOM 6575 N N . THR D 1 17 ? 13.129 42.812 156.615 1.00 68.48 17 THR D N 1
ATOM 6576 C CA . THR D 1 17 ? 13.264 41.818 155.561 1.00 67.62 17 THR D CA 1
ATOM 6577 C C . THR D 1 17 ? 12.256 40.687 155.802 1.00 67.44 17 THR D C 1
ATOM 6578 O O . THR D 1 17 ? 11.601 40.216 154.872 1.00 67.30 17 THR D O 1
ATOM 6582 N N . THR D 1 18 ? 12.134 40.267 157.058 1.00 66.93 18 THR D N 1
ATOM 6583 C CA . THR D 1 18 ? 11.212 39.206 157.427 1.00 66.40 18 THR D CA 1
ATOM 6584 C C . THR D 1 18 ? 9.791 39.611 157.103 1.00 67.88 18 THR D C 1
ATOM 6585 O O . THR D 1 18 ? 9.050 38.841 156.501 1.00 69.52 18 THR D O 1
ATOM 6589 N N . ILE D 1 19 ? 9.402 40.812 157.517 1.00 67.28 19 ILE D N 1
ATOM 6590 C CA . ILE D 1 19 ? 8.056 41.286 157.232 1.00 66.64 19 ILE D CA 1
ATOM 6591 C C . ILE D 1 19 ? 7.848 41.318 155.722 1.00 66.80 19 ILE D C 1
ATOM 6592 O O . ILE D 1 19 ? 6.759 41.009 155.228 1.00 66.21 19 ILE D O 1
ATOM 6597 N N . PHE D 1 20 ? 8.903 41.683 154.995 1.00 66.96 20 PHE D N 1
ATOM 6598 C CA . PHE D 1 20 ? 8.832 41.771 153.539 1.00 68.29 20 PHE D CA 1
ATOM 6599 C C . PHE D 1 20 ? 8.609 40.416 152.869 1.00 69.77 20 PHE D C 1
ATOM 6600 O O . PHE D 1 20 ? 7.728 40.288 152.012 1.00 71.07 20 PHE D O 1
ATOM 6608 N N . ASN D 1 21 ? 9.406 39.416 153.248 1.00 69.85 21 ASN D N 1
ATOM 6609 C CA . ASN D 1 21 ? 9.266 38.081 152.684 1.00 70.07 21 ASN D CA 1
ATOM 6610 C C . ASN D 1 21 ? 7.888 37.532 153.043 1.00 70.52 21 ASN D C 1
ATOM 6611 O O . ASN D 1 21 ? 7.310 36.729 152.308 1.00 70.43 21 ASN D O 1
ATOM 6616 N N . ALA D 1 22 ? 7.366 37.993 154.174 1.00 70.78 22 ALA D N 1
ATOM 6617 C CA . ALA D 1 22 ? 6.063 37.579 154.673 1.00 71.76 22 ALA D CA 1
ATOM 6618 C C . ALA D 1 22 ? 4.887 38.116 153.859 1.00 72.73 22 ALA D C 1
ATOM 6619 O O . ALA D 1 22 ? 3.785 37.570 153.917 1.00 73.22 22 ALA D O 1
ATOM 6621 N N . LEU D 1 23 ? 5.111 39.178 153.095 1.00 73.95 23 LEU D N 1
ATOM 6622 C CA . LEU D 1 23 ? 4.037 39.762 152.301 1.00 74.06 23 LEU D CA 1
ATOM 6623 C C . LEU D 1 23 ? 4.169 39.478 150.816 1.00 73.20 23 LEU D C 1
ATOM 6624 O O . LEU D 1 23 ? 3.181 39.551 150.082 1.00 72.31 23 LEU D O 1
ATOM 6629 N N . THR D 1 24 ? 5.383 39.142 150.383 1.00 72.19 24 THR D N 1
ATOM 6630 C CA . THR D 1 24 ? 5.660 38.904 148.968 1.00 71.18 24 THR D CA 1
ATOM 6631 C C . THR D 1 24 ? 5.980 37.456 148.588 1.00 72.69 24 THR D C 1
ATOM 6632 O O . THR D 1 24 ? 5.924 37.078 147.405 1.00 72.16 24 THR D O 1
ATOM 6636 N N . GLY D 1 25 ? 6.314 36.643 149.581 1.00 72.91 25 GLY D N 1
ATOM 6637 C CA . GLY D 1 25 ? 6.644 35.268 149.281 1.00 72.35 25 GLY D CA 1
ATOM 6638 C C . GLY D 1 25 ? 7.817 35.247 148.330 1.00 72.14 25 GLY D C 1
ATOM 6639 O O . GLY D 1 25 ? 8.761 36.003 148.502 1.00 71.17 25 GLY D O 1
ATOM 6640 N N . LEU D 1 26 ? 7.762 34.392 147.318 1.00 73.19 26 LEU D N 1
ATOM 6641 C CA . LEU D 1 26 ? 8.856 34.292 146.359 1.00 73.35 26 LEU D CA 1
ATOM 6642 C C . LEU D 1 26 ? 8.646 35.271 145.211 1.00 72.73 26 LEU D C 1
ATOM 6643 O O . LEU D 1 26 ? 9.467 35.355 144.300 1.00 72.28 26 LEU D O 1
ATOM 6648 N N . ARG D 1 27 ? 7.540 36.004 145.256 1.00 72.17 27 ARG D N 1
ATOM 6649 C CA . ARG D 1 27 ? 7.218 36.965 144.213 1.00 70.81 27 ARG D CA 1
ATOM 6650 C C . ARG D 1 27 ? 8.010 38.252 144.418 1.00 69.21 27 ARG D C 1
ATOM 6651 O O . ARG D 1 27 ? 7.440 39.313 144.690 1.00 67.80 27 ARG D O 1
ATOM 6659 N N . GLN D 1 28 ? 9.328 38.142 144.273 1.00 67.33 28 GLN D N 1
ATOM 6660 C CA . GLN D 1 28 ? 10.231 39.266 144.469 1.00 66.47 28 GLN D CA 1
ATOM 6661 C C . GLN D 1 28 ? 11.139 39.508 143.280 1.00 66.52 28 GLN D C 1
ATOM 6662 O O . GLN D 1 28 ? 11.285 38.655 142.408 1.00 67.80 28 GLN D O 1
ATOM 6668 N N . HIS D 1 29 ? 11.763 40.678 143.269 1.00 64.42 29 HIS D N 1
ATOM 6669 C CA . HIS D 1 29 ? 12.689 41.070 142.218 1.00 63.11 29 HIS D CA 1
ATOM 6670 C C . HIS D 1 29 ? 13.861 41.765 142.895 1.00 63.40 29 HIS D C 1
ATOM 6671 O O . HIS D 1 29 ? 13.701 42.387 143.945 1.00 63.76 29 HIS D O 1
ATOM 6678 N N . VAL D 1 30 ? 15.042 41.680 142.305 1.00 62.72 30 VAL D N 1
ATOM 6679 C CA . VAL D 1 30 ? 16.177 42.326 142.924 1.00 62.08 30 VAL D CA 1
ATOM 6680 C C . VAL D 1 30 ? 16.947 43.187 141.946 1.00 62.71 30 VAL D C 1
ATOM 6681 O O . VAL D 1 30 ? 17.212 42.779 140.812 1.00 60.93 30 VAL D O 1
ATOM 6685 N N . GLY D 1 31 ? 17.288 44.391 142.398 1.00 63.50 31 GLY D N 1
ATOM 6686 C CA . GLY D 1 31 ? 18.049 45.322 141.585 1.00 65.44 31 GLY D CA 1
ATOM 6687 C C . GLY D 1 31 ? 18.896 46.209 142.481 1.00 67.62 31 GLY D C 1
ATOM 6688 O O . GLY D 1 31 ? 19.470 45.752 143.480 1.00 67.86 31 GLY D O 1
ATOM 6689 N N . ASN D 1 32 ? 18.980 47.482 142.115 1.00 68.68 32 ASN D N 1
ATOM 6690 C CA . ASN D 1 32 ? 19.730 48.468 142.881 1.00 69.93 32 ASN D CA 1
ATOM 6691 C C . ASN D 1 32 ? 19.035 49.807 142.628 1.00 69.16 32 ASN D C 1
ATOM 6692 O O . ASN D 1 32 ? 18.325 49.951 141.628 1.00 68.62 32 ASN D O 1
ATOM 6697 N N . TRP D 1 33 ? 19.236 50.782 143.516 1.00 68.10 33 TRP D N 1
ATOM 6698 C CA . TRP D 1 33 ? 18.631 52.100 143.333 1.00 66.08 33 TRP D CA 1
ATOM 6699 C C . TRP D 1 33 ? 19.399 52.924 142.287 1.00 64.62 33 TRP D C 1
ATOM 6700 O O . TRP D 1 33 ? 20.612 52.776 142.121 1.00 63.72 33 TRP D O 1
ATOM 6711 N N . PRO D 1 34 ? 18.690 53.795 141.556 1.00 63.93 34 PRO D N 1
ATOM 6712 C CA . PRO D 1 34 ? 19.300 54.631 140.522 1.00 64.25 34 PRO D CA 1
ATOM 6713 C C . PRO D 1 34 ? 20.689 55.137 140.857 1.00 65.11 34 PRO D C 1
ATOM 6714 O O . PRO D 1 34 ? 20.931 55.658 141.942 1.00 66.10 34 PRO D O 1
ATOM 6718 N N . GLY D 1 35 ? 21.602 54.958 139.913 1.00 66.20 35 GLY D N 1
ATOM 6719 C CA . GLY D 1 35 ? 22.972 55.406 140.080 1.00 67.25 35 GLY D CA 1
ATOM 6720 C C . GLY D 1 35 ? 23.663 55.191 141.417 1.00 67.36 35 GLY D C 1
ATOM 6721 O O . GLY D 1 35 ? 24.424 56.053 141.853 1.00 67.11 35 GLY D O 1
ATOM 6722 N N . VAL D 1 36 ? 23.418 54.062 142.072 1.00 67.86 36 VAL D N 1
ATOM 6723 C CA . VAL D 1 36 ? 24.072 53.771 143.348 1.00 69.96 36 VAL D CA 1
ATOM 6724 C C . VAL D 1 36 ? 24.175 52.269 143.588 1.00 70.76 36 VAL D C 1
ATOM 6725 O O . VAL D 1 36 ? 23.416 51.482 143.024 1.00 71.01 36 VAL D O 1
ATOM 6729 N N . THR D 1 37 ? 25.123 51.872 144.425 1.00 70.92 37 THR D N 1
ATOM 6730 C CA . THR D 1 37 ? 25.290 50.463 144.728 1.00 70.90 37 THR D CA 1
ATOM 6731 C C . THR D 1 37 ? 24.590 50.148 146.034 1.00 70.58 37 THR D C 1
ATOM 6732 O O . THR D 1 37 ? 25.215 49.991 147.083 1.00 71.39 37 THR D O 1
ATOM 6736 N N . VAL D 1 38 ? 23.272 50.080 145.948 1.00 69.93 38 VAL D N 1
ATOM 6737 C CA . VAL D 1 38 ? 22.433 49.776 147.085 1.00 70.12 38 VAL D CA 1
ATOM 6738 C C . VAL D 1 38 ? 21.367 48.843 146.545 1.00 70.94 38 VAL D C 1
ATOM 6739 O O . VAL D 1 38 ? 20.681 49.167 145.580 1.00 71.89 38 VAL D O 1
ATOM 6743 N N . GLU D 1 39 ? 21.247 47.679 147.167 1.00 71.73 39 GLU D N 1
ATOM 6744 C CA . GLU D 1 39 ? 20.280 46.671 146.752 1.00 71.94 39 GLU D CA 1
ATOM 6745 C C . GLU D 1 39 ? 18.843 47.153 146.911 1.00 70.67 39 GLU D C 1
ATOM 6746 O O . GLU D 1 39 ? 18.495 47.772 147.913 1.00 69.74 39 GLU D O 1
ATOM 6752 N N . LYS D 1 40 ? 18.012 46.857 145.916 1.00 70.59 40 LYS D N 1
ATOM 6753 C CA . LYS D 1 40 ? 16.606 47.254 145.932 1.00 70.62 40 LYS D CA 1
ATOM 6754 C C . LYS D 1 40 ? 15.692 46.044 145.743 1.00 71.52 40 LYS D C 1
ATOM 6755 O O . LYS D 1 40 ? 15.623 45.477 144.652 1.00 73.08 40 LYS D O 1
ATOM 6761 N N . LYS D 1 41 ? 14.987 45.655 146.799 1.00 71.76 41 LYS D N 1
ATOM 6762 C CA . LYS D 1 41 ? 14.093 44.508 146.722 1.00 73.01 41 LYS D CA 1
ATOM 6763 C C . LYS D 1 41 ? 12.637 44.956 146.590 1.00 72.16 41 LYS D C 1
ATOM 6764 O O . LYS D 1 41 ? 12.202 45.881 147.279 1.00 72.54 41 LYS D O 1
ATOM 6770 N N . GLU D 1 42 ? 11.891 44.312 145.695 1.00 70.87 42 GLU D N 1
ATOM 6771 C CA . GLU D 1 42 ? 10.478 44.630 145.509 1.00 71.00 42 GLU D CA 1
ATOM 6772 C C . GLU D 1 42 ? 9.668 43.384 145.190 1.00 71.47 42 GLU D C 1
ATOM 6773 O O . GLU D 1 42 ? 10.161 42.459 144.549 1.00 71.88 42 GLU D O 1
ATOM 6779 N N . GLY D 1 43 ? 8.424 43.363 145.658 1.00 71.64 43 GLY D N 1
ATOM 6780 C CA . GLY D 1 43 ? 7.569 42.217 145.420 1.00 72.65 43 GLY D CA 1
ATOM 6781 C C . GLY D 1 43 ? 6.086 42.541 145.364 1.00 73.64 43 GLY D C 1
ATOM 6782 O O . GLY D 1 43 ? 5.664 43.678 145.592 1.00 72.70 43 GLY D O 1
ATOM 6783 N N . ILE D 1 44 ? 5.290 41.522 145.062 1.00 75.47 44 ILE D N 1
ATOM 6784 C CA . ILE D 1 44 ? 3.849 41.678 144.959 1.00 77.19 44 ILE D CA 1
ATOM 6785 C C . ILE D 1 44 ? 3.195 41.094 146.194 1.00 78.63 44 ILE D C 1
ATOM 6786 O O . ILE D 1 44 ? 3.449 39.949 146.539 1.00 80.46 44 ILE D O 1
ATOM 6791 N N . MET D 1 45 ? 2.368 41.887 146.865 1.00 79.63 45 MET D N 1
ATOM 6792 C CA . MET D 1 45 ? 1.659 41.423 148.054 1.00 80.84 45 MET D CA 1
ATOM 6793 C C . MET D 1 45 ? 0.262 41.032 147.607 1.00 83.35 45 MET D C 1
ATOM 6794 O O . MET D 1 45 ? -0.371 41.752 146.836 1.00 83.74 45 MET D O 1
ATOM 6799 N N . GLU D 1 46 ? -0.223 39.897 148.094 1.00 86.24 46 GLU D N 1
ATOM 6800 C CA . GLU D 1 46 ? -1.549 39.422 147.716 1.00 88.57 46 GLU D CA 1
ATOM 6801 C C . GLU D 1 46 ? -2.493 39.370 148.916 1.00 89.47 46 GLU D C 1
ATOM 6802 O O . GLU D 1 46 ? -2.125 38.896 149.995 1.00 89.66 46 GLU D O 1
ATOM 6808 N N . TYR D 1 47 ? -3.708 39.873 148.714 1.00 90.45 47 TYR D N 1
ATOM 6809 C CA . TYR D 1 47 ? -4.727 39.903 149.757 1.00 92.24 47 TYR D CA 1
ATOM 6810 C C . TYR D 1 47 ? -6.118 40.109 149.141 1.00 93.48 47 TYR D C 1
ATOM 6811 O O . TYR D 1 47 ? -6.431 41.209 148.663 1.00 93.51 47 TYR D O 1
ATOM 6820 N N . ARG D 1 48 ? -6.944 39.056 149.158 1.00 94.18 48 ARG D N 1
ATOM 6821 C CA . ARG D 1 48 ? -8.306 39.116 148.608 1.00 95.35 48 ARG D CA 1
ATOM 6822 C C . ARG D 1 48 ? -8.267 39.437 147.121 1.00 95.85 48 ARG D C 1
ATOM 6823 O O . ARG D 1 48 ? -8.878 40.416 146.679 1.00 95.05 48 ARG D O 1
ATOM 6831 N N . GLU D 1 49 ? -7.569 38.599 146.355 1.00 96.53 49 GLU D N 1
ATOM 6832 C CA . GLU D 1 49 ? -7.415 38.810 144.915 1.00 97.26 49 GLU D CA 1
ATOM 6833 C C . GLU D 1 49 ? -7.346 40.310 144.651 1.00 96.49 49 GLU D C 1
ATOM 6834 O O . GLU D 1 49 ? -8.178 40.890 143.944 1.00 97.00 49 GLU D O 1
ATOM 6840 N N . LYS D 1 50 ? -6.340 40.918 145.274 1.00 95.13 50 LYS D N 1
ATOM 6841 C CA . LYS D 1 50 ? -6.050 42.345 145.188 1.00 92.55 50 LYS D CA 1
ATOM 6842 C C . LYS D 1 50 ? -4.537 42.382 145.341 1.00 90.02 50 LYS D C 1
ATOM 6843 O O . LYS D 1 50 ? -3.998 41.822 146.298 1.00 89.91 50 LYS D O 1
ATOM 6849 N N . GLU D 1 51 ? -3.848 43.025 144.406 1.00 86.50 51 GLU D N 1
ATOM 6850 C CA . GLU D 1 51 ? -2.400 43.063 144.476 1.00 84.10 51 GLU D CA 1
ATOM 6851 C C . GLU D 1 51 ? -1.762 44.420 144.718 1.00 82.31 51 GLU D C 1
ATOM 6852 O O . GLU D 1 51 ? -2.260 45.455 144.275 1.00 82.28 51 GLU D O 1
ATOM 6858 N N . PHE D 1 52 ? -0.646 44.388 145.440 1.00 80.31 52 PHE D N 1
ATOM 6859 C CA . PHE D 1 52 ? 0.109 45.583 145.790 1.00 77.73 52 PHE D CA 1
ATOM 6860 C C . PHE D 1 52 ? 1.596 45.400 145.511 1.00 75.50 52 PHE D C 1
ATOM 6861 O O . PHE D 1 52 ? 2.148 44.312 145.679 1.00 74.57 52 PHE D O 1
ATOM 6869 N N . LEU D 1 53 ? 2.241 46.473 145.074 1.00 73.61 53 LEU D N 1
ATOM 6870 C CA . LEU D 1 53 ? 3.667 46.425 144.814 1.00 72.42 53 LEU D CA 1
ATOM 6871 C C . LEU D 1 53 ? 4.346 46.925 146.087 1.00 71.78 53 LEU D C 1
ATOM 6872 O O . LEU D 1 53 ? 4.105 48.050 146.533 1.00 71.48 53 LEU D O 1
ATOM 6877 N N . VAL D 1 54 ? 5.167 46.070 146.690 1.00 71.23 54 VAL D N 1
ATOM 6878 C CA . VAL D 1 54 ? 5.864 46.428 147.920 1.00 70.74 54 VAL D CA 1
ATOM 6879 C C . VAL D 1 54 ? 7.332 46.720 147.655 1.00 69.99 54 VAL D C 1
ATOM 6880 O O . VAL D 1 54 ? 8.049 45.900 147.074 1.00 69.75 54 VAL D O 1
ATOM 6884 N N . VAL D 1 55 ? 7.768 47.901 148.075 1.00 69.63 55 VAL D N 1
ATOM 6885 C CA . VAL D 1 55 ? 9.153 48.322 147.898 1.00 68.82 55 VAL D CA 1
ATOM 6886 C C . VAL D 1 55 ? 9.794 48.412 149.274 1.00 68.84 55 VAL D C 1
ATOM 6887 O O . VAL D 1 55 ? 9.292 49.114 150.158 1.00 69.51 55 VAL D O 1
ATOM 6891 N N . ASP D 1 56 ? 10.899 47.694 149.453 1.00 67.88 56 ASP D N 1
ATOM 6892 C CA . ASP D 1 56 ? 11.602 47.680 150.732 1.00 68.12 56 ASP D CA 1
ATOM 6893 C C . ASP D 1 56 ? 12.727 48.700 150.770 1.00 66.88 56 ASP D C 1
ATOM 6894 O O . ASP D 1 56 ? 13.750 48.523 150.116 1.00 68.46 56 ASP D O 1
ATOM 6899 N N . LEU D 1 57 ? 12.539 49.764 151.542 1.00 65.25 57 LEU D N 1
ATOM 6900 C CA . LEU D 1 57 ? 13.544 50.820 151.647 1.00 63.90 57 LEU D CA 1
ATOM 6901 C C . LEU D 1 57 ? 14.727 50.470 152.558 1.00 62.82 57 LEU D C 1
ATOM 6902 O O . LEU D 1 57 ? 14.586 49.701 153.501 1.00 63.00 57 LEU D O 1
ATOM 6907 N N . PRO D 1 58 ? 15.918 51.025 152.277 1.00 62.32 58 PRO D N 1
ATOM 6908 C CA . PRO D 1 58 ? 17.110 50.756 153.093 1.00 61.83 58 PRO D CA 1
ATOM 6909 C C . PRO D 1 58 ? 16.910 51.134 154.566 1.00 61.07 58 PRO D C 1
ATOM 6910 O O . PRO D 1 58 ? 16.230 52.118 154.879 1.00 59.66 58 PRO D O 1
ATOM 6914 N N . GLY D 1 59 ? 17.507 50.343 155.460 1.00 60.51 59 GLY D N 1
ATOM 6915 C CA . GLY D 1 59 ? 17.402 50.607 156.884 1.00 58.87 59 GLY D CA 1
ATOM 6916 C C . GLY D 1 59 ? 18.016 51.958 157.196 1.00 58.43 59 GLY D C 1
ATOM 6917 O O . GLY D 1 59 ? 19.119 52.262 156.751 1.00 57.50 59 GLY D O 1
ATOM 6918 N N . ILE D 1 60 ? 17.304 52.773 157.962 1.00 57.67 60 ILE D N 1
ATOM 6919 C CA . ILE D 1 60 ? 17.781 54.103 158.312 1.00 56.63 60 ILE D CA 1
ATOM 6920 C C . ILE D 1 60 ? 17.424 54.425 159.756 1.00 56.87 60 ILE D C 1
ATOM 6921 O O . ILE D 1 60 ? 16.472 53.855 160.302 1.00 58.78 60 ILE D O 1
ATOM 6926 N N . TYR D 1 61 ? 18.176 55.339 160.369 1.00 54.62 61 TYR D N 1
ATOM 6927 C CA . TYR D 1 61 ? 17.903 55.741 161.746 1.00 53.65 61 TYR D CA 1
ATOM 6928 C C . TYR D 1 61 ? 17.236 57.091 161.771 1.00 52.00 61 TYR D C 1
ATOM 6929 O O . TYR D 1 61 ? 16.679 57.497 162.783 1.00 51.98 61 TYR D O 1
ATOM 6938 N N . SER D 1 62 ? 17.303 57.789 160.649 1.00 50.58 62 SER D N 1
ATOM 6939 C CA . SER D 1 62 ? 16.708 59.110 160.542 1.00 49.02 62 SER D CA 1
ATOM 6940 C C . SER D 1 62 ? 16.449 59.493 159.089 1.00 48.82 62 SER D C 1
ATOM 6941 O O . SER D 1 62 ? 16.519 58.652 158.183 1.00 47.64 62 SER D O 1
ATOM 6944 N N . LEU D 1 63 ? 16.146 60.769 158.879 1.00 49.37 63 LEU D N 1
ATOM 6945 C CA . LEU D 1 63 ? 15.852 61.280 157.550 1.00 49.88 63 LEU D CA 1
ATOM 6946 C C . LEU D 1 63 ? 16.668 62.535 157.252 1.00 50.37 63 LEU D C 1
ATOM 6947 O O . LEU D 1 63 ? 16.122 63.577 156.880 1.00 51.08 63 LEU D O 1
ATOM 6952 N N . THR D 1 64 ? 17.982 62.421 157.430 1.00 49.67 64 THR D N 1
ATOM 6953 C CA . THR D 1 64 ? 18.890 63.533 157.188 1.00 47.76 64 THR D CA 1
ATOM 6954 C C . THR D 1 64 ? 19.458 63.431 155.784 1.00 47.77 64 THR D C 1
ATOM 6955 O O . THR D 1 64 ? 19.098 62.535 155.030 1.00 45.80 64 THR D O 1
ATOM 6959 N N . ALA D 1 65 ? 20.353 64.344 155.437 1.00 49.39 65 ALA D N 1
ATOM 6960 C CA . ALA D 1 65 ? 20.961 64.327 154.112 1.00 52.97 65 ALA D CA 1
ATOM 6961 C C . ALA D 1 65 ? 22.358 63.736 154.203 1.00 54.99 65 ALA D C 1
ATOM 6962 O O . ALA D 1 65 ? 23.153 63.857 153.284 1.00 56.31 65 ALA D O 1
ATOM 6964 N N . HIS D 1 66 ? 22.636 63.062 155.309 1.00 58.29 66 HIS D N 1
ATOM 6965 C CA . HIS D 1 66 ? 23.950 62.485 155.547 1.00 59.49 66 HIS D CA 1
ATOM 6966 C C . HIS D 1 66 ? 24.307 61.146 154.910 1.00 59.72 66 HIS D C 1
ATOM 6967 O O . HIS D 1 66 ? 25.481 60.780 154.917 1.00 61.31 66 HIS D O 1
ATOM 6974 N N . SER D 1 67 ? 23.335 60.401 154.386 1.00 58.56 67 SER D N 1
ATOM 6975 C CA . SER D 1 67 ? 23.668 59.131 153.738 1.00 58.02 67 SER D CA 1
ATOM 6976 C C . SER D 1 67 ? 22.778 58.814 152.547 1.00 58.39 67 SER D C 1
ATOM 6977 O O . SER D 1 67 ? 21.613 59.183 152.510 1.00 60.08 67 SER D O 1
ATOM 6980 N N . ILE D 1 68 ? 23.346 58.126 151.566 1.00 58.25 68 ILE D N 1
ATOM 6981 C CA . ILE D 1 68 ? 22.620 57.745 150.370 1.00 57.34 68 ILE D CA 1
ATOM 6982 C C . ILE D 1 68 ? 21.313 57.046 150.743 1.00 56.72 68 ILE D C 1
ATOM 6983 O O . ILE D 1 68 ? 20.265 57.289 150.144 1.00 55.09 68 ILE D O 1
ATOM 6988 N N . ASP D 1 69 ? 21.386 56.182 151.745 1.00 57.02 69 ASP D N 1
ATOM 6989 C CA . ASP D 1 69 ? 20.224 55.425 152.198 1.00 58.17 69 ASP D CA 1
ATOM 6990 C C . ASP D 1 69 ? 19.109 56.313 152.717 1.00 58.19 69 ASP D C 1
ATOM 6991 O O . ASP D 1 69 ? 17.928 56.080 152.417 1.00 58.49 69 ASP D O 1
ATOM 6996 N N . GLU D 1 70 ? 19.477 57.326 153.497 1.00 56.62 70 GLU D N 1
ATOM 6997 C CA . GLU D 1 70 ? 18.478 58.234 154.034 1.00 55.90 70 GLU D CA 1
ATOM 6998 C C . GLU D 1 70 ? 17.801 59.007 152.911 1.00 54.41 70 GLU D C 1
ATOM 6999 O O . GLU D 1 70 ? 16.582 59.154 152.901 1.00 55.20 70 GLU D O 1
ATOM 7005 N N . LEU D 1 71 ? 18.587 59.486 151.955 1.00 52.01 71 LEU D N 1
ATOM 7006 C CA . LEU D 1 71 ? 18.031 60.256 150.863 1.00 50.49 71 LEU D CA 1
ATOM 7007 C C . LEU D 1 71 ? 17.124 59.413 149.960 1.00 49.96 71 LEU D C 1
ATOM 7008 O O . LEU D 1 71 ? 16.146 59.911 149.390 1.00 47.14 71 LEU D O 1
ATOM 7013 N N . ILE D 1 72 ? 17.436 58.130 149.835 1.00 51.08 72 ILE D N 1
ATOM 7014 C CA . ILE D 1 72 ? 16.604 57.245 149.033 1.00 50.79 72 ILE D CA 1
ATOM 7015 C C . ILE D 1 72 ? 15.222 57.162 149.689 1.00 51.54 72 ILE D C 1
ATOM 7016 O O . ILE D 1 72 ? 14.196 57.293 149.006 1.00 52.11 72 ILE D O 1
ATOM 7021 N N . ALA D 1 73 ? 15.200 56.964 151.010 1.00 50.28 73 ALA D N 1
ATOM 7022 C CA . ALA D 1 73 ? 13.941 56.864 151.746 1.00 49.61 73 ALA D CA 1
ATOM 7023 C C . ALA D 1 73 ? 13.182 58.183 151.725 1.00 49.84 73 ALA D C 1
ATOM 7024 O O . ALA D 1 73 ? 11.964 58.205 151.553 1.00 49.82 73 ALA D O 1
ATOM 7026 N N . ARG D 1 74 ? 13.902 59.285 151.909 1.00 50.88 74 ARG D N 1
ATOM 7027 C CA . ARG D 1 74 ? 13.276 60.602 151.885 1.00 51.73 74 ARG D CA 1
ATOM 7028 C C . ARG D 1 74 ? 12.639 60.894 150.536 1.00 51.58 74 ARG D C 1
ATOM 7029 O O . ARG D 1 74 ? 11.466 61.218 150.464 1.00 52.48 74 ARG D O 1
ATOM 7037 N N . ASN D 1 75 ? 13.413 60.786 149.466 1.00 52.41 75 ASN D N 1
ATOM 7038 C CA . ASN D 1 75 ? 12.901 61.077 148.129 1.00 52.22 75 ASN D CA 1
ATOM 7039 C C . ASN D 1 75 ? 11.753 60.184 147.688 1.00 52.36 75 ASN D C 1
ATOM 7040 O O . ASN D 1 75 ? 10.802 60.655 147.062 1.00 51.43 75 ASN D O 1
ATOM 7045 N N . PHE D 1 76 ? 11.831 58.898 148.007 1.00 51.73 76 PHE D N 1
ATOM 7046 C CA . PHE D 1 76 ? 10.767 57.989 147.604 1.00 51.42 76 PHE D CA 1
ATOM 7047 C C . PHE D 1 76 ? 9.444 58.428 148.217 1.00 52.90 76 PHE D C 1
ATOM 7048 O O . PHE D 1 76 ? 8.414 58.449 147.535 1.00 51.87 76 PHE D O 1
ATOM 7056 N N . ILE D 1 77 ? 9.479 58.790 149.498 1.00 52.91 77 ILE D N 1
ATOM 7057 C CA . ILE D 1 77 ? 8.280 59.219 150.195 1.00 54.12 77 ILE D CA 1
ATOM 7058 C C . ILE D 1 77 ? 7.851 60.640 149.863 1.00 55.71 77 ILE D C 1
ATOM 7059 O O . ILE D 1 77 ? 6.680 60.877 149.603 1.00 56.00 77 ILE D O 1
ATOM 7064 N N . LEU D 1 78 ? 8.786 61.585 149.860 1.00 58.32 78 LEU D N 1
ATOM 7065 C CA . LEU D 1 78 ? 8.446 62.974 149.551 1.00 61.23 78 LEU D CA 1
ATOM 7066 C C . LEU D 1 78 ? 7.903 63.209 148.143 1.00 62.82 78 LEU D C 1
ATOM 7067 O O . LEU D 1 78 ? 7.161 64.167 147.926 1.00 62.72 78 LEU D O 1
ATOM 7072 N N . ASP D 1 79 ? 8.276 62.358 147.188 1.00 64.32 79 ASP D N 1
ATOM 7073 C CA . ASP D 1 79 ? 7.808 62.518 145.815 1.00 65.75 79 ASP D CA 1
ATOM 7074 C C . ASP D 1 79 ? 6.529 61.730 145.530 1.00 66.60 79 ASP D C 1
ATOM 7075 O O . ASP D 1 79 ? 6.137 61.555 144.372 1.00 66.58 79 ASP D O 1
ATOM 7080 N N . GLY D 1 80 ? 5.883 61.260 146.598 1.00 67.47 80 GLY D N 1
ATOM 7081 C CA . GLY D 1 80 ? 4.642 60.515 146.474 1.00 67.41 80 GLY D CA 1
ATOM 7082 C C . GLY D 1 80 ? 4.712 59.185 145.747 1.00 67.03 80 GLY D C 1
ATOM 7083 O O . GLY D 1 80 ? 3.798 58.827 145.003 1.00 67.89 80 GLY D O 1
ATOM 7084 N N . ASN D 1 81 ? 5.787 58.438 145.958 1.00 65.95 81 ASN D N 1
ATOM 7085 C CA . ASN D 1 81 ? 5.927 57.151 145.299 1.00 64.67 81 ASN D CA 1
ATOM 7086 C C . ASN D 1 81 ? 5.339 56.056 146.148 1.00 63.56 81 ASN D C 1
ATOM 7087 O O . ASN D 1 81 ? 5.230 54.918 145.708 1.00 63.40 81 ASN D O 1
ATOM 7092 N N . ALA D 1 82 ? 4.959 56.393 147.371 1.00 62.61 82 ALA D N 1
ATOM 7093 C CA . ALA D 1 82 ? 4.393 55.389 148.253 1.00 62.35 82 ALA D CA 1
ATOM 7094 C C . ALA D 1 82 ? 2.959 55.703 148.661 1.00 61.20 82 ALA D C 1
ATOM 7095 O O . ALA D 1 82 ? 2.681 56.716 149.314 1.00 59.37 82 ALA D O 1
ATOM 7097 N N . ASP D 1 83 ? 2.053 54.814 148.265 1.00 60.63 83 ASP D N 1
ATOM 7098 C CA . ASP D 1 83 ? 0.643 54.961 148.583 1.00 59.47 83 ASP D CA 1
ATOM 7099 C C . ASP D 1 83 ? 0.382 54.611 150.036 1.00 60.43 83 ASP D C 1
ATOM 7100 O O . ASP D 1 83 ? -0.543 55.127 150.651 1.00 59.70 83 ASP D O 1
ATOM 7105 N N . VAL D 1 84 ? 1.211 53.721 150.570 1.00 62.00 84 VAL D N 1
ATOM 7106 C CA . VAL D 1 84 ? 1.125 53.294 151.957 1.00 62.04 84 VAL D CA 1
ATOM 7107 C C . VAL D 1 84 ? 2.549 53.153 152.494 1.00 62.13 84 VAL D C 1
ATOM 7108 O O . VAL D 1 84 ? 3.401 52.546 151.839 1.00 61.89 84 VAL D O 1
ATOM 7112 N N . ILE D 1 85 ? 2.808 53.734 153.665 1.00 62.15 85 ILE D N 1
ATOM 7113 C CA . ILE D 1 85 ? 4.125 53.642 154.295 1.00 62.79 85 ILE D CA 1
ATOM 7114 C C . ILE D 1 85 ? 3.975 52.741 155.515 1.00 62.65 85 ILE D C 1
ATOM 7115 O O . ILE D 1 85 ? 3.155 52.997 156.382 1.00 62.43 85 ILE D O 1
ATOM 7120 N N . VAL D 1 86 ? 4.768 51.686 155.581 1.00 62.41 86 VAL D N 1
ATOM 7121 C CA . VAL D 1 86 ? 4.708 50.781 156.711 1.00 63.21 86 VAL D CA 1
ATOM 7122 C C . VAL D 1 86 ? 6.002 50.903 157.508 1.00 63.69 86 VAL D C 1
ATOM 7123 O O . VAL D 1 86 ? 7.057 50.407 157.095 1.00 62.47 86 VAL D O 1
ATOM 7127 N N . ASP D 1 87 ? 5.898 51.579 158.650 1.00 64.59 87 ASP D N 1
ATOM 7128 C CA . ASP D 1 87 ? 7.005 51.820 159.577 1.00 64.38 87 ASP D CA 1
ATOM 7129 C C . ASP D 1 87 ? 7.145 50.628 160.533 1.00 64.78 87 ASP D C 1
ATOM 7130 O O . ASP D 1 87 ? 6.293 50.414 161.390 1.00 64.68 87 ASP D O 1
ATOM 7135 N N . ILE D 1 88 ? 8.221 49.864 160.384 1.00 65.39 88 ILE D N 1
ATOM 7136 C CA . ILE D 1 88 ? 8.474 48.699 161.223 1.00 66.43 88 ILE D CA 1
ATOM 7137 C C . ILE D 1 88 ? 9.444 49.055 162.351 1.00 67.93 88 ILE D C 1
ATOM 7138 O O . ILE D 1 88 ? 10.596 49.411 162.120 1.00 66.96 88 ILE D O 1
ATOM 7143 N N . VAL D 1 89 ? 8.963 48.924 163.581 1.00 71.35 89 VAL D N 1
ATOM 7144 C CA . VAL D 1 89 ? 9.733 49.282 164.774 1.00 73.99 89 VAL D CA 1
ATOM 7145 C C . VAL D 1 89 ? 10.076 48.177 165.776 1.00 74.69 89 VAL D C 1
ATOM 7146 O O . VAL D 1 89 ? 9.178 47.590 166.379 1.00 75.72 89 VAL D O 1
ATOM 7150 N N . ASP D 1 90 ? 11.369 47.921 165.972 1.00 75.20 90 ASP D N 1
ATOM 7151 C CA . ASP D 1 90 ? 11.816 46.925 166.948 1.00 76.06 90 ASP D CA 1
ATOM 7152 C C . ASP D 1 90 ? 11.242 47.358 168.296 1.00 75.86 90 ASP D C 1
ATOM 7153 O O . ASP D 1 90 ? 11.596 48.417 168.804 1.00 76.30 90 ASP D O 1
ATOM 7158 N N . SER D 1 91 ? 10.370 46.538 168.878 1.00 74.84 91 SER D N 1
ATOM 7159 C CA . SER D 1 91 ? 9.728 46.867 170.151 1.00 72.83 91 SER D CA 1
ATOM 7160 C C . SER D 1 91 ? 10.618 46.847 171.382 1.00 70.15 91 SER D C 1
ATOM 7161 O O . SER D 1 91 ? 10.230 47.351 172.440 1.00 68.71 91 SER D O 1
ATOM 7164 N N . THR D 1 92 ? 11.806 46.272 171.254 1.00 67.13 92 THR D N 1
ATOM 7165 C CA . THR D 1 92 ? 12.711 46.205 172.386 1.00 66.58 92 THR D CA 1
ATOM 7166 C C . THR D 1 92 ? 13.502 47.489 172.626 1.00 67.32 92 THR D C 1
ATOM 7167 O O . THR D 1 92 ? 14.349 47.531 173.521 1.00 68.44 92 THR D O 1
ATOM 7171 N N . CYS D 1 93 ? 13.236 48.529 171.840 1.00 66.54 93 CYS D N 1
ATOM 7172 C CA . CYS D 1 93 ? 13.944 49.798 172.005 1.00 66.27 93 CYS D CA 1
ATOM 7173 C C . CYS D 1 93 ? 13.169 50.932 171.332 1.00 65.16 93 CYS D C 1
ATOM 7174 O O . CYS D 1 93 ? 13.659 51.576 170.409 1.00 63.69 93 CYS D O 1
ATOM 7177 N N . LEU D 1 94 ? 11.954 51.170 171.817 1.00 65.19 94 LEU D N 1
ATOM 7178 C CA . LEU D 1 94 ? 11.076 52.197 171.264 1.00 66.16 94 LEU D CA 1
ATOM 7179 C C . LEU D 1 94 ? 11.673 53.579 171.074 1.00 65.36 94 LEU D C 1
ATOM 7180 O O . LEU D 1 94 ? 11.449 54.203 170.043 1.00 67.01 94 LEU D O 1
ATOM 7185 N N . MET D 1 95 ? 12.429 54.065 172.053 1.00 63.41 95 MET D N 1
ATOM 7186 C CA . MET D 1 95 ? 13.011 55.396 171.939 1.00 61.07 95 MET D CA 1
ATOM 7187 C C . MET D 1 95 ? 13.854 55.573 170.675 1.00 62.32 95 MET D C 1
ATOM 7188 O O . MET D 1 95 ? 13.673 56.539 169.950 1.00 64.45 95 MET D O 1
ATOM 7193 N N . ARG D 1 96 ? 14.761 54.648 170.390 1.00 62.15 96 ARG D N 1
ATOM 7194 C CA . ARG D 1 96 ? 15.592 54.789 169.202 1.00 61.67 96 ARG D CA 1
ATOM 7195 C C . ARG D 1 96 ? 14.824 54.565 167.900 1.00 61.82 96 ARG D C 1
ATOM 7196 O O . ARG D 1 96 ? 15.164 55.130 166.865 1.00 62.49 96 ARG D O 1
ATOM 7204 N N . ASN D 1 97 ? 13.781 53.749 167.947 1.00 60.79 97 ASN D N 1
ATOM 7205 C CA . ASN D 1 97 ? 13.006 53.465 166.749 1.00 60.64 97 ASN D CA 1
ATOM 7206 C C . ASN D 1 97 ? 11.966 54.522 166.374 1.00 60.68 97 ASN D C 1
ATOM 7207 O O . ASN D 1 97 ? 11.766 54.808 165.188 1.00 60.32 97 ASN D O 1
ATOM 7212 N N . LEU D 1 98 ? 11.305 55.094 167.379 1.00 59.31 98 LEU D N 1
ATOM 7213 C CA . LEU D 1 98 ? 10.282 56.104 167.139 1.00 58.25 98 LEU D CA 1
ATOM 7214 C C . LEU D 1 98 ? 10.862 57.438 166.685 1.00 57.01 98 LEU D C 1
ATOM 7215 O O . LEU D 1 98 ? 10.125 58.328 166.248 1.00 55.63 98 LEU D O 1
ATOM 7220 N N . PHE D 1 99 ? 12.177 57.587 166.810 1.00 56.72 99 PHE D N 1
ATOM 7221 C CA . PHE D 1 99 ? 12.829 58.818 166.385 1.00 56.16 99 PHE D CA 1
ATOM 7222 C C . PHE D 1 99 ? 12.648 58.911 164.876 1.00 55.79 99 PHE D C 1
ATOM 7223 O O . PHE D 1 99 ? 12.283 59.955 164.353 1.00 54.75 99 PHE D O 1
ATOM 7231 N N . LEU D 1 100 ? 12.896 57.813 164.171 1.00 55.59 100 LEU D N 1
ATOM 7232 C CA . LEU D 1 100 ? 12.704 57.817 162.730 1.00 56.41 100 LEU D CA 1
ATOM 7233 C C . LEU D 1 100 ? 11.210 57.966 162.482 1.00 57.31 100 LEU D C 1
ATOM 7234 O O . LEU D 1 100 ? 10.783 58.578 161.507 1.00 57.44 100 LEU D O 1
ATOM 7239 N N . THR D 1 101 ? 10.408 57.407 163.377 1.00 57.80 101 THR D N 1
ATOM 7240 C CA . THR D 1 101 ? 8.966 57.497 163.232 1.00 58.12 101 THR D CA 1
ATOM 7241 C C . THR D 1 101 ? 8.521 58.953 163.342 1.00 57.67 101 THR D C 1
ATOM 7242 O O . THR D 1 101 ? 7.674 59.424 162.573 1.00 58.44 101 THR D O 1
ATOM 7246 N N . LEU D 1 102 ? 9.097 59.668 164.298 1.00 55.82 102 LEU D N 1
ATOM 7247 C CA . LEU D 1 102 ? 8.723 61.049 164.493 1.00 52.49 102 LEU D CA 1
ATOM 7248 C C . LEU D 1 102 ? 9.119 61.842 163.272 1.00 51.14 102 LEU D C 1
ATOM 7249 O O . LEU D 1 102 ? 8.392 62.750 162.854 1.00 47.07 102 LEU D O 1
ATOM 7254 N N . GLU D 1 103 ? 10.246 61.486 162.664 1.00 51.36 103 GLU D N 1
ATOM 7255 C CA . GLU D 1 103 ? 10.664 62.226 161.484 1.00 53.36 103 GLU D CA 1
ATOM 7256 C C . GLU D 1 103 ? 9.794 61.960 160.271 1.00 51.86 103 GLU D C 1
ATOM 7257 O O . GLU D 1 103 ? 9.695 62.801 159.393 1.00 50.91 103 GLU D O 1
ATOM 7263 N N . LEU D 1 104 ? 9.147 60.802 160.213 1.00 53.74 104 LEU D N 1
ATOM 7264 C CA . LEU D 1 104 ? 8.258 60.515 159.086 1.00 54.52 104 LEU D CA 1
ATOM 7265 C C . LEU D 1 104 ? 7.023 61.389 159.266 1.00 55.77 104 LEU D C 1
ATOM 7266 O O . LEU D 1 104 ? 6.508 61.972 158.309 1.00 57.07 104 LEU D O 1
ATOM 7271 N N . PHE D 1 105 ? 6.558 61.492 160.508 1.00 54.53 105 PHE D N 1
ATOM 7272 C CA . PHE D 1 105 ? 5.393 62.304 160.800 1.00 53.33 105 PHE D CA 1
ATOM 7273 C C . PHE D 1 105 ? 5.613 63.765 160.422 1.00 53.33 105 PHE D C 1
ATOM 7274 O O . PHE D 1 105 ? 4.732 64.409 159.857 1.00 51.38 105 PHE D O 1
ATOM 7282 N N . GLU D 1 106 ? 6.793 64.288 160.734 1.00 55.42 106 GLU D N 1
ATOM 7283 C CA . GLU D 1 106 ? 7.095 65.679 160.435 1.00 58.17 106 GLU D CA 1
ATOM 7284 C C . GLU D 1 106 ? 7.172 65.955 158.941 1.00 59.52 106 GLU D C 1
ATOM 7285 O O . GLU D 1 106 ? 7.051 67.101 158.519 1.00 58.03 106 GLU D O 1
ATOM 7291 N N . MET D 1 107 ? 7.370 64.908 158.143 1.00 62.09 107 MET D N 1
ATOM 7292 C CA . MET D 1 107 ? 7.413 65.060 156.687 1.00 64.82 107 MET D CA 1
ATOM 7293 C C . MET D 1 107 ? 5.970 65.138 156.167 1.00 68.55 107 MET D C 1
ATOM 7294 O O . MET D 1 107 ? 5.723 65.016 154.967 1.00 69.32 107 MET D O 1
ATOM 7299 N N . GLU D 1 108 ? 5.026 65.281 157.093 1.00 72.18 108 GLU D N 1
ATOM 7300 C CA . GLU D 1 108 ? 3.604 65.394 156.767 1.00 75.14 108 GLU D CA 1
ATOM 7301 C C . GLU D 1 108 ? 2.986 64.245 155.955 1.00 74.74 108 GLU D C 1
ATOM 7302 O O . GLU D 1 108 ? 2.179 64.496 155.059 1.00 74.65 108 GLU D O 1
ATOM 7308 N N . VAL D 1 109 ? 3.343 62.997 156.254 1.00 75.05 109 VAL D N 1
ATOM 7309 C CA . VAL D 1 109 ? 2.748 61.870 155.530 1.00 75.64 109 VAL D CA 1
ATOM 7310 C C . VAL D 1 109 ? 1.689 61.132 156.357 1.00 76.63 109 VAL D C 1
ATOM 7311 O O . VAL D 1 109 ? 2.007 60.430 157.318 1.00 76.99 109 VAL D O 1
ATOM 7315 N N . LYS D 1 110 ? 0.429 61.305 155.966 1.00 77.13 110 LYS D N 1
ATOM 7316 C CA . LYS D 1 110 ? -0.724 60.687 156.632 1.00 77.35 110 LYS D CA 1
ATOM 7317 C C . LYS D 1 110 ? -0.899 59.161 156.556 1.00 76.76 110 LYS D C 1
ATOM 7318 O O . LYS D 1 110 ? -1.283 58.527 157.539 1.00 75.73 110 LYS D O 1
ATOM 7324 N N . ASN D 1 111 ? -0.642 58.586 155.384 1.00 76.84 111 ASN D N 1
ATOM 7325 C CA . ASN D 1 111 ? -0.959 57.194 155.110 1.00 77.14 111 ASN D CA 1
ATOM 7326 C C . ASN D 1 111 ? 0.131 56.275 155.653 1.00 76.79 111 ASN D C 1
ATOM 7327 O O . ASN D 1 111 ? 0.783 55.556 154.899 1.00 77.25 111 ASN D O 1
ATOM 7332 N N . ILE D 1 112 ? 0.320 56.284 156.968 1.00 76.31 112 ILE D N 1
ATOM 7333 C CA . ILE D 1 112 ? 1.359 55.465 157.582 1.00 75.44 112 ILE D CA 1
ATOM 7334 C C . ILE D 1 112 ? 0.850 54.474 158.632 1.00 74.26 112 ILE D C 1
ATOM 7335 O O . ILE D 1 112 ? -0.083 54.774 159.370 1.00 73.55 112 ILE D O 1
ATOM 7340 N N . ILE D 1 113 ? 1.466 53.285 158.686 1.00 20.00 113 ILE D N 1
ATOM 7341 C CA . ILE D 1 113 ? 1.119 52.226 159.625 1.00 20.00 113 ILE D CA 1
ATOM 7342 C C . ILE D 1 113 ? 2.333 51.790 160.439 1.00 20.00 113 ILE D C 1
ATOM 7343 O O . ILE D 1 113 ? 3.336 51.379 159.869 1.00 71.77 113 ILE D O 1
ATOM 7348 N N . LEU D 1 114 ? 2.214 51.864 161.753 1.00 74.57 114 LEU D N 1
ATOM 7349 C CA . LEU D 1 114 ? 3.306 51.485 162.644 1.00 74.73 114 LEU D CA 1
ATOM 7350 C C . LEU D 1 114 ? 3.207 50.014 163.006 1.00 74.64 114 LEU D C 1
ATOM 7351 O O . LEU D 1 114 ? 2.157 49.542 163.419 1.00 75.35 114 LEU D O 1
ATOM 7356 N N . VAL D 1 115 ? 4.303 49.289 162.852 1.00 73.72 115 VAL D N 1
ATOM 7357 C CA . VAL D 1 115 ? 4.313 47.878 163.176 1.00 73.29 115 VAL D CA 1
ATOM 7358 C C . VAL D 1 115 ? 5.309 47.538 164.290 1.00 74.71 115 VAL D C 1
ATOM 7359 O O . VAL D 1 115 ? 6.527 47.559 164.084 1.00 73.33 115 VAL D O 1
ATOM 7363 N N . LEU D 1 116 ? 4.783 47.233 165.475 1.00 76.46 116 LEU D N 1
ATOM 7364 C CA . LEU D 1 116 ? 5.625 46.858 166.606 1.00 78.10 116 LEU D CA 1
ATOM 7365 C C . LEU D 1 116 ? 5.991 45.381 166.476 1.00 78.79 116 LEU D C 1
ATOM 7366 O O . LEU D 1 116 ? 5.326 44.506 167.020 1.00 79.55 116 LEU D O 1
ATOM 7371 N N . ASN D 1 117 ? 7.052 45.110 165.730 1.00 80.05 117 ASN D N 1
ATOM 7372 C CA . ASN D 1 117 ? 7.508 43.746 165.513 1.00 81.02 117 ASN D CA 1
ATOM 7373 C C . ASN D 1 117 ? 8.323 43.303 166.712 1.00 82.82 117 ASN D C 1
ATOM 7374 O O . ASN D 1 117 ? 8.486 44.064 167.664 1.00 82.67 117 ASN D O 1
ATOM 7379 N N . LYS D 1 118 ? 8.854 42.084 166.656 1.00 85.02 118 LYS D N 1
ATOM 7380 C CA . LYS D 1 118 ? 9.639 41.544 167.762 1.00 86.63 118 LYS D CA 1
ATOM 7381 C C . LYS D 1 118 ? 8.859 41.774 169.047 1.00 88.93 118 LYS D C 1
ATOM 7382 O O . LYS D 1 118 ? 9.444 42.022 170.100 1.00 89.16 118 LYS D O 1
ATOM 7388 N N . PHE D 1 119 ? 7.535 41.709 168.953 1.00 90.98 119 PHE D N 1
ATOM 7389 C CA . PHE D 1 119 ? 6.695 41.926 170.120 1.00 93.48 119 PHE D CA 1
ATOM 7390 C C . PHE D 1 119 ? 6.912 40.805 171.120 1.00 96.13 119 PHE D C 1
ATOM 7391 O O . PHE D 1 119 ? 6.739 40.992 172.324 1.00 96.25 119 PHE D O 1
ATOM 7399 N N . ASP D 1 120 ? 7.296 39.636 170.614 1.00 99.15 120 ASP D N 1
ATOM 7400 C CA . ASP D 1 120 ? 7.540 38.482 171.468 1.00 101.63 120 ASP D CA 1
ATOM 7401 C C . ASP D 1 120 ? 8.712 38.765 172.399 1.00 102.49 120 ASP D C 1
ATOM 7402 O O . ASP D 1 120 ? 8.640 38.483 173.595 1.00 102.91 120 ASP D O 1
ATOM 7407 N N . LEU D 1 121 ? 9.783 39.334 171.855 1.00 103.23 121 LEU D N 1
ATOM 7408 C CA . LEU D 1 121 ? 10.956 39.652 172.657 1.00 104.53 121 LEU D CA 1
ATOM 7409 C C . LEU D 1 121 ? 10.652 40.677 173.743 1.00 105.89 121 LEU D C 1
ATOM 7410 O O . LEU D 1 121 ? 11.497 40.959 174.587 1.00 105.17 121 LEU D O 1
ATOM 7415 N N . LEU D 1 122 ? 9.443 41.226 173.726 1.00 107.95 122 LEU D N 1
ATOM 7416 C CA . LEU D 1 122 ? 9.067 42.231 174.709 1.00 110.27 122 LEU D CA 1
ATOM 7417 C C . LEU D 1 122 ? 8.327 41.652 175.904 1.00 112.36 122 LEU D C 1
ATOM 7418 O O . LEU D 1 122 ? 8.944 41.337 176.917 1.00 112.60 122 LEU D O 1
ATOM 7423 N N . LYS D 1 123 ? 7.006 41.516 175.783 1.00 114.93 123 LYS D N 1
ATOM 7424 C CA . LYS D 1 123 ? 6.179 40.994 176.874 1.00 117.07 123 LYS D CA 1
ATOM 7425 C C . LYS D 1 123 ? 6.785 39.750 177.525 1.00 117.69 123 LYS D C 1
ATOM 7426 O O . LYS D 1 123 ? 6.514 39.455 178.694 1.00 117.26 123 LYS D O 1
ATOM 7432 N N . LYS D 1 124 ? 7.609 39.034 176.765 1.00 118.42 124 LYS D N 1
ATOM 7433 C CA . LYS D 1 124 ? 8.265 37.830 177.261 1.00 119.34 124 LYS D CA 1
ATOM 7434 C C . LYS D 1 124 ? 9.321 38.208 178.300 1.00 119.80 124 LYS D C 1
ATOM 7435 O O . LYS D 1 124 ? 9.473 37.531 179.321 1.00 120.59 124 LYS D O 1
ATOM 7441 N N . LYS D 1 125 ? 10.046 39.292 178.038 1.00 119.25 125 LYS D N 1
ATOM 7442 C CA . LYS D 1 125 ? 11.069 39.766 178.962 1.00 117.47 125 LYS D CA 1
ATOM 7443 C C . LYS D 1 125 ? 10.395 40.684 179.978 1.00 116.19 125 LYS D C 1
ATOM 7444 O O . LYS D 1 125 ? 11.016 41.597 180.522 1.00 115.61 125 LYS D O 1
ATOM 7450 N N . GLY D 1 126 ? 9.109 40.428 180.210 1.00 115.07 126 GLY D N 1
ATOM 7451 C CA . GLY D 1 126 ? 8.334 41.203 181.164 1.00 112.86 126 GLY D CA 1
ATOM 7452 C C . GLY D 1 126 ? 8.198 42.684 180.871 1.00 111.27 126 GLY D C 1
ATOM 7453 O O . GLY D 1 126 ? 8.644 43.511 181.662 1.00 111.42 126 GLY D O 1
ATOM 7454 N N . ALA D 1 127 ? 7.578 43.028 179.746 1.00 110.16 127 ALA D N 1
ATOM 7455 C CA . ALA D 1 127 ? 7.386 44.429 179.378 1.00 109.28 127 ALA D CA 1
ATOM 7456 C C . ALA D 1 127 ? 5.925 44.671 178.998 1.00 108.78 127 ALA D C 1
ATOM 7457 O O . ALA D 1 127 ? 5.386 44.009 178.112 1.00 109.28 127 ALA D O 1
ATOM 7459 N N . LYS D 1 128 ? 5.293 45.629 179.668 1.00 107.76 128 LYS D N 1
ATOM 7460 C CA . LYS D 1 128 ? 3.886 45.931 179.425 1.00 106.53 128 LYS D CA 1
ATOM 7461 C C . LYS D 1 128 ? 3.650 47.184 178.586 1.00 105.29 128 LYS D C 1
ATOM 7462 O O . LYS D 1 128 ? 3.751 48.307 179.086 1.00 105.06 128 LYS D O 1
ATOM 7468 N N . ILE D 1 129 ? 3.320 46.987 177.315 1.00 103.82 129 ILE D N 1
ATOM 7469 C CA . ILE D 1 129 ? 3.043 48.105 176.428 1.00 102.95 129 ILE D CA 1
ATOM 7470 C C . ILE D 1 129 ? 1.554 48.189 176.132 1.00 102.78 129 ILE D C 1
ATOM 7471 O O . ILE D 1 129 ? 0.954 47.253 175.610 1.00 102.74 129 ILE D O 1
ATOM 7476 N N . ASP D 1 130 ? 0.962 49.320 176.495 1.00 102.77 130 ASP D N 1
ATOM 7477 C CA . ASP D 1 130 ? -0.459 49.563 176.281 1.00 102.18 130 ASP D CA 1
ATOM 7478 C C . ASP D 1 130 ? -0.666 49.926 174.811 1.00 100.88 130 ASP D C 1
ATOM 7479 O O . ASP D 1 130 ? -0.603 51.095 174.433 1.00 99.99 130 ASP D O 1
ATOM 7484 N N . ILE D 1 131 ? -0.917 48.922 173.984 1.00 99.79 131 ILE D N 1
ATOM 7485 C CA . ILE D 1 131 ? -1.102 49.148 172.556 1.00 98.73 131 ILE D CA 1
ATOM 7486 C C . ILE D 1 131 ? -2.242 50.109 172.201 1.00 97.82 131 ILE D C 1
ATOM 7487 O O . ILE D 1 131 ? -2.146 50.850 171.222 1.00 97.92 131 ILE D O 1
ATOM 7492 N N . LYS D 1 132 ? -3.315 50.114 172.986 1.00 96.43 132 LYS D N 1
ATOM 7493 C CA . LYS D 1 132 ? -4.419 51.029 172.708 1.00 94.94 132 LYS D CA 1
ATOM 7494 C C . LYS D 1 132 ? -3.955 52.461 172.965 1.00 93.36 132 LYS D C 1
ATOM 7495 O O . LYS D 1 132 ? -4.419 53.397 172.314 1.00 92.35 132 LYS D O 1
ATOM 7501 N N . LYS D 1 133 ? -3.037 52.619 173.915 1.00 92.13 133 LYS D N 1
ATOM 7502 C CA . LYS D 1 133 ? -2.516 53.936 174.276 1.00 91.45 133 LYS D CA 1
ATOM 7503 C C . LYS D 1 133 ? -1.766 54.556 173.105 1.00 90.18 133 LYS D C 1
ATOM 7504 O O . LYS D 1 133 ? -1.985 55.720 172.768 1.00 90.26 133 LYS D O 1
ATOM 7510 N N . MET D 1 134 ? -0.876 53.777 172.494 1.00 87.90 134 MET D N 1
ATOM 7511 C CA . MET D 1 134 ? -0.115 54.260 171.352 1.00 85.27 134 MET D CA 1
ATOM 7512 C C . MET D 1 134 ? -1.062 54.731 170.240 1.00 84.67 134 MET D C 1
ATOM 7513 O O . MET D 1 134 ? -1.038 55.899 169.852 1.00 84.70 134 MET D O 1
ATOM 7518 N N . ARG D 1 135 ? -1.916 53.834 169.753 1.00 83.78 135 ARG D N 1
ATOM 7519 C CA . ARG D 1 135 ? -2.836 54.166 168.665 1.00 82.85 135 ARG D CA 1
ATOM 7520 C C . ARG D 1 135 ? -3.542 55.510 168.845 1.00 81.37 135 ARG D C 1
ATOM 7521 O O . ARG D 1 135 ? -3.948 56.137 167.874 1.00 79.72 135 ARG D O 1
ATOM 7529 N N . LYS D 1 136 ? -3.681 55.977 170.077 1.00 81.71 136 LYS D N 1
ATOM 7530 C CA . LYS D 1 136 ? -4.358 57.250 170.263 1.00 82.43 136 LYS D CA 1
ATOM 7531 C C . LYS D 1 136 ? -3.373 58.401 170.376 1.00 82.02 136 LYS D C 1
ATOM 7532 O O . LYS D 1 136 ? -3.628 59.480 169.845 1.00 81.98 136 LYS D O 1
ATOM 7538 N N . GLU D 1 137 ? -2.251 58.172 171.058 1.00 81.00 137 GLU D N 1
ATOM 7539 C CA . GLU D 1 137 ? -1.235 59.206 171.224 1.00 80.31 137 GLU D CA 1
ATOM 7540 C C . GLU D 1 137 ? -0.463 59.445 169.927 1.00 80.23 137 GLU D C 1
ATOM 7541 O O . GLU D 1 137 ? -0.416 60.566 169.423 1.00 80.94 137 GLU D O 1
ATOM 7547 N N . LEU D 1 138 ? 0.145 58.397 169.385 1.00 79.23 138 LEU D N 1
ATOM 7548 C CA . LEU D 1 138 ? 0.906 58.538 168.152 1.00 77.84 138 LEU D CA 1
ATOM 7549 C C . LEU D 1 138 ? 0.030 59.044 167.014 1.00 76.68 138 LEU D C 1
ATOM 7550 O O . LEU D 1 138 ? 0.466 59.864 166.211 1.00 76.46 138 LEU D O 1
ATOM 7555 N N . GLY D 1 139 ? -1.202 58.555 166.941 1.00 75.30 139 GLY D N 1
ATOM 7556 C CA . GLY D 1 139 ? -2.109 59.014 165.905 1.00 74.73 139 GLY D CA 1
ATOM 7557 C C . GLY D 1 139 ? -2.226 58.163 164.658 1.00 74.74 139 GLY D C 1
ATOM 7558 O O . GLY D 1 139 ? -2.719 58.634 163.632 1.00 74.84 139 GLY D O 1
ATOM 7559 N N . VAL D 1 140 ? -1.793 56.913 164.734 1.00 74.35 140 VAL D N 1
ATOM 7560 C CA . VAL D 1 140 ? -1.859 56.035 163.579 1.00 74.70 140 VAL D CA 1
ATOM 7561 C C . VAL D 1 140 ? -2.145 54.611 164.027 1.00 74.05 140 VAL D C 1
ATOM 7562 O O . VAL D 1 140 ? -2.152 54.322 165.217 1.00 74.39 140 VAL D O 1
ATOM 7566 N N . PRO D 1 141 ? -2.416 53.706 163.078 1.00 73.02 141 PRO D N 1
ATOM 7567 C CA . PRO D 1 141 ? -2.679 52.326 163.479 1.00 72.52 141 PRO D CA 1
ATOM 7568 C C . PRO D 1 141 ? -1.388 51.722 164.013 1.00 72.65 141 PRO D C 1
ATOM 7569 O O . PRO D 1 141 ? -0.311 52.064 163.540 1.00 72.56 141 PRO D O 1
ATOM 7573 N N . VAL D 1 142 ? -1.490 50.837 164.998 1.00 72.68 142 VAL D N 1
ATOM 7574 C CA . VAL D 1 142 ? -0.306 50.211 165.573 1.00 71.65 142 VAL D CA 1
ATOM 7575 C C . VAL D 1 142 ? -0.494 48.707 165.693 1.00 71.73 142 VAL D C 1
ATOM 7576 O O . VAL D 1 142 ? -1.010 48.226 166.693 1.00 72.00 142 VAL D O 1
ATOM 7580 N N . ILE D 1 143 ? -0.054 47.970 164.680 1.00 72.32 143 ILE D N 1
ATOM 7581 C CA . ILE D 1 143 ? -0.191 46.516 164.657 1.00 72.37 143 ILE D CA 1
ATOM 7582 C C . ILE D 1 143 ? 0.991 45.731 165.252 1.00 72.77 143 ILE D C 1
ATOM 7583 O O . ILE D 1 143 ? 2.088 45.728 164.680 1.00 71.85 143 ILE D O 1
ATOM 7588 N N . PRO D 1 144 ? 0.769 45.035 166.393 1.00 72.89 144 PRO D N 1
ATOM 7589 C CA . PRO D 1 144 ? 1.770 44.223 167.107 1.00 73.32 144 PRO D CA 1
ATOM 7590 C C . PRO D 1 144 ? 2.053 42.955 166.303 1.00 75.04 144 PRO D C 1
ATOM 7591 O O . PRO D 1 144 ? 1.113 42.292 165.861 1.00 75.89 144 PRO D O 1
ATOM 7595 N N . THR D 1 145 ? 3.320 42.598 166.110 1.00 76.60 145 THR D N 1
ATOM 7596 C CA . THR D 1 145 ? 3.610 41.403 165.319 1.00 78.86 145 THR D CA 1
ATOM 7597 C C . THR D 1 145 ? 4.901 40.647 165.647 1.00 80.10 145 THR D C 1
ATOM 7598 O O . THR D 1 145 ? 5.833 41.189 166.257 1.00 80.67 145 THR D O 1
ATOM 7602 N N . ASN D 1 146 ? 4.932 39.382 165.225 1.00 80.67 146 ASN D N 1
ATOM 7603 C CA . ASN D 1 146 ? 6.090 38.505 165.391 1.00 81.49 146 ASN D CA 1
ATOM 7604 C C . ASN D 1 146 ? 6.406 37.986 163.992 1.00 82.23 146 ASN D C 1
ATOM 7605 O O . ASN D 1 146 ? 5.750 37.072 163.491 1.00 81.95 146 ASN D O 1
ATOM 7610 N N . ALA D 1 147 ? 7.418 38.576 163.371 1.00 83.30 147 ALA D N 1
ATOM 7611 C CA . ALA D 1 147 ? 7.804 38.223 162.015 1.00 84.47 147 ALA D CA 1
ATOM 7612 C C . ALA D 1 147 ? 8.397 36.824 161.808 1.00 85.08 147 ALA D C 1
ATOM 7613 O O . ALA D 1 147 ? 8.025 36.123 160.863 1.00 84.65 147 ALA D O 1
ATOM 7615 N N . LYS D 1 148 ? 9.315 36.415 162.677 1.00 85.80 148 LYS D N 1
ATOM 7616 C CA . LYS D 1 148 ? 9.937 35.104 162.524 1.00 87.33 148 LYS D CA 1
ATOM 7617 C C . LYS D 1 148 ? 8.916 33.972 162.670 1.00 87.43 148 LYS D C 1
ATOM 7618 O O . LYS D 1 148 ? 9.205 32.819 162.347 1.00 86.43 148 LYS D O 1
ATOM 7624 N N . LYS D 1 149 ? 7.717 34.315 163.140 1.00 87.72 149 LYS D N 1
ATOM 7625 C CA . LYS D 1 149 ? 6.645 33.342 163.322 1.00 88.34 149 LYS D CA 1
ATOM 7626 C C . LYS D 1 149 ? 5.330 33.867 162.749 1.00 88.72 149 LYS D C 1
ATOM 7627 O O . LYS D 1 149 ? 4.261 33.621 163.299 1.00 89.54 149 LYS D O 1
ATOM 7633 N N . GLY D 1 150 ? 5.432 34.597 161.642 1.00 88.89 150 GLY D N 1
ATOM 7634 C CA . GLY D 1 150 ? 4.277 35.163 160.959 1.00 88.88 150 GLY D CA 1
ATOM 7635 C C . GLY D 1 150 ? 2.999 35.496 161.715 1.00 89.81 150 GLY D C 1
ATOM 7636 O O . GLY D 1 150 ? 1.902 35.242 161.213 1.00 89.12 150 GLY D O 1
ATOM 7637 N N . GLU D 1 151 ? 3.111 36.077 162.904 1.00 90.96 151 GLU D N 1
ATOM 7638 C CA . GLU D 1 151 ? 1.920 36.434 163.675 1.00 92.02 151 GLU D CA 1
ATOM 7639 C C . GLU D 1 151 ? 1.509 37.888 163.458 1.00 92.44 151 GLU D C 1
ATOM 7640 O O . GLU D 1 151 ? 2.349 38.790 163.442 1.00 93.79 151 GLU D O 1
ATOM 7646 N N . GLY D 1 152 ? 0.211 38.118 163.305 1.00 91.72 152 GLY D N 1
ATOM 7647 C CA . GLY D 1 152 ? -0.259 39.474 163.090 1.00 90.50 152 GLY D CA 1
ATOM 7648 C C . GLY D 1 152 ? -0.060 39.902 161.648 1.00 89.92 152 GLY D C 1
ATOM 7649 O O . GLY D 1 152 ? -0.634 40.895 161.204 1.00 89.32 152 GLY D O 1
ATOM 7650 N N . VAL D 1 153 ? 0.754 39.147 160.914 1.00 89.04 153 VAL D N 1
ATOM 7651 C CA . VAL D 1 153 ? 1.028 39.442 159.517 1.00 88.38 153 VAL D CA 1
ATOM 7652 C C . VAL D 1 153 ? -0.254 39.646 158.722 1.00 89.22 153 VAL D C 1
ATOM 7653 O O . VAL D 1 153 ? -0.385 40.623 157.989 1.00 89.37 153 VAL D O 1
ATOM 7657 N N . GLU D 1 154 ? -1.202 38.728 158.869 1.00 89.67 154 GLU D N 1
ATOM 7658 C CA . GLU D 1 154 ? -2.454 38.836 158.132 1.00 90.90 154 GLU D CA 1
ATOM 7659 C C . GLU D 1 154 ? -3.162 40.136 158.498 1.00 90.73 154 GLU D C 1
ATOM 7660 O O . GLU D 1 154 ? -3.773 40.779 157.639 1.00 90.66 154 GLU D O 1
ATOM 7666 N N . GLU D 1 155 ? -3.070 40.535 159.764 1.00 90.41 155 GLU D N 1
ATOM 7667 C CA . GLU D 1 155 ? -3.711 41.773 160.201 1.00 90.74 155 GLU D CA 1
ATOM 7668 C C . GLU D 1 155 ? -3.056 42.982 159.538 1.00 89.29 155 GLU D C 1
ATOM 7669 O O . GLU D 1 155 ? -3.728 43.950 159.177 1.00 89.43 155 GLU D O 1
ATOM 7675 N N . LEU D 1 156 ? -1.739 42.922 159.381 1.00 87.08 156 LEU D N 1
ATOM 7676 C CA . LEU D 1 156 ? -1.011 44.002 158.744 1.00 84.20 156 LEU D CA 1
ATOM 7677 C C . LEU D 1 156 ? -1.551 44.181 157.327 1.00 83.16 156 LEU D C 1
ATOM 7678 O O . LEU D 1 156 ? -1.869 45.295 156.916 1.00 83.13 156 LEU D O 1
ATOM 7683 N N . LYS D 1 157 ? -1.660 43.078 156.588 1.00 81.69 157 LYS D N 1
ATOM 7684 C CA . LYS D 1 157 ? -2.179 43.114 155.223 1.00 80.34 157 LYS D CA 1
ATOM 7685 C C . LYS D 1 157 ? -3.574 43.714 155.236 1.00 80.21 157 LYS D C 1
ATOM 7686 O O . LYS D 1 157 ? -3.946 44.458 154.332 1.00 79.89 157 LYS D O 1
ATOM 7692 N N . ARG D 1 158 ? -4.340 43.386 156.272 1.00 80.66 158 ARG D N 1
ATOM 7693 C CA . ARG D 1 158 ? -5.705 43.880 156.401 1.00 81.76 158 ARG D CA 1
ATOM 7694 C C . ARG D 1 158 ? -5.710 45.410 156.439 1.00 81.77 158 ARG D C 1
ATOM 7695 O O . ARG D 1 158 ? -6.448 46.060 155.692 1.00 82.53 158 ARG D O 1
ATOM 7703 N N . MET D 1 159 ? -4.867 45.974 157.301 1.00 80.89 159 MET D N 1
ATOM 7704 C CA . MET D 1 159 ? -4.759 47.421 157.455 1.00 79.44 159 MET D CA 1
ATOM 7705 C C . MET D 1 159 ? -4.198 48.060 156.178 1.00 78.73 159 MET D C 1
ATOM 7706 O O . MET D 1 159 ? -4.694 49.089 155.727 1.00 78.82 159 MET D O 1
ATOM 7711 N N . ILE D 1 160 ? -3.162 47.448 155.604 1.00 77.75 160 ILE D N 1
ATOM 7712 C CA . ILE D 1 160 ? -2.551 47.932 154.363 1.00 76.43 160 ILE D CA 1
ATOM 7713 C C . ILE D 1 160 ? -3.672 48.239 153.371 1.00 75.77 160 ILE D C 1
ATOM 7714 O O . ILE D 1 160 ? -3.853 49.381 152.944 1.00 74.93 160 ILE D O 1
ATOM 7719 N N . ALA D 1 161 ? -4.414 47.193 153.011 1.00 75.86 161 ALA D N 1
ATOM 7720 C CA . ALA D 1 161 ? -5.534 47.298 152.080 1.00 75.88 161 ALA D CA 1
ATOM 7721 C C . ALA D 1 161 ? -6.519 48.380 152.516 1.00 75.50 161 ALA D C 1
ATOM 7722 O O . ALA D 1 161 ? -6.898 49.247 151.724 1.00 75.09 161 ALA D O 1
ATOM 7724 N N . LEU D 1 162 ? -6.947 48.329 153.772 1.00 74.01 162 LEU D N 1
ATOM 7725 C CA . LEU D 1 162 ? -7.863 49.345 154.249 1.00 73.63 162 LEU D CA 1
ATOM 7726 C C . LEU D 1 162 ? -7.227 50.713 154.000 1.00 73.15 162 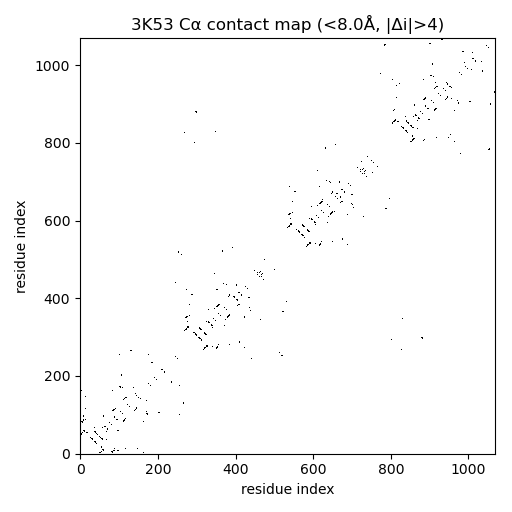LEU D C 1
ATOM 7727 O O . LEU D 1 162 ? -7.863 51.608 153.444 1.00 73.83 162 LEU D O 1
ATOM 7732 N N . MET D 1 163 ? -5.963 50.851 154.403 1.00 73.15 163 MET D N 1
ATOM 7733 C CA . MET D 1 163 ? -5.181 52.086 154.242 1.00 71.78 163 MET D CA 1
ATOM 7734 C C . MET D 1 163 ? -5.227 52.566 152.788 1.00 72.02 163 MET D C 1
ATOM 7735 O O . MET D 1 163 ? -5.515 53.735 152.522 1.00 72.39 163 MET D O 1
ATOM 7740 N N . ALA D 1 164 ? -4.952 51.662 151.851 1.00 71.32 164 ALA D N 1
ATOM 7741 C CA . ALA D 1 164 ? -4.962 52.003 150.432 1.00 72.14 164 ALA D CA 1
ATOM 7742 C C . ALA D 1 164 ? -6.351 52.424 149.971 1.00 73.56 164 ALA D C 1
ATOM 7743 O O . ALA D 1 164 ? -6.496 53.319 149.139 1.00 72.72 164 ALA D O 1
ATOM 7745 N N . GLU D 1 165 ? -7.370 51.764 150.513 1.00 76.51 165 GLU D N 1
ATOM 7746 C CA . GLU D 1 165 ? -8.757 52.065 150.172 1.00 78.51 165 GLU D CA 1
ATOM 7747 C C . GLU D 1 165 ? -9.173 53.434 150.707 1.00 79.11 165 GLU D C 1
ATOM 7748 O O . GLU D 1 165 ? -10.308 53.863 150.503 1.00 79.93 165 GLU D O 1
ATOM 7754 N N . GLY D 1 166 ? -8.254 54.111 151.393 1.00 78.82 166 GLY D N 1
ATOM 7755 C CA . GLY D 1 166 ? -8.561 55.419 151.944 1.00 78.53 166 GLY D CA 1
ATOM 7756 C C . GLY D 1 166 ? -9.578 55.347 153.068 1.00 78.73 166 GLY D C 1
ATOM 7757 O O . GLY D 1 166 ? -10.227 56.340 153.396 1.00 77.36 166 GLY D O 1
ATOM 7758 N N . LYS D 1 167 ? -9.703 54.164 153.662 1.00 79.88 167 LYS D N 1
ATOM 7759 C CA . LYS D 1 167 ? -10.647 53.937 154.752 1.00 81.18 167 LYS D CA 1
ATOM 7760 C C . LYS D 1 167 ? -10.114 54.275 156.143 1.00 81.50 167 LYS D C 1
ATOM 7761 O O . LYS D 1 167 ? -10.876 54.722 157.009 1.00 82.41 167 LYS D O 1
ATOM 7767 N N . VAL D 1 168 ? -8.820 54.058 156.370 1.00 81.15 168 VAL D N 1
ATOM 7768 C CA . VAL D 1 168 ? -8.229 54.370 157.668 1.00 80.35 168 VAL D CA 1
ATOM 7769 C C . VAL D 1 168 ? -7.923 55.862 157.759 1.00 79.37 168 VAL D C 1
ATOM 7770 O O . VAL D 1 168 ? -7.394 56.455 156.822 1.00 79.74 168 VAL D O 1
ATOM 7774 N N . THR D 1 169 ? -8.270 56.471 158.883 1.00 77.32 169 THR D N 1
ATOM 7775 C CA . THR D 1 169 ? -8.002 57.885 159.074 1.00 76.47 169 THR D CA 1
ATOM 7776 C C . THR D 1 169 ? -6.814 57.982 160.023 1.00 74.95 169 THR D C 1
ATOM 7777 O O . THR D 1 169 ? -6.587 57.077 160.834 1.00 73.79 169 THR D O 1
ATOM 7781 N N . THR D 1 170 ? -6.058 59.072 159.925 1.00 73.23 170 THR D N 1
ATOM 7782 C CA . THR D 1 170 ? -4.880 59.255 160.771 1.00 71.67 170 THR D CA 1
ATOM 7783 C C . THR D 1 170 ? -4.610 60.715 161.095 1.00 70.85 170 THR D C 1
ATOM 7784 O O . THR D 1 170 ? -5.126 61.620 160.443 1.00 70.30 170 THR D O 1
ATOM 7788 N N . ASN D 1 171 ? -3.786 60.933 162.110 1.00 70.56 171 ASN D N 1
ATOM 7789 C CA . ASN D 1 171 ? -3.408 62.275 162.516 1.00 70.33 171 ASN D CA 1
ATOM 7790 C C . ASN D 1 171 ? -2.162 62.116 163.368 1.00 70.53 171 ASN D C 1
ATOM 7791 O O . ASN D 1 171 ? -2.221 62.213 164.592 1.00 69.82 171 ASN D O 1
ATOM 7796 N N . PRO D 1 172 ? -1.013 61.844 162.718 1.00 70.52 172 PRO D N 1
ATOM 7797 C CA . PRO D 1 172 ? 0.283 61.655 163.377 1.00 69.82 172 PRO D CA 1
ATOM 7798 C C . PRO D 1 172 ? 0.622 62.825 164.286 1.00 69.51 172 PRO D C 1
ATOM 7799 O O . PRO D 1 172 ? 0.485 63.985 163.894 1.00 70.78 172 PRO D O 1
ATOM 7803 N N . ILE D 1 173 ? 1.061 62.523 165.503 1.00 67.74 173 ILE D N 1
ATOM 7804 C CA . ILE D 1 173 ? 1.390 63.574 166.450 1.00 67.99 173 ILE D CA 1
ATOM 7805 C C . ILE D 1 173 ? 2.611 64.352 165.973 1.00 66.76 173 ILE D C 1
ATOM 7806 O O . ILE D 1 173 ? 3.611 63.769 165.573 1.00 66.55 173 ILE D O 1
ATOM 7811 N N . ILE D 1 174 ? 2.516 65.676 166.008 1.00 64.94 174 ILE D N 1
ATOM 7812 C CA . ILE D 1 174 ? 3.603 66.534 165.560 1.00 64.28 174 ILE D CA 1
ATOM 7813 C C . ILE D 1 174 ? 4.356 67.178 166.711 1.00 65.31 174 ILE D C 1
ATOM 7814 O O . ILE D 1 174 ? 3.789 67.946 167.482 1.00 65.99 174 ILE D O 1
ATOM 7819 N N . PRO D 1 175 ? 5.656 66.890 166.832 1.00 66.08 175 PRO D N 1
ATOM 7820 C CA . PRO D 1 175 ? 6.516 67.439 167.890 1.00 65.99 175 PRO D CA 1
ATOM 7821 C C . PRO D 1 175 ? 6.584 68.955 167.849 1.00 66.54 175 PRO D C 1
ATOM 7822 O O . PRO D 1 175 ? 6.615 69.547 166.771 1.00 66.02 175 PRO D O 1
ATOM 7826 N N . ARG D 1 176 ? 6.601 69.577 169.022 1.00 67.26 176 ARG D N 1
ATOM 7827 C CA . ARG D 1 176 ? 6.706 71.026 169.126 1.00 68.02 176 ARG D CA 1
ATOM 7828 C C . ARG D 1 176 ? 8.008 71.356 169.840 1.00 66.92 176 ARG D C 1
ATOM 7829 O O . ARG D 1 176 ? 8.304 70.809 170.895 1.00 65.87 176 ARG D O 1
ATOM 7837 N N . TYR D 1 177 ? 8.798 72.248 169.250 1.00 67.07 177 TYR D N 1
ATOM 7838 C CA . TYR D 1 177 ? 10.086 72.632 169.823 1.00 67.06 177 TYR D CA 1
ATOM 7839 C C . TYR D 1 177 ? 9.932 73.813 170.776 1.00 65.60 177 TYR D C 1
ATOM 7840 O O . TYR D 1 177 ? 8.833 74.344 170.940 1.00 64.95 177 TYR D O 1
ATOM 7849 N N . ASP D 1 178 ? 11.030 74.224 171.405 1.00 65.72 178 ASP D N 1
ATOM 7850 C CA . ASP D 1 178 ? 10.973 75.346 172.339 1.00 67.56 178 ASP D CA 1
ATOM 7851 C C . ASP D 1 178 ? 10.653 76.639 171.598 1.00 68.33 178 ASP D C 1
ATOM 7852 O O . ASP D 1 178 ? 10.943 76.757 170.413 1.00 68.78 178 ASP D O 1
ATOM 7857 N N . GLU D 1 179 ? 10.072 77.611 172.291 1.00 68.78 179 GLU D N 1
ATOM 7858 C CA . GLU D 1 179 ? 9.681 78.860 171.647 1.00 70.53 179 GLU D CA 1
ATOM 7859 C C . GLU D 1 179 ? 10.651 79.550 170.711 1.00 69.59 179 GLU D C 1
ATOM 7860 O O . GLU D 1 179 ? 10.220 80.247 169.789 1.00 69.82 179 GLU D O 1
ATOM 7866 N N . ASP D 1 180 ? 11.950 79.377 170.924 1.00 68.37 180 ASP D N 1
ATOM 7867 C CA . ASP D 1 180 ? 12.911 80.015 170.029 1.00 66.26 180 ASP D CA 1
ATOM 7868 C C . ASP D 1 180 ? 12.914 79.371 168.646 1.00 64.53 180 ASP D C 1
ATOM 7869 O O . ASP D 1 180 ? 12.851 80.061 167.625 1.00 63.52 180 ASP D O 1
ATOM 7874 N N . ILE D 1 181 ? 12.986 78.046 168.618 1.00 62.30 181 ILE D N 1
ATOM 7875 C CA . ILE D 1 181 ? 12.981 77.336 167.358 1.00 60.54 181 ILE D CA 1
ATOM 7876 C C . ILE D 1 181 ? 11.648 77.591 166.641 1.00 60.81 181 ILE D C 1
ATOM 7877 O O . ILE D 1 181 ? 11.627 77.865 165.443 1.00 59.48 181 ILE D O 1
ATOM 7882 N N . GLU D 1 182 ? 10.543 77.527 167.378 1.00 61.02 182 GLU D N 1
ATOM 7883 C CA . GLU D 1 182 ? 9.227 77.778 166.796 1.00 60.66 182 GLU D CA 1
ATOM 7884 C C . GLU D 1 182 ? 9.141 79.196 166.241 1.00 60.87 182 GLU D C 1
ATOM 7885 O O . GLU D 1 182 ? 8.517 79.445 165.213 1.00 60.18 182 GLU D O 1
ATOM 7891 N N . ARG D 1 183 ? 9.764 80.135 166.939 1.00 62.13 183 ARG D N 1
ATOM 7892 C CA . ARG D 1 183 ? 9.755 81.524 166.498 1.00 62.91 183 ARG D CA 1
ATOM 7893 C C . ARG D 1 183 ? 10.349 81.545 165.090 1.00 61.57 183 ARG D C 1
ATOM 7894 O O . ARG D 1 183 ? 9.754 82.085 164.151 1.00 61.08 183 ARG D O 1
ATOM 7902 N N . GLU D 1 184 ? 11.518 80.923 164.951 1.00 59.58 184 GLU D N 1
ATOM 7903 C CA . GLU D 1 184 ? 12.190 80.864 163.672 1.00 58.00 184 GLU D CA 1
ATOM 7904 C C . GLU D 1 184 ? 11.506 79.977 162.642 1.00 56.33 184 GLU D C 1
ATOM 7905 O O . GLU D 1 184 ? 11.650 80.207 161.450 1.00 56.11 184 GLU D O 1
ATOM 7911 N N . ILE D 1 185 ? 10.770 78.960 163.071 1.00 55.42 185 ILE D N 1
ATOM 7912 C CA . ILE D 1 185 ? 10.074 78.124 162.097 1.00 55.97 185 ILE D CA 1
ATOM 7913 C C . ILE D 1 185 ? 8.974 79.003 161.512 1.00 57.67 185 ILE D C 1
ATOM 7914 O O . ILE D 1 185 ? 8.680 78.959 160.317 1.00 58.84 185 ILE D O 1
ATOM 7919 N N . LYS D 1 186 ? 8.378 79.815 162.377 1.00 58.14 186 LYS D N 1
ATOM 7920 C CA . LYS D 1 186 ? 7.320 80.726 161.979 1.00 59.97 186 LYS D CA 1
ATOM 7921 C C . LYS D 1 186 ? 7.850 81.654 160.879 1.00 60.17 186 LYS D C 1
ATOM 7922 O O . LYS D 1 186 ? 7.203 81.834 159.855 1.00 59.12 186 LYS D O 1
ATOM 7928 N N . HIS D 1 187 ? 9.031 82.227 161.096 1.00 60.87 187 HIS D N 1
ATOM 7929 C CA . HIS D 1 187 ? 9.648 83.134 160.131 1.00 62.88 187 HIS D CA 1
ATOM 7930 C C . HIS D 1 187 ? 9.958 82.498 158.770 1.00 62.76 187 HIS D C 1
ATOM 7931 O O . HIS D 1 187 ? 9.529 83.012 157.732 1.00 63.83 187 HIS D O 1
ATOM 7938 N N . ILE D 1 188 ? 10.710 81.399 158.766 1.00 61.05 188 ILE D N 1
ATOM 7939 C CA . ILE D 1 188 ? 11.054 80.726 157.520 1.00 59.67 188 ILE D CA 1
ATOM 7940 C C . ILE D 1 188 ? 9.763 80.432 156.763 1.00 59.50 188 ILE D C 1
ATOM 7941 O O . ILE D 1 188 ? 9.670 80.663 155.561 1.00 58.48 188 ILE D O 1
ATOM 7946 N N . SER D 1 189 ? 8.764 79.925 157.479 1.00 59.70 189 SER D N 1
ATOM 7947 C CA . SER D 1 189 ? 7.481 79.598 156.866 1.00 60.43 189 SER D CA 1
ATOM 7948 C C . SER D 1 189 ? 6.863 80.785 156.124 1.00 62.00 189 SER D C 1
ATOM 7949 O O . SER D 1 189 ? 6.471 80.664 154.951 1.00 63.02 189 SER D O 1
ATOM 7952 N N . GLU D 1 190 ? 6.764 81.932 156.793 1.00 62.45 190 GLU D N 1
ATOM 7953 C CA . GLU D 1 190 ? 6.170 83.092 156.145 1.00 63.34 190 GLU D CA 1
ATOM 7954 C C . GLU D 1 190 ? 6.928 83.470 154.866 1.00 63.16 190 GLU D C 1
ATOM 7955 O O . GLU D 1 190 ? 6.314 83.912 153.894 1.00 62.12 190 GLU D O 1
ATOM 7961 N N . LEU D 1 191 ? 8.248 83.272 154.860 1.00 63.42 191 LEU D N 1
ATOM 7962 C CA . LEU D 1 191 ? 9.077 83.562 153.685 1.00 63.05 191 LEU D CA 1
ATOM 7963 C C . LEU D 1 191 ? 8.891 82.507 152.597 1.00 63.15 191 LEU D C 1
ATOM 7964 O O . LEU D 1 191 ? 9.108 82.778 151.421 1.00 63.53 191 LEU D O 1
ATOM 7969 N N . LEU D 1 192 ? 8.499 81.300 152.988 1.00 63.01 192 LEU D N 1
ATOM 7970 C CA . LEU D 1 192 ? 8.300 80.223 152.027 1.00 63.33 192 LEU D CA 1
ATOM 7971 C C . LEU D 1 192 ? 6.870 80.188 151.528 1.00 63.96 192 LEU D C 1
ATOM 7972 O O . LEU D 1 192 ? 6.580 79.669 150.448 1.00 62.84 192 LEU D O 1
ATOM 7977 N N . ARG D 1 193 ? 5.981 80.731 152.346 1.00 64.71 193 ARG D N 1
ATOM 7978 C CA . ARG D 1 193 ? 4.560 80.779 152.046 1.00 64.31 193 ARG D CA 1
ATOM 7979 C C . ARG D 1 193 ? 4.195 81.279 150.654 1.00 63.23 193 ARG D C 1
ATOM 7980 O O . ARG D 1 193 ? 4.684 82.308 150.193 1.00 60.98 193 ARG D O 1
ATOM 7988 N N . GLY D 1 194 ? 3.318 80.528 150.000 1.00 63.58 194 GLY D N 1
ATOM 7989 C CA . GLY D 1 194 ? 2.857 80.899 148.678 1.00 65.20 194 GLY D CA 1
ATOM 7990 C C . GLY D 1 194 ? 3.726 80.478 147.517 1.00 64.59 194 GLY D C 1
ATOM 7991 O O . GLY D 1 194 ? 3.236 80.343 146.405 1.00 66.11 194 GLY D O 1
ATOM 7992 N N . THR D 1 195 ? 5.012 80.278 147.764 1.00 64.68 195 THR D N 1
ATOM 7993 C CA . THR D 1 195 ? 5.945 79.876 146.709 1.00 64.87 195 THR D CA 1
ATOM 7994 C C . THR D 1 195 ? 5.630 78.492 146.148 1.00 64.13 195 THR D C 1
ATOM 7995 O O . THR D 1 195 ? 5.067 77.646 146.831 1.00 63.29 195 THR D O 1
ATOM 7999 N N . PRO D 1 196 ? 5.989 78.245 144.883 1.00 64.03 196 PRO D N 1
ATOM 8000 C CA . PRO D 1 196 ? 5.701 76.920 144.337 1.00 64.30 196 PRO D CA 1
ATOM 8001 C C . PRO D 1 196 ? 6.379 75.862 145.210 1.00 64.58 196 PRO D C 1
ATOM 8002 O O . PRO D 1 196 ? 5.878 74.751 145.352 1.00 65.84 196 PRO D O 1
ATOM 8006 N N . LEU D 1 197 ? 7.513 76.216 145.808 1.00 64.10 197 LEU D N 1
ATOM 8007 C CA . LEU D 1 197 ? 8.234 75.274 146.654 1.00 63.91 197 LEU D CA 1
ATOM 8008 C C . LEU D 1 197 ? 7.351 74.833 147.812 1.00 63.73 197 LEU D C 1
ATOM 8009 O O . LEU D 1 197 ? 7.266 73.647 148.127 1.00 64.35 197 LEU D O 1
ATOM 8014 N N . ALA D 1 198 ? 6.690 75.795 148.439 1.00 63.11 198 ALA D N 1
ATOM 8015 C CA . ALA D 1 198 ? 5.823 75.506 149.574 1.00 63.59 198 ALA D CA 1
ATOM 8016 C C . ALA D 1 198 ? 4.652 74.634 149.145 1.00 64.43 198 ALA D C 1
ATOM 8017 O O . ALA D 1 198 ? 4.039 73.944 149.952 1.00 64.03 198 ALA D O 1
ATOM 8019 N N . GLU D 1 199 ? 4.366 74.660 147.855 1.00 66.40 199 GLU D N 1
ATOM 8020 C CA . GLU D 1 199 ? 3.260 73.907 147.305 1.00 67.70 199 GLU D CA 1
ATOM 8021 C C . GLU D 1 199 ? 3.611 72.445 147.089 1.00 67.13 199 GLU D C 1
ATOM 8022 O O . GLU D 1 199 ? 2.767 71.575 147.253 1.00 67.09 199 GLU D O 1
ATOM 8028 N N . LYS D 1 200 ? 4.855 72.173 146.722 1.00 66.58 200 LYS D N 1
ATOM 8029 C CA . LYS D 1 200 ? 5.279 70.806 146.456 1.00 65.62 200 LYS D CA 1
ATOM 8030 C C . LYS D 1 200 ? 5.760 70.049 147.690 1.00 64.34 200 LYS D C 1
ATOM 8031 O O . LYS D 1 200 ? 5.606 68.837 147.772 1.00 64.65 200 LYS D O 1
ATOM 8037 N N . TYR D 1 201 ? 6.329 70.761 148.655 1.00 62.34 201 TYR D N 1
ATOM 8038 C CA . TYR D 1 201 ? 6.852 70.122 149.851 1.00 60.68 201 TYR D CA 1
ATOM 8039 C C . TYR D 1 201 ? 6.220 70.677 151.101 1.00 60.37 201 TYR D C 1
ATOM 8040 O O . TYR D 1 201 ? 5.741 71.806 151.116 1.00 60.04 201 TYR D O 1
ATOM 8049 N N . PRO D 1 202 ? 6.206 69.882 152.177 1.00 60.17 202 PRO D N 1
ATOM 8050 C CA . PRO D 1 202 ? 5.626 70.311 153.449 1.00 58.91 202 PRO D CA 1
ATOM 8051 C C . PRO D 1 202 ? 6.397 71.516 154.009 1.00 57.56 202 PRO D C 1
ATOM 8052 O O . PRO D 1 202 ? 7.562 71.398 154.385 1.00 57.87 202 PRO D O 1
ATOM 8056 N N . ILE D 1 203 ? 5.731 72.661 154.069 1.00 55.05 203 ILE D N 1
ATOM 8057 C CA . ILE D 1 203 ? 6.324 73.893 154.553 1.00 54.00 203 ILE D CA 1
ATOM 8058 C C . ILE D 1 203 ? 7.001 73.812 155.928 1.00 54.40 203 ILE D C 1
ATOM 8059 O O . ILE D 1 203 ? 8.035 74.441 156.154 1.00 53.65 203 ILE D O 1
ATOM 8064 N N . ARG D 1 204 ? 6.423 73.045 156.845 1.00 53.59 204 ARG D N 1
ATOM 8065 C CA . ARG D 1 204 ? 6.998 72.884 158.183 1.00 51.97 204 ARG D CA 1
ATOM 8066 C C . ARG D 1 204 ? 8.323 72.131 158.084 1.00 52.32 204 ARG D C 1
ATOM 8067 O O . ARG D 1 204 ? 9.325 72.480 158.719 1.00 50.12 204 ARG D O 1
ATOM 8075 N N . TRP D 1 205 ? 8.284 71.067 157.292 1.00 52.66 205 TRP D N 1
ATOM 8076 C CA . TRP D 1 205 ? 9.431 70.217 157.070 1.00 52.52 205 TRP D CA 1
ATOM 8077 C C . TRP D 1 205 ? 10.546 71.062 156.499 1.00 51.68 205 TRP D C 1
ATOM 8078 O O . TRP D 1 205 ? 11.663 71.068 157.013 1.00 51.79 205 TRP D O 1
ATOM 8089 N N . LEU D 1 206 ? 10.231 71.774 155.426 1.00 50.12 206 LEU D N 1
ATOM 8090 C CA . LEU D 1 206 ? 11.191 72.635 154.774 1.00 49.59 206 LEU D CA 1
ATOM 8091 C C . LEU D 1 206 ? 11.861 73.537 155.804 1.00 50.85 206 LEU D C 1
ATOM 8092 O O . LEU D 1 206 ? 13.082 73.703 155.809 1.00 52.21 206 LEU D O 1
ATOM 8097 N N . ALA D 1 207 ? 11.062 74.109 156.692 1.00 51.16 207 ALA D N 1
ATOM 8098 C CA . ALA D 1 207 ? 11.599 75.005 157.705 1.00 51.74 207 ALA D CA 1
ATOM 8099 C C . ALA D 1 207 ? 12.540 74.296 158.678 1.00 52.27 207 ALA D C 1
ATOM 8100 O O . ALA D 1 207 ? 13.622 74.798 158.982 1.00 52.64 207 ALA D O 1
ATOM 8102 N N . LEU D 1 208 ? 12.134 73.138 159.183 1.00 52.31 208 LEU D N 1
ATOM 8103 C CA . LEU D 1 208 ? 12.986 72.412 160.120 1.00 50.59 208 LEU D CA 1
ATOM 8104 C C . LEU D 1 208 ? 14.307 72.000 159.469 1.00 49.75 208 LEU D C 1
ATOM 8105 O O . LEU D 1 208 ? 15.361 72.016 160.116 1.00 47.30 208 LEU D O 1
ATOM 8110 N N . LYS D 1 209 ? 14.242 71.618 158.195 1.00 48.53 209 LYS D N 1
ATOM 8111 C CA . LYS D 1 209 ? 15.435 71.203 157.468 1.00 48.92 209 LYS D CA 1
ATOM 8112 C C . LYS D 1 209 ? 16.328 72.406 157.246 1.00 48.99 209 LYS D C 1
ATOM 8113 O O . LYS D 1 209 ? 17.551 72.321 157.363 1.00 49.61 209 LYS D O 1
ATOM 8119 N N . LEU D 1 210 ? 15.707 73.531 156.934 1.00 46.90 210 LEU D N 1
ATOM 8120 C CA . LEU D 1 210 ? 16.441 74.749 156.716 1.00 46.10 210 LEU D CA 1
ATOM 8121 C C . LEU D 1 210 ? 17.258 75.126 157.963 1.00 46.91 210 LEU D C 1
ATOM 8122 O O . LEU D 1 210 ? 18.415 75.504 157.840 1.00 48.70 210 LEU D O 1
ATOM 8127 N N . LEU D 1 211 ? 16.670 75.009 159.153 1.00 46.43 211 LEU D N 1
ATOM 8128 C CA . LEU D 1 211 ? 17.363 75.348 160.402 1.00 46.82 211 LEU D CA 1
ATOM 8129 C C . LEU D 1 211 ? 18.541 74.414 160.711 1.00 47.21 211 LEU D C 1
ATOM 8130 O O . LEU D 1 211 ? 19.481 74.778 161.426 1.00 47.70 211 LEU D O 1
ATOM 8135 N N . GLN D 1 212 ? 18.486 73.206 160.171 1.00 46.69 212 GLN D N 1
ATOM 8136 C CA . GLN D 1 212 ? 19.551 72.238 160.379 1.00 46.72 212 GLN D CA 1
ATOM 8137 C C . GLN D 1 212 ? 20.508 72.246 159.175 1.00 47.14 212 GLN D C 1
ATOM 8138 O O . GLN D 1 212 ? 21.349 71.355 159.019 1.00 46.82 212 GLN D O 1
ATOM 8144 N N . ARG D 1 213 ? 20.389 73.275 158.338 1.00 47.84 213 ARG D N 1
ATOM 8145 C CA . ARG D 1 213 ? 21.233 73.422 157.154 1.00 48.41 213 ARG D CA 1
ATOM 8146 C C . ARG D 1 213 ? 21.309 72.135 156.362 1.00 49.08 213 ARG D C 1
ATOM 8147 O O . ARG D 1 213 ? 22.380 71.669 155.999 1.00 49.89 213 ARG D O 1
ATOM 8155 N N . ASP D 1 214 ? 20.149 71.561 156.102 1.00 48.72 214 ASP D N 1
ATOM 8156 C CA . ASP D 1 214 ? 20.067 70.332 155.348 1.00 49.18 214 ASP D CA 1
ATOM 8157 C C . ASP D 1 214 ? 20.589 70.588 153.932 1.00 49.70 214 ASP D C 1
ATOM 8158 O O . ASP D 1 214 ? 20.066 71.432 153.209 1.00 48.04 214 ASP D O 1
ATOM 8163 N N . GLU D 1 215 ? 21.633 69.858 153.550 1.00 52.53 215 GLU D N 1
ATOM 8164 C CA . GLU D 1 215 ? 22.257 70.000 152.231 1.00 54.87 215 GLU D CA 1
ATOM 8165 C C . GLU D 1 215 ? 21.284 70.076 151.069 1.00 54.23 215 GLU D C 1
ATOM 8166 O O . GLU D 1 215 ? 21.341 71.004 150.258 1.00 52.53 215 GLU D O 1
ATOM 8172 N N . GLU D 1 216 ? 20.386 69.102 150.999 1.00 55.10 216 GLU D N 1
ATOM 8173 C CA . GLU D 1 216 ? 19.431 69.020 149.908 1.00 58.35 216 GLU D CA 1
ATOM 8174 C C . GLU D 1 216 ? 18.361 70.112 149.896 1.00 59.36 216 GLU D C 1
ATOM 8175 O O . GLU D 1 216 ? 17.981 70.615 148.826 1.00 58.38 216 GLU D O 1
ATOM 8181 N N . VAL D 1 217 ? 17.859 70.474 151.071 1.00 58.93 217 VAL D N 1
ATOM 8182 C CA . VAL D 1 217 ? 16.835 71.500 151.127 1.00 59.55 217 VAL D CA 1
ATOM 8183 C C . VAL D 1 217 ? 17.455 72.845 150.772 1.00 59.38 217 VAL D C 1
ATOM 8184 O O . VAL D 1 217 ? 16.837 73.654 150.093 1.00 59.41 217 VAL D O 1
ATOM 8188 N N . ILE D 1 218 ? 18.680 73.089 151.216 1.00 57.33 218 ILE D N 1
ATOM 8189 C CA . ILE D 1 218 ? 19.326 74.339 150.870 1.00 55.38 218 ILE D CA 1
ATOM 8190 C C . ILE D 1 218 ? 19.519 74.445 149.343 1.00 55.95 218 ILE D C 1
ATOM 8191 O O . ILE D 1 218 ? 19.308 75.517 148.765 1.00 55.00 218 ILE D O 1
ATOM 8196 N N . LYS D 1 219 ? 19.902 73.345 148.688 1.00 54.69 219 LYS D N 1
ATOM 8197 C CA . LYS D 1 219 ? 20.084 73.371 147.235 1.00 55.33 219 LYS D CA 1
ATOM 8198 C C . LYS D 1 219 ? 18.757 73.643 146.576 1.00 55.66 219 LYS D C 1
ATOM 8199 O O . LYS D 1 219 ? 18.679 74.342 145.564 1.00 56.68 219 LYS D O 1
ATOM 8205 N N . LEU D 1 220 ? 17.710 73.074 147.160 1.00 56.63 220 LEU D N 1
ATOM 8206 C CA . LEU D 1 220 ? 16.363 73.217 146.633 1.00 57.97 220 LEU D CA 1
ATOM 8207 C C . LEU D 1 220 ? 15.891 74.662 146.730 1.00 58.10 220 LEU D C 1
ATOM 8208 O O . LEU D 1 220 ? 15.552 75.291 145.731 1.00 57.84 220 LEU D O 1
ATOM 8213 N N . VAL D 1 221 ? 15.889 75.194 147.941 1.00 59.45 221 VAL D N 1
ATOM 8214 C CA . VAL D 1 221 ? 15.457 76.560 148.150 1.00 59.91 221 VAL D CA 1
ATOM 8215 C C . VAL D 1 221 ? 16.190 77.516 147.224 1.00 61.91 221 VAL D C 1
ATOM 8216 O O . VAL D 1 221 ? 15.574 78.372 146.604 1.00 63.34 221 VAL D O 1
ATOM 8220 N N . LEU D 1 222 ? 17.502 77.353 147.116 1.00 63.47 222 LEU D N 1
ATOM 8221 C CA . LEU D 1 222 ? 18.325 78.223 146.281 1.00 62.96 222 LEU D CA 1
ATOM 8222 C C . LEU D 1 222 ? 18.002 78.122 144.794 1.00 63.77 222 LEU D C 1
ATOM 8223 O O . LEU D 1 222 ? 18.156 79.090 144.051 1.00 63.65 222 LEU D O 1
ATOM 8228 N N . LYS D 1 223 ? 17.543 76.953 144.360 1.00 64.00 223 LYS D N 1
ATOM 8229 C CA . LYS D 1 223 ? 17.216 76.739 142.951 1.00 65.36 223 LYS D CA 1
ATOM 8230 C C . LYS D 1 223 ? 15.855 77.284 142.508 1.00 66.40 223 LYS D C 1
ATOM 8231 O O . LYS D 1 223 ? 15.646 77.513 141.322 1.00 66.23 223 LYS D O 1
ATOM 8237 N N . TYR D 1 224 ? 14.936 77.479 143.452 1.00 67.27 224 TYR D N 1
ATOM 8238 C CA . TYR D 1 224 ? 13.594 77.972 143.139 1.00 67.30 224 TYR D CA 1
ATOM 8239 C C . TYR D 1 224 ? 13.360 79.399 143.606 1.00 66.66 224 TYR D C 1
ATOM 8240 O O . TYR D 1 224 ? 12.662 80.168 142.949 1.00 66.59 224 TYR D O 1
ATOM 8249 N N . LEU D 1 225 ? 13.936 79.749 144.750 1.00 66.77 225 LEU D N 1
ATOM 8250 C CA . LEU D 1 225 ? 13.825 81.101 145.272 1.00 66.44 225 LEU D CA 1
ATOM 8251 C C . LEU D 1 225 ? 15.140 81.789 144.927 1.00 65.77 225 LEU D C 1
ATOM 8252 O O . LEU D 1 225 ? 16.120 81.132 144.574 1.00 64.87 225 LEU D O 1
ATOM 8257 N N . GLY D 1 226 ? 15.188 83.106 145.033 1.00 65.89 226 GLY D N 1
ATOM 8258 C CA . GLY D 1 226 ? 16.441 83.766 144.723 1.00 68.13 226 GLY D CA 1
ATOM 8259 C C . GLY D 1 226 ? 17.520 83.577 145.778 1.00 69.16 226 GLY D C 1
ATOM 8260 O O . GLY D 1 226 ? 17.240 83.192 146.909 1.00 70.07 226 GLY D O 1
ATOM 8261 N N . GLN D 1 227 ? 18.767 83.823 145.400 1.00 69.13 227 GLN D N 1
ATOM 8262 C CA . GLN D 1 227 ? 19.873 83.742 146.340 1.00 68.27 227 GLN D CA 1
ATOM 8263 C C . GLN D 1 227 ? 19.560 84.769 147.422 1.00 69.15 227 GLN D C 1
ATOM 8264 O O . GLN D 1 227 ? 20.031 84.654 148.555 1.00 67.96 227 GLN D O 1
ATOM 8270 N N . GLU D 1 228 ? 18.753 85.770 147.063 1.00 69.80 228 GLU D N 1
ATOM 8271 C CA . GLU D 1 228 ? 18.372 86.819 148.008 1.00 70.08 228 GLU D CA 1
ATOM 8272 C C . GLU D 1 228 ? 17.444 86.260 149.085 1.00 68.46 228 GLU D C 1
ATOM 8273 O O . GLU D 1 228 ? 17.522 86.657 150.246 1.00 68.36 228 GLU D O 1
ATOM 8279 N N . LYS D 1 229 ? 16.566 85.337 148.698 1.00 67.01 229 LYS D N 1
ATOM 8280 C CA . LYS D 1 229 ? 15.649 84.719 149.650 1.00 64.76 229 LYS D CA 1
ATOM 8281 C C . LYS D 1 229 ? 16.515 83.911 150.612 1.00 62.96 229 LYS D C 1
ATOM 8282 O O . LYS D 1 229 ? 16.433 84.072 151.830 1.00 62.62 229 LYS D O 1
ATOM 8288 N N . MET D 1 230 ? 17.358 83.049 150.043 1.00 60.14 230 MET D N 1
ATOM 8289 C CA . MET D 1 230 ? 18.248 82.198 150.820 1.00 58.09 230 MET D CA 1
ATOM 8290 C C . MET D 1 230 ? 19.054 83.007 151.835 1.00 58.91 230 MET D C 1
ATOM 8291 O O . MET D 1 230 ? 19.321 82.535 152.943 1.00 59.37 230 MET D O 1
ATOM 8296 N N . ASP D 1 231 ? 19.441 84.226 151.468 1.00 58.52 231 ASP D N 1
ATOM 8297 C CA . ASP D 1 231 ? 20.193 85.065 152.389 1.00 58.73 231 ASP D CA 1
ATOM 8298 C C . ASP D 1 231 ? 19.318 85.452 153.595 1.00 59.86 231 ASP D C 1
ATOM 8299 O O . ASP D 1 231 ? 19.799 85.528 154.729 1.00 60.95 231 ASP D O 1
ATOM 8304 N N . GLU D 1 232 ? 18.033 85.698 153.374 1.00 59.98 232 GLU D N 1
ATOM 8305 C CA . GLU D 1 232 ? 17.178 86.072 154.495 1.00 60.93 232 GLU D CA 1
ATOM 8306 C C . GLU D 1 232 ? 16.919 84.877 155.409 1.00 59.41 232 GLU D C 1
ATOM 8307 O O . GLU D 1 232 ? 16.876 85.014 156.633 1.00 59.16 232 GLU D O 1
ATOM 8313 N N . ILE D 1 233 ? 16.740 83.704 154.813 1.00 56.37 233 ILE D N 1
ATOM 8314 C CA . ILE D 1 233 ? 16.499 82.498 155.591 1.00 54.51 233 ILE D CA 1
ATOM 8315 C C . ILE D 1 233 ? 17.761 82.173 156.377 1.00 54.01 233 ILE D C 1
ATOM 8316 O O . ILE D 1 233 ? 17.698 81.820 157.556 1.00 53.02 233 ILE D O 1
ATOM 8321 N N . LEU D 1 234 ? 18.904 82.312 155.711 1.00 53.99 234 LEU D N 1
ATOM 8322 C CA . LEU D 1 234 ? 20.222 82.068 156.304 1.00 53.70 234 LEU D CA 1
ATOM 8323 C C . LEU D 1 234 ? 20.485 82.978 157.507 1.00 54.45 234 LEU D C 1
ATOM 8324 O O . LEU D 1 234 ? 21.010 82.543 158.528 1.00 53.48 234 LEU D O 1
ATOM 8329 N N . LYS D 1 235 ? 20.119 84.248 157.379 1.00 55.86 235 LYS D N 1
ATOM 8330 C CA . LYS D 1 235 ? 20.327 85.208 158.453 1.00 58.32 235 LYS D CA 1
ATOM 8331 C C . LYS D 1 235 ? 19.532 84.769 159.675 1.00 57.94 235 LYS D C 1
ATOM 8332 O O . LYS D 1 235 ? 19.962 84.956 160.812 1.00 57.28 235 LYS D O 1
ATOM 8338 N N . HIS D 1 236 ? 18.372 84.177 159.429 1.00 58.45 236 HIS D N 1
ATOM 8339 C CA . HIS D 1 236 ? 17.520 83.685 160.504 1.00 58.70 236 HIS D CA 1
ATOM 8340 C C . HIS D 1 236 ? 18.168 82.468 161.153 1.00 58.51 236 HIS D C 1
ATOM 8341 O O . HIS D 1 236 ? 18.200 82.329 162.380 1.00 57.35 236 HIS D O 1
ATOM 8348 N N . ILE D 1 237 ? 18.681 81.583 160.307 1.00 57.99 237 ILE D N 1
ATOM 8349 C CA . ILE D 1 237 ? 19.344 80.393 160.779 1.00 56.18 237 ILE D CA 1
ATOM 8350 C C . ILE D 1 237 ? 20.528 80.780 161.657 1.00 56.69 237 ILE D C 1
ATOM 8351 O O . ILE D 1 237 ? 20.743 80.173 162.700 1.00 55.28 237 ILE D O 1
ATOM 8356 N N . SER D 1 238 ? 21.278 81.799 161.249 1.00 56.52 238 SER D N 1
ATOM 8357 C CA . SER D 1 238 ? 22.439 82.244 162.013 1.00 57.57 238 SER D CA 1
ATOM 8358 C C . SER D 1 238 ? 22.064 82.795 163.378 1.00 58.75 238 SER D C 1
ATOM 8359 O O . SER D 1 238 ? 22.792 82.593 164.359 1.00 58.58 238 SER D O 1
ATOM 8362 N N . GLU D 1 239 ? 20.940 83.507 163.435 1.00 59.12 239 GLU D N 1
ATOM 8363 C CA . GLU D 1 239 ? 20.471 84.100 164.679 1.00 60.03 239 GLU D CA 1
ATOM 8364 C C . GLU D 1 239 ? 19.997 83.073 165.695 1.00 59.18 239 GLU D C 1
ATOM 8365 O O . GLU D 1 239 ? 20.195 83.250 166.901 1.00 57.60 239 GLU D O 1
ATOM 8371 N N . LEU D 1 240 ? 19.369 82.002 165.219 1.00 57.08 240 LEU D N 1
ATOM 8372 C CA . LEU D 1 240 ? 18.927 80.960 166.125 1.00 55.71 240 LEU D CA 1
ATOM 8373 C C . LEU D 1 240 ? 20.172 80.236 166.657 1.00 55.40 240 LEU D C 1
ATOM 8374 O O . LEU D 1 240 ? 20.321 80.039 167.861 1.00 54.40 240 LEU D O 1
ATOM 8379 N N . GLU D 1 241 ? 21.080 79.869 165.757 1.00 55.01 241 GLU D N 1
ATOM 8380 C CA . GLU D 1 241 ? 22.288 79.161 166.153 1.00 54.68 241 GLU D CA 1
ATOM 8381 C C . GLU D 1 241 ? 23.043 79.819 167.298 1.00 55.11 241 GLU D C 1
ATOM 8382 O O . GLU D 1 241 ? 23.646 79.121 168.122 1.00 55.47 241 GLU D O 1
ATOM 8388 N N . GLU D 1 242 ? 23.005 81.144 167.383 1.00 54.86 242 GLU D N 1
ATOM 8389 C CA . GLU D 1 242 ? 23.757 81.805 168.438 1.00 55.35 242 GLU D CA 1
ATOM 8390 C C . GLU D 1 242 ? 23.186 81.711 169.852 1.00 54.96 242 GLU D C 1
ATOM 8391 O O . GLU D 1 242 ? 23.751 82.267 170.788 1.00 53.89 242 GLU D O 1
ATOM 8397 N N . LYS D 1 243 ? 22.085 80.993 170.029 1.00 55.31 243 LYS D N 1
ATOM 8398 C CA . LYS D 1 243 ? 21.505 80.874 171.366 1.00 54.64 243 LYS D CA 1
ATOM 8399 C C . LYS D 1 243 ? 21.704 79.489 171.960 1.00 53.03 243 LYS D C 1
ATOM 8400 O O . LYS D 1 243 ? 21.269 79.216 173.070 1.00 53.33 243 LYS D O 1
ATOM 8406 N N . TYR D 1 244 ? 22.369 78.617 171.220 1.00 53.27 244 TYR D N 1
ATOM 8407 C CA . TYR D 1 244 ? 22.611 77.261 171.690 1.00 53.99 244 TYR D CA 1
ATOM 8408 C C . TYR D 1 244 ? 24.081 76.906 171.628 1.00 53.45 244 TYR D C 1
ATOM 8409 O O . TYR D 1 244 ? 24.758 77.184 170.647 1.00 51.47 244 TYR D O 1
ATOM 8418 N N . LYS D 1 245 ? 24.557 76.286 172.695 1.00 54.25 245 LYS D N 1
ATOM 8419 C CA . LYS D 1 245 ? 25.939 75.856 172.816 1.00 56.01 245 LYS D CA 1
ATOM 8420 C C . LYS D 1 245 ? 26.289 74.857 171.691 1.00 57.36 245 LYS D C 1
ATOM 8421 O O . LYS D 1 245 ? 27.331 74.966 171.053 1.00 57.24 245 LYS D O 1
ATOM 8427 N N . ARG D 1 246 ? 25.392 73.910 171.425 1.00 58.67 246 ARG D N 1
ATOM 8428 C CA . ARG D 1 246 ? 25.629 72.885 170.402 1.00 58.41 246 ARG D CA 1
ATOM 8429 C C . ARG D 1 246 ? 24.917 73.193 169.085 1.00 56.65 246 ARG D C 1
ATOM 8430 O O . ARG D 1 246 ? 24.192 74.177 168.988 1.00 56.67 246 ARG D O 1
ATOM 8438 N N . PRO D 1 247 ? 25.138 72.367 168.044 1.00 54.31 247 PRO D N 1
ATOM 8439 C CA . PRO D 1 247 ? 24.497 72.577 166.742 1.00 52.78 247 PRO D CA 1
ATOM 8440 C C . PRO D 1 247 ? 22.996 72.313 166.804 1.00 52.08 247 PRO D C 1
ATOM 8441 O O . PRO D 1 247 ? 22.539 71.470 167.578 1.00 53.17 247 PRO D O 1
ATOM 8445 N N . LEU D 1 248 ? 22.236 73.023 165.974 1.00 50.15 248 LEU D N 1
ATOM 8446 C CA . LEU D 1 248 ? 20.791 72.862 165.955 1.00 49.56 248 LEU D CA 1
ATOM 8447 C C . LEU D 1 248 ? 20.271 71.453 165.720 1.00 49.53 248 LEU D C 1
ATOM 8448 O O . LEU D 1 248 ? 19.291 71.054 166.338 1.00 49.38 248 LEU D O 1
ATOM 8453 N N . ASP D 1 249 ? 20.919 70.699 164.838 1.00 50.69 249 ASP D N 1
ATOM 8454 C CA . ASP D 1 249 ? 20.481 69.336 164.546 1.00 52.49 249 ASP D CA 1
ATOM 8455 C C . ASP D 1 249 ? 20.552 68.453 165.802 1.00 53.16 249 ASP D C 1
ATOM 8456 O O . ASP D 1 249 ? 19.768 67.512 165.961 1.00 53.94 249 ASP D O 1
ATOM 8461 N N . ILE D 1 250 ? 21.487 68.755 166.696 1.00 52.31 250 ILE D N 1
ATOM 8462 C CA . ILE D 1 250 ? 21.594 67.987 167.924 1.00 52.08 250 ILE D CA 1
ATOM 8463 C C . ILE D 1 250 ? 20.503 68.460 168.893 1.00 51.03 250 ILE D C 1
ATOM 8464 O O . ILE D 1 250 ? 19.832 67.642 169.531 1.00 52.30 250 ILE D O 1
ATOM 8469 N N . VAL D 1 251 ? 20.320 69.777 168.970 1.00 47.78 251 VAL D N 1
ATOM 8470 C CA . VAL D 1 251 ? 19.316 70.391 169.841 1.00 46.07 251 VAL D CA 1
ATOM 8471 C C . VAL D 1 251 ? 17.916 69.940 169.438 1.00 45.62 251 VAL D C 1
ATOM 8472 O O . VAL D 1 251 ? 17.090 69.570 170.275 1.00 43.91 251 VAL D O 1
ATOM 8476 N N . ILE D 1 252 ? 17.654 69.992 168.139 1.00 44.59 252 ILE D N 1
ATOM 8477 C CA . ILE D 1 252 ? 16.363 69.598 167.610 1.00 43.63 252 ILE D CA 1
ATOM 8478 C C . ILE D 1 252 ? 16.130 68.103 167.789 1.00 44.52 252 ILE D C 1
ATOM 8479 O O . ILE D 1 252 ? 14.998 67.674 168.046 1.00 46.09 252 ILE D O 1
ATOM 8484 N N . ALA D 1 253 ? 17.187 67.305 167.670 1.00 43.37 253 ALA D N 1
ATOM 8485 C CA . ALA D 1 253 ? 17.024 65.867 167.834 1.00 43.05 253 ALA D CA 1
ATOM 8486 C C . ALA D 1 253 ? 16.718 65.588 169.300 1.00 44.01 253 ALA D C 1
ATOM 8487 O O . ALA D 1 253 ? 15.846 64.767 169.618 1.00 45.14 253 ALA D O 1
ATOM 8489 N N . SER D 1 254 ? 17.421 66.288 170.190 1.00 45.63 254 SER D N 1
ATOM 8490 C CA . SER D 1 254 ? 17.231 66.097 171.630 1.00 46.25 254 SER D CA 1
ATOM 8491 C C . SER D 1 254 ? 15.828 66.484 172.070 1.00 47.31 254 SER D C 1
ATOM 8492 O O . SER D 1 254 ? 15.341 66.009 173.094 1.00 45.18 254 SER D O 1
ATOM 8495 N N . GLN D 1 255 ? 15.176 67.362 171.319 1.00 49.57 255 GLN D N 1
ATOM 8496 C CA . GLN D 1 255 ? 13.839 67.747 171.712 1.00 52.77 255 GLN D CA 1
ATOM 8497 C C . GLN D 1 255 ? 12.812 66.735 171.247 1.00 53.89 255 GLN D C 1
ATOM 8498 O O . GLN D 1 255 ? 11.713 66.657 171.787 1.00 54.83 255 GLN D O 1
ATOM 8504 N N . LYS D 1 256 ? 13.184 65.933 170.264 1.00 55.50 256 LYS D N 1
ATOM 8505 C CA . LYS D 1 256 ? 12.296 64.893 169.788 1.00 56.07 256 LYS D CA 1
ATOM 8506 C C . LYS D 1 256 ? 12.468 63.727 170.764 1.00 57.85 256 LYS D C 1
ATOM 8507 O O . LYS D 1 256 ? 11.542 62.950 171.002 1.00 57.68 256 LYS D O 1
ATOM 8513 N N . TYR D 1 257 ? 13.666 63.614 171.335 1.00 60.14 257 TYR D N 1
ATOM 8514 C CA . TYR D 1 257 ? 13.956 62.553 172.299 1.00 61.33 257 TYR D CA 1
ATOM 8515 C C . TYR D 1 257 ? 13.295 62.831 173.646 1.00 63.06 257 TYR D C 1
ATOM 8516 O O . TYR D 1 257 ? 12.967 61.907 174.384 1.00 63.81 257 TYR D O 1
ATOM 8525 N N . GLU D 1 258 ? 13.108 64.104 173.971 1.00 65.16 258 GLU D N 1
ATOM 8526 C CA . GLU D 1 258 ? 12.458 64.454 175.225 1.00 67.12 258 GLU D CA 1
ATOM 8527 C C . GLU D 1 258 ? 10.969 64.256 175.023 1.00 68.35 258 GLU D C 1
ATOM 8528 O O . GLU D 1 258 ? 10.236 63.969 175.968 1.00 69.21 258 GLU D O 1
ATOM 8534 N N . PHE D 1 259 ? 10.530 64.411 173.779 1.00 69.08 259 PHE D N 1
ATOM 8535 C CA . PHE D 1 259 ? 9.126 64.233 173.444 1.00 69.44 259 PHE D CA 1
ATOM 8536 C C . PHE D 1 259 ? 8.772 62.747 173.556 1.00 69.36 259 PHE D C 1
ATOM 8537 O O . PHE D 1 259 ? 7.686 62.389 174.007 1.00 70.23 259 PHE D O 1
ATOM 8545 N N . LEU D 1 260 ? 9.696 61.883 173.153 1.00 68.21 260 LEU D N 1
ATOM 8546 C CA . LEU D 1 260 ? 9.461 60.449 173.232 1.00 68.36 260 LEU D CA 1
ATOM 8547 C C . LEU D 1 260 ? 9.510 59.922 174.670 1.00 68.73 260 LEU D C 1
ATOM 8548 O O . LEU D 1 260 ? 8.754 59.012 175.016 1.00 69.33 260 LEU D O 1
ATOM 8553 N N . GLU D 1 261 ? 10.398 60.479 175.500 1.00 67.74 261 GLU D N 1
ATOM 8554 C CA . GLU D 1 261 ? 10.513 60.054 176.894 1.00 66.39 261 GLU D CA 1
ATOM 8555 C C . GLU D 1 261 ? 9.147 60.249 177.549 1.00 66.15 261 GLU D C 1
ATOM 8556 O O . GLU D 1 261 ? 8.701 59.418 178.344 1.00 65.11 261 GLU D O 1
ATOM 8562 N N . GLN D 1 262 ? 8.494 61.353 177.185 1.00 66.05 262 GLN D N 1
ATOM 8563 C CA . GLN D 1 262 ? 7.168 61.707 177.682 1.00 66.00 262 GLN D CA 1
ATOM 8564 C C . GLN D 1 262 ? 6.095 60.756 177.136 1.00 66.37 262 GLN D C 1
ATOM 8565 O O . GLN D 1 262 ? 5.162 60.367 177.844 1.00 66.91 262 GLN D O 1
ATOM 8571 N N . LEU D 1 263 ? 6.214 60.391 175.869 1.00 66.98 263 LEU D N 1
ATOM 8572 C CA . LEU D 1 263 ? 5.246 59.490 175.287 1.00 68.49 263 LEU D CA 1
ATOM 8573 C C . LEU D 1 263 ? 5.389 58.135 175.949 1.00 69.96 263 LEU D C 1
ATOM 8574 O O . LEU D 1 263 ? 4.399 57.535 176.366 1.00 70.44 263 LEU D O 1
ATOM 8579 N N . LEU D 1 264 ? 6.628 57.663 176.063 1.00 71.33 264 LEU D N 1
ATOM 8580 C CA . LEU D 1 264 ? 6.899 56.366 176.679 1.00 72.85 264 LEU D CA 1
ATOM 8581 C C . LEU D 1 264 ? 6.395 56.242 178.118 1.00 74.00 264 LEU D C 1
ATOM 8582 O O . LEU D 1 264 ? 6.039 55.152 178.557 1.00 73.25 264 LEU D O 1
ATOM 8587 N N . ARG D 1 265 ? 6.380 57.338 178.867 1.00 77.21 265 ARG D N 1
ATOM 8588 C CA . ARG D 1 265 ? 5.878 57.258 180.227 1.00 81.49 265 ARG D CA 1
ATOM 8589 C C . ARG D 1 265 ? 4.418 56.830 180.146 1.00 84.21 265 ARG D C 1
ATOM 8590 O O . ARG D 1 265 ? 3.889 56.240 181.086 1.00 86.24 265 ARG D O 1
ATOM 8598 N N . LYS D 1 266 ? 3.782 57.101 179.005 1.00 85.65 266 LYS D N 1
ATOM 8599 C CA . LYS D 1 266 ? 2.382 56.746 178.799 1.00 86.85 266 LYS D CA 1
ATOM 8600 C C . LYS D 1 266 ? 2.140 55.384 178.116 1.00 89.17 266 LYS D C 1
ATOM 8601 O O . LYS D 1 266 ? 1.044 54.834 178.203 1.00 89.81 266 LYS D O 1
ATOM 8607 N N . PHE D 1 267 ? 3.139 54.832 177.434 1.00 91.87 267 PHE D N 1
ATOM 8608 C CA . PHE D 1 267 ? 2.944 53.537 176.779 1.00 94.59 267 PHE D CA 1
ATOM 8609 C C . PHE D 1 267 ? 3.426 52.428 177.697 1.00 96.48 267 PHE D C 1
ATOM 8610 O O . PHE D 1 267 ? 2.660 51.533 178.066 1.00 97.60 267 PHE D O 1
ATOM 8618 N N . VAL D 1 268 ? 4.711 52.486 178.046 1.00 98.26 268 VAL D N 1
ATOM 8619 C CA . VAL D 1 268 ? 5.323 51.504 178.939 1.00 99.74 268 VAL D CA 1
ATOM 8620 C C . VAL D 1 268 ? 4.748 51.765 180.326 1.00 100.58 268 VAL D C 1
ATOM 8621 O O . VAL D 1 268 ? 4.780 52.894 180.816 1.00 100.42 268 VAL D O 1
ATOM 8625 N N . VAL D 1 269 ? 4.209 50.728 180.953 1.00 102.29 269 VAL D N 1
ATOM 8626 C CA . VAL D 1 269 ? 3.616 50.891 182.271 1.00 104.65 269 VAL D CA 1
ATOM 8627 C C . VAL D 1 269 ? 3.837 49.689 183.174 1.00 106.41 269 VAL D C 1
ATOM 8628 O O . VAL D 1 269 ? 4.181 48.603 182.709 1.00 106.13 269 VAL D O 1
ATOM 8632 N N . HIS D 1 270 ? 3.639 49.917 184.470 1.00 109.03 270 HIS D N 1
ATOM 8633 C CA . HIS D 1 270 ? 3.766 48.903 185.517 1.00 111.66 270 HIS D CA 1
ATOM 8634 C C . HIS D 1 270 ? 4.021 49.574 186.863 1.00 111.60 270 HIS D C 1
ATOM 8635 O O . HIS D 1 270 ? 3.223 49.317 187.796 1.00 111.47 270 HIS D O 1
#

Nearest PDB structures (foldseek):
  3k53-assembly1_A  TM=1.004E+00  e=1.910E-54  Pyrococcus furiosus
  3k53-assembly1_B  TM=9.820E-01  e=3.675E-47  Pyrococcus furiosus
  3i92-assembly1_A  TM=8.826E-01  e=1.268E-23  Escherichia coli
  3i8x-assembly1_A  TM=8.826E-01  e=5.985E-23  Escherichia coli
  5fh9-assembly2_B  TM=8.777E-01  e=4.555E-22  Bacillus sp. SH51